Protein AF-0000000077862854 (afdb_homodimer)

InterPro domains:
  IPR009959 Polyketide cyclase SnoaL-like [PTHR38436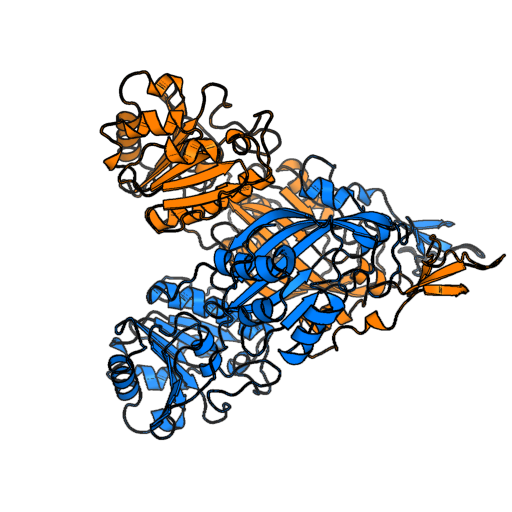] (28-407)
  IPR032710 NTF2-like domain superfamily [SSF54427] (213-354)
  IPR037401 SnoaL-like domain [PF12680] (234-332)

Structure (mmCIF, N/CA/C/O backbone):
data_AF-0000000077862854-model_v1
#
loop_
_entity.id
_entity.type
_entity.pdbx_description
1 polymer 'LEA domain protein'
#
loop_
_atom_site.group_PDB
_atom_site.id
_atom_site.type_symbol
_atom_site.label_atom_id
_atom_site.label_alt_id
_atom_site.label_comp_id
_atom_site.label_asym_id
_atom_site.label_entity_id
_atom_site.label_seq_id
_atom_site.pdbx_PDB_ins_code
_atom_site.Cartn_x
_atom_site.Cartn_y
_atom_site.Cartn_z
_atom_site.occupancy
_atom_site.B_iso_or_equiv
_atom_site.auth_seq_id
_atom_site.auth_comp_id
_atom_site.auth_asym_id
_atom_site.auth_atom_id
_atom_site.pdbx_PDB_model_num
ATOM 1 N N . MET A 1 1 ? -10.945 16.234 -31.156 1 22.33 1 MET A N 1
ATOM 2 C CA . MET A 1 1 ? -12.312 15.719 -31.094 1 22.33 1 MET A CA 1
ATOM 3 C C . MET A 1 1 ? -12.312 14.195 -31.062 1 22.33 1 MET A C 1
ATOM 5 O O . MET A 1 1 ? -12.328 13.547 -32.125 1 22.33 1 MET A O 1
ATOM 9 N N . GLY A 1 2 ? -11.344 13.531 -30.359 1 31.11 2 GLY A N 1
ATOM 10 C CA . GLY A 1 2 ? -11.102 12.102 -30.438 1 31.11 2 GLY A CA 1
ATOM 11 C C . GLY A 1 2 ? -12.367 11.273 -30.344 1 31.11 2 GLY A C 1
ATOM 12 O O . GLY A 1 2 ? -13.305 11.648 -29.641 1 31.11 2 GLY A O 1
ATOM 13 N N . SER A 1 3 ? -12.719 10.555 -31.359 1 35.09 3 SER A N 1
ATOM 14 C CA . SER A 1 3 ? -13.867 9.664 -31.438 1 35.09 3 SER A CA 1
ATOM 15 C C . SER A 1 3 ? -14.078 8.906 -30.141 1 35.09 3 SER A C 1
ATOM 17 O O . SER A 1 3 ? -13.164 8.234 -29.641 1 35.09 3 SER A O 1
ATOM 19 N N . THR A 1 4 ? -14.75 9.43 -29.109 1 42.97 4 THR A N 1
ATOM 20 C CA . THR A 1 4 ? -15.242 8.75 -27.906 1 42.97 4 THR A CA 1
ATOM 21 C C . THR A 1 4 ? -15.688 7.328 -28.25 1 42.97 4 THR A C 1
ATOM 23 O O . THR A 1 4 ? -16.766 7.129 -28.828 1 42.97 4 THR A O 1
ATOM 26 N N . THR A 1 5 ? -14.891 6.469 -28.797 1 48 5 THR A N 1
ATOM 27 C CA . THR A 1 5 ? -15.281 5.09 -29.062 1 48 5 THR A CA 1
ATOM 28 C C . THR A 1 5 ? -16.203 4.562 -27.969 1 48 5 THR A C 1
ATOM 30 O O . THR A 1 5 ? -15.883 4.684 -26.781 1 48 5 THR A O 1
ATOM 33 N N . ASP A 1 6 ? -17.484 4.359 -28.172 1 68.94 6 ASP A N 1
ATOM 34 C CA . ASP A 1 6 ? -18.609 3.871 -27.375 1 68.94 6 ASP A CA 1
ATOM 35 C C . ASP A 1 6 ? -18.234 2.594 -26.625 1 68.94 6 ASP A C 1
ATOM 37 O O . ASP A 1 6 ? -18.203 1.509 -27.203 1 68.94 6 ASP A O 1
ATOM 41 N N . ILE A 1 7 ? -17.391 2.625 -25.625 1 84 7 ILE A N 1
ATOM 42 C CA . ILE A 1 7 ? -17.094 1.472 -24.781 1 84 7 ILE A CA 1
ATOM 43 C C . ILE A 1 7 ? -18.391 0.885 -24.219 1 84 7 ILE A C 1
ATOM 45 O O . ILE A 1 7 ? -19.125 1.561 -23.5 1 84 7 ILE A O 1
ATOM 49 N N . PRO A 1 8 ? -18.688 -0.244 -24.656 1 89.5 8 PRO A N 1
ATOM 50 C CA . PRO A 1 8 ? -19.922 -0.84 -24.125 1 89.5 8 PRO A CA 1
ATOM 51 C C . PRO A 1 8 ? -19.875 -1.041 -22.609 1 89.5 8 PRO A C 1
ATOM 53 O O . PRO A 1 8 ? -18.828 -1.353 -22.047 1 89.5 8 PRO A O 1
ATOM 56 N N . LEU A 1 9 ? -21.062 -0.857 -22.031 1 89.62 9 LEU A N 1
ATOM 57 C CA . LEU A 1 9 ? -21.203 -1.103 -20.594 1 89.62 9 LEU A CA 1
ATOM 58 C C . LEU A 1 9 ? -21.312 -2.596 -20.312 1 89.62 9 LEU A C 1
ATOM 60 O O . LEU A 1 9 ? -22.047 -3.314 -20.984 1 89.62 9 LEU A O 1
ATOM 64 N N . GLN A 1 10 ? -20.547 -3.07 -19.375 1 84.56 10 GLN A N 1
ATOM 65 C CA . GLN A 1 10 ? -20.625 -4.469 -18.969 1 84.56 10 GLN A CA 1
ATOM 66 C C . GLN A 1 10 ? -21.5 -4.633 -17.734 1 84.56 10 GLN A C 1
ATOM 68 O O . GLN A 1 10 ? -21.25 -4.012 -16.703 1 84.56 10 GLN A O 1
ATOM 73 N N . PRO A 1 11 ? -22.516 -5.492 -17.859 1 86.94 11 PRO A N 1
ATOM 74 C CA . PRO A 1 11 ? -23.375 -5.688 -16.688 1 86.94 11 PRO A CA 1
ATOM 75 C C . PRO A 1 11 ? -22.656 -6.414 -15.547 1 86.94 11 PRO A C 1
ATOM 77 O O . PRO A 1 11 ? -21.734 -7.191 -15.789 1 86.94 11 PRO A O 1
ATOM 80 N N . LEU A 1 12 ? -23.156 -6.188 -14.312 1 89.88 12 LEU A N 1
ATOM 81 C CA . LEU A 1 12 ? -22.641 -6.906 -13.156 1 89.88 12 LEU A CA 1
ATOM 82 C C . LEU A 1 12 ? -23.203 -8.32 -13.102 1 89.88 12 LEU A C 1
ATOM 84 O O . LEU A 1 12 ? -24.375 -8.547 -13.414 1 89.88 12 LEU A O 1
ATOM 88 N N . PRO A 1 13 ? -22.328 -9.188 -12.672 1 89.38 13 PRO A N 1
ATOM 89 C CA . PRO A 1 13 ? -22.875 -10.523 -12.461 1 89.38 13 PRO A CA 1
ATOM 90 C C . PRO A 1 13 ? -23.906 -10.57 -11.344 1 89.38 13 PRO A C 1
ATOM 92 O O . PRO A 1 13 ? -23.766 -9.867 -10.336 1 89.38 13 PRO A O 1
ATOM 95 N N . VAL A 1 14 ? -24.891 -11.398 -11.523 1 90.19 14 VAL A N 1
ATOM 96 C CA . VAL A 1 14 ? -25.922 -11.609 -10.508 1 90.19 14 VAL A CA 1
ATOM 97 C C . VAL A 1 14 ? -25.625 -12.891 -9.734 1 90.19 14 VAL A C 1
ATOM 99 O O . VAL A 1 14 ? -25.562 -13.977 -10.32 1 90.19 14 VAL A O 1
ATOM 102 N N . PRO A 1 15 ? -25.453 -12.742 -8.445 1 94.31 15 PRO A N 1
ATOM 103 C CA . PRO A 1 15 ? -25.203 -13.945 -7.652 1 94.31 15 PRO A CA 1
ATOM 104 C C . PRO A 1 15 ? -26.359 -14.938 -7.695 1 94.31 15 PRO A C 1
ATOM 106 O O . PRO A 1 15 ? -27.516 -14.547 -7.559 1 94.31 15 PRO A O 1
ATOM 109 N N . ARG A 1 16 ? -26.016 -16.172 -7.949 1 94.69 16 ARG A N 1
ATOM 110 C CA . ARG A 1 16 ? -26.984 -17.281 -7.93 1 94.69 16 ARG A CA 1
ATOM 111 C C . ARG A 1 16 ? -26.375 -18.531 -7.309 1 94.69 16 ARG A C 1
ATOM 113 O O . ARG A 1 16 ? -25.156 -18.688 -7.297 1 94.69 16 ARG A O 1
ATOM 120 N N . THR A 1 17 ? -27.25 -19.312 -6.719 1 96.06 17 THR A N 1
ATOM 121 C CA . THR A 1 17 ? -26.797 -20.594 -6.172 1 96.06 17 THR A CA 1
ATOM 122 C C . THR A 1 17 ? -27.531 -21.75 -6.84 1 96.06 17 THR A C 1
ATOM 124 O O . THR A 1 17 ? -28.672 -21.609 -7.277 1 96.06 17 THR A O 1
ATOM 127 N N . GLU A 1 18 ? -26.812 -22.75 -7.004 1 96.62 18 GLU A N 1
ATOM 128 C CA . GLU A 1 18 ? -27.391 -24.031 -7.398 1 96.62 18 GLU A CA 1
ATOM 129 C C . GLU A 1 18 ? -27.281 -25.047 -6.27 1 96.62 18 GLU A C 1
ATOM 131 O O . GLU A 1 18 ? -26.188 -25.312 -5.758 1 96.62 18 GLU A O 1
ATOM 136 N N . THR A 1 19 ? -28.391 -25.547 -5.871 1 96.62 19 THR A N 1
ATOM 137 C CA . THR A 1 19 ? -28.391 -26.578 -4.836 1 96.62 19 THR A CA 1
ATOM 138 C C . THR A 1 19 ? -28 -27.938 -5.422 1 96.62 19 THR A C 1
ATOM 140 O O . THR A 1 19 ? -28.688 -28.453 -6.309 1 96.62 19 THR A O 1
ATOM 143 N N . LEU A 1 20 ? -26.969 -28.484 -4.914 1 95.94 20 LEU A N 1
ATOM 144 C CA . LEU A 1 20 ? -26.484 -29.781 -5.371 1 95.94 20 LEU A CA 1
ATOM 145 C C . LEU A 1 20 ? -27.062 -30.906 -4.512 1 95.94 20 LEU A C 1
ATOM 147 O O . LEU A 1 20 ? -27.344 -32 -5.016 1 95.94 20 LEU A O 1
ATOM 151 N N . ALA A 1 21 ? -27.156 -30.703 -3.23 1 95.06 21 ALA A N 1
ATOM 152 C CA . ALA A 1 21 ? -27.703 -31.547 -2.166 1 95.06 21 ALA A CA 1
ATOM 153 C C . ALA A 1 21 ? -28.016 -30.719 -0.919 1 95.06 21 ALA A C 1
ATOM 155 O O . ALA A 1 21 ? -27.688 -29.531 -0.858 1 95.06 21 ALA A O 1
ATOM 156 N N . PRO A 1 22 ? -28.812 -31.328 0.018 1 94.19 22 PRO A N 1
ATOM 157 C CA . PRO A 1 22 ? -29.016 -30.578 1.258 1 94.19 22 PRO A CA 1
ATOM 158 C C . PRO A 1 22 ? -27.719 -30.141 1.908 1 94.19 22 PRO A C 1
ATOM 160 O O . PRO A 1 22 ? -26.891 -30.984 2.27 1 94.19 22 PRO A O 1
ATOM 163 N N . GLY A 1 23 ? -27.531 -28.828 1.976 1 95.94 23 GLY A N 1
ATOM 164 C CA . GLY A 1 23 ? -26.344 -28.297 2.623 1 95.94 23 GLY A CA 1
ATOM 165 C C . GLY A 1 23 ? -25.172 -28.125 1.677 1 95.94 23 GLY A C 1
ATOM 166 O O . GLY A 1 23 ? -24.062 -27.781 2.104 1 95.94 23 GLY A O 1
ATOM 167 N N . LEU A 1 24 ? -25.375 -28.484 0.422 1 97.19 24 LEU A N 1
ATOM 168 C CA . LEU A 1 24 ? -24.359 -28.312 -0.606 1 97.19 24 LEU A CA 1
ATOM 169 C C . LEU A 1 24 ? -24.828 -27.375 -1.706 1 97.19 24 LEU A C 1
ATOM 171 O O . LEU A 1 24 ? -25.797 -27.672 -2.414 1 97.19 24 LEU A O 1
ATOM 175 N N . SER A 1 25 ? -24.172 -26.219 -1.828 1 97.88 25 SER A N 1
ATOM 176 C CA . SER A 1 25 ? -24.562 -25.219 -2.807 1 97.88 25 SER A CA 1
ATOM 177 C C . SER A 1 25 ? -23.391 -24.781 -3.672 1 97.88 25 SER A C 1
ATOM 179 O O . SER A 1 25 ? -22.266 -24.641 -3.174 1 97.88 25 SER A O 1
ATOM 181 N N . LEU A 1 26 ? -23.609 -24.672 -4.938 1 98.56 26 LEU A N 1
ATOM 182 C CA . LEU A 1 26 ? -22.609 -24.188 -5.891 1 98.56 26 LEU A CA 1
ATOM 183 C C . LEU A 1 26 ? -22.875 -22.734 -6.273 1 98.56 26 LEU A C 1
ATOM 185 O O . LEU A 1 26 ? -24.016 -22.359 -6.527 1 98.56 26 LEU A O 1
ATOM 189 N N . ILE A 1 27 ? -21.922 -21.891 -6.215 1 98.5 27 ILE A N 1
ATOM 190 C CA . ILE A 1 27 ? -21.953 -20.5 -6.656 1 98.5 27 ILE A CA 1
ATOM 191 C C . ILE A 1 27 ? -20.938 -20.297 -7.777 1 98.5 27 ILE A C 1
ATOM 193 O O . ILE A 1 27 ? -19.734 -20.516 -7.59 1 98.5 27 ILE A O 1
ATOM 197 N N . PRO A 1 28 ? -21.359 -19.891 -9.016 1 97.94 28 PRO A N 1
ATOM 198 C CA . PRO A 1 28 ? -20.422 -19.625 -10.094 1 97.94 28 PRO A CA 1
ATOM 199 C C . PRO A 1 28 ? -19.516 -18.422 -9.805 1 97.94 28 PRO A C 1
ATOM 201 O O . PRO A 1 28 ? -19.828 -17.609 -8.93 1 97.94 28 PRO A O 1
ATOM 204 N N . PRO A 1 29 ? -18.391 -18.344 -10.539 1 97.44 29 PRO A N 1
ATOM 205 C CA . PRO A 1 29 ? -17.547 -17.156 -10.383 1 97.44 29 PRO A CA 1
ATOM 206 C C . PRO A 1 29 ? -18.281 -15.859 -10.672 1 97.44 29 PRO A C 1
ATOM 208 O O . PRO A 1 29 ? -19.094 -15.797 -11.594 1 97.44 29 PRO A O 1
ATOM 211 N N . LEU A 1 30 ? -18.047 -14.859 -9.844 1 97 30 LEU A N 1
ATOM 212 C CA . LEU A 1 30 ? -18.656 -13.547 -9.984 1 97 30 LEU A CA 1
ATOM 213 C C . LEU A 1 30 ? -17.625 -12.508 -10.406 1 97 30 LEU A C 1
ATOM 215 O O . LEU A 1 30 ? -17.375 -11.547 -9.672 1 97 30 LEU A O 1
ATOM 219 N N . SER A 1 31 ? -17.016 -12.68 -11.555 1 95.62 31 SER A N 1
ATOM 220 C CA . SER A 1 31 ? -16.016 -11.805 -12.148 1 95.62 31 SER A CA 1
ATOM 221 C C . SER A 1 31 ? -16.297 -11.547 -13.625 1 95.62 31 SER A C 1
ATOM 223 O O . SER A 1 31 ? -17.156 -12.195 -14.211 1 95.62 31 SER A O 1
ATOM 225 N N . ARG A 1 32 ? -15.641 -10.578 -14.297 1 94.31 32 ARG A N 1
ATOM 226 C CA . ARG A 1 32 ? -15.727 -10.344 -15.734 1 94.31 32 ARG A CA 1
ATOM 227 C C . ARG A 1 32 ? -15.172 -11.523 -16.516 1 94.31 32 ARG A C 1
ATOM 229 O O . ARG A 1 32 ? -15.672 -11.859 -17.594 1 94.31 32 ARG A O 1
ATOM 236 N N . ARG A 1 33 ? -14.141 -12.164 -15.93 1 94.81 33 ARG A N 1
ATOM 237 C CA . ARG A 1 33 ? -13.555 -13.352 -16.562 1 94.81 33 ARG A CA 1
ATOM 238 C C . ARG A 1 33 ? -14.586 -14.461 -16.688 1 94.81 33 ARG A C 1
ATOM 240 O O . ARG A 1 33 ? -14.578 -15.203 -17.672 1 94.81 33 ARG A O 1
ATOM 247 N N . GLY A 1 34 ? -15.336 -14.742 -15.648 1 95.25 34 GLY A N 1
ATOM 248 C CA . GLY A 1 34 ? -16.469 -15.648 -15.711 1 95.25 34 GLY A CA 1
ATOM 249 C C . GLY A 1 34 ? -16.094 -17.094 -15.422 1 95.25 34 GLY A C 1
ATOM 250 O O . GLY A 1 34 ? -16.953 -17.969 -15.453 1 95.25 34 GLY A O 1
ATOM 251 N N . SER A 1 35 ? -14.859 -17.328 -15.18 1 97.69 35 SER A N 1
ATOM 252 C CA . SER A 1 35 ? -14.406 -18.672 -14.828 1 97.69 35 SER A CA 1
ATOM 253 C C . SER A 1 35 ? -13.289 -18.625 -13.797 1 97.69 35 SER A C 1
ATOM 255 O O . SER A 1 35 ? -12.664 -17.578 -13.594 1 97.69 35 SER A O 1
ATOM 257 N N . GLY A 1 36 ? -13.055 -19.703 -13.117 1 98.25 36 GLY A N 1
ATOM 258 C CA . GLY A 1 36 ? -11.984 -19.828 -12.148 1 98.25 36 GLY A CA 1
ATOM 259 C C . GLY A 1 36 ? -11.93 -21.188 -11.477 1 98.25 36 GLY A C 1
ATOM 260 O O . GLY A 1 36 ? -12.867 -21.984 -11.602 1 98.25 36 GLY A O 1
ATOM 261 N N . PRO A 1 37 ? -10.852 -21.5 -10.852 1 98.75 37 PRO A N 1
ATOM 262 C CA . PRO A 1 37 ? -10.688 -22.797 -10.195 1 98.75 37 PRO A CA 1
ATOM 263 C C . PRO A 1 37 ? -11.695 -23.031 -9.078 1 98.75 37 PRO A C 1
ATOM 265 O O . PRO A 1 37 ? -12.5 -22.156 -8.773 1 98.75 37 PRO A O 1
ATOM 268 N N . GLY A 1 38 ? -11.68 -24.25 -8.578 1 98.88 38 GLY A N 1
ATOM 269 C CA . GLY A 1 38 ? -12.641 -24.641 -7.559 1 98.88 38 GLY A CA 1
ATOM 270 C C . GLY A 1 38 ? -12.25 -24.188 -6.168 1 98.88 38 GLY A C 1
ATOM 271 O O . GLY A 1 38 ? -11.062 -24.188 -5.82 1 98.88 38 GLY A O 1
ATOM 272 N N . MET A 1 39 ? -13.211 -23.812 -5.348 1 98.94 39 MET A N 1
ATOM 273 C CA . MET A 1 39 ? -13.062 -23.5 -3.932 1 98.94 39 MET A CA 1
ATOM 274 C C . MET A 1 39 ? -14.18 -24.141 -3.109 1 98.94 39 MET A C 1
ATOM 276 O O . MET A 1 39 ? -15.359 -23.938 -3.4 1 98.94 39 MET A O 1
ATOM 280 N N . ILE A 1 40 ? -13.781 -24.906 -2.205 1 98.88 40 ILE A N 1
ATOM 281 C CA . ILE A 1 40 ? -14.75 -25.484 -1.282 1 98.88 40 ILE A CA 1
ATOM 282 C C . ILE A 1 40 ? -14.727 -24.734 0.043 1 98.88 40 ILE A C 1
ATOM 284 O O . ILE A 1 40 ? -13.656 -24.531 0.631 1 98.88 40 ILE A O 1
ATOM 288 N N . VAL A 1 41 ? -15.883 -24.312 0.485 1 98.81 41 VAL A N 1
ATOM 289 C CA . VAL A 1 41 ? -16.016 -23.547 1.72 1 98.81 41 VAL A CA 1
ATOM 290 C C . VAL A 1 41 ? -16.859 -24.328 2.723 1 98.81 41 VAL A C 1
ATOM 292 O O . VAL A 1 41 ? -18.016 -24.656 2.447 1 98.81 41 VAL A O 1
ATOM 295 N N . LEU A 1 42 ? -16.266 -24.641 3.857 1 98.75 42 LEU A N 1
ATOM 296 C CA . LEU A 1 42 ? -16.953 -25.344 4.93 1 98.75 42 LEU A CA 1
ATOM 297 C C . LEU A 1 42 ? -17.391 -24.375 6.023 1 98.75 42 LEU A C 1
ATOM 299 O O . LEU A 1 42 ? -16.562 -23.719 6.648 1 98.75 42 LEU A O 1
ATOM 303 N N . VAL A 1 43 ? -18.75 -24.359 6.289 1 98 43 VAL A N 1
ATOM 304 C CA . VAL A 1 43 ? -19.234 -23.375 7.25 1 98 43 VAL A CA 1
ATOM 305 C C . VAL A 1 43 ? -20.156 -24.062 8.266 1 98 43 VAL A C 1
ATOM 307 O O . VAL A 1 43 ? -20.812 -25.062 7.949 1 98 43 VAL A O 1
ATOM 310 N N . PRO A 1 44 ? -20.219 -23.484 9.508 1 96.44 44 PRO A N 1
ATOM 311 C CA . PRO A 1 44 ? -21.219 -23.969 10.469 1 96.44 44 PRO A CA 1
ATOM 312 C C . PRO A 1 44 ? -22.641 -23.797 9.977 1 96.44 44 PRO A C 1
ATOM 314 O O . PRO A 1 44 ? -22.922 -22.938 9.141 1 96.44 44 PRO A O 1
ATOM 317 N N . ASP A 1 45 ? -23.594 -24.562 10.539 1 95.5 45 ASP A N 1
ATOM 318 C CA . ASP A 1 45 ? -25 -24.531 10.117 1 95.5 45 ASP A CA 1
ATOM 319 C C . ASP A 1 45 ? -25.625 -23.172 10.414 1 95.5 45 ASP A C 1
ATOM 321 O O . ASP A 1 45 ? -26.562 -22.75 9.734 1 95.5 45 ASP A O 1
ATOM 325 N N . GLY A 1 46 ? -25.109 -22.422 11.352 1 91.94 46 GLY A N 1
ATOM 326 C CA . GLY A 1 46 ? -25.672 -21.141 11.719 1 91.94 46 GLY A CA 1
ATOM 327 C C . GLY A 1 46 ? -25.234 -20.016 10.797 1 91.94 46 GLY A C 1
ATOM 328 O O . GLY A 1 46 ? -25.75 -18.891 10.891 1 91.94 46 GLY A O 1
ATOM 329 N N . THR A 1 47 ? -24.391 -20.312 9.852 1 92.75 47 THR A N 1
ATOM 330 C CA . THR A 1 47 ? -23.922 -19.297 8.906 1 92.75 47 THR A CA 1
ATOM 331 C C . THR A 1 47 ? -25.031 -18.891 7.945 1 92.75 47 THR A C 1
ATOM 333 O O . THR A 1 47 ? -25.828 -19.734 7.52 1 92.75 47 THR A O 1
ATOM 336 N N . PRO A 1 48 ? -25.016 -17.625 7.531 1 90.62 48 PRO A N 1
ATOM 337 C CA . PRO A 1 48 ? -26.031 -17.172 6.59 1 90.62 48 PRO A CA 1
ATOM 338 C C . PRO A 1 48 ? -25.969 -17.906 5.25 1 90.62 48 PRO A C 1
ATOM 340 O O . PRO A 1 48 ? -24.984 -18.594 4.969 1 90.62 48 PRO A O 1
ATOM 343 N N . HIS A 1 49 ? -27.047 -17.641 4.516 1 90.75 49 HIS A N 1
ATOM 344 C CA . HIS A 1 49 ? -27.141 -18.219 3.186 1 90.75 49 HIS A CA 1
ATOM 345 C C . HIS A 1 49 ? -25.906 -17.891 2.354 1 90.75 49 HIS A C 1
ATOM 347 O O . HIS A 1 49 ? -25.328 -16.812 2.514 1 90.75 49 HIS A O 1
ATOM 353 N N . ALA A 1 50 ? -25.609 -18.688 1.35 1 92 50 ALA A N 1
ATOM 354 C CA . ALA A 1 50 ? -24.359 -18.641 0.604 1 92 50 ALA A CA 1
ATOM 355 C C . ALA A 1 50 ? -24.203 -17.328 -0.149 1 92 50 ALA A C 1
ATOM 357 O O . ALA A 1 50 ? -23.094 -16.875 -0.404 1 92 50 ALA A O 1
ATOM 358 N N . ILE A 1 51 ? -25.25 -16.672 -0.565 1 94.5 51 ILE A N 1
ATOM 359 C CA . ILE A 1 51 ? -25.141 -15.43 -1.327 1 94.5 51 ILE A CA 1
ATOM 360 C C . ILE A 1 51 ? -25.719 -14.273 -0.512 1 94.5 51 ILE A C 1
ATOM 362 O O . ILE A 1 51 ? -26.219 -13.297 -1.075 1 94.5 51 ILE A O 1
ATOM 366 N N . ASN A 1 52 ? -25.547 -14.281 0.692 1 93.5 52 ASN A N 1
ATOM 367 C CA . ASN A 1 52 ? -26 -13.242 1.604 1 93.5 52 ASN A CA 1
ATOM 368 C C . ASN A 1 52 ? -24.969 -12.133 1.747 1 93.5 52 ASN A C 1
ATOM 370 O O . ASN A 1 52 ? -23.766 -12.398 1.723 1 93.5 52 ASN A O 1
ATOM 374 N N . ILE A 1 53 ? -25.422 -10.922 1.835 1 93.31 53 ILE A N 1
ATOM 375 C CA . ILE A 1 53 ? -24.594 -9.766 2.182 1 93.31 53 ILE A CA 1
ATOM 376 C C . ILE A 1 53 ? -25.141 -9.102 3.445 1 93.31 53 ILE A C 1
ATOM 378 O O . ILE A 1 53 ? -26.312 -8.68 3.48 1 93.31 53 ILE A O 1
ATOM 382 N N . ASP A 1 54 ? -24.375 -9.078 4.477 1 91.38 54 ASP A N 1
ATOM 383 C CA . ASP A 1 54 ? -24.766 -8.453 5.738 1 91.38 54 ASP A CA 1
ATOM 384 C C . ASP A 1 54 ? -23.984 -7.16 5.977 1 91.38 54 ASP A C 1
ATOM 386 O O . ASP A 1 54 ? -22.766 -7.195 6.207 1 91.38 54 ASP A O 1
ATOM 390 N N . LYS A 1 55 ? -24.656 -5.953 5.984 1 89.88 55 LYS A N 1
ATOM 391 C CA . LYS A 1 55 ? -24.031 -4.648 6.203 1 89.88 55 LYS A CA 1
ATOM 392 C C . LYS A 1 55 ? -22.797 -4.469 5.312 1 89.88 55 LYS A C 1
ATOM 394 O O . LYS A 1 55 ? -21.75 -4.012 5.781 1 89.88 55 LYS A O 1
ATOM 399 N N . GLY A 1 56 ? -22.938 -4.961 4.137 1 90.38 56 GLY A N 1
ATOM 400 C CA . GLY A 1 56 ? -21.891 -4.785 3.141 1 90.38 56 GLY A CA 1
ATOM 401 C C . GLY A 1 56 ? -20.859 -5.898 3.148 1 90.38 56 GLY A C 1
ATOM 402 O O . GLY A 1 56 ? -19.969 -5.93 2.303 1 90.38 56 GLY A O 1
ATOM 403 N N . ALA A 1 57 ? -20.938 -6.82 4.094 1 92.25 57 ALA A N 1
ATOM 404 C CA . ALA A 1 57 ? -20.016 -7.953 4.148 1 92.25 57 ALA A CA 1
ATOM 405 C C . ALA A 1 57 ? -20.641 -9.195 3.525 1 92.25 57 ALA A C 1
ATOM 407 O O . ALA A 1 57 ? -21.688 -9.672 3.982 1 92.25 57 ALA A O 1
ATOM 408 N N . PRO A 1 58 ? -20.047 -9.711 2.518 1 95.75 58 PRO A N 1
ATOM 409 C CA . PRO A 1 58 ? -20.594 -10.914 1.895 1 95.75 58 PRO A CA 1
ATOM 410 C C . PRO A 1 58 ? -20.344 -12.172 2.721 1 95.75 58 PRO A C 1
ATOM 412 O O . PRO A 1 58 ? -19.375 -12.219 3.498 1 95.75 58 PRO A O 1
ATOM 415 N N . SER A 1 59 ? -21.234 -13.133 2.516 1 96.69 59 SER A N 1
ATOM 416 C CA . SER A 1 59 ? -20.984 -14.461 3.068 1 96.69 59 SER A CA 1
ATOM 417 C C . SER A 1 59 ? -19.688 -15.047 2.537 1 96.69 59 SER A C 1
ATOM 419 O O . SER A 1 59 ? -19.172 -14.609 1.499 1 96.69 59 SER A O 1
ATOM 421 N N . PRO A 1 60 ? -19.109 -16.047 3.281 1 97.31 60 PRO A N 1
ATOM 422 C CA . PRO A 1 60 ? -17.828 -16.609 2.854 1 97.31 60 PRO A CA 1
ATOM 423 C C . PRO A 1 60 ? -17.859 -17.109 1.412 1 97.31 60 PRO A C 1
ATOM 425 O O . PRO A 1 60 ? -16.969 -16.797 0.624 1 97.31 60 PRO A O 1
ATOM 428 N N . ALA A 1 61 ? -18.875 -17.828 1.021 1 98.12 61 ALA A N 1
ATOM 429 C CA . ALA A 1 61 ? -18.969 -18.391 -0.324 1 98.12 61 ALA A CA 1
ATOM 430 C C . ALA A 1 61 ? -19.062 -17.297 -1.375 1 98.12 61 ALA A C 1
ATOM 432 O O . ALA A 1 61 ? -18.422 -17.359 -2.422 1 98.12 61 ALA A O 1
ATOM 433 N N . LEU A 1 62 ? -19.906 -16.328 -1.093 1 97.62 62 LEU A N 1
ATOM 434 C CA . LEU A 1 62 ? -20.094 -15.219 -2.014 1 97.62 62 LEU A CA 1
ATOM 435 C C . LEU A 1 62 ? -18.797 -14.469 -2.23 1 97.62 62 LEU A C 1
ATOM 437 O O . LEU A 1 62 ? -18.469 -14.078 -3.355 1 97.62 62 LEU A O 1
ATOM 441 N N . LYS A 1 63 ? -18.062 -14.242 -1.198 1 97.56 63 LYS A N 1
ATOM 442 C CA . LYS A 1 63 ? -16.797 -13.516 -1.272 1 97.56 63 LYS A CA 1
ATOM 443 C C . LYS A 1 63 ? -15.789 -14.25 -2.164 1 97.56 63 LYS A C 1
ATOM 445 O O . LYS A 1 63 ? -15.086 -13.625 -2.959 1 97.56 63 LYS A O 1
ATOM 450 N N . TRP A 1 64 ? -15.703 -15.539 -2.016 1 98.56 64 TRP A N 1
ATOM 451 C CA . TRP A 1 64 ? -14.789 -16.328 -2.84 1 98.56 64 TRP A CA 1
ATOM 452 C C . TRP A 1 64 ? -15.25 -16.344 -4.293 1 98.56 64 TRP A C 1
ATOM 454 O O . TRP A 1 64 ? -14.43 -16.406 -5.211 1 98.56 64 TRP A O 1
ATOM 464 N N . ALA A 1 65 ? -16.562 -16.281 -4.523 1 98.5 65 ALA A N 1
ATOM 465 C CA . ALA A 1 65 ? -17.062 -16.172 -5.895 1 98.5 65 ALA A CA 1
ATOM 466 C C . ALA A 1 65 ? -16.641 -14.852 -6.535 1 98.5 65 ALA A C 1
ATOM 468 O O . ALA A 1 65 ? -16.297 -14.812 -7.719 1 98.5 65 ALA A O 1
ATOM 469 N N . GLU A 1 66 ? -16.672 -13.805 -5.738 1 97.56 66 GLU A N 1
ATOM 470 C CA . GLU A 1 66 ? -16.219 -12.508 -6.234 1 97.56 66 GLU A CA 1
ATOM 471 C C . GLU A 1 66 ? -14.734 -12.531 -6.582 1 97.56 66 GLU A C 1
ATOM 473 O O . GLU A 1 66 ? -14.281 -11.781 -7.449 1 97.56 66 GLU A O 1
ATOM 478 N N . GLU A 1 67 ? -14 -13.453 -5.914 1 98.38 67 GLU A N 1
ATOM 479 C CA . GLU A 1 67 ? -12.586 -13.648 -6.223 1 98.38 67 GLU A CA 1
ATOM 480 C C . GLU A 1 67 ? -12.406 -14.477 -7.492 1 98.38 67 GLU A C 1
ATOM 482 O O . GLU A 1 67 ? -11.281 -14.828 -7.859 1 98.38 67 GLU A O 1
ATOM 487 N N . SER A 1 68 ? -13.477 -14.844 -8.141 1 98.25 68 SER A N 1
ATOM 488 C CA . SER A 1 68 ? -13.531 -15.539 -9.43 1 98.25 68 SER A CA 1
ATOM 489 C C . SER A 1 68 ? -13.359 -17.047 -9.25 1 98.25 68 SER A C 1
ATOM 491 O O . SER A 1 68 ? -12.945 -17.734 -10.188 1 98.25 68 SER A O 1
ATOM 493 N N . TYR A 1 69 ? -13.625 -17.609 -8.102 1 98.75 69 TYR A N 1
ATOM 494 C CA . TYR A 1 69 ? -13.609 -19.047 -7.918 1 98.75 69 TYR A CA 1
ATOM 495 C C . TYR A 1 69 ? -14.984 -19.641 -8.195 1 98.75 69 TYR A C 1
ATOM 497 O O . TYR A 1 69 ? -16 -18.969 -8.055 1 98.75 69 TYR A O 1
ATOM 505 N N . THR A 1 70 ? -14.969 -20.828 -8.672 1 98.81 70 THR A N 1
ATOM 506 C CA . THR A 1 70 ? -16.172 -21.672 -8.617 1 98.81 70 THR A CA 1
ATOM 507 C C . THR A 1 70 ? -16.328 -22.281 -7.23 1 98.81 70 THR A C 1
ATOM 509 O O . THR A 1 70 ? -15.547 -23.156 -6.836 1 98.81 70 THR A O 1
ATOM 512 N N . VAL A 1 71 ? -17.422 -21.906 -6.523 1 98.88 71 VAL A N 1
ATOM 513 C CA . VAL A 1 71 ? -17.453 -22.172 -5.09 1 98.88 71 VAL A CA 1
ATOM 514 C C . VAL A 1 71 ? -18.516 -23.234 -4.785 1 98.88 71 VAL A C 1
ATOM 516 O O . VAL A 1 71 ? -19.609 -23.188 -5.328 1 98.88 71 VAL A O 1
ATOM 519 N N . ILE A 1 72 ? -18.156 -24.156 -3.994 1 98.81 72 ILE A N 1
ATOM 520 C CA . ILE A 1 72 ? -19.141 -25.031 -3.371 1 98.81 72 ILE A CA 1
ATOM 521 C C . ILE A 1 72 ? -19.109 -24.844 -1.856 1 98.81 72 ILE A C 1
ATOM 523 O O . ILE A 1 72 ? -18.078 -25.031 -1.218 1 98.81 72 ILE A O 1
ATOM 527 N N . GLU A 1 73 ? -20.188 -24.438 -1.325 1 98.75 73 GLU A N 1
ATOM 528 C CA . GLU A 1 73 ? -20.359 -24.344 0.122 1 98.75 73 GLU A CA 1
ATOM 529 C C . GLU A 1 73 ? -20.922 -25.641 0.691 1 98.75 73 GLU A C 1
ATOM 531 O O . GLU A 1 73 ? -21.891 -26.188 0.157 1 98.75 73 GLU A O 1
ATOM 536 N N . ILE A 1 74 ? -20.281 -26.141 1.7 1 98.62 74 ILE A N 1
ATOM 537 C CA . ILE A 1 74 ? -20.766 -27.312 2.422 1 98.62 74 ILE A CA 1
ATOM 538 C C . ILE A 1 74 ? -21.078 -26.938 3.867 1 98.62 74 ILE A C 1
ATOM 540 O O . ILE A 1 74 ? -20.203 -26.484 4.602 1 98.62 74 ILE A O 1
ATOM 544 N N . ARG A 1 75 ? -22.266 -27.188 4.293 1 97.81 75 ARG A N 1
ATOM 545 C CA . ARG A 1 75 ? -22.688 -26.938 5.668 1 97.81 75 ARG A CA 1
ATOM 546 C C . ARG A 1 75 ? -22.266 -28.078 6.59 1 97.81 75 ARG A C 1
ATOM 548 O O . ARG A 1 75 ? -22.156 -29.219 6.156 1 97.81 75 ARG A O 1
ATOM 555 N N . GLU A 1 76 ? -22.109 -27.703 7.84 1 97.31 76 GLU A N 1
ATOM 556 C CA . GLU A 1 76 ? -21.609 -28.641 8.844 1 97.31 76 GLU A CA 1
ATOM 557 C C . GLU A 1 76 ? -22.422 -29.922 8.867 1 97.31 76 GLU A C 1
ATOM 559 O O . GLU A 1 76 ? -21.859 -31.031 8.852 1 97.31 76 GLU A O 1
ATOM 564 N N . SER A 1 77 ? -23.703 -29.844 8.867 1 96.06 77 SER A N 1
ATOM 565 C CA . SER A 1 77 ? -24.578 -31 8.969 1 96.06 77 SER A CA 1
ATOM 566 C C . SER A 1 77 ? -24.438 -31.906 7.754 1 96.06 77 SER A C 1
ATOM 568 O O . SER A 1 77 ? -24.594 -33.125 7.855 1 96.06 77 SER A O 1
ATOM 570 N N . ALA A 1 78 ? -24.109 -31.328 6.598 1 96.38 78 ALA A N 1
ATOM 571 C CA . ALA A 1 78 ? -23.953 -32.125 5.375 1 96.38 78 ALA A CA 1
ATOM 572 C C . ALA A 1 78 ? -22.719 -33 5.453 1 96.38 78 ALA A C 1
ATOM 574 O O . ALA A 1 78 ? -22.672 -34.062 4.84 1 96.38 78 ALA A O 1
ATOM 575 N N . LEU A 1 79 ? -21.734 -32.625 6.23 1 95.31 79 LEU A N 1
ATOM 576 C CA . LEU A 1 79 ? -20.484 -33.375 6.344 1 95.31 79 LEU A CA 1
ATOM 577 C C . LEU A 1 79 ? -20.688 -34.656 7.125 1 95.31 79 LEU A C 1
ATOM 579 O O . LEU A 1 79 ? -19.828 -35.562 7.082 1 95.31 79 LEU A O 1
ATOM 583 N N . ASP A 1 80 ? -21.797 -34.688 7.824 1 91.94 80 ASP A N 1
ATOM 584 C CA . ASP A 1 80 ? -22.109 -35.875 8.609 1 91.94 80 ASP A CA 1
ATOM 585 C C . ASP A 1 80 ? -22.828 -36.938 7.758 1 91.94 80 ASP A C 1
ATOM 587 O O . ASP A 1 80 ? -22.984 -38.062 8.18 1 91.94 80 ASP A O 1
ATOM 591 N N . GLU A 1 81 ? -23.203 -36.531 6.625 1 90.88 81 GLU A N 1
ATOM 592 C CA . GLU A 1 81 ? -23.969 -37.406 5.742 1 90.88 81 GLU A CA 1
ATOM 593 C C . GLU A 1 81 ? -23.141 -37.844 4.539 1 90.88 81 GLU A C 1
ATOM 595 O O . GLU A 1 81 ? -23.094 -37.156 3.521 1 90.88 81 GLU A O 1
ATOM 600 N N . GLY A 1 82 ? -22.469 -39.031 4.609 1 89.69 82 GLY A N 1
ATOM 601 C CA . GLY A 1 82 ? -21.688 -39.531 3.482 1 89.69 82 GLY A CA 1
ATOM 602 C C . GLY A 1 82 ? -20.328 -38.844 3.377 1 89.69 82 GLY A C 1
ATOM 603 O O . GLY A 1 82 ? -19.594 -38.781 4.363 1 89.69 82 GLY A O 1
ATOM 604 N N . ASP A 1 83 ? -19.938 -38.594 2.09 1 95.06 83 ASP A N 1
ATOM 605 C CA . ASP A 1 83 ? -18.688 -37.906 1.808 1 95.06 83 ASP A CA 1
ATOM 606 C C . ASP A 1 83 ? -18.891 -36.719 0.862 1 95.06 83 ASP A C 1
ATOM 608 O O . ASP A 1 83 ? -18.547 -36.812 -0.317 1 95.06 83 ASP A O 1
ATOM 612 N N . PRO A 1 84 ? -19.453 -35.719 1.357 1 96.69 84 PRO A N 1
ATOM 613 C CA . PRO A 1 84 ? -19.812 -34.562 0.517 1 96.69 84 PRO A CA 1
ATOM 614 C C . PRO A 1 84 ? -18.609 -33.969 -0.202 1 96.69 84 PRO A C 1
ATOM 616 O O . PRO A 1 84 ? -18.766 -33.281 -1.217 1 96.69 84 PRO A O 1
ATOM 619 N N . LEU A 1 85 ? -17.406 -34.156 0.34 1 97.88 85 LEU A N 1
ATOM 620 C CA . LEU A 1 85 ? -16.219 -33.625 -0.322 1 97.88 85 LEU A CA 1
ATOM 621 C C . LEU A 1 85 ? -16 -34.312 -1.669 1 97.88 85 LEU A C 1
ATOM 623 O O . LEU A 1 85 ? -15.594 -33.656 -2.639 1 97.88 85 LEU A O 1
ATOM 627 N N . VAL A 1 86 ? -16.234 -35.625 -1.719 1 97.88 86 VAL A N 1
ATOM 628 C CA . VAL A 1 86 ? -16.141 -36.344 -2.975 1 97.88 86 VAL A CA 1
ATOM 629 C C . VAL A 1 86 ? -17.109 -35.781 -3.992 1 97.88 86 VAL A C 1
ATOM 631 O O . VAL A 1 86 ? -16.75 -35.5 -5.141 1 97.88 86 VAL A O 1
ATOM 634 N N . ARG A 1 87 ? -18.328 -35.594 -3.541 1 97.31 87 ARG A N 1
ATOM 635 C CA . ARG A 1 87 ? -19.359 -35.031 -4.418 1 97.31 87 ARG A CA 1
ATOM 636 C C . ARG A 1 87 ? -18.953 -33.625 -4.898 1 97.31 87 ARG A C 1
ATOM 638 O O . ARG A 1 87 ? -19.141 -33.312 -6.07 1 97.31 87 ARG A O 1
ATOM 645 N N . ALA A 1 88 ? -18.516 -32.844 -4.023 1 98.31 88 ALA A N 1
ATOM 646 C CA . ALA A 1 88 ? -18.094 -31.469 -4.363 1 98.31 88 ALA A CA 1
ATOM 647 C C . ALA A 1 88 ? -17.016 -31.484 -5.445 1 98.31 88 ALA A C 1
ATOM 649 O O . ALA A 1 88 ? -17.094 -30.75 -6.426 1 98.31 88 ALA A O 1
ATOM 650 N N . ILE A 1 89 ? -16 -32.312 -5.312 1 98.31 89 ILE A N 1
ATOM 651 C CA . ILE A 1 89 ? -14.891 -32.406 -6.254 1 98.31 89 ILE A CA 1
ATOM 652 C C . ILE A 1 89 ? -15.406 -32.875 -7.617 1 98.31 89 ILE A C 1
ATOM 654 O O . ILE A 1 89 ? -15 -32.344 -8.656 1 98.31 89 ILE A O 1
ATOM 658 N N . GLU A 1 90 ? -16.312 -33.812 -7.566 1 97.62 90 GLU A N 1
ATOM 659 C CA . GLU A 1 90 ? -16.906 -34.312 -8.805 1 97.62 90 GLU A CA 1
ATOM 660 C C . GLU A 1 90 ? -17.688 -33.188 -9.516 1 97.62 90 GLU A C 1
ATOM 662 O O . GLU A 1 90 ? -17.594 -33.062 -10.742 1 97.62 90 GLU A O 1
ATOM 667 N N . GLU A 1 91 ? -18.453 -32.5 -8.781 1 98.12 91 GLU A N 1
ATOM 668 C CA . GLU A 1 91 ? -19.25 -31.406 -9.359 1 98.12 91 GLU A CA 1
ATOM 669 C C . GLU A 1 91 ? -18.359 -30.312 -9.93 1 98.12 91 GLU A C 1
ATOM 671 O O . GLU A 1 91 ? -18.672 -29.75 -10.984 1 98.12 91 GLU A O 1
ATOM 676 N N . LEU A 1 92 ? -17.297 -29.969 -9.258 1 98.5 92 LEU A N 1
ATOM 677 C CA . LEU A 1 92 ? -16.359 -28.969 -9.75 1 98.5 92 LEU A CA 1
ATOM 678 C C . LEU A 1 92 ? -15.719 -29.438 -11.055 1 98.5 92 LEU A C 1
ATOM 680 O O . LEU A 1 92 ? -15.547 -28.641 -11.984 1 98.5 92 LEU A O 1
ATOM 684 N N . ARG A 1 93 ? -15.383 -30.688 -11.133 1 97.81 93 ARG A N 1
ATOM 685 C CA . ARG A 1 93 ? -14.758 -31.25 -12.32 1 97.81 93 ARG A CA 1
ATOM 686 C C . ARG A 1 93 ? -15.68 -31.156 -13.531 1 97.81 93 ARG A C 1
ATOM 688 O O . ARG A 1 93 ? -15.219 -30.969 -14.656 1 97.81 93 ARG A O 1
ATOM 695 N N . LYS A 1 94 ? -16.969 -31.219 -13.305 1 97.19 94 LYS A N 1
ATOM 696 C CA . LYS A 1 94 ? -17.953 -31.234 -14.375 1 97.19 94 LYS A CA 1
ATOM 697 C C . LYS A 1 94 ? -18.375 -29.812 -14.742 1 97.19 94 LYS A C 1
ATOM 699 O O . LYS A 1 94 ? -18.859 -29.578 -15.859 1 97.19 94 LYS A O 1
ATOM 704 N N . TYR A 1 95 ? -18.25 -28.953 -13.844 1 97.69 95 TYR A N 1
ATOM 705 C CA . TYR A 1 95 ? -18.781 -27.609 -14.031 1 97.69 95 TYR A CA 1
ATOM 706 C C . TYR A 1 95 ? -17.969 -26.844 -15.078 1 97.69 95 TYR A C 1
ATOM 708 O O . TYR A 1 95 ? -16.766 -26.672 -14.922 1 97.69 95 TYR A O 1
ATOM 716 N N . GLU A 1 96 ? -18.562 -26.312 -16.062 1 97.69 96 GLU A N 1
ATOM 717 C CA . GLU A 1 96 ? -17.938 -25.719 -17.234 1 97.69 96 GLU A CA 1
ATOM 718 C C . GLU A 1 96 ? -17.062 -24.531 -16.859 1 97.69 96 GLU A C 1
ATOM 720 O O . GLU A 1 96 ? -15.977 -24.344 -17.406 1 97.69 96 GLU A O 1
ATOM 725 N N . LYS A 1 97 ? -17.5 -23.75 -15.945 1 97.75 97 LYS A N 1
ATOM 726 C CA . LYS A 1 97 ? -16.812 -22.5 -15.609 1 97.75 97 LYS A CA 1
ATOM 727 C C . LYS A 1 97 ? -15.68 -22.75 -14.625 1 97.75 97 LYS A C 1
ATOM 729 O O . LYS A 1 97 ? -14.93 -21.828 -14.289 1 97.75 97 LYS A O 1
ATOM 734 N N . CYS A 1 98 ? -15.555 -23.938 -14.164 1 98.5 98 CYS A N 1
ATOM 735 C CA . CYS A 1 98 ? -14.453 -24.266 -13.273 1 98.5 98 CYS A CA 1
ATOM 736 C C . CYS A 1 98 ? -13.195 -24.625 -14.07 1 98.5 98 CYS A C 1
ATOM 738 O O . CYS A 1 98 ? -13.094 -25.703 -14.641 1 98.5 98 CYS A O 1
ATOM 740 N N . THR A 1 99 ? -12.305 -23.703 -14.188 1 97.62 99 THR A N 1
ATOM 741 C CA . THR A 1 99 ? -11.031 -23.875 -14.883 1 97.62 99 THR A CA 1
ATOM 742 C C . THR A 1 99 ? -9.914 -23.156 -14.141 1 97.62 99 THR A C 1
ATOM 744 O O . THR A 1 99 ? -10.055 -21.984 -13.773 1 97.62 99 THR A O 1
ATOM 747 N N . PRO A 1 100 ? -8.828 -23.875 -13.969 1 97 100 PRO A N 1
ATOM 748 C CA . PRO A 1 100 ? -8.555 -25.281 -14.281 1 97 100 PRO A CA 1
ATOM 749 C C . PRO A 1 100 ? -9.32 -26.25 -13.375 1 97 100 PRO A C 1
ATOM 751 O O . PRO A 1 100 ? -9.82 -25.844 -12.328 1 97 100 PRO A O 1
ATOM 754 N N . LYS A 1 101 ? -9.352 -27.484 -13.727 1 96.25 101 LYS A N 1
ATOM 755 C CA . LYS A 1 101 ? -10.148 -28.484 -13.023 1 96.25 101 LYS A CA 1
ATOM 756 C C . LYS A 1 101 ? -9.352 -29.125 -11.891 1 96.25 101 LYS A C 1
ATOM 758 O O . LYS A 1 101 ? -9.922 -29.672 -10.945 1 96.25 101 LYS A O 1
ATOM 763 N N . ASP A 1 102 ? -8.102 -29.016 -11.961 1 95.38 102 ASP A N 1
ATOM 764 C CA . ASP A 1 102 ? -7.273 -29.797 -11.062 1 95.38 102 ASP A CA 1
ATOM 765 C C . ASP A 1 102 ? -6.789 -28.969 -9.875 1 95.38 102 ASP A C 1
ATOM 767 O O . ASP A 1 102 ? -6.074 -29.469 -9.008 1 95.38 102 ASP A O 1
ATOM 771 N N . ALA A 1 103 ? -7.016 -27.75 -9.828 1 98.06 103 ALA A N 1
ATOM 772 C CA . ALA A 1 103 ? -6.695 -26.875 -8.695 1 98.06 103 ALA A CA 1
ATOM 773 C C . ALA A 1 103 ? -7.938 -26.594 -7.855 1 98.06 103 ALA A C 1
ATOM 775 O O . ALA A 1 103 ? -8.844 -25.875 -8.297 1 98.06 103 ALA A O 1
ATOM 776 N N . VAL A 1 104 ? -8.008 -27.125 -6.684 1 98.88 104 VAL A N 1
ATOM 777 C CA . VAL A 1 104 ? -9.148 -26.938 -5.801 1 98.88 104 VAL A CA 1
ATOM 778 C C . VAL A 1 104 ? -8.664 -26.5 -4.418 1 98.88 104 VAL A C 1
ATOM 780 O O . VAL A 1 104 ? -7.844 -27.172 -3.799 1 98.88 104 VAL A O 1
ATOM 783 N N . GLY A 1 105 ? -9.109 -25.344 -3.982 1 98.88 105 GLY A N 1
ATOM 784 C CA . GLY A 1 105 ? -8.844 -24.875 -2.631 1 98.88 105 GLY A CA 1
ATOM 785 C C . GLY A 1 105 ? -9.945 -25.25 -1.649 1 98.88 105 GLY A C 1
ATOM 786 O O . GLY A 1 105 ? -11.055 -25.594 -2.055 1 98.88 105 GLY A O 1
ATOM 787 N N . LEU A 1 106 ? -9.609 -25.188 -0.387 1 98.94 106 LEU A N 1
ATOM 788 C CA . LEU A 1 106 ? -10.586 -25.484 0.658 1 98.94 106 LEU A CA 1
ATOM 789 C C . LEU A 1 106 ? -10.398 -24.547 1.85 1 98.94 106 LEU A C 1
ATOM 791 O O . LEU A 1 106 ? -9.266 -24.312 2.291 1 98.94 106 LEU A O 1
ATOM 795 N N . VAL A 1 107 ? -11.469 -23.938 2.328 1 98.88 107 VAL A N 1
ATOM 796 C CA . VAL A 1 107 ? -11.445 -23.109 3.525 1 98.88 107 VAL A CA 1
ATOM 797 C C . VAL A 1 107 ? -12.406 -23.688 4.57 1 98.88 107 VAL A C 1
ATOM 799 O O . VAL A 1 107 ? -13.594 -23.859 4.305 1 98.88 107 VAL A O 1
ATOM 802 N N . ALA A 1 108 ? -11.883 -23.969 5.711 1 98.81 108 ALA A N 1
ATOM 803 C CA . ALA A 1 108 ? -12.688 -24.469 6.82 1 98.81 108 ALA A CA 1
ATOM 804 C C . ALA A 1 108 ? -12.781 -23.438 7.941 1 98.81 108 ALA A C 1
ATOM 806 O O . ALA A 1 108 ? -11.766 -23.047 8.523 1 98.81 108 ALA A O 1
ATOM 807 N N . TYR A 1 109 ? -14.016 -23.125 8.336 1 98.06 109 TYR A N 1
ATOM 808 C CA . TYR A 1 109 ? -14.203 -22.062 9.312 1 98.06 109 TYR A CA 1
ATOM 809 C C . TYR A 1 109 ? -14.273 -22.625 10.727 1 98.06 109 TYR A C 1
ATOM 811 O O . TYR A 1 109 ? -14.875 -22.016 11.609 1 98.06 109 TYR A O 1
ATOM 819 N N . SER A 1 110 ? -13.734 -23.797 10.992 1 96.31 110 SER A N 1
ATOM 820 C CA . SER A 1 110 ? -13.469 -24.375 12.305 1 96.31 110 SER A CA 1
ATOM 821 C C . SER A 1 110 ? -12.609 -25.625 12.203 1 96.31 110 SER A C 1
ATOM 823 O O . SER A 1 110 ? -12.617 -26.312 11.172 1 96.31 110 SER A O 1
ATOM 825 N N . PRO A 1 111 ? -11.906 -25.953 13.328 1 97.06 111 PRO A N 1
ATOM 826 C CA . PRO A 1 111 ? -11.117 -27.188 13.312 1 97.06 111 PRO A CA 1
ATOM 827 C C . PRO A 1 111 ? -11.984 -28.438 13.18 1 97.06 111 PRO A C 1
ATOM 829 O O . PRO A 1 111 ? -11.547 -29.438 12.586 1 97.06 111 PRO A O 1
ATOM 832 N N . LYS A 1 112 ? -13.125 -28.344 13.703 1 96.5 112 LYS A N 1
ATOM 833 C CA . LYS A 1 112 ? -14.062 -29.453 13.594 1 96.5 112 LYS A CA 1
ATOM 834 C C . LYS A 1 112 ? -14.43 -29.719 12.133 1 96.5 112 LYS A C 1
ATOM 836 O O . LYS A 1 112 ? -14.445 -30.875 11.688 1 96.5 112 LYS A O 1
ATOM 841 N N . LEU A 1 113 ? -14.727 -28.719 11.375 1 97.81 113 LEU A N 1
ATOM 842 C CA . LEU A 1 113 ? -15.055 -28.844 9.961 1 97.81 113 LEU A CA 1
ATOM 843 C C . LEU A 1 113 ? -13.867 -29.375 9.164 1 97.81 113 LEU A C 1
ATOM 845 O O . LEU A 1 113 ? -14.031 -30.234 8.289 1 97.81 113 LEU A O 1
ATOM 849 N N . TRP A 1 114 ? -12.711 -28.891 9.492 1 98.38 114 TRP A N 1
ATOM 850 C CA . TRP A 1 114 ? -11.492 -29.375 8.844 1 98.38 114 TRP A CA 1
ATOM 851 C C . TRP A 1 114 ? -11.289 -30.859 9.109 1 98.38 114 TRP A C 1
ATOM 853 O O . TRP A 1 114 ? -10.969 -31.625 8.195 1 98.38 114 TRP A O 1
ATOM 863 N N . ALA A 1 115 ? -11.508 -31.219 10.359 1 97.75 115 ALA A N 1
ATOM 864 C CA . ALA A 1 115 ? -11.32 -32.625 10.734 1 97.75 115 ALA A CA 1
ATOM 865 C C . ALA A 1 115 ? -12.25 -33.531 9.93 1 97.75 115 ALA A C 1
ATOM 867 O O . ALA A 1 115 ? -11.844 -34.594 9.5 1 97.75 115 ALA A O 1
ATOM 868 N N . LYS A 1 116 ? -13.43 -33.125 9.75 1 97.19 116 LYS A N 1
ATOM 869 C CA . LYS A 1 116 ? -14.391 -33.875 8.953 1 97.19 116 LYS A CA 1
ATOM 870 C C . LYS A 1 116 ? -13.938 -34 7.5 1 97.19 116 LYS A C 1
ATOM 872 O O . LYS A 1 116 ? -14.016 -35.062 6.898 1 97.19 116 LYS A O 1
ATOM 877 N N . ALA A 1 117 ? -13.492 -32.906 6.914 1 97.44 117 ALA A N 1
ATOM 878 C CA . ALA A 1 117 ? -13.016 -32.875 5.531 1 97.44 117 ALA A CA 1
ATOM 879 C C . ALA A 1 117 ? -11.766 -33.75 5.379 1 97.44 117 ALA A C 1
ATOM 881 O O . ALA A 1 117 ? -11.602 -34.438 4.383 1 97.44 117 ALA A O 1
ATOM 882 N N . ALA A 1 118 ? -10.867 -33.656 6.371 1 97.31 118 ALA A N 1
ATOM 883 C CA . ALA A 1 118 ? -9.586 -34.375 6.344 1 97.31 118 ALA A CA 1
ATOM 884 C C . ALA A 1 118 ? -9.797 -35.875 6.336 1 97.31 118 ALA A C 1
ATOM 886 O O . ALA A 1 118 ? -8.93 -36.625 5.871 1 97.31 118 ALA A O 1
ATOM 887 N N . SER A 1 119 ? -10.898 -36.281 6.801 1 95.88 119 SER A N 1
ATOM 888 C CA . SER A 1 119 ? -11.195 -37.719 6.875 1 95.88 119 SER A CA 1
ATOM 889 C C . SER A 1 119 ? -11.742 -38.25 5.551 1 95.88 119 SER A C 1
ATOM 891 O O . SER A 1 119 ? -11.891 -39.438 5.367 1 95.88 119 SER A O 1
ATOM 893 N N . SER A 1 120 ? -12.016 -37.375 4.652 1 97.19 120 SER A N 1
ATOM 894 C CA . SER A 1 120 ? -12.578 -37.75 3.359 1 97.19 120 SER A CA 1
ATOM 895 C C . SER A 1 120 ? -11.555 -38.469 2.498 1 97.19 120 SER A C 1
ATOM 897 O O . SER A 1 120 ? -10.359 -38.156 2.543 1 97.19 120 SER A O 1
ATOM 899 N N . LYS A 1 121 ? -12.031 -39.344 1.63 1 96 121 LYS A N 1
ATOM 900 C CA . LYS A 1 121 ? -11.172 -40.031 0.665 1 96 121 LYS A CA 1
ATOM 901 C C . LYS A 1 121 ? -10.695 -39.062 -0.414 1 96 121 LYS A C 1
ATOM 903 O O . LYS A 1 121 ? -9.734 -39.344 -1.135 1 96 121 LYS A O 1
ATOM 908 N N . ALA A 1 122 ? -11.328 -37.906 -0.533 1 96.88 122 ALA A N 1
ATOM 909 C CA . ALA A 1 122 ? -11.023 -36.938 -1.596 1 96.88 122 ALA A CA 1
ATOM 910 C C . ALA A 1 122 ? -10.047 -35.875 -1.109 1 96.88 122 ALA A C 1
ATOM 912 O O . ALA A 1 122 ? -9.664 -35 -1.868 1 96.88 122 ALA A O 1
ATOM 913 N N . ILE A 1 123 ? -9.57 -36 0.109 1 97.88 123 ILE A N 1
ATOM 914 C CA . ILE A 1 123 ? -8.773 -34.938 0.701 1 97.88 123 ILE A CA 1
ATOM 915 C C . ILE A 1 123 ? -7.488 -34.75 -0.107 1 97.88 123 ILE A C 1
ATOM 917 O O . ILE A 1 123 ? -6.988 -33.625 -0.226 1 97.88 123 ILE A O 1
ATOM 921 N N . GLY A 1 124 ? -6.98 -35.781 -0.731 1 97.38 124 GLY A N 1
ATOM 922 C CA . GLY A 1 124 ? -5.766 -35.75 -1.531 1 97.38 124 GLY A CA 1
ATOM 923 C C . GLY A 1 124 ? -5.922 -34.906 -2.793 1 97.38 124 GLY A C 1
ATOM 924 O O . GLY A 1 124 ? -4.93 -34.531 -3.426 1 97.38 124 GLY A O 1
ATOM 925 N N . GLN A 1 125 ? -7.141 -34.594 -3.158 1 97.94 125 GLN A N 1
ATOM 926 C CA . GLN A 1 125 ? -7.414 -33.812 -4.371 1 97.94 125 GLN A CA 1
ATOM 927 C C . GLN A 1 125 ? -7.473 -32.344 -4.074 1 97.94 125 GLN A C 1
ATOM 929 O O . GLN A 1 125 ? -7.602 -31.516 -4.988 1 97.94 125 GLN A O 1
ATOM 934 N N . ILE A 1 126 ? -7.398 -31.984 -2.822 1 98.69 126 ILE A N 1
ATOM 935 C CA . ILE A 1 126 ? -7.324 -30.578 -2.43 1 98.69 126 ILE A CA 1
ATOM 936 C C . ILE A 1 126 ? -5.902 -30.062 -2.615 1 98.69 126 ILE A C 1
ATOM 938 O O . ILE A 1 126 ? -4.945 -30.672 -2.127 1 98.69 126 ILE A O 1
ATOM 942 N N . THR A 1 127 ? -5.754 -28.969 -3.287 1 98.81 127 THR A N 1
ATOM 943 C CA . THR A 1 127 ? -4.449 -28.406 -3.627 1 98.81 127 THR A CA 1
ATOM 944 C C . THR A 1 127 ? -3.844 -27.672 -2.434 1 98.81 127 THR A C 1
ATOM 946 O O . THR A 1 127 ? -2.645 -27.781 -2.172 1 98.81 127 THR A O 1
ATOM 949 N N . ALA A 1 128 ? -4.598 -26.922 -1.73 1 98.81 128 ALA A N 1
ATOM 950 C CA . ALA A 1 128 ? -4.223 -26.156 -0.543 1 98.81 128 ALA A CA 1
ATOM 951 C C . ALA A 1 128 ? -5.449 -25.797 0.287 1 98.81 128 ALA A C 1
ATOM 953 O O . ALA A 1 128 ? -6.57 -25.766 -0.227 1 98.81 128 ALA A O 1
ATOM 954 N N . ALA A 1 129 ? -5.211 -25.5 1.569 1 98.88 129 ALA A N 1
ATOM 955 C CA . ALA A 1 129 ? -6.363 -25.281 2.439 1 98.88 129 ALA A CA 1
ATOM 956 C C . ALA A 1 129 ? -6.086 -24.156 3.439 1 98.88 129 ALA A C 1
ATOM 958 O O . ALA A 1 129 ? -4.945 -23.703 3.576 1 98.88 129 ALA A O 1
ATOM 959 N N . SER A 1 130 ? -7.133 -23.641 4.004 1 98.81 130 SER A N 1
ATOM 960 C CA . SER A 1 130 ? -7.129 -22.688 5.102 1 98.81 130 SER A CA 1
ATOM 961 C C . SER A 1 130 ? -8.039 -23.141 6.238 1 98.81 130 SER A C 1
ATOM 963 O O . SER A 1 130 ? -9.117 -23.688 5.996 1 98.81 130 SER A O 1
ATOM 965 N N . VAL A 1 131 ? -7.578 -22.922 7.445 1 98.75 131 VAL A N 1
ATOM 966 C CA . VAL A 1 131 ? -8.398 -23.281 8.602 1 98.75 131 VAL A CA 1
ATOM 967 C C . VAL A 1 131 ? -8.391 -22.141 9.609 1 98.75 131 VAL A C 1
ATOM 969 O O . VAL A 1 131 ? -7.344 -21.562 9.898 1 98.75 131 VAL A O 1
ATOM 972 N N . TYR A 1 132 ? -9.562 -21.75 10.07 1 98.56 132 TYR A N 1
ATOM 973 C CA . TYR A 1 132 ? -9.719 -20.812 11.172 1 98.56 132 TYR A CA 1
ATOM 974 C C . TYR A 1 132 ? -9.828 -21.547 12.508 1 98.56 132 TYR A C 1
ATOM 976 O O . TYR A 1 132 ? -10.609 -22.484 12.641 1 98.56 132 TYR A O 1
ATOM 984 N N . ALA A 1 133 ? -9.047 -21.156 13.461 1 98.12 133 ALA A N 1
ATOM 985 C CA . ALA A 1 133 ? -8.969 -21.828 14.758 1 98.12 133 ALA A CA 1
ATOM 986 C C . ALA A 1 133 ? -8.539 -20.859 15.852 1 98.12 133 ALA A C 1
ATOM 988 O O . ALA A 1 133 ? -8.617 -19.641 15.672 1 98.12 133 ALA A O 1
ATOM 989 N N . THR A 1 134 ? -8.391 -21.359 17.047 1 97.38 134 THR A N 1
ATOM 990 C CA . THR A 1 134 ? -7.777 -20.625 18.141 1 97.38 134 THR A CA 1
ATOM 991 C C . THR A 1 134 ? -6.371 -21.141 18.438 1 97.38 134 THR A C 1
ATOM 993 O O . THR A 1 134 ? -6.004 -22.234 17.984 1 97.38 134 THR A O 1
ATOM 996 N N . VAL A 1 135 ? -5.617 -20.344 19.078 1 96.25 135 VAL A N 1
ATOM 997 C CA . VAL A 1 135 ? -4.254 -20.719 19.438 1 96.25 135 VAL A CA 1
ATOM 998 C C . VAL A 1 135 ? -4.281 -22.016 20.25 1 96.25 135 VAL A C 1
ATOM 1000 O O . VAL A 1 135 ? -3.379 -22.844 20.156 1 96.25 135 VAL A O 1
ATOM 1003 N N . SER A 1 136 ? -5.277 -22.25 21.031 1 94.06 136 SER A N 1
ATOM 1004 C CA . SER A 1 136 ? -5.391 -23.422 21.875 1 94.06 136 SER A CA 1
ATOM 1005 C C . SER A 1 136 ? -5.684 -24.672 21.047 1 94.06 136 SER A C 1
ATOM 1007 O O . SER A 1 136 ? -5.531 -25.797 21.531 1 94.06 136 SER A O 1
ATOM 1009 N N . ASP A 1 137 ? -6.105 -24.469 19.812 1 93.56 137 ASP A N 1
ATOM 1010 C CA . ASP A 1 137 ? -6.496 -25.578 18.938 1 93.56 137 ASP A CA 1
ATOM 1011 C C . ASP A 1 137 ? -5.301 -26.094 18.141 1 93.56 137 ASP A C 1
ATOM 1013 O O . ASP A 1 137 ? -5.398 -27.109 17.453 1 93.56 137 ASP A O 1
ATOM 1017 N N . ILE A 1 138 ? -4.164 -25.516 18.172 1 93.19 138 ILE A N 1
ATOM 1018 C CA . ILE A 1 138 ? -3.061 -25.734 17.25 1 93.19 138 ILE A CA 1
ATOM 1019 C C . ILE A 1 138 ? -2.721 -27.234 17.203 1 93.19 138 ILE A C 1
ATOM 1021 O O . ILE A 1 138 ? -2.646 -27.828 16.125 1 93.19 138 ILE A O 1
ATOM 1025 N N . GLU A 1 139 ? -2.66 -27.844 18.359 1 91.44 139 GLU A N 1
ATOM 1026 C CA . GLU A 1 139 ? -2.207 -29.234 18.453 1 91.44 139 GLU A CA 1
ATOM 1027 C C . GLU A 1 139 ? -3.303 -30.203 18 1 91.44 139 GLU A C 1
ATOM 1029 O O . GLU A 1 139 ? -3.021 -31.344 17.672 1 91.44 139 GLU A O 1
ATOM 1034 N N . SER A 1 140 ? -4.512 -29.703 18 1 93.69 140 SER A N 1
ATOM 1035 C CA . SER A 1 140 ? -5.629 -30.594 17.703 1 93.69 140 SER A CA 1
ATOM 1036 C C . SER A 1 140 ? -6.035 -30.5 16.234 1 93.69 140 SER A C 1
ATOM 1038 O O . SER A 1 140 ? -6.891 -31.25 15.773 1 93.69 140 SER A O 1
ATOM 1040 N N . ILE A 1 141 ? -5.445 -29.578 15.5 1 95.81 141 ILE A N 1
ATOM 1041 C CA . ILE A 1 141 ? -5.75 -29.5 14.078 1 95.81 141 ILE A CA 1
ATOM 1042 C C . ILE A 1 141 ? -5.168 -30.703 13.352 1 95.81 141 ILE A C 1
ATOM 1044 O O . ILE A 1 141 ? -3.955 -30.938 13.383 1 95.81 141 ILE A O 1
ATOM 1048 N N . VAL A 1 142 ? -6.02 -31.422 12.656 1 95.69 142 VAL A N 1
ATOM 1049 C CA . VAL A 1 142 ? -5.633 -32.656 11.969 1 95.69 142 VAL A CA 1
ATOM 1050 C C . VAL A 1 142 ? -4.602 -32.344 10.891 1 95.69 142 VAL A C 1
ATOM 1052 O O . VAL A 1 142 ? -4.762 -31.375 10.125 1 95.69 142 VAL A O 1
ATOM 1055 N N . SER A 1 143 ? -3.49 -33.094 10.891 1 94.25 143 SER A N 1
ATOM 1056 C CA . SER A 1 143 ? -2.453 -32.938 9.875 1 94.25 143 SER A CA 1
ATOM 1057 C C . SER A 1 143 ? -2.758 -33.781 8.641 1 94.25 143 SER A C 1
ATOM 1059 O O . SER A 1 143 ? -3.213 -34.906 8.75 1 94.25 143 SER A O 1
ATOM 1061 N N . THR A 1 144 ? -2.652 -33.219 7.52 1 95.38 144 THR A N 1
ATOM 1062 C CA . THR A 1 144 ? -2.729 -33.875 6.223 1 95.38 144 THR A CA 1
ATOM 1063 C C . THR A 1 144 ? -1.547 -33.469 5.344 1 95.38 144 THR A C 1
ATOM 1065 O O . THR A 1 144 ? -0.644 -32.781 5.785 1 95.38 144 THR A O 1
ATOM 1068 N N . SER A 1 145 ? -1.459 -34.062 4.113 1 95.94 145 SER A N 1
ATOM 1069 C CA . SER A 1 145 ? -0.418 -33.719 3.158 1 95.94 145 SER A CA 1
ATOM 1070 C C . SER A 1 145 ? -0.749 -32.406 2.451 1 95.94 145 SER A C 1
ATOM 1072 O O . SER A 1 145 ? 0.081 -31.859 1.718 1 95.94 145 SER A O 1
ATOM 1074 N N . VAL A 1 146 ? -1.947 -31.875 2.639 1 98.19 146 VAL A N 1
ATOM 1075 C CA . VAL A 1 146 ? -2.402 -30.656 1.979 1 98.19 146 VAL A CA 1
ATOM 1076 C C . VAL A 1 146 ? -1.735 -29.438 2.621 1 98.19 146 VAL A C 1
ATOM 1078 O O . VAL A 1 146 ? -1.821 -29.25 3.836 1 98.19 146 VAL A O 1
ATOM 1081 N N . PRO A 1 147 ? -0.954 -28.609 1.827 1 98.56 147 PRO A N 1
ATOM 1082 C CA . PRO A 1 147 ? -0.481 -27.344 2.4 1 98.56 147 PRO A CA 1
ATOM 1083 C C . PRO A 1 147 ? -1.602 -26.531 3.047 1 98.56 147 PRO A C 1
ATOM 1085 O O . PRO A 1 147 ? -2.713 -26.469 2.514 1 98.56 147 PRO A O 1
ATOM 1088 N N . ILE A 1 148 ? -1.281 -25.922 4.199 1 98.5 148 ILE A N 1
ATOM 1089 C CA . ILE A 1 148 ? -2.381 -25.344 4.957 1 98.5 148 ILE A CA 1
ATOM 1090 C C . ILE A 1 148 ? -1.924 -24.031 5.59 1 98.5 148 ILE A C 1
ATOM 1092 O O . ILE A 1 148 ? -0.792 -23.922 6.062 1 98.5 148 ILE A O 1
ATOM 1096 N N . VAL A 1 149 ? -2.744 -22.984 5.492 1 98.44 149 VAL A N 1
ATOM 1097 C CA . VAL A 1 149 ? -2.574 -21.766 6.277 1 98.44 149 VAL A CA 1
ATOM 1098 C C . VAL A 1 149 ? -3.562 -21.766 7.441 1 98.44 149 VAL A C 1
ATOM 1100 O O . VAL A 1 149 ? -4.734 -22.109 7.27 1 98.44 149 VAL A O 1
ATOM 1103 N N . GLN A 1 150 ? -3.1 -21.438 8.633 1 98.31 150 GLN A N 1
ATOM 1104 C CA . GLN A 1 150 ? -3.918 -21.422 9.836 1 98.31 150 GLN A CA 1
ATOM 1105 C C . GLN A 1 150 ? -4.082 -20 10.375 1 98.31 150 GLN A C 1
ATOM 1107 O O . GLN A 1 150 ? -3.094 -19.281 10.586 1 98.31 150 GLN A O 1
ATOM 1112 N N . HIS A 1 151 ? -5.281 -19.609 10.5 1 98.44 151 HIS A N 1
ATOM 1113 C CA . HIS A 1 151 ? -5.633 -18.344 11.156 1 98.44 151 HIS A CA 1
ATOM 1114 C C . HIS A 1 151 ? -6.059 -18.578 12.602 1 98.44 151 HIS A C 1
ATOM 1116 O O . HIS A 1 151 ? -7.141 -19.109 12.859 1 98.44 151 HIS A O 1
ATOM 1122 N N . LEU A 1 152 ? -5.227 -18.078 13.523 1 98.06 152 LEU A N 1
ATOM 1123 C CA . LEU A 1 152 ? -5.367 -18.453 14.922 1 98.06 152 LEU A CA 1
ATOM 1124 C C . LEU A 1 152 ? -5.789 -17.266 15.773 1 98.06 152 LEU A C 1
ATOM 1126 O O . LEU A 1 152 ? -5.027 -16.312 15.922 1 98.06 152 LEU A O 1
ATOM 1130 N N . ALA A 1 153 ? -6.996 -17.328 16.312 1 97.94 153 ALA A N 1
ATOM 1131 C CA . ALA A 1 153 ? -7.422 -16.312 17.281 1 97.94 153 ALA A CA 1
ATOM 1132 C C . ALA A 1 153 ? -6.691 -16.469 18.609 1 97.94 153 ALA A C 1
ATOM 1134 O O . ALA A 1 153 ? -6.598 -17.578 19.141 1 97.94 153 ALA A O 1
ATOM 1135 N N . GLY A 1 154 ? -6.172 -15.344 19.078 1 96.44 154 GLY A N 1
ATOM 1136 C CA . GLY A 1 154 ? -5.508 -15.367 20.359 1 96.44 154 GLY A CA 1
ATOM 1137 C C . GLY A 1 154 ? -4.055 -14.953 20.297 1 96.44 154 GLY A C 1
ATOM 1138 O O . GLY A 1 154 ? -3.541 -14.633 19.219 1 96.44 154 GLY A O 1
ATOM 1139 N N . VAL A 1 155 ? -3.416 -14.93 21.391 1 93.38 155 VAL A N 1
ATOM 1140 C CA . VAL A 1 155 ? -2.023 -14.508 21.516 1 93.38 155 VAL A CA 1
ATOM 1141 C C . VAL A 1 155 ? -1.102 -15.625 21.047 1 93.38 155 VAL A C 1
ATOM 1143 O O . VAL A 1 155 ? -1.205 -16.766 21.5 1 93.38 155 VAL A O 1
ATOM 1146 N N . ALA A 1 156 ? -0.269 -15.203 20.094 1 88.75 156 ALA A N 1
ATOM 1147 C CA . ALA A 1 156 ? 0.626 -16.188 19.484 1 88.75 156 ALA A CA 1
ATOM 1148 C C . ALA A 1 156 ? 1.555 -16.797 20.531 1 88.75 156 ALA A C 1
ATOM 1150 O O . ALA A 1 156 ? 2.059 -16.109 21.422 1 88.75 156 ALA A O 1
ATOM 1151 N N . PRO A 1 157 ? 1.637 -18.062 20.391 1 82.62 157 PRO A N 1
ATOM 1152 C CA . PRO A 1 157 ? 2.779 -18.625 21.125 1 82.62 157 PRO A CA 1
ATOM 1153 C C . PRO A 1 157 ? 4.121 -18.125 20.578 1 82.62 157 PRO A C 1
ATOM 1155 O O . PRO A 1 157 ? 4.156 -17.375 19.594 1 82.62 157 PRO A O 1
ATOM 1158 N N . HIS A 1 158 ? 5.281 -18.375 21.188 1 73.62 158 HIS A N 1
ATOM 1159 C CA . HIS A 1 158 ? 6.578 -17.781 20.859 1 73.62 158 HIS A CA 1
ATOM 1160 C C . HIS A 1 158 ? 6.957 -18.047 19.406 1 73.62 158 HIS A C 1
ATOM 1162 O O . HIS A 1 158 ? 7.543 -17.188 18.75 1 73.62 158 HIS A O 1
ATOM 1168 N N . ARG A 1 159 ? 6.723 -19.234 18.828 1 82.31 159 ARG A N 1
ATOM 1169 C CA . ARG A 1 159 ? 7.203 -19.438 17.469 1 82.31 159 ARG A CA 1
ATOM 1170 C C . ARG A 1 159 ? 6.098 -20.016 16.578 1 82.31 159 ARG A C 1
ATOM 1172 O O . ARG A 1 159 ? 5.66 -21.141 16.766 1 82.31 159 ARG A O 1
ATOM 1179 N N . LEU A 1 160 ? 5.5 -19.109 15.641 1 92.06 160 LEU A N 1
ATOM 1180 C CA . LEU A 1 160 ? 4.555 -19.578 14.633 1 92.06 160 LEU A CA 1
ATOM 1181 C C . LEU A 1 160 ? 5.277 -20.016 13.367 1 92.06 160 LEU A C 1
ATOM 1183 O O . LEU A 1 160 ? 6.289 -19.422 12.984 1 92.06 160 LEU A O 1
ATOM 1187 N N . GLN A 1 161 ? 4.828 -21.062 12.742 1 92.69 161 GLN A N 1
ATOM 1188 C CA . GLN A 1 161 ? 5.457 -21.625 11.547 1 92.69 161 GLN A CA 1
ATOM 1189 C C . GLN A 1 161 ? 5.117 -20.797 10.312 1 92.69 161 GLN A C 1
ATOM 1191 O O . GLN A 1 161 ? 3.984 -20.344 10.156 1 92.69 161 GLN A O 1
ATOM 1196 N N . ARG A 1 162 ? 6.133 -20.625 9.414 1 93.31 162 ARG A N 1
ATOM 1197 C CA . ARG A 1 162 ? 5.969 -19.938 8.141 1 93.31 162 ARG A CA 1
ATOM 1198 C C . ARG A 1 162 ? 6.727 -20.656 7.031 1 93.31 162 ARG A C 1
ATOM 1200 O O . ARG A 1 162 ? 7.727 -20.141 6.523 1 93.31 162 ARG A O 1
ATOM 1207 N N . THR A 1 163 ? 6.238 -21.797 6.66 1 93.19 163 THR A N 1
ATOM 1208 C CA . THR A 1 163 ? 6.82 -22.578 5.57 1 93.19 163 THR A CA 1
ATOM 1209 C C . THR A 1 163 ? 5.855 -22.672 4.395 1 93.19 163 THR A C 1
ATOM 1211 O O . THR A 1 163 ? 4.723 -22.188 4.473 1 93.19 163 THR A O 1
ATOM 1214 N N . SER A 1 164 ? 6.309 -23.25 3.307 1 91.94 164 SER A N 1
ATOM 1215 C CA . SER A 1 164 ? 5.469 -23.406 2.125 1 91.94 164 SER A CA 1
ATOM 1216 C C . SER A 1 164 ? 4.297 -24.344 2.404 1 91.94 164 SER A C 1
ATOM 1218 O O . SER A 1 164 ? 3.24 -24.219 1.782 1 91.94 164 SER A O 1
ATOM 1220 N N . GLU A 1 165 ? 4.457 -25.266 3.361 1 95.94 165 GLU A N 1
ATOM 1221 C CA . GLU A 1 165 ? 3.445 -26.281 3.629 1 95.94 165 GLU A CA 1
ATOM 1222 C C . GLU A 1 165 ? 2.533 -25.859 4.777 1 95.94 165 GLU A C 1
ATOM 1224 O O . GLU A 1 165 ? 1.403 -26.344 4.887 1 95.94 165 GLU A O 1
ATOM 1229 N N . LEU A 1 166 ? 3.055 -25.062 5.633 1 96.44 166 LEU A N 1
ATOM 1230 C CA . LEU A 1 166 ? 2.293 -24.625 6.801 1 96.44 166 LEU A CA 1
ATOM 1231 C C . LEU A 1 166 ? 2.596 -23.172 7.137 1 96.44 166 LEU A C 1
ATOM 1233 O O . LEU A 1 166 ? 3.734 -22.828 7.461 1 96.44 166 LEU A O 1
ATOM 1237 N N . PHE A 1 167 ? 1.646 -22.406 7.043 1 97 167 PHE A N 1
ATOM 1238 C CA . PHE A 1 167 ? 1.761 -21 7.41 1 97 167 PHE A CA 1
ATOM 1239 C C . PHE A 1 167 ? 0.772 -20.641 8.516 1 97 167 PHE A C 1
ATOM 1241 O O . PHE A 1 167 ? -0.427 -20.891 8.383 1 97 167 PHE A O 1
ATOM 1248 N N . GLN A 1 168 ? 1.252 -20.031 9.609 1 97 168 GLN A N 1
ATOM 1249 C CA . GLN A 1 168 ? 0.402 -19.719 10.758 1 97 168 GLN A CA 1
ATOM 1250 C C . GLN A 1 168 ? 0.372 -18.203 11.016 1 97 168 GLN A C 1
ATOM 1252 O O . GLN A 1 168 ? 1.41 -17.547 10.984 1 97 168 GLN A O 1
ATOM 1257 N N . TYR A 1 169 ? -0.781 -17.688 11.18 1 96.44 169 TYR A N 1
ATOM 1258 C CA . TYR A 1 169 ? -0.996 -16.312 11.617 1 96.44 169 TYR A CA 1
ATOM 1259 C C . TYR A 1 169 ? -1.786 -16.266 12.922 1 96.44 169 TYR A C 1
ATOM 1261 O O . TYR A 1 169 ? -2.773 -16.984 13.078 1 96.44 169 TYR A O 1
ATOM 1269 N N . ALA A 1 170 ? -1.371 -15.43 13.781 1 96.31 170 ALA A N 1
ATOM 1270 C CA . ALA A 1 170 ? -2.125 -15.211 15.008 1 96.31 170 ALA A CA 1
ATOM 1271 C C . ALA A 1 170 ? -2.754 -13.82 15.031 1 96.31 170 ALA A C 1
ATOM 1273 O O . ALA A 1 170 ? -2.139 -12.852 14.594 1 96.31 170 ALA A O 1
ATOM 1274 N N . TYR A 1 171 ? -3.951 -13.742 15.523 1 96.44 171 TYR A N 1
ATOM 1275 C CA . TYR A 1 171 ? -4.703 -12.508 15.727 1 96.44 171 TYR A CA 1
ATOM 1276 C C . TYR A 1 171 ? -5.008 -12.297 17.203 1 96.44 171 TYR A C 1
ATOM 1278 O O . TYR A 1 171 ? -6.043 -12.75 17.703 1 96.44 171 TYR A O 1
ATOM 1286 N N . GLU A 1 172 ? -4.25 -11.547 17.828 1 93.69 172 GLU A N 1
ATOM 1287 C CA . GLU A 1 172 ? -4.172 -11.5 19.281 1 93.69 172 GLU A CA 1
ATOM 1288 C C . GLU A 1 172 ? -5.438 -10.898 19.891 1 93.69 172 GLU A C 1
ATOM 1290 O O . GLU A 1 172 ? -5.84 -11.266 21 1 93.69 172 GLU A O 1
ATOM 1295 N N . ASP A 1 173 ? -6.098 -10.039 19.234 1 93.19 173 ASP A N 1
ATOM 1296 C CA . ASP A 1 173 ? -7.246 -9.336 19.797 1 93.19 173 ASP A CA 1
ATOM 1297 C C . ASP A 1 173 ? -8.539 -10.125 19.562 1 93.19 173 ASP A C 1
ATOM 1299 O O . ASP A 1 173 ? -9.602 -9.727 20.047 1 93.19 173 ASP A O 1
ATOM 1303 N N . MET A 1 174 ? -8.43 -11.195 18.844 1 96.75 174 MET A N 1
ATOM 1304 C CA . MET A 1 174 ? -9.609 -12.016 18.562 1 96.75 174 MET A CA 1
ATOM 1305 C C . MET A 1 174 ? -9.742 -13.141 19.594 1 96.75 174 MET A C 1
ATOM 1307 O O . MET A 1 174 ? -8.742 -13.75 19.969 1 96.75 174 MET A O 1
ATOM 1311 N N . LYS A 1 175 ? -10.961 -13.453 20.016 1 95.12 175 LYS A N 1
ATOM 1312 C CA . LYS A 1 175 ? -11.211 -14.469 21.047 1 95.12 175 LYS A CA 1
ATOM 1313 C C . LYS A 1 175 ? -11.586 -15.805 20.406 1 95.12 175 LYS A C 1
ATOM 1315 O O . LYS A 1 175 ? -11.328 -16.859 20.984 1 95.12 175 LYS A O 1
ATOM 1320 N N . THR A 1 176 ? -12.211 -15.672 19.312 1 95.06 176 THR A N 1
ATOM 1321 C CA . THR A 1 176 ? -12.664 -16.891 18.641 1 95.06 176 THR A CA 1
ATOM 1322 C C . THR A 1 176 ? -12.359 -16.828 17.141 1 95.06 176 THR A C 1
ATOM 1324 O O . THR A 1 176 ? -12.078 -15.758 16.594 1 95.06 176 THR A O 1
ATOM 1327 N N . ALA A 1 177 ? -12.422 -18 16.578 1 91.94 177 ALA A N 1
ATOM 1328 C CA . ALA A 1 177 ? -12.211 -18.094 15.133 1 91.94 177 ALA A CA 1
ATOM 1329 C C . ALA A 1 177 ? -13.414 -17.562 14.367 1 91.94 177 ALA A C 1
ATOM 1331 O O . ALA A 1 177 ? -13.344 -17.359 13.148 1 91.94 177 ALA A O 1
ATOM 1332 N N . ASN A 1 178 ? -14.492 -17.219 15.016 1 95.88 178 ASN A N 1
ATOM 1333 C CA . ASN A 1 178 ? -15.719 -16.75 14.383 1 95.88 178 ASN A CA 1
ATOM 1334 C C . ASN A 1 178 ? -15.602 -15.297 13.938 1 95.88 178 ASN A C 1
ATOM 1336 O O . ASN A 1 178 ? -16.531 -14.75 13.336 1 95.88 178 ASN A O 1
ATOM 1340 N N . PHE A 1 179 ? -14.391 -14.695 14.148 1 96.88 179 PHE A N 1
ATOM 1341 C CA . PHE A 1 179 ? -14.188 -13.305 13.742 1 96.88 179 PHE A CA 1
ATOM 1342 C C . PHE A 1 179 ? -14.32 -13.156 12.234 1 96.88 179 PHE A C 1
ATOM 1344 O O . PHE A 1 179 ? -14.492 -12.047 11.727 1 96.88 179 PHE A O 1
ATOM 1351 N N . ALA A 1 180 ? -14.305 -14.289 11.445 1 96.94 180 ALA A N 1
ATOM 1352 C CA . ALA A 1 180 ? -14.25 -14.234 9.992 1 96.94 180 ALA A CA 1
ATOM 1353 C C . ALA A 1 180 ? -15.609 -14.578 9.383 1 96.94 180 ALA A C 1
ATOM 1355 O O . ALA A 1 180 ? -15.742 -14.672 8.164 1 96.94 180 ALA A O 1
ATOM 1356 N N . ILE A 1 181 ? -16.656 -14.781 10.164 1 96.5 181 ILE A N 1
ATOM 1357 C CA . ILE A 1 181 ? -17.969 -15.164 9.672 1 96.5 181 ILE A CA 1
ATOM 1358 C C . ILE A 1 181 ? -18.953 -14 9.844 1 96.5 181 ILE A C 1
ATOM 1360 O O . ILE A 1 181 ? -19.391 -13.711 10.961 1 96.5 181 ILE A O 1
ATOM 1364 N N . PRO A 1 182 ? -19.344 -13.391 8.742 1 93.75 182 PRO A N 1
ATOM 1365 C CA . PRO A 1 182 ? -20.312 -12.297 8.859 1 93.75 182 PRO A CA 1
ATOM 1366 C C . PRO A 1 182 ? -21.562 -12.703 9.617 1 93.75 182 PRO A C 1
ATOM 1368 O O . PRO A 1 182 ? -21.984 -13.859 9.547 1 93.75 182 PRO A O 1
ATOM 1371 N N . LYS A 1 183 ? -22.203 -11.727 10.367 1 92.06 183 LYS A N 1
ATOM 1372 C CA . LYS A 1 183 ? -23.422 -11.852 11.172 1 92.06 183 LYS A CA 1
ATOM 1373 C C . LYS A 1 183 ? -23.125 -12.531 12.5 1 92.06 183 LYS A C 1
ATOM 1375 O O . LYS A 1 183 ? -23.938 -12.469 13.43 1 92.06 183 LYS A O 1
ATOM 1380 N N . SER A 1 184 ? -21.969 -13.305 12.555 1 93.06 184 SER A N 1
ATOM 1381 C CA . SER A 1 184 ? -21.562 -13.773 13.875 1 93.06 184 SER A CA 1
ATOM 1382 C C . SER A 1 184 ? -21.406 -12.617 14.852 1 93.06 184 SER A C 1
ATOM 1384 O O . SER A 1 184 ? -21.031 -11.508 14.469 1 93.06 184 SER A O 1
ATOM 1386 N N . THR A 1 185 ? -21.688 -12.867 16.125 1 92.88 185 THR A N 1
ATOM 1387 C CA . THR A 1 185 ? -21.578 -11.844 17.156 1 92.88 185 THR A CA 1
ATOM 1388 C C . THR A 1 185 ? -20.125 -11.414 17.312 1 92.88 185 THR A C 1
ATOM 1390 O O . THR A 1 185 ? -19.844 -10.32 17.828 1 92.88 185 THR A O 1
ATOM 1393 N N . GLU A 1 186 ? -19.25 -12.211 16.844 1 94.19 186 GLU A N 1
ATOM 1394 C CA . GLU A 1 186 ? -17.828 -11.945 17.031 1 94.19 186 GLU A CA 1
ATOM 1395 C C . GLU A 1 186 ? -17.188 -11.461 15.727 1 94.19 186 GLU A C 1
ATOM 1397 O O . GLU A 1 186 ? -15.961 -11.297 15.648 1 94.19 186 GLU A O 1
ATOM 1402 N N . PHE A 1 187 ? -18 -11.25 14.75 1 94.94 187 PHE A N 1
ATOM 1403 C CA . PHE A 1 187 ? -17.469 -10.82 13.461 1 94.94 187 PHE A CA 1
ATOM 1404 C C . PHE A 1 187 ? -16.672 -9.531 13.609 1 94.94 187 PHE A C 1
ATOM 1406 O O . PHE A 1 187 ? -17.141 -8.57 14.234 1 94.94 187 PHE A O 1
ATOM 1413 N N . HIS A 1 188 ? -15.438 -9.516 13.109 1 95 188 HIS A N 1
ATOM 1414 C CA . HIS A 1 188 ? -14.57 -8.344 13.086 1 95 188 HIS A CA 1
ATOM 1415 C C . HIS A 1 188 ? -14.078 -8.047 11.672 1 95 188 HIS A C 1
ATOM 1417 O O . HIS A 1 188 ? -13.133 -8.672 11.195 1 95 188 HIS A O 1
ATOM 1423 N N . TYR A 1 189 ? -14.578 -7.035 11.086 1 93.25 189 TYR A N 1
ATOM 1424 C CA . TYR A 1 189 ? -14.461 -6.766 9.656 1 93.25 189 TYR A CA 1
ATOM 1425 C C . TYR A 1 189 ? -13 -6.629 9.242 1 93.25 189 TYR A C 1
ATOM 1427 O O . TYR A 1 189 ? -12.547 -7.281 8.305 1 93.25 189 TYR A O 1
ATOM 1435 N N . ALA A 1 190 ? -12.258 -5.824 9.922 1 93.88 190 ALA A N 1
ATOM 1436 C CA . ALA A 1 190 ? -10.875 -5.547 9.539 1 93.88 190 ALA A CA 1
ATOM 1437 C C . ALA A 1 190 ? -10.023 -6.809 9.617 1 93.88 190 ALA A C 1
ATOM 1439 O O . ALA A 1 190 ? -9.242 -7.09 8.703 1 93.88 190 ALA A O 1
ATOM 1440 N N . THR A 1 191 ? -10.172 -7.582 10.688 1 96.44 191 THR A N 1
ATOM 1441 C CA . THR A 1 191 ? -9.375 -8.789 10.852 1 96.44 191 THR A CA 1
ATOM 1442 C C . THR A 1 191 ? -9.773 -9.844 9.82 1 96.44 191 THR A C 1
ATOM 1444 O O . THR A 1 191 ? -8.922 -10.57 9.312 1 96.44 191 THR A O 1
ATOM 1447 N N . GLU A 1 192 ? -11.086 -9.93 9.609 1 97 192 GLU A N 1
ATOM 1448 C CA . GLU A 1 192 ? -11.539 -10.805 8.539 1 97 192 GLU A CA 1
ATOM 1449 C C . GLU A 1 192 ? -10.891 -10.43 7.207 1 97 192 GLU A C 1
ATOM 1451 O O . GLU A 1 192 ? -10.422 -11.305 6.477 1 97 192 GLU A O 1
ATOM 1456 N N . ALA A 1 193 ? -10.828 -9.172 6.891 1 96.5 193 ALA A N 1
ATOM 1457 C CA . ALA A 1 193 ? -10.234 -8.695 5.641 1 96.5 193 ALA A CA 1
ATOM 1458 C C . ALA A 1 193 ? -8.75 -9.047 5.566 1 96.5 193 ALA A C 1
ATOM 1460 O O . ALA A 1 193 ? -8.266 -9.492 4.527 1 96.5 193 ALA A O 1
ATOM 1461 N N . VAL A 1 194 ? -8.047 -8.852 6.613 1 97.38 194 VAL A N 1
ATOM 1462 C CA . VAL A 1 194 ? -6.633 -9.195 6.676 1 97.38 194 VAL A CA 1
ATOM 1463 C C . VAL A 1 194 ? -6.449 -10.695 6.445 1 97.38 194 VAL A C 1
ATOM 1465 O O . VAL A 1 194 ? -5.598 -11.109 5.656 1 97.38 194 VAL A O 1
ATOM 1468 N N . SER A 1 195 ? -7.211 -11.484 7.164 1 98.31 195 SER A N 1
ATOM 1469 C CA . SER A 1 195 ? -7.09 -12.93 7.031 1 98.31 195 SER A CA 1
ATOM 1470 C C . SER A 1 195 ? -7.438 -13.391 5.617 1 98.31 195 SER A C 1
ATOM 1472 O O . SER A 1 195 ? -6.852 -14.344 5.109 1 98.31 195 SER A O 1
ATOM 1474 N N . HIS A 1 196 ? -8.43 -12.734 5.004 1 98.44 196 HIS A N 1
ATOM 1475 C CA . HIS A 1 196 ? -8.805 -13.07 3.631 1 98.44 196 HIS A CA 1
ATOM 1476 C C . HIS A 1 196 ? -7.656 -12.789 2.666 1 98.44 196 HIS A C 1
ATOM 1478 O O . HIS A 1 196 ? -7.363 -13.609 1.792 1 98.44 196 HIS A O 1
ATOM 1484 N N . THR A 1 197 ? -7.02 -11.656 2.812 1 98.5 197 THR A N 1
ATOM 1485 C CA . THR A 1 197 ? -5.855 -11.312 2 1 98.5 197 THR A CA 1
ATOM 1486 C C . THR A 1 197 ? -4.762 -12.367 2.164 1 98.5 197 THR A C 1
ATOM 1488 O O . THR A 1 197 ? -4.137 -12.773 1.184 1 98.5 197 THR A O 1
ATOM 1491 N N . ARG A 1 198 ? -4.547 -12.812 3.354 1 98.25 198 ARG A N 1
ATOM 1492 C CA . ARG A 1 198 ? -3.551 -13.836 3.65 1 98.25 198 ARG A CA 1
ATOM 1493 C C . ARG A 1 198 ? -3.947 -15.18 3.043 1 98.25 198 ARG A C 1
ATOM 1495 O O . ARG A 1 198 ? -3.092 -15.922 2.553 1 98.25 198 ARG A O 1
ATOM 1502 N N . ASN A 1 199 ? -5.242 -15.508 3.076 1 98.75 199 ASN A N 1
ATOM 1503 C CA . ASN A 1 199 ? -5.746 -16.672 2.363 1 98.75 199 ASN A CA 1
ATOM 1504 C C . ASN A 1 199 ? -5.402 -16.625 0.878 1 98.75 199 ASN A C 1
ATOM 1506 O O . ASN A 1 199 ? -4.879 -17.594 0.321 1 98.75 199 ASN A O 1
ATOM 1510 N N . LEU A 1 200 ? -5.738 -15.484 0.276 1 98.75 200 LEU A N 1
ATOM 1511 C CA . LEU A 1 200 ? -5.473 -15.328 -1.15 1 98.75 200 LEU A CA 1
ATOM 1512 C C . LEU A 1 200 ? -3.992 -15.531 -1.454 1 98.75 200 LEU A C 1
ATOM 1514 O O . LEU A 1 200 ? -3.643 -16.219 -2.418 1 98.75 200 LEU A O 1
ATOM 1518 N N . THR A 1 201 ? -3.129 -14.938 -0.647 1 97.88 201 THR A N 1
ATOM 1519 C CA . THR A 1 201 ? -1.688 -15.031 -0.838 1 97.88 201 THR A CA 1
ATOM 1520 C C . THR A 1 201 ? -1.239 -16.5 -0.814 1 97.88 201 THR A C 1
ATOM 1522 O O . THR A 1 201 ? -0.514 -16.938 -1.704 1 97.88 201 THR A O 1
ATOM 1525 N N . PHE A 1 202 ? -1.696 -17.266 0.14 1 98.12 202 PHE A N 1
ATOM 1526 C CA . PHE A 1 202 ? -1.268 -18.656 0.326 1 98.12 202 PHE A CA 1
ATOM 1527 C C . PHE A 1 202 ? -1.888 -19.562 -0.73 1 98.12 202 PHE A C 1
ATOM 1529 O O . PHE A 1 202 ? -1.186 -20.328 -1.378 1 98.12 202 PHE A O 1
ATOM 1536 N N . LEU A 1 203 ? -3.186 -19.453 -0.926 1 98.75 203 LEU A N 1
ATOM 1537 C CA . LEU A 1 203 ? -3.91 -20.375 -1.802 1 98.75 203 LEU A CA 1
ATOM 1538 C C . LEU A 1 203 ? -3.551 -20.125 -3.264 1 98.75 203 LEU A C 1
ATOM 1540 O O . LEU A 1 203 ? -3.355 -21.062 -4.027 1 98.75 203 LEU A O 1
ATOM 1544 N N . LYS A 1 204 ? -3.482 -18.891 -3.703 1 98.12 204 LYS A N 1
ATOM 1545 C CA . LYS A 1 204 ? -3.139 -18.609 -5.094 1 98.12 204 LYS A CA 1
ATOM 1546 C C . LYS A 1 204 ? -1.737 -19.109 -5.426 1 98.12 204 LYS A C 1
ATOM 1548 O O . LYS A 1 204 ? -1.48 -19.547 -6.551 1 98.12 204 LYS A O 1
ATOM 1553 N N . LYS A 1 205 ? -0.851 -18.984 -4.445 1 96.38 205 LYS A N 1
ATOM 1554 C CA . LYS A 1 205 ? 0.5 -19.484 -4.664 1 96.38 205 LYS A CA 1
ATOM 1555 C C . LYS A 1 205 ? 0.481 -20.969 -5.004 1 96.38 205 LYS A C 1
ATOM 1557 O O . LYS A 1 205 ? 1.164 -21.422 -5.93 1 96.38 205 LYS A O 1
ATOM 1562 N N . HIS A 1 206 ? -0.28 -21.781 -4.309 1 97.94 206 HIS A N 1
ATOM 1563 C CA . HIS A 1 206 ? -0.328 -23.234 -4.488 1 97.94 206 HIS A CA 1
ATOM 1564 C C . HIS A 1 206 ? -1.188 -23.609 -5.688 1 97.94 206 HIS A C 1
ATOM 1566 O O . HIS A 1 206 ? -0.873 -24.562 -6.406 1 97.94 206 HIS A O 1
ATOM 1572 N N . MET A 1 207 ? -2.248 -22.859 -5.871 1 98.25 207 MET A N 1
ATOM 1573 C CA . MET A 1 207 ? -3.225 -23.188 -6.906 1 98.25 207 MET A CA 1
ATOM 1574 C C . MET A 1 207 ? -2.852 -22.547 -8.234 1 98.25 207 MET A C 1
ATOM 1576 O O . MET A 1 207 ? -3.438 -22.875 -9.273 1 98.25 207 MET A O 1
ATOM 1580 N N . ASP A 1 208 ? -1.951 -21.625 -8.156 1 96.25 208 ASP A N 1
ATOM 1581 C CA . ASP A 1 208 ? -1.471 -20.859 -9.305 1 96.25 208 ASP A CA 1
ATOM 1582 C C . ASP A 1 208 ? -2.564 -19.938 -9.859 1 96.25 208 ASP A C 1
ATOM 1584 O O . ASP A 1 208 ? -2.85 -19.953 -11.055 1 96.25 208 ASP A O 1
ATOM 1588 N N . GLY A 1 209 ? -3.232 -19.188 -8.883 1 95.88 209 GLY A N 1
ATOM 1589 C CA . GLY A 1 209 ? -4.191 -18.172 -9.289 1 95.88 209 GLY A CA 1
ATOM 1590 C C . GLY A 1 209 ? -5.551 -18.344 -8.633 1 95.88 209 GLY A C 1
ATOM 1591 O O . GLY A 1 209 ? -5.664 -19 -7.594 1 95.88 209 GLY A O 1
ATOM 1592 N N . PRO A 1 210 ? -6.617 -17.719 -9.195 1 97.62 210 PRO A N 1
ATOM 1593 C CA . PRO A 1 210 ? -6.535 -16.828 -10.359 1 97.62 210 PRO A CA 1
ATOM 1594 C C . PRO A 1 210 ? -5.809 -15.523 -10.055 1 97.62 210 PRO A C 1
ATOM 1596 O O . PRO A 1 210 ? -5.969 -14.969 -8.969 1 97.62 210 PRO A O 1
ATOM 1599 N N . TYR A 1 211 ? -4.988 -15.086 -10.969 1 96.44 211 TYR A N 1
ATOM 1600 C CA . TYR A 1 211 ? -4.312 -13.797 -10.891 1 96.44 211 TYR A CA 1
ATOM 1601 C C . TYR A 1 211 ? -4.906 -12.812 -11.891 1 96.44 211 TYR A C 1
ATOM 1603 O O . TYR A 1 211 ? -5.324 -13.203 -12.984 1 96.44 211 TYR A O 1
ATOM 1611 N N . PHE A 1 212 ? -4.973 -11.539 -11.547 1 96.81 212 PHE A N 1
ATOM 1612 C CA . PHE A 1 212 ? -5.449 -10.453 -12.398 1 96.81 212 PHE A CA 1
ATOM 1613 C C . PHE A 1 212 ? -4.441 -9.312 -12.438 1 96.81 212 PHE A C 1
ATOM 1615 O O . PHE A 1 212 ? -3.623 -9.164 -11.523 1 96.81 212 PHE A O 1
ATOM 1622 N N . ASP A 1 213 ? -4.43 -8.57 -13.547 1 95.62 213 ASP A N 1
ATOM 1623 C CA . ASP A 1 213 ? -3.623 -7.359 -13.648 1 95.62 213 ASP A CA 1
ATOM 1624 C C . ASP A 1 213 ? -4.273 -6.203 -12.891 1 95.62 213 ASP A C 1
ATOM 1626 O O . ASP A 1 213 ? -4.957 -5.371 -13.484 1 95.62 213 ASP A O 1
ATOM 1630 N N . LEU A 1 214 ? -3.992 -6.164 -11.602 1 97.81 214 LEU A N 1
ATOM 1631 C CA . LEU A 1 214 ? -4.66 -5.207 -10.727 1 97.81 214 LEU A CA 1
ATOM 1632 C C . LEU A 1 214 ? -4.332 -3.775 -11.133 1 97.81 214 LEU A C 1
ATOM 1634 O O . LEU A 1 214 ? -5.168 -2.879 -10.992 1 97.81 214 LEU A O 1
ATOM 1638 N N . GLU A 1 215 ? -3.123 -3.537 -11.586 1 96.06 215 GLU A N 1
ATOM 1639 C CA . GLU A 1 215 ? -2.768 -2.207 -12.07 1 96.06 215 GLU A CA 1
ATOM 1640 C C . GLU A 1 215 ? -3.658 -1.785 -13.234 1 96.06 215 GLU A C 1
ATOM 1642 O O . GLU A 1 215 ? -4.133 -0.648 -13.281 1 96.06 215 GLU A O 1
ATOM 1647 N N . ALA A 1 216 ? -3.848 -2.678 -14.18 1 94.56 216 ALA A N 1
ATOM 1648 C CA . ALA A 1 216 ? -4.703 -2.385 -15.328 1 94.56 216 ALA A CA 1
ATOM 1649 C C . ALA A 1 216 ? -6.141 -2.117 -14.883 1 94.56 216 ALA A C 1
ATOM 1651 O O . ALA A 1 216 ? -6.812 -1.249 -15.445 1 94.56 216 ALA A O 1
ATOM 1652 N N . ILE A 1 217 ? -6.605 -2.883 -13.914 1 96.94 217 ILE A N 1
ATOM 1653 C CA . ILE A 1 217 ? -7.953 -2.719 -13.383 1 96.94 217 ILE A CA 1
ATOM 1654 C C . ILE A 1 217 ? -8.102 -1.332 -12.766 1 96.94 217 ILE A C 1
ATOM 1656 O O . ILE A 1 217 ? -9.078 -0.63 -13.023 1 96.94 217 ILE A O 1
ATOM 1660 N N . TRP A 1 218 ? -7.18 -0.918 -12 1 97.88 218 TRP A N 1
ATOM 1661 C CA . TRP A 1 218 ? -7.18 0.397 -11.375 1 97.88 218 TRP A CA 1
ATOM 1662 C C . TRP A 1 218 ? -7.098 1.503 -12.422 1 97.88 218 TRP A C 1
ATOM 1664 O O . TRP A 1 218 ? -7.809 2.506 -12.328 1 97.88 218 TRP A O 1
ATOM 1674 N N . ASP A 1 219 ? -6.223 1.339 -13.414 1 94 219 ASP A N 1
ATOM 1675 C CA . ASP A 1 219 ? -6.098 2.307 -14.5 1 94 219 ASP A CA 1
ATOM 1676 C C . ASP A 1 219 ? -7.422 2.482 -15.242 1 94 219 ASP A C 1
ATOM 1678 O O . ASP A 1 219 ? -7.801 3.602 -15.594 1 94 219 ASP A O 1
ATOM 1682 N N . GLU A 1 220 ? -8.07 1.383 -15.5 1 95.31 220 GLU A N 1
ATOM 1683 C CA . GLU A 1 220 ? -9.375 1.438 -16.156 1 95.31 220 GLU A CA 1
ATOM 1684 C C . GLU A 1 220 ? -10.375 2.244 -15.328 1 95.31 220 GLU A C 1
ATOM 1686 O O . GLU A 1 220 ? -11.078 3.107 -15.867 1 95.31 220 GLU A O 1
ATOM 1691 N N . HIS A 1 221 ? -10.445 1.918 -14.07 1 97.69 221 HIS A N 1
ATOM 1692 C CA . HIS A 1 221 ? -11.359 2.613 -13.172 1 97.69 221 HIS A CA 1
ATOM 1693 C C . HIS A 1 221 ? -11.102 4.117 -13.18 1 97.69 221 HIS A C 1
ATOM 1695 O O . HIS A 1 221 ? -12.031 4.91 -13.344 1 97.69 221 HIS A O 1
ATOM 1701 N N . THR A 1 222 ? -9.883 4.551 -13.023 1 96.44 222 THR A N 1
ATOM 1702 C CA . THR A 1 222 ? -9.539 5.965 -12.945 1 96.44 222 THR A CA 1
ATOM 1703 C C . THR A 1 222 ? -9.742 6.652 -14.289 1 96.44 222 THR A C 1
ATOM 1705 O O . THR A 1 222 ? -10.078 7.836 -14.344 1 96.44 222 THR A O 1
ATOM 1708 N N . TYR A 1 223 ? -9.484 5.867 -15.414 1 94.25 223 TYR A N 1
ATOM 1709 C CA . TYR A 1 223 ? -9.781 6.406 -16.734 1 94.25 223 TYR A CA 1
ATOM 1710 C C . TYR A 1 223 ? -11.234 6.859 -16.828 1 94.25 223 TYR A C 1
ATOM 1712 O O . TYR A 1 223 ? -11.516 7.961 -17.297 1 94.25 223 TYR A O 1
ATOM 1720 N N . PHE A 1 224 ? -12.164 6.078 -16.328 1 96.19 224 PHE A N 1
ATOM 1721 C CA . PHE A 1 224 ? -13.586 6.398 -16.406 1 96.19 224 PHE A CA 1
ATOM 1722 C C . PHE A 1 224 ? -13.945 7.527 -15.445 1 96.19 224 PHE A C 1
ATOM 1724 O O . PHE A 1 224 ? -14.852 8.32 -15.719 1 96.19 224 PHE A O 1
ATOM 1731 N N . GLU A 1 225 ? -13.211 7.652 -14.344 1 95.5 225 GLU A N 1
ATOM 1732 C CA . GLU A 1 225 ? -13.469 8.703 -13.359 1 95.5 225 GLU A CA 1
ATOM 1733 C C . GLU A 1 225 ? -12.992 10.062 -13.859 1 95.5 225 GLU A C 1
ATOM 1735 O O . GLU A 1 225 ? -13.664 11.078 -13.656 1 95.5 225 GLU A O 1
ATOM 1740 N N . PHE A 1 226 ? -11.828 10.117 -14.5 1 92.88 226 PHE A N 1
ATOM 1741 C CA . PHE A 1 226 ? -11.148 11.391 -14.656 1 92.88 226 PHE A CA 1
ATOM 1742 C C . PHE A 1 226 ? -11.039 11.773 -16.125 1 92.88 226 PHE A C 1
ATOM 1744 O O . PHE A 1 226 ? -10.984 12.953 -16.469 1 92.88 226 PHE A O 1
ATOM 1751 N N . ASP A 1 227 ? -10.93 10.789 -17.031 1 91.44 227 ASP A N 1
ATOM 1752 C CA . ASP A 1 227 ? -10.719 11.07 -18.438 1 91.44 227 ASP A CA 1
ATOM 1753 C C . ASP A 1 227 ? -12.023 10.961 -19.219 1 91.44 227 ASP A C 1
ATOM 1755 O O . ASP A 1 227 ? -12.469 11.93 -19.844 1 91.44 227 ASP A O 1
ATOM 1759 N N . ASN A 1 228 ? -12.617 9.828 -19.156 1 92.75 228 ASN A N 1
ATOM 1760 C CA . ASN A 1 228 ? -13.875 9.586 -19.859 1 92.75 228 ASN A CA 1
ATOM 1761 C C . ASN A 1 228 ? -15.055 10.227 -19.125 1 92.75 228 ASN A C 1
ATOM 1763 O O . ASN A 1 228 ? -16.031 10.641 -19.766 1 92.75 228 ASN A O 1
ATOM 1767 N N . ARG A 1 229 ? -14.961 10.25 -17.859 1 94.25 229 ARG A N 1
ATOM 1768 C CA . ARG A 1 229 ? -15.922 10.875 -16.953 1 94.25 229 ARG A CA 1
ATOM 1769 C C . ARG A 1 229 ? -17.312 10.266 -17.141 1 94.25 229 ARG A C 1
ATOM 1771 O O . ARG A 1 229 ? -18.266 10.977 -17.438 1 94.25 229 ARG A O 1
ATOM 1778 N N . SER A 1 230 ? -17.422 9.047 -16.797 1 96.75 230 SER A N 1
ATOM 1779 C CA . SER A 1 230 ? -18.672 8.305 -16.875 1 96.75 230 SER A CA 1
ATOM 1780 C C . SER A 1 230 ? -18.969 7.574 -15.57 1 96.75 230 SER A C 1
ATOM 1782 O O . SER A 1 230 ? -18.234 6.664 -15.18 1 96.75 230 SER A O 1
ATOM 1784 N N . VAL A 1 231 ? -20.094 7.977 -14.977 1 97.75 231 VAL A N 1
ATOM 1785 C CA . VAL A 1 231 ? -20.5 7.352 -13.719 1 97.75 231 VAL A CA 1
ATOM 1786 C C . VAL A 1 231 ? -20.828 5.879 -13.961 1 97.75 231 VAL A C 1
ATOM 1788 O O . VAL A 1 231 ? -20.375 5.012 -13.211 1 97.75 231 VAL A O 1
ATOM 1791 N N . GLU A 1 232 ? -21.562 5.613 -15.016 1 96.81 232 GLU A N 1
ATOM 1792 C CA . GLU A 1 232 ? -22.031 4.254 -15.305 1 96.81 232 GLU A CA 1
ATOM 1793 C C . GLU A 1 232 ? -20.844 3.324 -15.578 1 96.81 232 GLU A C 1
ATOM 1795 O O . GLU A 1 232 ? -20.812 2.201 -15.07 1 96.81 232 GLU A O 1
ATOM 1800 N N . HIS A 1 233 ? -19.906 3.77 -16.391 1 97.25 233 HIS A N 1
ATOM 1801 C CA . HIS A 1 233 ? -18.734 2.945 -16.672 1 97.25 233 HIS A CA 1
ATOM 1802 C C . HIS A 1 233 ? -17.875 2.771 -15.43 1 97.25 233 HIS A C 1
ATOM 1804 O O . HIS A 1 233 ? -17.328 1.688 -15.188 1 97.25 233 HIS A O 1
ATOM 1810 N N . THR A 1 234 ? -17.703 3.844 -14.609 1 97.69 234 THR A N 1
ATOM 1811 C CA . THR A 1 234 ? -16.953 3.736 -13.359 1 97.69 234 THR A CA 1
ATOM 1812 C C . THR A 1 234 ? -17.562 2.658 -12.469 1 97.69 234 THR A C 1
ATOM 1814 O O . THR A 1 234 ? -16.859 1.76 -12 1 97.69 234 THR A O 1
ATOM 1817 N N . MET A 1 235 ? -18.875 2.697 -12.305 1 97.25 235 MET A N 1
ATOM 1818 C CA . MET A 1 235 ? -19.562 1.755 -11.422 1 97.25 235 MET A CA 1
ATOM 1819 C C . MET A 1 235 ? -19.469 0.335 -11.977 1 97.25 235 MET A C 1
ATOM 1821 O O . MET A 1 235 ? -19.438 -0.63 -11.211 1 97.25 235 MET A O 1
ATOM 1825 N N . SER A 1 236 ? -19.391 0.218 -13.273 1 96.31 236 SER A N 1
ATOM 1826 C CA . SER A 1 236 ? -19.328 -1.1 -13.898 1 96.31 236 SER A CA 1
ATOM 1827 C C . SER A 1 236 ? -18 -1.788 -13.609 1 96.31 236 SER A C 1
ATOM 1829 O O . SER A 1 236 ? -17.859 -2.998 -13.805 1 96.31 236 SER A O 1
ATOM 1831 N N . THR A 1 237 ? -16.969 -1.046 -13.203 1 97.25 237 THR A N 1
ATOM 1832 C CA . THR A 1 237 ? -15.672 -1.629 -12.867 1 97.25 237 THR A CA 1
ATOM 1833 C C . THR A 1 237 ? -15.656 -2.115 -11.414 1 97.25 237 THR A C 1
ATOM 1835 O O . THR A 1 237 ? -14.641 -2.609 -10.938 1 97.25 237 THR A O 1
ATOM 1838 N N . MET A 1 238 ? -16.797 -1.979 -10.695 1 97.19 238 MET A N 1
ATOM 1839 C CA . MET A 1 238 ? -16.812 -2.25 -9.258 1 97.19 238 MET A CA 1
ATOM 1840 C C . MET A 1 238 ? -17.719 -3.434 -8.938 1 97.19 238 MET A C 1
ATOM 1842 O O . MET A 1 238 ? -18.516 -3.859 -9.781 1 97.19 238 MET A O 1
ATOM 1846 N N . VAL A 1 239 ? -17.562 -4.031 -7.715 1 95.88 239 VAL A N 1
ATOM 1847 C CA . VAL A 1 239 ? -18.375 -5.141 -7.25 1 95.88 239 VAL A CA 1
ATOM 1848 C C . VAL A 1 239 ? -19.797 -4.645 -6.957 1 95.88 239 VAL A C 1
ATOM 1850 O O . VAL A 1 239 ? -20.094 -3.459 -7.133 1 95.88 239 VAL A O 1
ATOM 1853 N N . GLN A 1 240 ? -20.609 -5.516 -6.527 1 90.81 240 GLN A N 1
ATOM 1854 C CA . GLN A 1 240 ? -22.016 -5.219 -6.332 1 90.81 240 GLN A CA 1
ATOM 1855 C C . GLN A 1 240 ? -22.219 -4.199 -5.215 1 90.81 240 GLN A C 1
ATOM 1857 O O . GLN A 1 240 ? -23.016 -3.262 -5.359 1 90.81 240 GLN A O 1
ATOM 1862 N N . GLU A 1 241 ? -21.516 -4.387 -4.102 1 93.94 241 GLU A N 1
ATOM 1863 C CA . GLU A 1 241 ? -21.641 -3.48 -2.965 1 93.94 241 GLU A CA 1
ATOM 1864 C C . GLU A 1 241 ? -20.297 -2.824 -2.641 1 93.94 241 GLU A C 1
ATOM 1866 O O . GLU A 1 241 ? -19.703 -3.109 -1.604 1 93.94 241 GLU A O 1
ATOM 1871 N N . PRO A 1 242 ? -19.891 -1.897 -3.482 1 97 242 PRO A N 1
ATOM 1872 C CA . PRO A 1 242 ? -18.609 -1.215 -3.258 1 97 242 PRO A CA 1
ATOM 1873 C C . PRO A 1 242 ? -18.734 -0.061 -2.264 1 97 242 PRO A C 1
ATOM 1875 O O . PRO A 1 242 ? -19.828 0.294 -1.851 1 97 242 PRO A O 1
ATOM 1878 N N . TYR A 1 243 ? -17.594 0.502 -1.843 1 97.56 243 TYR A N 1
ATOM 1879 C CA . TYR A 1 243 ? -17.656 1.742 -1.077 1 97.56 243 TYR A CA 1
ATOM 1880 C C . TYR A 1 243 ? -16.375 2.537 -1.228 1 97.56 243 TYR A C 1
ATOM 1882 O O . TYR A 1 243 ? -15.336 1.987 -1.609 1 97.56 243 TYR A O 1
ATOM 1890 N N . VAL A 1 244 ? -16.469 3.758 -1.074 1 98.44 244 VAL A N 1
ATOM 1891 C CA . VAL A 1 244 ? -15.359 4.703 -1.075 1 98.44 244 VAL A CA 1
ATOM 1892 C C . VAL A 1 244 ? -15.398 5.551 0.192 1 98.44 244 VAL A C 1
ATOM 1894 O O . VAL A 1 244 ? -16.469 5.98 0.624 1 98.44 244 VAL A O 1
ATOM 1897 N N . ASN A 1 245 ? -14.32 5.684 0.815 1 98.44 245 ASN A N 1
ATOM 1898 C CA . ASN A 1 245 ? -14.18 6.527 1.995 1 98.44 245 ASN A CA 1
ATOM 1899 C C . ASN A 1 245 ? -12.992 7.484 1.855 1 98.44 245 ASN A C 1
ATOM 1901 O O . ASN A 1 245 ? -11.844 7.051 1.811 1 98.44 245 ASN A O 1
ATOM 1905 N N . HIS A 1 246 ? -13.281 8.742 1.651 1 98.56 246 HIS A N 1
ATOM 1906 C CA . HIS A 1 246 ? -12.266 9.773 1.842 1 98.56 246 HIS A CA 1
ATOM 1907 C C . HIS A 1 246 ? -12.023 10.047 3.322 1 98.56 246 HIS A C 1
ATOM 1909 O O . HIS A 1 246 ? -12.773 10.805 3.949 1 98.56 246 HIS A O 1
ATOM 1915 N N . ILE A 1 247 ? -11 9.578 3.846 1 98.25 247 ILE A N 1
ATOM 1916 C CA . ILE A 1 247 ? -10.828 9.312 5.27 1 98.25 247 ILE A CA 1
ATOM 1917 C C . ILE A 1 247 ? -10.914 10.617 6.055 1 98.25 247 ILE A C 1
ATOM 1919 O O . ILE A 1 247 ? -11.664 10.711 7.031 1 98.25 247 ILE A O 1
ATOM 1923 N N . PRO A 1 248 ? -10.25 11.742 5.594 1 98.06 248 PRO A N 1
ATOM 1924 C CA . PRO A 1 248 ? -10.234 12.938 6.438 1 98.06 248 PRO A CA 1
ATOM 1925 C C . PRO A 1 248 ? -11.594 13.633 6.508 1 98.06 248 PRO A C 1
ATOM 1927 O O . PRO A 1 248 ? -11.906 14.289 7.504 1 98.06 248 PRO A O 1
ATOM 1930 N N . THR A 1 249 ? -12.422 13.438 5.41 1 98 249 THR A N 1
ATOM 1931 C CA . THR A 1 249 ? -13.68 14.18 5.344 1 98 249 THR A CA 1
ATOM 1932 C C . THR A 1 249 ? -14.875 13.234 5.453 1 98 249 THR A C 1
ATOM 1934 O O . THR A 1 249 ? -16.016 13.68 5.551 1 98 249 THR A O 1
ATOM 1937 N N . ILE A 1 250 ? -14.641 11.953 5.387 1 97.88 250 ILE A N 1
ATOM 1938 C CA . ILE A 1 250 ? -15.648 10.906 5.406 1 97.88 250 ILE A CA 1
ATOM 1939 C C . ILE A 1 250 ? -16.656 11.125 4.277 1 97.88 250 ILE A C 1
ATOM 1941 O O . ILE A 1 250 ? -17.859 10.961 4.469 1 97.88 250 ILE A O 1
ATOM 1945 N N . THR A 1 251 ? -16.172 11.68 3.189 1 98.19 251 THR A N 1
ATOM 1946 C CA . THR A 1 251 ? -17.016 11.758 1.994 1 98.19 251 THR A CA 1
ATOM 1947 C C . THR A 1 251 ? -16.891 10.477 1.171 1 98.19 251 THR A C 1
ATOM 1949 O O . THR A 1 251 ? -15.945 9.703 1.343 1 98.19 251 THR A O 1
ATOM 1952 N N . GLY A 1 252 ? -17.859 10.164 0.369 1 98.12 252 GLY A N 1
ATOM 1953 C CA . GLY A 1 252 ? -17.922 8.961 -0.444 1 98.12 252 GLY A CA 1
ATOM 1954 C C . GLY A 1 252 ? -19.297 8.336 -0.469 1 98.12 252 GLY A C 1
ATOM 1955 O O . GLY A 1 252 ? -20.297 9.023 -0.675 1 98.12 252 GLY A O 1
ATOM 1956 N N . GLY A 1 253 ? -19.297 7.039 -0.285 1 97.88 253 GLY A N 1
ATOM 1957 C CA . GLY A 1 253 ? -20.531 6.281 -0.286 1 97.88 253 GLY A CA 1
ATOM 1958 C C . GLY A 1 253 ? -20.344 4.816 0.054 1 97.88 253 GLY A C 1
ATOM 1959 O O . GLY A 1 253 ? -19.328 4.215 -0.323 1 97.88 253 GLY A O 1
ATOM 1960 N N . ILE A 1 254 ? -21.328 4.27 0.789 1 96.88 254 ILE A N 1
ATOM 1961 C CA . ILE A 1 254 ? -21.359 2.852 1.121 1 96.88 254 ILE A CA 1
ATOM 1962 C C . ILE A 1 254 ? -22.516 2.174 0.38 1 96.88 254 ILE A C 1
ATOM 1964 O O . ILE A 1 254 ? -23.688 2.541 0.559 1 96.88 254 ILE A O 1
ATOM 1968 N N . GLY A 1 255 ? -22.125 1.179 -0.405 1 96.25 255 GLY A N 1
ATOM 1969 C CA . GLY A 1 255 ? -23.125 0.522 -1.244 1 96.25 255 GLY A CA 1
ATOM 1970 C C . GLY A 1 255 ? -23.281 1.174 -2.605 1 96.25 255 GLY A C 1
ATOM 1971 O O . GLY A 1 255 ? -22.922 2.342 -2.783 1 96.25 255 GLY A O 1
ATOM 1972 N N . ARG A 1 256 ? -23.812 0.458 -3.523 1 95.19 256 ARG A N 1
ATOM 1973 C CA . ARG A 1 256 ? -23.859 0.862 -4.926 1 95.19 256 ARG A CA 1
ATOM 1974 C C . ARG A 1 256 ? -24.656 2.143 -5.105 1 95.19 256 ARG A C 1
ATOM 1976 O O . ARG A 1 256 ? -24.219 3.07 -5.785 1 95.19 256 ARG A O 1
ATOM 1983 N N . ASP A 1 257 ? -25.828 2.23 -4.5 1 96.94 257 ASP A N 1
ATOM 1984 C CA . ASP A 1 257 ? -26.703 3.385 -4.707 1 96.94 257 ASP A CA 1
ATOM 1985 C C . ASP A 1 257 ? -26.062 4.664 -4.18 1 96.94 257 ASP A C 1
ATOM 1987 O O . ASP A 1 257 ? -25.969 5.66 -4.898 1 96.94 257 ASP A O 1
ATOM 1991 N N . ARG A 1 258 ? -25.594 4.633 -2.971 1 97.75 258 ARG A N 1
ATOM 1992 C CA . ARG A 1 258 ? -25.016 5.816 -2.34 1 97.75 258 ARG A CA 1
ATOM 1993 C C . ARG A 1 258 ? -23.719 6.223 -3.027 1 97.75 258 ARG A C 1
ATOM 1995 O O . ARG A 1 258 ? -23.422 7.414 -3.162 1 97.75 258 ARG A O 1
ATOM 2002 N N . LEU A 1 259 ? -22.953 5.234 -3.438 1 98.25 259 LEU A N 1
ATOM 2003 C CA . LEU A 1 259 ? -21.703 5.551 -4.121 1 98.25 259 LEU A CA 1
ATOM 2004 C C . LEU A 1 259 ? -21.969 6.125 -5.508 1 98.25 259 LEU A C 1
ATOM 2006 O O . LEU A 1 259 ? -21.281 7.051 -5.945 1 98.25 259 LEU A O 1
ATOM 2010 N N . THR A 1 260 ? -22.969 5.594 -6.195 1 98.31 260 THR A N 1
ATOM 2011 C CA . THR A 1 260 ? -23.359 6.156 -7.484 1 98.31 260 THR A CA 1
ATOM 2012 C C . THR A 1 260 ? -23.766 7.621 -7.332 1 98.31 260 THR A C 1
ATOM 2014 O O . THR A 1 260 ? -23.375 8.469 -8.133 1 98.31 260 THR A O 1
ATOM 2017 N N . ASP A 1 261 ? -24.547 7.879 -6.34 1 98.38 261 ASP A N 1
ATOM 2018 C CA . ASP A 1 261 ? -24.984 9.242 -6.066 1 98.38 261 ASP A CA 1
ATOM 2019 C C . ASP A 1 261 ? -23.797 10.156 -5.793 1 98.38 261 ASP A C 1
ATOM 2021 O O . ASP A 1 261 ? -23.734 11.273 -6.32 1 98.38 261 ASP A O 1
ATOM 2025 N N . PHE A 1 262 ? -22.906 9.719 -5.047 1 98.5 262 PHE A N 1
ATOM 2026 C CA . PHE A 1 262 ? -21.719 10.5 -4.734 1 98.5 262 PHE A CA 1
ATOM 2027 C C . PHE A 1 262 ? -20.922 10.797 -5.996 1 98.5 262 PHE A C 1
ATOM 2029 O O . PHE A 1 262 ? -20.547 11.938 -6.246 1 98.5 262 PHE A O 1
ATOM 2036 N N . TYR A 1 263 ? -20.562 9.711 -6.781 1 98.38 263 TYR A N 1
ATOM 2037 C CA . TYR A 1 263 ? -19.797 9.875 -8.008 1 98.38 263 TYR A CA 1
ATOM 2038 C C . TYR A 1 263 ? -20.484 10.836 -8.969 1 98.38 263 TYR A C 1
ATOM 2040 O O . TYR A 1 263 ? -19.828 11.641 -9.625 1 98.38 263 TYR A O 1
ATOM 2048 N N . ARG A 1 264 ? -21.797 10.75 -9.039 1 98.25 264 ARG A N 1
ATOM 2049 C CA . ARG A 1 264 ? -22.594 11.523 -10 1 98.25 264 ARG A CA 1
ATOM 2050 C C . ARG A 1 264 ? -22.641 13 -9.602 1 98.25 264 ARG A C 1
ATOM 2052 O O . ARG A 1 264 ? -22.5 13.883 -10.453 1 98.25 264 ARG A O 1
ATOM 2059 N N . HIS A 1 265 ? -22.734 13.266 -8.336 1 97.44 265 HIS A N 1
ATOM 2060 C CA . HIS A 1 265 ? -23.125 14.617 -7.957 1 97.44 265 HIS A CA 1
ATOM 2061 C C . HIS A 1 265 ? -21.984 15.32 -7.215 1 97.44 265 HIS A C 1
ATOM 2063 O O . HIS A 1 265 ? -22.016 16.547 -7.051 1 97.44 265 HIS A O 1
ATOM 2069 N N . HIS A 1 266 ? -20.938 14.562 -6.855 1 97.31 266 HIS A N 1
ATOM 2070 C CA . HIS A 1 266 ? -20 15.195 -5.93 1 97.31 266 HIS A CA 1
ATOM 2071 C C . HIS A 1 266 ? -18.562 14.883 -6.309 1 97.31 266 HIS A C 1
ATOM 2073 O O . HIS A 1 266 ? -17.625 15.383 -5.668 1 97.31 266 HIS A O 1
ATOM 2079 N N . PHE A 1 267 ? -18.344 14.133 -7.375 1 97.5 267 PHE A N 1
ATOM 2080 C CA . PHE A 1 267 ? -16.953 13.766 -7.59 1 97.5 267 PHE A CA 1
ATOM 2081 C C . PHE A 1 267 ? -16.594 13.836 -9.07 1 97.5 267 PHE A C 1
ATOM 2083 O O . PHE A 1 267 ? -15.82 14.695 -9.484 1 97.5 267 PHE A O 1
ATOM 2090 N N . ILE A 1 268 ? -17.156 13.039 -9.969 1 97 268 ILE A N 1
ATOM 2091 C CA . ILE A 1 268 ? -16.672 12.812 -11.328 1 97 268 ILE A CA 1
ATOM 2092 C C . ILE A 1 268 ? -16.734 14.117 -12.117 1 97 268 ILE A C 1
ATOM 2094 O O . ILE A 1 268 ? -15.812 14.422 -12.891 1 97 268 ILE A O 1
ATOM 2098 N N . PHE A 1 269 ? -17.703 14.93 -11.898 1 95.69 269 PHE A N 1
ATOM 2099 C CA . PHE A 1 269 ? -17.875 16.141 -12.695 1 95.69 269 PHE A CA 1
ATOM 2100 C C . PHE A 1 269 ? -17.469 17.375 -11.891 1 95.69 269 PHE A C 1
ATOM 2102 O O . PHE A 1 269 ? -17.625 18.5 -12.352 1 95.69 269 PHE A O 1
ATOM 2109 N N . ASN A 1 270 ? -16.984 17.188 -10.656 1 93.81 270 ASN A N 1
ATOM 2110 C CA . ASN A 1 270 ? -16.734 18.281 -9.734 1 93.81 270 ASN A CA 1
ATOM 2111 C C . ASN A 1 270 ? -15.242 18.422 -9.43 1 93.81 270 ASN A C 1
ATOM 2113 O O . ASN A 1 270 ? -14.859 18.938 -8.375 1 93.81 270 ASN A O 1
ATOM 2117 N N . ASN A 1 271 ? -14.398 17.969 -10.266 1 93.38 271 ASN A N 1
ATOM 2118 C CA . ASN A 1 271 ? -12.961 18.172 -10.117 1 93.38 271 ASN A CA 1
ATOM 2119 C C . ASN A 1 271 ? -12.453 19.281 -11.039 1 93.38 271 ASN A C 1
ATOM 2121 O O . ASN A 1 271 ? -12.875 19.375 -12.195 1 93.38 271 ASN A O 1
ATOM 2125 N N . PRO A 1 272 ? -11.547 20.156 -10.461 1 95.94 272 PRO A N 1
ATOM 2126 C CA . PRO A 1 272 ? -11.008 21.234 -11.297 1 95.94 272 PRO A CA 1
ATOM 2127 C C . PRO A 1 272 ? -10.352 20.719 -12.57 1 95.94 272 PRO A C 1
ATOM 2129 O O . PRO A 1 272 ? -9.758 19.641 -12.578 1 95.94 272 PRO A O 1
ATOM 2132 N N . LYS A 1 273 ? -10.32 21.484 -13.656 1 94.19 273 LYS A N 1
ATOM 2133 C CA . LYS A 1 273 ? -9.844 21.094 -14.977 1 94.19 273 LYS A CA 1
ATOM 2134 C C . LYS A 1 273 ? -8.328 20.891 -14.977 1 94.19 273 LYS A C 1
ATOM 2136 O O . LYS A 1 273 ? -7.797 20.094 -15.75 1 94.19 273 LYS A O 1
ATOM 2141 N N . ASP A 1 274 ? -7.656 21.609 -14.125 1 96.25 274 ASP A N 1
ATOM 2142 C CA . ASP A 1 274 ? -6.199 21.547 -14.133 1 96.25 274 ASP A CA 1
ATOM 2143 C C . ASP A 1 274 ? -5.684 20.484 -13.164 1 96.25 274 ASP A C 1
ATOM 2145 O O . ASP A 1 274 ? -4.504 20.484 -12.805 1 96.25 274 ASP A O 1
ATOM 2149 N N . THR A 1 275 ? -6.609 19.641 -12.695 1 96.06 275 THR A N 1
ATOM 2150 C CA . THR A 1 275 ? -6.207 18.594 -11.773 1 96.06 275 THR A CA 1
ATOM 2151 C C . THR A 1 275 ? -5.137 17.703 -12.391 1 96.06 275 THR A C 1
ATOM 2153 O O . THR A 1 275 ? -5.27 17.266 -13.539 1 96.06 275 THR A O 1
ATOM 2156 N N . LYS A 1 276 ? -4.062 17.484 -11.648 1 94.56 276 LYS A N 1
ATOM 2157 C CA . LYS A 1 276 ? -2.971 16.594 -12.062 1 94.56 276 LYS A CA 1
ATOM 2158 C C . LYS A 1 276 ? -2.553 15.672 -10.922 1 94.56 276 LYS A C 1
ATOM 2160 O O . LYS A 1 276 ? -2.611 16.062 -9.75 1 94.56 276 LYS A O 1
ATOM 2165 N N . MET A 1 277 ? -2.191 14.508 -11.328 1 94.31 277 MET A N 1
ATOM 2166 C CA . MET A 1 277 ? -1.69 13.523 -10.367 1 94.31 277 MET A CA 1
ATOM 2167 C C . MET A 1 277 ? -0.254 13.133 -10.695 1 94.31 277 MET A C 1
ATOM 2169 O O . MET A 1 277 ? 0.068 12.844 -11.852 1 94.31 277 MET A O 1
ATOM 2173 N N . GLU A 1 278 ? 0.597 13.203 -9.734 1 94.75 278 GLU A N 1
ATOM 2174 C CA . GLU A 1 278 ? 1.984 12.758 -9.828 1 94.75 278 GLU A CA 1
ATOM 2175 C C . GLU A 1 278 ? 2.227 11.516 -8.969 1 94.75 278 GLU A C 1
ATOM 2177 O O . GLU A 1 278 ? 2.229 11.602 -7.742 1 94.75 278 GLU A O 1
ATOM 2182 N N . LEU A 1 279 ? 2.436 10.383 -9.641 1 96.88 279 LEU A N 1
ATOM 2183 C CA . LEU A 1 279 ? 2.639 9.133 -8.922 1 96.88 279 LEU A CA 1
ATOM 2184 C C . LEU A 1 279 ? 3.992 9.117 -8.227 1 96.88 279 LEU A C 1
ATOM 2186 O O . LEU A 1 279 ? 5.016 9.438 -8.836 1 96.88 279 LEU A O 1
ATOM 2190 N N . ILE A 1 280 ? 4.039 8.781 -6.953 1 97.12 280 ILE A N 1
ATOM 2191 C CA . ILE A 1 280 ? 5.254 8.695 -6.156 1 97.12 280 ILE A CA 1
ATOM 2192 C C . ILE A 1 280 ? 5.656 7.23 -5.988 1 97.12 280 ILE A C 1
ATOM 2194 O O . ILE A 1 280 ? 6.832 6.883 -6.117 1 97.12 280 ILE A O 1
ATOM 2198 N N . SER A 1 281 ? 4.746 6.414 -5.676 1 97.62 281 SER A N 1
ATOM 2199 C CA . SER A 1 281 ? 4.953 4.973 -5.637 1 97.62 281 SER A CA 1
ATOM 2200 C C . SER A 1 281 ? 3.641 4.219 -5.832 1 97.62 281 SER A C 1
ATOM 2202 O O . SER A 1 281 ? 2.564 4.754 -5.551 1 97.62 281 SER A O 1
ATOM 2204 N N . ARG A 1 282 ? 3.732 3.041 -6.367 1 98.19 282 ARG A N 1
ATOM 2205 C CA . ARG A 1 282 ? 2.613 2.113 -6.488 1 98.19 282 ARG A CA 1
ATOM 2206 C C . ARG A 1 282 ? 2.996 0.725 -5.984 1 98.19 282 ARG A C 1
ATOM 2208 O O . ARG A 1 282 ? 4.012 0.165 -6.402 1 98.19 282 ARG A O 1
ATOM 2215 N N . THR A 1 283 ? 2.223 0.219 -5.07 1 98.69 283 THR A N 1
ATOM 2216 C CA . THR A 1 283 ? 2.338 -1.146 -4.57 1 98.69 283 THR A CA 1
ATOM 2217 C C . THR A 1 283 ? 1.19 -2.01 -5.082 1 98.69 283 THR A C 1
ATOM 2219 O O . THR A 1 283 ? 0.02 -1.663 -4.914 1 98.69 283 THR A O 1
ATOM 2222 N N . VAL A 1 284 ? 1.518 -3.016 -5.758 1 98.44 284 VAL A N 1
ATOM 2223 C CA . VAL A 1 284 ? 0.518 -3.986 -6.195 1 98.44 284 VAL A CA 1
ATOM 2224 C C . VAL A 1 284 ? 0.629 -5.254 -5.352 1 98.44 284 VAL A C 1
ATOM 2226 O O . VAL A 1 284 ? 1.66 -5.93 -5.367 1 98.44 284 VAL A O 1
ATOM 2229 N N . GLY A 1 285 ? -0.389 -5.504 -4.527 1 98.19 285 GLY A N 1
ATOM 2230 C CA . GLY A 1 285 ? -0.463 -6.715 -3.727 1 98.19 285 GLY A CA 1
ATOM 2231 C C . GLY A 1 285 ? -1.307 -7.805 -4.363 1 98.19 285 GLY A C 1
ATOM 2232 O O . GLY A 1 285 ? -1.48 -7.824 -5.586 1 98.19 285 GLY A O 1
ATOM 2233 N N . ILE A 1 286 ? -1.719 -8.766 -3.527 1 98.19 286 ILE A N 1
ATOM 2234 C CA . ILE A 1 286 ? -2.463 -9.922 -4.016 1 98.19 286 ILE A CA 1
ATOM 2235 C C . ILE A 1 286 ? -3.891 -9.5 -4.363 1 98.19 286 ILE A C 1
ATOM 2237 O O . ILE A 1 286 ? -4.52 -10.094 -5.25 1 98.19 286 ILE A O 1
ATOM 2241 N N . ASP A 1 287 ? -4.402 -8.414 -3.641 1 98.62 287 ASP A N 1
ATOM 2242 C CA . ASP A 1 287 ? -5.777 -7.992 -3.879 1 98.62 287 ASP A CA 1
ATOM 2243 C C . ASP A 1 287 ? -5.93 -6.484 -3.703 1 98.62 287 ASP A C 1
ATOM 2245 O O . ASP A 1 287 ? -7.035 -5.988 -3.467 1 98.62 287 ASP A O 1
ATOM 2249 N N . ARG A 1 288 ? -4.836 -5.777 -3.734 1 98.62 288 ARG A N 1
ATOM 2250 C CA . ARG A 1 288 ? -4.879 -4.336 -3.533 1 98.62 288 ARG A CA 1
ATOM 2251 C C . ARG A 1 288 ? -3.85 -3.629 -4.41 1 98.62 288 ARG A C 1
ATOM 2253 O O . ARG A 1 288 ? -2.793 -4.188 -4.707 1 98.62 288 ARG A O 1
ATOM 2260 N N . VAL A 1 289 ? -4.156 -2.455 -4.816 1 98.62 289 VAL A N 1
ATOM 2261 C CA . VAL A 1 289 ? -3.219 -1.471 -5.344 1 98.62 289 VAL A CA 1
ATOM 2262 C C . VAL A 1 289 ? -3.148 -0.268 -4.406 1 98.62 289 VAL A C 1
ATOM 2264 O O . VAL A 1 289 ? -4.18 0.248 -3.969 1 98.62 289 VAL A O 1
ATOM 2267 N N . VAL A 1 290 ? -1.979 0.142 -4.055 1 98.81 290 VAL A N 1
ATOM 2268 C CA . VAL A 1 290 ? -1.796 1.315 -3.207 1 98.81 290 VAL A CA 1
ATOM 2269 C C . VAL A 1 290 ? -0.937 2.35 -3.934 1 98.81 290 VAL A C 1
ATOM 2271 O O . VAL A 1 290 ? 0.199 2.061 -4.32 1 98.81 290 VAL A O 1
ATOM 2274 N N . ASP A 1 291 ? -1.477 3.5 -4.113 1 98.56 291 ASP A N 1
ATOM 2275 C CA . ASP A 1 291 ? -0.755 4.613 -4.723 1 98.56 291 ASP A CA 1
ATOM 2276 C C . ASP A 1 291 ? -0.38 5.66 -3.676 1 98.56 291 ASP A C 1
ATOM 2278 O O . ASP A 1 291 ? -1.215 6.059 -2.859 1 98.56 291 ASP A O 1
ATOM 2282 N N . GLU A 1 292 ? 0.863 6.066 -3.645 1 98.38 292 GLU A N 1
ATOM 2283 C CA . GLU A 1 292 ? 1.254 7.391 -3.168 1 98.38 292 GLU A CA 1
ATOM 2284 C C . GLU A 1 292 ? 1.364 8.383 -4.32 1 98.38 292 GLU A C 1
ATOM 2286 O O . GLU A 1 292 ? 2.008 8.094 -5.332 1 98.38 292 GLU A O 1
ATOM 2291 N N . PHE A 1 293 ? 0.739 9.477 -4.164 1 97.88 293 PHE A N 1
ATOM 2292 C CA . PHE A 1 293 ? 0.789 10.438 -5.262 1 97.88 293 PHE A CA 1
ATOM 2293 C C . PHE A 1 293 ? 0.567 11.852 -4.75 1 97.88 293 PHE A C 1
ATOM 2295 O O . PHE A 1 293 ? 0.15 12.055 -3.607 1 97.88 293 PHE A O 1
ATOM 2302 N N . ILE A 1 294 ? 0.947 12.797 -5.539 1 97.56 294 ILE A N 1
ATOM 2303 C CA . ILE A 1 294 ? 0.679 14.211 -5.289 1 97.56 294 ILE A CA 1
ATOM 2304 C C . ILE A 1 294 ? -0.419 14.703 -6.23 1 97.56 294 ILE A C 1
ATOM 2306 O O . ILE A 1 294 ? -0.323 14.531 -7.449 1 97.56 294 ILE A O 1
ATOM 2310 N N . MET A 1 295 ? -1.46 15.18 -5.664 1 97.5 295 MET A N 1
ATOM 2311 C CA . MET A 1 295 ? -2.531 15.797 -6.445 1 97.5 295 MET A CA 1
ATOM 2312 C C . MET A 1 295 ? -2.41 17.312 -6.434 1 97.5 295 MET A C 1
ATOM 2314 O O . MET A 1 295 ? -2.191 17.922 -5.383 1 97.5 295 MET A O 1
ATOM 2318 N N . THR A 1 296 ? -2.49 17.922 -7.602 1 97.44 296 THR A N 1
ATOM 2319 C CA . THR A 1 296 ? -2.418 19.375 -7.75 1 97.44 296 THR A CA 1
ATOM 2320 C C . THR A 1 296 ? -3.652 19.906 -8.477 1 97.44 296 THR A C 1
ATOM 2322 O O . THR A 1 296 ? -4.133 19.297 -9.43 1 97.44 296 THR A O 1
ATOM 2325 N N . PHE A 1 297 ? -4.188 20.922 -7.973 1 98 297 PHE A N 1
ATOM 2326 C CA . PHE A 1 297 ? -5.277 21.609 -8.664 1 98 297 PHE A CA 1
ATOM 2327 C C . PHE A 1 297 ? -5.449 23.031 -8.133 1 98 297 PHE A C 1
ATOM 2329 O O . PHE A 1 297 ? -4.914 23.375 -7.078 1 98 297 PHE A O 1
ATOM 2336 N N . THR A 1 298 ? -6.043 23.828 -8.906 1 98.5 298 THR A N 1
ATOM 2337 C CA . THR A 1 298 ? -6.492 25.156 -8.453 1 98.5 298 THR A CA 1
ATOM 2338 C C . THR A 1 298 ? -7.914 25.078 -7.91 1 98.5 298 THR A C 1
ATOM 2340 O O . THR A 1 298 ? -8.812 24.547 -8.57 1 98.5 298 THR A O 1
ATOM 2343 N N . HIS A 1 299 ? -8.156 25.641 -6.711 1 98 299 HIS A N 1
ATOM 2344 C CA . HIS A 1 299 ? -9.477 25.641 -6.098 1 98 299 HIS A CA 1
ATOM 2345 C C . HIS A 1 299 ? -10.367 26.703 -6.715 1 98 299 HIS A C 1
ATOM 2347 O O . HIS A 1 299 ? -10.742 27.672 -6.047 1 98 299 HIS A O 1
ATOM 2353 N N . ASP A 1 300 ? -10.828 26.469 -7.922 1 96.62 300 ASP A N 1
ATOM 2354 C CA . ASP A 1 300 ? -11.625 27.438 -8.656 1 96.62 300 ASP A CA 1
ATOM 2355 C C . ASP A 1 300 ? -13.07 26.969 -8.797 1 96.62 300 ASP A C 1
ATOM 2357 O O . ASP A 1 300 ? -13.859 27.578 -9.523 1 96.62 300 ASP A O 1
ATOM 2361 N N . SER A 1 301 ? -13.359 25.922 -8.172 1 95.19 301 SER A N 1
ATOM 2362 C CA . SER A 1 301 ? -14.703 25.359 -8.031 1 95.19 301 SER A CA 1
ATOM 2363 C C . SER A 1 301 ? -14.867 24.641 -6.699 1 95.19 301 SER A C 1
ATOM 2365 O O . SER A 1 301 ? -13.891 24.453 -5.969 1 95.19 301 SER A O 1
ATOM 2367 N N . GLU A 1 302 ? -16.109 24.328 -6.371 1 94.69 302 GLU A N 1
ATOM 2368 C CA . GLU A 1 302 ? -16.312 23.484 -5.191 1 94.69 302 GLU A CA 1
ATOM 2369 C C . GLU A 1 302 ? -15.805 22.078 -5.43 1 94.69 302 GLU A C 1
ATOM 2371 O O . GLU A 1 302 ? -16.078 21.469 -6.473 1 94.69 302 GLU A O 1
ATOM 2376 N N . VAL A 1 303 ? -15.016 21.578 -4.566 1 97.31 303 VAL A N 1
ATOM 2377 C CA . VAL A 1 303 ? -14.461 20.234 -4.617 1 97.31 303 VAL A CA 1
ATOM 2378 C C . VAL A 1 303 ? -14.914 19.438 -3.395 1 97.31 303 VAL A C 1
ATOM 2380 O O . VAL A 1 303 ? -14.18 19.328 -2.414 1 97.31 303 VAL A O 1
ATOM 2383 N N . ASP A 1 304 ? -15.938 18.734 -3.465 1 97.19 304 ASP A N 1
ATOM 2384 C CA . ASP A 1 304 ? -16.719 18.234 -2.342 1 97.19 304 ASP A CA 1
ATOM 2385 C C . ASP A 1 304 ? -15.953 17.172 -1.562 1 97.19 304 ASP A C 1
ATOM 2387 O O . ASP A 1 304 ? -16.109 17.047 -0.344 1 97.19 304 ASP A O 1
ATOM 2391 N N . TRP A 1 305 ? -15.164 16.438 -2.219 1 97.62 305 TRP A N 1
ATOM 2392 C CA . TRP A 1 305 ? -14.547 15.297 -1.546 1 97.62 305 TRP A CA 1
ATOM 2393 C C . TRP A 1 305 ? -13.453 15.758 -0.588 1 97.62 305 TRP A C 1
ATOM 2395 O O . TRP A 1 305 ? -13.195 15.109 0.429 1 97.62 305 TRP A O 1
ATOM 2405 N N . ILE A 1 306 ? -12.828 16.922 -0.852 1 98.12 306 ILE A N 1
ATOM 2406 C CA . ILE A 1 306 ? -11.695 17.375 -0.047 1 98.12 306 ILE A CA 1
ATOM 2407 C C . ILE A 1 306 ? -12.062 18.641 0.706 1 98.12 306 ILE A C 1
ATOM 2409 O O . ILE A 1 306 ? -11.602 18.875 1.828 1 98.12 306 ILE A O 1
ATOM 2413 N N . LEU A 1 307 ? -12.875 19.484 0.116 1 97.69 307 LEU A N 1
ATOM 2414 C CA . LEU A 1 307 ? -13.32 20.75 0.676 1 97.69 307 LEU A CA 1
ATOM 2415 C C . LEU A 1 307 ? -14.836 20.906 0.558 1 97.69 307 LEU A C 1
ATOM 2417 O O . LEU A 1 307 ? -15.32 21.797 -0.128 1 97.69 307 LEU A O 1
ATOM 2421 N N . PRO A 1 308 ? -15.5 20.031 1.323 1 97.19 308 PRO A N 1
ATOM 2422 C CA . PRO A 1 308 ? -16.953 20.062 1.201 1 97.19 308 PRO A CA 1
ATOM 2423 C C . PRO A 1 308 ? -17.562 21.422 1.58 1 97.19 308 PRO A C 1
ATOM 2425 O O . PRO A 1 308 ? -17.391 21.875 2.717 1 97.19 308 PRO A O 1
ATOM 2428 N N . LYS A 1 309 ? -18.203 22.062 0.587 1 94.88 309 LYS A N 1
ATOM 2429 C CA . LYS A 1 309 ? -19 23.281 0.735 1 94.88 309 LYS A CA 1
ATOM 2430 C C . LYS A 1 309 ? -18.109 24.484 1.037 1 94.88 309 LYS A C 1
ATOM 2432 O O . LYS A 1 309 ? -18.562 25.484 1.591 1 94.88 309 LYS A O 1
ATOM 2437 N N . VAL A 1 310 ? -16.906 24.391 0.771 1 96.44 310 VAL A N 1
ATOM 2438 C CA . VAL A 1 310 ? -16.016 25.562 0.802 1 96.44 310 VAL A CA 1
ATOM 2439 C C . VAL A 1 310 ? -16.031 26.25 -0.561 1 96.44 310 VAL A C 1
ATOM 2441 O O . VAL A 1 310 ? -15.719 25.625 -1.579 1 96.44 310 VAL A O 1
ATOM 2444 N N . PRO A 1 311 ? -16.391 27.5 -0.559 1 95.81 311 PRO A N 1
ATOM 2445 C CA . PRO A 1 311 ? -16.375 28.219 -1.838 1 95.81 311 PRO A CA 1
ATOM 2446 C C . PRO A 1 311 ? -14.984 28.312 -2.455 1 95.81 311 PRO A C 1
ATOM 2448 O O . PRO A 1 311 ? -13.984 28.234 -1.737 1 95.81 311 PRO A O 1
ATOM 2451 N N . PRO A 1 312 ? -14.945 28.422 -3.814 1 95.69 312 PRO A N 1
ATOM 2452 C CA . PRO A 1 312 ? -13.648 28.547 -4.48 1 95.69 312 PRO A CA 1
ATOM 2453 C C . PRO A 1 312 ? -12.789 29.672 -3.896 1 95.69 312 PRO A C 1
ATOM 2455 O O . PRO A 1 312 ? -13.289 30.766 -3.641 1 95.69 312 PRO A O 1
ATOM 2458 N N . THR A 1 313 ? -11.586 29.406 -3.664 1 96.25 313 THR A N 1
ATOM 2459 C CA . THR A 1 313 ? -10.648 30.359 -3.082 1 96.25 313 THR A CA 1
ATOM 2460 C C . THR A 1 313 ? -9.68 30.875 -4.137 1 96.25 313 THR A C 1
ATOM 2462 O O . THR A 1 313 ? -8.992 31.875 -3.92 1 96.25 313 THR A O 1
ATOM 2465 N N . GLY A 1 314 ? -9.539 30.125 -5.242 1 96.5 314 GLY A N 1
ATOM 2466 C CA . GLY A 1 314 ? -8.586 30.469 -6.285 1 96.5 314 GLY A CA 1
ATOM 2467 C C . GLY A 1 314 ? -7.172 30.031 -5.977 1 96.5 314 GLY A C 1
ATOM 2468 O O . GLY A 1 314 ? -6.273 30.172 -6.809 1 96.5 314 GLY A O 1
ATOM 2469 N N . ARG A 1 315 ? -6.914 29.438 -4.871 1 97.5 315 ARG A N 1
ATOM 2470 C CA . ARG A 1 315 ? -5.574 29.031 -4.461 1 97.5 315 ARG A CA 1
ATOM 2471 C C . ARG A 1 315 ? -5.156 27.734 -5.164 1 97.5 315 ARG A C 1
ATOM 2473 O O . ARG A 1 315 ? -5.973 26.828 -5.352 1 97.5 315 ARG A O 1
ATOM 2480 N N . LYS A 1 316 ? -3.881 27.656 -5.547 1 98 316 LYS A N 1
ATOM 2481 C CA . LYS A 1 316 ? -3.305 26.406 -6.035 1 98 316 LYS A CA 1
ATOM 2482 C C . LYS A 1 316 ? -2.939 25.484 -4.879 1 98 316 LYS A C 1
ATOM 2484 O O . LYS A 1 316 ? -2.318 25.906 -3.904 1 98 316 LYS A O 1
ATOM 2489 N N . LEU A 1 317 ? -3.373 24.266 -4.973 1 98.12 317 LEU A N 1
ATOM 2490 C CA . LEU A 1 317 ? -3.121 23.281 -3.928 1 98.12 317 LEU A CA 1
ATOM 2491 C C . LEU A 1 317 ? -2.262 22.141 -4.457 1 98.12 317 LEU A C 1
ATOM 2493 O O . LEU A 1 317 ? -2.416 21.719 -5.609 1 98.12 317 LEU A O 1
ATOM 2497 N N . GLU A 1 318 ? -1.337 21.688 -3.695 1 98.25 318 GLU A N 1
ATOM 2498 C CA . GLU A 1 318 ? -0.571 20.453 -3.863 1 98.25 318 GLU A CA 1
ATOM 2499 C C . GLU A 1 318 ? -0.608 19.609 -2.596 1 98.25 318 GLU A C 1
ATOM 2501 O O . GLU A 1 318 ? -0.209 20.062 -1.522 1 98.25 318 GLU A O 1
ATOM 2506 N N . ILE A 1 319 ? -1.092 18.406 -2.719 1 98.06 319 ILE A N 1
ATOM 2507 C CA . ILE A 1 319 ? -1.382 17.609 -1.531 1 98.06 319 ILE A CA 1
ATOM 2508 C C . ILE A 1 319 ? -0.88 16.172 -1.73 1 98.06 319 ILE A C 1
ATOM 2510 O O . ILE A 1 319 ? -1.222 15.523 -2.721 1 98.06 319 ILE A O 1
ATOM 2514 N N . PRO A 1 320 ? -0.005 15.664 -0.811 1 98 320 PRO A N 1
ATOM 2515 C CA . PRO A 1 320 ? 0.28 14.227 -0.838 1 98 320 PRO A CA 1
ATOM 2516 C C . PRO A 1 320 ? -0.929 13.383 -0.45 1 98 320 PRO A C 1
ATOM 2518 O O . PRO A 1 320 ? -1.606 13.68 0.537 1 98 320 PRO A O 1
ATOM 2521 N N . LEU A 1 321 ? -1.216 12.383 -1.249 1 98.44 321 LEU A N 1
ATOM 2522 C CA . LEU A 1 321 ? -2.326 11.477 -0.978 1 98.44 321 LEU A CA 1
ATOM 2523 C C . LEU A 1 321 ? -1.863 10.023 -1.019 1 98.44 321 LEU A C 1
ATOM 2525 O O . LEU A 1 321 ? -0.818 9.719 -1.597 1 98.44 321 LEU A O 1
ATOM 2529 N N . THR A 1 322 ? -2.568 9.18 -0.327 1 98.69 322 THR A N 1
ATOM 2530 C CA . THR A 1 322 ? -2.473 7.73 -0.452 1 98.69 322 THR A CA 1
ATOM 2531 C C . THR A 1 322 ? -3.832 7.125 -0.795 1 98.69 322 THR A C 1
ATOM 2533 O O . THR A 1 322 ? -4.84 7.461 -0.17 1 98.69 322 THR A O 1
ATOM 2536 N N . ALA A 1 323 ? -3.873 6.32 -1.791 1 98.75 323 ALA A N 1
ATOM 2537 C CA . ALA A 1 323 ? -5.066 5.562 -2.15 1 98.75 323 ALA A CA 1
ATOM 2538 C C . ALA A 1 323 ? -4.848 4.066 -1.946 1 98.75 323 ALA A C 1
ATOM 2540 O O . ALA A 1 323 ? -3.947 3.477 -2.547 1 98.75 323 ALA A O 1
ATOM 2541 N N . VAL A 1 324 ? -5.582 3.467 -1.051 1 98.81 324 VAL A N 1
ATOM 2542 C CA . VAL A 1 324 ? -5.625 2.018 -0.882 1 98.81 324 VAL A CA 1
ATOM 2543 C C . VAL A 1 324 ? -6.863 1.454 -1.578 1 98.81 324 VAL A C 1
ATOM 2545 O O . VAL A 1 324 ? -7.992 1.669 -1.126 1 98.81 324 VAL A O 1
ATOM 2548 N N . VAL A 1 325 ? -6.652 0.719 -2.627 1 98.81 325 VAL A N 1
ATOM 2549 C CA . VAL A 1 325 ? -7.719 0.234 -3.494 1 98.81 325 VAL A CA 1
ATOM 2550 C C . VAL A 1 325 ? -7.805 -1.288 -3.408 1 98.81 325 VAL A C 1
ATOM 2552 O O . VAL A 1 325 ? -6.883 -1.993 -3.82 1 98.81 325 VAL A O 1
ATOM 2555 N N . ASN A 1 326 ? -8.844 -1.735 -2.854 1 98.75 326 ASN A N 1
ATOM 2556 C CA . ASN A 1 326 ? -9.062 -3.172 -2.721 1 98.75 326 ASN A CA 1
ATOM 2557 C C . ASN A 1 326 ? -9.859 -3.73 -3.896 1 98.75 326 ASN A C 1
ATOM 2559 O O . ASN A 1 326 ? -10.828 -3.115 -4.34 1 98.75 326 ASN A O 1
ATOM 2563 N N . VAL A 1 327 ? -9.406 -4.844 -4.441 1 98.62 327 VAL A N 1
ATOM 2564 C CA . VAL A 1 327 ? -10.031 -5.5 -5.582 1 98.62 327 VAL A CA 1
ATOM 2565 C C . VAL A 1 327 ? -10.484 -6.906 -5.184 1 98.62 327 VAL A C 1
ATOM 2567 O O . VAL A 1 327 ? -9.766 -7.621 -4.484 1 98.62 327 VAL A O 1
ATOM 2570 N N . ARG A 1 328 ? -11.648 -7.32 -5.516 1 97.94 328 ARG A N 1
ATOM 2571 C CA . ARG A 1 328 ? -12.133 -8.695 -5.441 1 97.94 328 ARG A CA 1
ATOM 2572 C C . ARG A 1 328 ? -12.188 -9.336 -6.824 1 97.94 328 ARG A C 1
ATOM 2574 O O . ARG A 1 328 ? -13.078 -9.023 -7.621 1 97.94 328 ARG A O 1
ATOM 2581 N N . GLY A 1 329 ? -11.258 -10.266 -7.023 1 97.38 329 GLY A N 1
ATOM 2582 C CA . GLY A 1 329 ? -11.133 -10.75 -8.383 1 97.38 329 GLY A CA 1
ATOM 2583 C C . GLY A 1 329 ? -10.68 -9.688 -9.359 1 97.38 329 GLY A C 1
ATOM 2584 O O . GLY A 1 329 ? -9.578 -9.148 -9.242 1 97.38 329 GLY A O 1
ATOM 2585 N N . ASP A 1 330 ? -11.531 -9.344 -10.289 1 97.5 330 ASP A N 1
ATOM 2586 C CA . ASP A 1 330 ? -11.164 -8.344 -11.289 1 97.5 330 ASP A CA 1
ATOM 2587 C C . ASP A 1 330 ? -12.117 -7.152 -11.242 1 97.5 330 ASP A C 1
ATOM 2589 O O . ASP A 1 330 ? -12.359 -6.508 -12.266 1 97.5 330 ASP A O 1
ATOM 2593 N N . ARG A 1 331 ? -12.672 -6.836 -10 1 97.44 331 ARG A N 1
ATOM 2594 C CA . ARG A 1 331 ? -13.523 -5.672 -9.766 1 97.44 331 ARG A CA 1
ATOM 2595 C C . ARG A 1 331 ? -13.109 -4.938 -8.5 1 97.44 331 ARG A C 1
ATOM 2597 O O . ARG A 1 331 ? -12.719 -5.562 -7.512 1 97.44 331 ARG A O 1
ATOM 2604 N N . LEU A 1 332 ? -13.32 -3.631 -8.539 1 98.06 332 LEU A N 1
ATOM 2605 C CA . LEU A 1 332 ? -12.953 -2.816 -7.383 1 98.06 332 LEU A CA 1
ATOM 2606 C C . LEU A 1 332 ? -13.984 -2.961 -6.27 1 98.06 332 LEU A C 1
ATOM 2608 O O . LEU A 1 332 ? -15.195 -2.885 -6.523 1 98.06 332 LEU A O 1
ATOM 2612 N N . TYR A 1 333 ? -13.523 -3.248 -5.039 1 97.81 333 TYR A N 1
ATOM 2613 C CA . TYR A 1 333 ? -14.43 -3.34 -3.896 1 97.81 333 TYR A CA 1
ATOM 2614 C C . TYR A 1 333 ? -14.461 -2.027 -3.123 1 97.81 333 TYR A C 1
ATOM 2616 O O . TYR A 1 333 ? -15.531 -1.435 -2.941 1 97.81 333 TYR A O 1
ATOM 2624 N N . HIS A 1 334 ? -13.211 -1.531 -2.727 1 97.69 334 HIS A N 1
ATOM 2625 C CA . HIS A 1 334 ? -13.312 -0.267 -2.008 1 97.69 334 HIS A CA 1
ATOM 2626 C C . HIS A 1 334 ? -12.062 0.579 -2.205 1 97.69 334 HIS A C 1
ATOM 2628 O O . HIS A 1 334 ? -11.039 0.081 -2.688 1 97.69 334 HIS A O 1
ATOM 2634 N N . GLU A 1 335 ? -12.188 1.843 -1.875 1 98.5 335 GLU A N 1
ATOM 2635 C CA . GLU A 1 335 ? -11.102 2.818 -1.837 1 98.5 335 GLU A CA 1
ATOM 2636 C C . GLU A 1 335 ? -11.039 3.52 -0.483 1 98.5 335 GLU A C 1
ATOM 2638 O O . GLU A 1 335 ? -12.055 4.004 0.022 1 98.5 335 GLU A O 1
ATOM 2643 N N . HIS A 1 336 ? -9.93 3.492 0.133 1 98.62 336 HIS A N 1
ATOM 2644 C CA . HIS A 1 336 ? -9.547 4.422 1.189 1 98.62 336 HIS A CA 1
ATOM 2645 C C . HIS A 1 336 ? -8.578 5.48 0.672 1 98.62 336 HIS A C 1
ATOM 2647 O O . HIS A 1 336 ? -7.469 5.156 0.25 1 98.62 336 HIS A O 1
ATOM 2653 N N . ILE A 1 337 ? -9.016 6.68 0.665 1 98.69 337 ILE A N 1
ATOM 2654 C CA . ILE A 1 337 ? -8.156 7.777 0.229 1 98.69 337 ILE A CA 1
ATOM 2655 C C . ILE A 1 337 ? -7.816 8.672 1.42 1 98.69 337 ILE A C 1
ATOM 2657 O O . ILE A 1 337 ? -8.711 9.156 2.119 1 98.69 337 ILE A O 1
ATOM 2661 N N . SER A 1 338 ? -6.547 8.859 1.631 1 98.56 338 SER A N 1
ATOM 2662 C CA . SER A 1 338 ? -6.094 9.602 2.801 1 98.56 338 SER A CA 1
ATOM 2663 C C . SER A 1 338 ? -5.184 10.758 2.402 1 98.56 338 SER A C 1
ATOM 2665 O O . SER A 1 338 ? -4.457 10.672 1.41 1 98.56 338 SER A O 1
ATOM 2667 N N . TRP A 1 339 ? -5.281 11.797 3.141 1 98.38 339 TRP A N 1
ATOM 2668 C CA . TRP A 1 339 ? -4.359 12.922 3.068 1 98.38 339 TRP A CA 1
ATOM 2669 C C . TRP A 1 339 ? -4.32 13.68 4.391 1 98.38 339 TRP A C 1
ATOM 2671 O O . TRP A 1 339 ? -5.02 13.32 5.34 1 98.38 339 TRP A O 1
ATOM 2681 N N . ASP A 1 340 ? -3.412 14.617 4.512 1 98.25 340 ASP A N 1
ATOM 2682 C CA . ASP A 1 340 ? -3.326 15.508 5.664 1 98.25 340 ASP A CA 1
ATOM 2683 C C . ASP A 1 340 ? -4.148 16.781 5.441 1 98.25 340 ASP A C 1
ATOM 2685 O O . ASP A 1 340 ? -3.713 17.688 4.742 1 98.25 340 ASP A O 1
ATOM 2689 N N . GLN A 1 341 ? -5.277 16.828 6.105 1 98.31 341 GLN A N 1
ATOM 2690 C CA . GLN A 1 341 ? -6.18 17.969 5.93 1 98.31 341 GLN A CA 1
ATOM 2691 C C . GLN A 1 341 ? -5.551 19.25 6.457 1 98.31 341 GLN A C 1
ATOM 2693 O O . GLN A 1 341 ? -5.895 20.344 6.004 1 98.31 341 GLN A O 1
ATOM 2698 N N . ALA A 1 342 ? -4.625 19.156 7.445 1 98.06 342 ALA A N 1
ATOM 2699 C CA . ALA A 1 342 ? -3.924 20.344 7.922 1 98.06 342 ALA A CA 1
ATOM 2700 C C . ALA A 1 342 ? -3.107 20.984 6.805 1 98.06 342 ALA A C 1
ATOM 2702 O O . ALA A 1 342 ? -3.053 22.219 6.691 1 98.06 342 ALA A O 1
ATOM 2703 N N . THR A 1 343 ? -2.451 20.188 5.984 1 97.81 343 THR A N 1
ATOM 2704 C CA . THR A 1 343 ? -1.697 20.688 4.84 1 97.81 343 THR A CA 1
ATOM 2705 C C . THR A 1 343 ? -2.6 21.484 3.9 1 97.81 343 THR A C 1
ATOM 2707 O O . THR A 1 343 ? -2.215 22.547 3.414 1 97.81 343 THR A O 1
ATOM 2710 N N . VAL A 1 344 ? -3.82 21.016 3.672 1 98.31 344 VAL A N 1
ATOM 2711 C CA . VAL A 1 344 ? -4.793 21.688 2.816 1 98.31 344 VAL A CA 1
ATOM 2712 C C . VAL A 1 344 ? -5.172 23.031 3.424 1 98.31 344 VAL A C 1
ATOM 2714 O O . VAL A 1 344 ? -5.148 24.062 2.74 1 98.31 344 VAL A O 1
ATOM 2717 N N . LEU A 1 345 ? -5.48 23.031 4.719 1 97.75 345 LEU A N 1
ATOM 2718 C CA . LEU A 1 345 ? -5.926 24.234 5.414 1 97.75 345 LEU A CA 1
ATOM 2719 C C . LEU A 1 345 ? -4.828 25.297 5.418 1 97.75 345 LEU A C 1
ATOM 2721 O O . LEU A 1 345 ? -5.109 26.484 5.27 1 97.75 345 LEU A O 1
ATOM 2725 N N . VAL A 1 346 ? -3.588 24.875 5.566 1 97.69 346 VAL A N 1
ATOM 2726 C CA . VAL A 1 346 ? -2.463 25.797 5.547 1 97.69 346 VAL A CA 1
ATOM 2727 C C . VAL A 1 346 ? -2.342 26.438 4.164 1 97.69 346 VAL A C 1
ATOM 2729 O O . VAL A 1 346 ? -2.18 27.656 4.043 1 97.69 346 VAL A O 1
ATOM 2732 N N . GLN A 1 347 ? -2.416 25.641 3.152 1 97.69 347 GLN A N 1
ATOM 2733 C CA . GLN A 1 347 ? -2.248 26.125 1.788 1 97.69 347 GLN A CA 1
ATOM 2734 C C . GLN A 1 347 ? -3.375 27.078 1.402 1 97.69 347 GLN A C 1
ATOM 2736 O O . GLN A 1 347 ? -3.18 27.984 0.586 1 97.69 347 GLN A O 1
ATOM 2741 N N . LEU A 1 348 ? -4.559 26.938 2.031 1 97.56 348 LEU A N 1
ATOM 2742 C CA . LEU A 1 348 ? -5.703 27.797 1.771 1 97.56 348 LEU A CA 1
ATOM 2743 C C . LEU A 1 348 ? -5.613 29.078 2.588 1 97.56 348 LEU A C 1
ATOM 2745 O O . LEU A 1 348 ? -6.375 30.031 2.359 1 97.56 348 LEU A O 1
ATOM 2749 N N . GLY A 1 349 ? -4.715 29.078 3.561 1 96.5 349 GLY A N 1
ATOM 2750 C CA . GLY A 1 349 ? -4.582 30.219 4.438 1 96.5 349 GLY A CA 1
ATOM 2751 C C . GLY A 1 349 ? -5.602 30.234 5.562 1 96.5 349 GLY A C 1
ATOM 2752 O O . GLY A 1 349 ? -5.859 31.281 6.16 1 96.5 349 GLY A O 1
ATOM 2753 N N . PHE A 1 350 ? -6.297 29.109 5.82 1 97 350 PHE A N 1
ATOM 2754 C CA . PHE A 1 350 ? -7.297 29.016 6.879 1 97 350 PHE A CA 1
ATOM 2755 C C . PHE A 1 350 ? -6.633 28.812 8.234 1 97 350 PHE A C 1
ATOM 2757 O O . PHE A 1 350 ? -7.062 29.375 9.234 1 97 350 PHE A O 1
ATOM 2764 N N . LEU A 1 351 ? -5.598 27.953 8.297 1 96.94 351 LEU A N 1
ATOM 2765 C CA . LEU A 1 351 ? -4.969 27.516 9.547 1 96.94 351 LEU A CA 1
ATOM 2766 C C . LEU A 1 351 ? -3.826 28.453 9.93 1 96.94 351 LEU A C 1
ATOM 2768 O O . LEU A 1 351 ? -2.82 28.531 9.227 1 96.94 351 LEU A O 1
ATOM 2772 N N . PRO A 1 352 ? -3.934 29.141 11.039 1 94.75 352 PRO A N 1
ATOM 2773 C CA . PRO A 1 352 ? -2.844 30.031 11.461 1 94.75 352 PRO A CA 1
ATOM 2774 C C . PRO A 1 352 ? -1.608 29.266 11.93 1 94.75 352 PRO A C 1
ATOM 2776 O O . PRO A 1 352 ? -1.682 28.062 12.172 1 94.75 352 PRO A O 1
ATOM 2779 N N . GLU A 1 353 ? -0.525 29.969 12.023 1 94.94 353 GLU A N 1
ATOM 2780 C CA . GLU A 1 353 ? 0.749 29.375 12.43 1 94.94 353 GLU A CA 1
ATOM 2781 C C . GLU A 1 353 ? 0.695 28.891 13.875 1 94.94 353 GLU A C 1
ATOM 2783 O O . GLU A 1 353 ? 1.372 27.922 14.234 1 94.94 353 GLU A O 1
ATOM 2788 N N . TYR A 1 354 ? -0.06 29.609 14.703 1 95.81 354 TYR A N 1
ATOM 2789 C CA . TYR A 1 354 ? -0.239 29.266 16.109 1 95.81 354 TYR A CA 1
ATOM 2790 C C . TYR A 1 354 ? -1.713 29.062 16.438 1 95.81 354 TYR A C 1
ATOM 2792 O O . TYR A 1 354 ? -2.58 29.75 15.891 1 95.81 354 TYR A O 1
ATOM 2800 N N . LEU A 1 355 ? -1.973 28.172 17.312 1 95.56 355 LEU A N 1
ATOM 2801 C CA . LEU A 1 355 ? -3.311 27.938 17.844 1 95.56 355 LEU A CA 1
ATOM 2802 C C . LEU A 1 355 ? -3.311 28 19.359 1 95.56 355 LEU A C 1
ATOM 2804 O O . LEU A 1 355 ? -2.266 27.828 20 1 95.56 355 LEU A O 1
ATOM 2808 N N . PRO A 1 356 ? -4.473 28.281 19.891 1 94.12 356 PRO A N 1
ATOM 2809 C CA . PRO A 1 356 ? -4.547 28.281 21.359 1 94.12 356 PRO A CA 1
ATOM 2810 C C . PRO A 1 356 ? -4.145 26.953 21.969 1 94.12 356 PRO A C 1
ATOM 2812 O O . PRO A 1 356 ? -4.48 25.891 21.438 1 94.12 356 PRO A O 1
ATOM 2815 N N . TYR A 1 357 ? -3.41 27 23 1 95.62 357 TYR A N 1
ATOM 2816 C CA . TYR A 1 357 ? -3.047 25.859 23.844 1 95.62 357 TYR A CA 1
ATOM 2817 C C . TYR A 1 357 ? -3.785 25.906 25.172 1 95.62 357 TYR A C 1
ATOM 2819 O O . TYR A 1 357 ? -3.377 26.625 26.094 1 95.62 357 TYR A O 1
ATOM 2827 N N . PRO A 1 358 ? -4.801 25.094 25.312 1 94.06 358 PRO A N 1
ATOM 2828 C CA . PRO A 1 358 ? -5.73 25.297 26.422 1 94.06 358 PRO A CA 1
ATOM 2829 C C . PRO A 1 358 ? -5.344 24.5 27.672 1 94.06 358 PRO A C 1
ATOM 2831 O O . PRO A 1 358 ? -6.172 24.297 28.562 1 94.06 358 PRO A O 1
ATOM 2834 N N . TYR A 1 359 ? -4.137 24.047 27.781 1 95.44 359 TYR A N 1
ATOM 2835 C CA . TYR A 1 359 ? -3.717 23.203 28.891 1 95.44 359 TYR A CA 1
ATOM 2836 C C . TYR A 1 359 ? -2.652 23.906 29.734 1 95.44 359 TYR A C 1
ATOM 2838 O O . TYR A 1 359 ? -1.962 24.797 29.25 1 95.44 359 TYR A O 1
ATOM 2846 N N . PRO A 1 360 ? -2.551 23.5 31.031 1 94.75 360 PRO A N 1
ATOM 2847 C CA . PRO A 1 360 ? -1.388 23.969 31.797 1 94.75 360 PRO A CA 1
ATOM 2848 C C . PRO A 1 360 ? -0.072 23.406 31.25 1 94.75 360 PRO A C 1
ATOM 2850 O O . PRO A 1 360 ? -0.047 22.312 30.672 1 94.75 360 PRO A O 1
ATOM 2853 N N . LEU A 1 361 ? 0.929 24.188 31.453 1 94.38 361 LEU A N 1
ATOM 2854 C CA . LEU A 1 361 ? 2.254 23.672 31.125 1 94.38 361 LEU A CA 1
ATOM 2855 C C . LEU A 1 361 ? 2.66 22.562 32.094 1 94.38 361 LEU A C 1
ATOM 2857 O O . LEU A 1 361 ? 2.039 22.406 33.156 1 94.38 361 LEU A O 1
ATOM 2861 N N . PRO A 1 362 ? 3.678 21.75 31.734 1 91.38 362 PRO A N 1
ATOM 2862 C CA . PRO A 1 362 ? 4.062 20.625 32.562 1 91.38 362 PRO A CA 1
ATOM 2863 C C . PRO A 1 362 ? 4.422 21.047 34 1 91.38 362 PRO A C 1
ATOM 2865 O O . PRO A 1 362 ? 4.246 20.281 34.938 1 91.38 362 PRO A O 1
ATOM 2868 N N . ASP A 1 363 ? 4.867 22.266 34.188 1 93 363 ASP A N 1
ATOM 2869 C CA . ASP A 1 363 ? 5.25 22.766 35.5 1 93 363 ASP A CA 1
ATOM 2870 C C . ASP A 1 363 ? 4.051 23.359 36.25 1 93 363 ASP A C 1
ATOM 2872 O O . ASP A 1 363 ? 4.203 23.953 37.312 1 93 363 ASP A O 1
ATOM 2876 N N . GLY A 1 364 ? 2.936 23.312 35.656 1 92.88 364 GLY A N 1
ATOM 2877 C CA . GLY A 1 364 ? 1.706 23.75 36.281 1 92.88 364 GLY A CA 1
ATOM 2878 C C . GLY A 1 364 ? 1.335 25.188 35.906 1 92.88 364 GLY A C 1
ATOM 2879 O O . GLY A 1 364 ? 0.252 25.656 36.281 1 92.88 364 GLY A O 1
ATOM 2880 N N . ARG A 1 365 ? 2.115 25.875 35.188 1 93.25 365 ARG A N 1
ATOM 2881 C CA . ARG A 1 365 ? 1.892 27.281 34.844 1 93.25 365 ARG A CA 1
ATOM 2882 C C . ARG A 1 365 ? 0.675 27.438 33.938 1 93.25 365 ARG A C 1
ATOM 2884 O O . ARG A 1 365 ? 0.455 26.625 33.062 1 93.25 365 ARG A O 1
ATOM 2891 N N . THR A 1 366 ? -0.127 28.344 34.219 1 94.88 366 THR A N 1
ATOM 2892 C CA . THR A 1 366 ? -1.234 28.812 33.406 1 94.88 366 THR A CA 1
ATOM 2893 C C . THR A 1 366 ? -0.968 30.234 32.875 1 94.88 366 THR A C 1
ATOM 2895 O O . THR A 1 366 ? -0.079 30.922 33.406 1 94.88 366 THR A O 1
ATOM 2898 N N . PRO A 1 367 ? -1.67 30.594 31.938 1 95.19 367 PRO A N 1
ATOM 2899 C CA . PRO A 1 367 ? -1.402 31.922 31.406 1 95.19 367 PRO A CA 1
ATOM 2900 C C . PRO A 1 367 ? -1.651 33.031 32.406 1 95.19 367 PRO A C 1
ATOM 2902 O O . PRO A 1 367 ? -2.543 32.906 33.25 1 95.19 367 PRO A O 1
ATOM 2905 N N . ALA A 1 368 ? -0.905 34.125 32.312 1 95.62 368 ALA A N 1
ATOM 2906 C CA . ALA A 1 368 ? -1.144 35.312 33.094 1 95.62 368 ALA A CA 1
ATOM 2907 C C . ALA A 1 368 ? -2.504 35.938 32.781 1 95.62 368 ALA A C 1
ATOM 2909 O O . ALA A 1 368 ? -3.096 35.625 31.734 1 95.62 368 ALA A O 1
ATOM 2910 N N . PRO A 1 369 ? -3.041 36.719 33.75 1 94.81 369 PRO A N 1
ATOM 2911 C CA . PRO A 1 369 ? -4.328 37.344 33.469 1 94.81 369 PRO A CA 1
ATOM 2912 C C . PRO A 1 369 ? -4.324 38.156 32.156 1 94.81 369 PRO A C 1
ATOM 2914 O O . PRO A 1 369 ? -3.426 38.969 31.938 1 94.81 369 PRO A O 1
ATOM 2917 N N . GLY A 1 370 ? -5.254 37.844 31.312 1 94.62 370 GLY A N 1
ATOM 2918 C CA . GLY A 1 370 ? -5.379 38.562 30.047 1 94.62 370 GLY A CA 1
ATOM 2919 C C . GLY A 1 370 ? -4.523 37.969 28.953 1 94.62 370 GLY A C 1
ATOM 2920 O O . GLY A 1 370 ? -4.562 38.438 27.812 1 94.62 370 GLY A O 1
ATOM 2921 N N . LYS A 1 371 ? -3.781 36.969 29.297 1 96.5 371 LYS A N 1
ATOM 2922 C CA . LYS A 1 371 ? -2.908 36.312 28.312 1 96.5 371 LYS A CA 1
ATOM 2923 C C . LYS A 1 371 ? -3.398 34.906 27.984 1 96.5 371 LYS A C 1
ATOM 2925 O O . LYS A 1 371 ? -4.387 34.438 28.562 1 96.5 371 LYS A O 1
ATOM 2930 N N . ARG A 1 372 ? -2.799 34.312 26.984 1 95.81 372 ARG A N 1
ATOM 2931 C CA . ARG A 1 372 ? -3.096 32.906 26.625 1 95.81 372 ARG A CA 1
ATOM 2932 C C . ARG A 1 372 ? -1.846 32.188 26.125 1 95.81 372 ARG A C 1
ATOM 2934 O O . ARG A 1 372 ? -0.893 32.844 25.672 1 95.81 372 ARG A O 1
ATOM 2941 N N . PHE A 1 373 ? -1.876 30.906 26.281 1 96.62 373 PHE A N 1
ATOM 2942 C CA . PHE A 1 373 ? -0.855 30.078 25.656 1 96.62 373 PHE A CA 1
ATOM 2943 C C . PHE A 1 373 ? -1.239 29.734 24.219 1 96.62 373 PHE A C 1
ATOM 2945 O O . PHE A 1 373 ? -2.41 29.484 23.922 1 96.62 373 PHE A O 1
ATOM 2952 N N . GLU A 1 374 ? -0.267 29.859 23.375 1 96.81 374 GLU A N 1
ATOM 2953 C CA . GLU A 1 374 ? -0.414 29.391 22 1 96.81 374 GLU A CA 1
ATOM 2954 C C . GLU A 1 374 ? 0.681 28.391 21.641 1 96.81 374 GLU A C 1
ATOM 2956 O O . GLU A 1 374 ? 1.769 28.406 22.219 1 96.81 374 GLU A O 1
ATOM 2961 N N . VAL A 1 375 ? 0.359 27.516 20.828 1 96.12 375 VAL A N 1
ATOM 2962 C CA . VAL A 1 375 ? 1.303 26.484 20.406 1 96.12 375 VAL A CA 1
ATOM 2963 C C . VAL A 1 375 ? 1.532 26.562 18.906 1 96.12 375 VAL A C 1
ATOM 2965 O O . VAL A 1 375 ? 0.6 26.844 18.141 1 96.12 375 VAL A O 1
ATOM 2968 N N . LEU A 1 376 ? 2.789 26.422 18.5 1 96.5 376 LEU A N 1
ATOM 2969 C CA . LEU A 1 376 ? 3.078 26.297 17.078 1 96.5 376 LEU A CA 1
ATOM 2970 C C . LEU A 1 376 ? 2.383 25.062 16.484 1 96.5 376 LEU A C 1
ATOM 2972 O O . LEU A 1 376 ? 2.557 23.953 16.969 1 96.5 376 LEU A O 1
ATOM 2976 N N . VAL A 1 377 ? 1.55 25.328 15.484 1 95.5 377 VAL A N 1
ATOM 2977 C CA . VAL A 1 377 ? 0.822 24.219 14.867 1 95.5 377 VAL A CA 1
ATOM 2978 C C . VAL A 1 377 ? 1.804 23.266 14.188 1 95.5 377 VAL A C 1
ATOM 2980 O O . VAL A 1 377 ? 2.648 23.703 13.398 1 95.5 377 VAL A O 1
ATOM 2983 N N . PRO A 1 3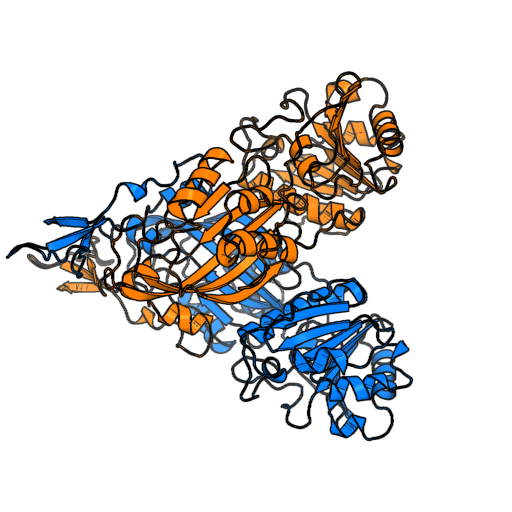78 ? 1.806 21.953 14.5 1 95.88 378 PRO A N 1
ATOM 2984 C CA . PRO A 1 378 ? 2.758 21 13.938 1 95.88 378 PRO A CA 1
ATOM 2985 C C . PRO A 1 378 ? 2.402 20.578 12.516 1 95.88 378 PRO A C 1
ATOM 2987 O O . PRO A 1 378 ? 2.109 19.406 12.266 1 95.88 378 PRO A O 1
ATOM 2990 N N . THR A 1 379 ? 2.459 21.406 11.609 1 95 379 THR A N 1
ATOM 2991 C CA . THR A 1 379 ? 2.258 21.156 10.188 1 95 379 THR A CA 1
ATOM 2992 C C . THR A 1 379 ? 3.166 22.062 9.352 1 95 379 THR A C 1
ATOM 2994 O O . THR A 1 379 ? 3.652 23.094 9.836 1 95 379 THR A O 1
ATOM 2997 N N . VAL A 1 380 ? 3.447 21.656 8.102 1 93.75 380 VAL A N 1
ATOM 2998 C CA . VAL A 1 380 ? 4.441 22.406 7.34 1 93.75 380 VAL A CA 1
ATOM 2999 C C . VAL A 1 380 ? 3.893 22.734 5.953 1 93.75 380 VAL A C 1
ATOM 3001 O O . VAL A 1 380 ? 4.621 23.219 5.09 1 93.75 380 VAL A O 1
ATOM 3004 N N . GLY A 1 381 ? 2.639 22.453 5.668 1 93.81 381 GLY A N 1
ATOM 3005 C CA . GLY A 1 381 ? 1.989 22.844 4.426 1 93.81 381 GLY A CA 1
ATOM 3006 C C . GLY A 1 381 ? 2.648 22.234 3.199 1 93.81 381 GLY A C 1
ATOM 3007 O O . GLY A 1 381 ? 2.84 21.031 3.121 1 93.81 381 GLY A O 1
ATOM 3008 N N . VAL A 1 382 ? 3.139 23.094 2.268 1 94.06 382 VAL A N 1
ATOM 3009 C CA . VAL A 1 382 ? 3.602 22.688 0.946 1 94.06 382 VAL A CA 1
ATOM 3010 C C . VAL A 1 382 ? 4.922 21.938 1.071 1 94.06 382 VAL A C 1
ATOM 3012 O O . VAL A 1 382 ? 5.273 21.141 0.201 1 94.06 382 VAL A O 1
ATOM 3015 N N . ASP A 1 383 ? 5.617 22.109 2.15 1 95.69 383 ASP A N 1
ATOM 3016 C CA . ASP A 1 383 ? 6.895 21.422 2.33 1 95.69 383 ASP A CA 1
ATOM 3017 C C . ASP A 1 383 ? 6.707 19.922 2.398 1 95.69 383 ASP A C 1
ATOM 3019 O O . ASP A 1 383 ? 7.617 19.156 2.066 1 95.69 383 ASP A O 1
ATOM 3023 N N . THR A 1 384 ? 5.508 19.438 2.879 1 96.44 384 THR A N 1
ATOM 3024 C CA . THR A 1 384 ? 5.223 18.016 2.865 1 96.44 384 THR A CA 1
ATOM 3025 C C . THR A 1 384 ? 5.281 17.453 1.443 1 96.44 384 THR A C 1
ATOM 3027 O O . THR A 1 384 ? 5.758 16.344 1.225 1 96.44 384 THR A O 1
ATOM 3030 N N . VAL A 1 385 ? 4.844 18.219 0.472 1 96.31 385 VAL A N 1
ATOM 3031 C CA . VAL A 1 385 ? 4.789 17.844 -0.937 1 96.31 385 VAL A CA 1
ATOM 3032 C C . VAL A 1 385 ? 6.199 17.844 -1.526 1 96.31 385 VAL A C 1
ATOM 3034 O O . VAL A 1 385 ? 6.59 16.891 -2.205 1 96.31 385 VAL A O 1
ATOM 3037 N N . ASN A 1 386 ? 6.887 18.922 -1.223 1 95.38 386 ASN A N 1
ATOM 3038 C CA . ASN A 1 386 ? 8.25 19.031 -1.728 1 95.38 386 ASN A CA 1
ATOM 3039 C C . ASN A 1 386 ? 9.117 17.875 -1.257 1 95.38 386 ASN A C 1
ATOM 3041 O O . ASN A 1 386 ? 9.836 17.266 -2.053 1 95.38 386 ASN A O 1
ATOM 3045 N N . LYS A 1 387 ? 8.984 17.578 -0.003 1 95.88 387 LYS A N 1
ATOM 3046 C CA . LYS A 1 387 ? 9.781 16.484 0.551 1 95.88 387 LYS A CA 1
ATOM 3047 C C . LYS A 1 387 ? 9.375 15.148 -0.054 1 95.88 387 LYS A C 1
ATOM 3049 O O . LYS A 1 387 ? 10.219 14.281 -0.285 1 95.88 387 LYS A O 1
ATOM 3054 N N . MET A 1 388 ? 8.117 14.93 -0.255 1 94.69 388 MET A N 1
ATOM 3055 C CA . MET A 1 388 ? 7.637 13.695 -0.869 1 94.69 388 MET A CA 1
ATOM 3056 C C . MET A 1 388 ? 8.18 13.539 -2.285 1 94.69 388 MET A C 1
ATOM 3058 O O . MET A 1 388 ? 8.539 12.438 -2.701 1 94.69 388 MET A O 1
ATOM 3062 N N . ARG A 1 389 ? 8.258 14.672 -3.012 1 91.75 389 ARG A N 1
ATOM 3063 C CA . ARG A 1 389 ? 8.773 14.672 -4.379 1 91.75 389 ARG A CA 1
ATOM 3064 C C . ARG A 1 389 ? 10.273 14.375 -4.398 1 91.75 389 ARG A C 1
ATOM 3066 O O . ARG A 1 389 ? 10.75 13.609 -5.242 1 91.75 389 ARG A O 1
ATOM 3073 N N . ASP A 1 390 ? 10.906 15.039 -3.512 1 91.25 390 ASP A N 1
ATOM 3074 C CA . ASP A 1 390 ? 12.352 14.914 -3.342 1 91.25 390 ASP A CA 1
ATOM 3075 C C . ASP A 1 390 ? 12.734 14.969 -1.865 1 91.25 390 ASP A C 1
ATOM 3077 O O . ASP A 1 390 ? 12.711 16.031 -1.248 1 91.25 390 ASP A O 1
ATOM 3081 N N . LYS A 1 391 ? 13.164 13.828 -1.369 1 92.81 391 LYS A N 1
ATOM 3082 C CA . LYS A 1 391 ? 13.422 13.695 0.061 1 92.81 391 LYS A CA 1
ATOM 3083 C C . LYS A 1 391 ? 14.469 14.711 0.52 1 92.81 391 LYS A C 1
ATOM 3085 O O . LYS A 1 391 ? 14.539 15.047 1.703 1 92.81 391 LYS A O 1
ATOM 3090 N N . ASN A 1 392 ? 15.289 15.242 -0.399 1 93.06 392 ASN A N 1
ATOM 3091 C CA . ASN A 1 392 ? 16.375 16.141 -0.033 1 93.06 392 ASN A CA 1
ATOM 3092 C C . ASN A 1 392 ? 15.977 17.609 -0.178 1 93.06 392 ASN A C 1
ATOM 3094 O O . ASN A 1 392 ? 16.766 18.5 0.129 1 93.06 392 ASN A O 1
ATOM 3098 N N . SER A 1 393 ? 14.758 17.875 -0.594 1 93.5 393 SER A N 1
ATOM 3099 C CA . SER A 1 393 ? 14.336 19.234 -0.917 1 93.5 393 SER A CA 1
ATOM 3100 C C . SER A 1 393 ? 14.156 20.078 0.345 1 93.5 393 SER A C 1
ATOM 3102 O O . SER A 1 393 ? 14.281 21.297 0.305 1 93.5 393 SER A O 1
ATOM 3104 N N . VAL A 1 394 ? 13.758 19.438 1.458 1 95.25 394 VAL A N 1
ATOM 3105 C CA . VAL A 1 394 ? 13.523 20.109 2.732 1 95.25 394 VAL A CA 1
ATOM 3106 C C . VAL A 1 394 ? 14.172 19.312 3.861 1 95.25 394 VAL A C 1
ATOM 3108 O O . VAL A 1 394 ? 14.109 18.094 3.881 1 95.25 394 VAL A O 1
ATOM 3111 N N . PRO A 1 395 ? 14.844 20.031 4.738 1 95.44 395 PRO A N 1
ATOM 3112 C CA . PRO A 1 395 ? 15.43 19.312 5.867 1 95.44 395 PRO A CA 1
ATOM 3113 C C . PRO A 1 395 ? 14.367 18.703 6.789 1 95.44 395 PRO A C 1
ATOM 3115 O O . PRO A 1 395 ? 13.289 19.281 6.953 1 95.44 395 PRO A O 1
ATOM 3118 N N . SER A 1 396 ? 14.68 17.578 7.406 1 97.19 396 SER A N 1
ATOM 3119 C CA . SER A 1 396 ? 13.812 16.953 8.398 1 97.19 396 SER A CA 1
ATOM 3120 C C . SER A 1 396 ? 13.914 17.656 9.742 1 97.19 396 SER A C 1
ATOM 3122 O O . SER A 1 396 ? 14.922 18.297 10.039 1 97.19 396 SER A O 1
ATOM 3124 N N . ASN A 1 397 ? 12.812 17.594 10.555 1 97.69 397 ASN A N 1
ATOM 3125 C CA . ASN A 1 397 ? 12.812 17.859 11.992 1 97.69 397 ASN A CA 1
ATOM 3126 C C . ASN A 1 397 ? 12.867 19.359 12.289 1 97.69 397 ASN A C 1
ATOM 3128 O O . ASN A 1 397 ? 13.32 19.766 13.359 1 97.69 397 ASN A O 1
ATOM 3132 N N . GLN A 1 398 ? 12.445 20.172 11.367 1 95.56 398 GLN A N 1
ATOM 3133 C CA . GLN A 1 398 ? 12.453 21.609 11.578 1 95.56 398 GLN A CA 1
ATOM 3134 C C . GLN A 1 398 ? 11.453 22.016 12.656 1 95.56 398 GLN A C 1
ATOM 3136 O O . GLN A 1 398 ? 11.641 23.016 13.344 1 95.56 398 GLN A O 1
ATOM 3141 N N . LEU A 1 399 ? 10.445 21.25 12.906 1 95.38 399 LEU A N 1
ATOM 3142 C CA . LEU A 1 399 ? 9.391 21.562 13.867 1 95.38 399 LEU A CA 1
ATOM 3143 C C . LEU A 1 399 ? 9.875 21.328 15.297 1 95.38 399 LEU A C 1
ATOM 3145 O O . LEU A 1 399 ? 9.188 21.688 16.25 1 95.38 399 LEU A O 1
ATOM 3149 N N . PHE A 1 400 ? 11.055 20.781 15.5 1 94.69 400 PHE A N 1
ATOM 3150 C CA . PHE A 1 400 ? 11.609 20.562 16.828 1 94.69 400 PHE A CA 1
ATOM 3151 C C . PHE A 1 400 ? 11.984 21.891 17.484 1 94.69 400 PHE A C 1
ATOM 3153 O O . PHE A 1 400 ? 12.211 21.953 18.688 1 94.69 400 PHE A O 1
ATOM 3160 N N . GLU A 1 401 ? 11.969 22.938 16.75 1 88.69 401 GLU A N 1
ATOM 3161 C CA . GLU A 1 401 ? 12.266 24.266 17.281 1 88.69 401 GLU A CA 1
ATOM 3162 C C . GLU A 1 401 ? 10.992 24.953 17.766 1 88.69 401 GLU A C 1
ATOM 3164 O O . GLU A 1 401 ? 11.047 26.078 18.281 1 88.69 401 GLU A O 1
ATOM 3169 N N . GLY A 1 402 ? 9.922 24.328 17.75 1 86 402 GLY A N 1
ATOM 3170 C CA . GLY A 1 402 ? 8.664 24.938 18.141 1 86 402 GLY A CA 1
ATOM 3171 C C . GLY A 1 402 ? 8.398 24.859 19.641 1 86 402 GLY A C 1
ATOM 3172 O O . GLY A 1 402 ? 9.336 24.812 20.438 1 86 402 GLY A O 1
ATOM 3173 N N . GLY A 1 403 ? 7.129 25.047 19.984 1 89.62 403 GLY A N 1
ATOM 3174 C CA . GLY A 1 403 ? 6.738 25 21.391 1 89.62 403 GLY A CA 1
ATOM 3175 C C . GLY A 1 403 ? 5.602 25.953 21.719 1 89.62 403 GLY A C 1
ATOM 3176 O O . GLY A 1 403 ? 4.855 26.375 20.828 1 89.62 403 GLY A O 1
ATOM 3177 N N . VAL A 1 404 ? 5.473 26.109 23.016 1 95.12 404 VAL A N 1
ATOM 3178 C CA . VAL A 1 404 ? 4.383 26.938 23.531 1 95.12 404 VAL A CA 1
ATOM 3179 C C . VAL A 1 404 ? 4.906 28.344 23.844 1 95.12 404 VAL A C 1
ATOM 3181 O O . VAL A 1 404 ? 6.016 28.484 24.359 1 95.12 404 VAL A O 1
ATOM 3184 N N . ARG A 1 405 ? 4.145 29.328 23.453 1 95.94 405 ARG A N 1
ATOM 3185 C CA . ARG A 1 405 ? 4.441 30.703 23.828 1 95.94 405 ARG A CA 1
ATOM 3186 C C . ARG A 1 405 ? 3.258 31.344 24.547 1 95.94 405 ARG A C 1
ATOM 3188 O O . ARG A 1 405 ? 2.137 30.828 24.484 1 95.94 405 ARG A O 1
ATOM 3195 N N . GLU A 1 406 ? 3.582 32.375 25.297 1 96.06 406 GLU A N 1
ATOM 3196 C CA . GLU A 1 406 ? 2.553 33.156 25.969 1 96.06 406 GLU A CA 1
ATOM 3197 C C . GLU A 1 406 ? 2.35 34.5 25.266 1 96.06 406 GLU A C 1
ATOM 3199 O O . GLU A 1 406 ? 3.318 35.188 24.969 1 96.06 406 GLU A O 1
ATOM 3204 N N . VAL A 1 407 ? 1.075 34.844 25.078 1 96.25 407 VAL A N 1
ATOM 3205 C CA . VAL A 1 407 ? 0.797 36.062 24.344 1 96.25 407 VAL A CA 1
ATOM 3206 C C . VAL A 1 407 ? -0.362 36.812 25 1 96.25 407 VAL A C 1
ATOM 3208 O O . VAL A 1 407 ? -1.225 36.188 25.625 1 96.25 407 VAL A O 1
ATOM 3211 N N . MET B 1 1 ? 9.438 -11.5 33.344 1 22.55 1 MET B N 1
ATOM 3212 C CA . MET B 1 1 ? 10.82 -11.062 33.188 1 22.55 1 MET B CA 1
ATOM 3213 C C . MET B 1 1 ? 11.5 -11.797 32.031 1 22.55 1 MET B C 1
ATOM 3215 O O . MET B 1 1 ? 12.062 -12.883 32.219 1 22.55 1 MET B O 1
ATOM 3219 N N . GLY B 1 2 ? 10.82 -12.023 30.906 1 31.08 2 GLY B N 1
ATOM 3220 C CA . GLY B 1 2 ? 11.258 -12.906 29.844 1 31.08 2 GLY B CA 1
ATOM 3221 C C . GLY B 1 2 ? 12.703 -12.695 29.438 1 31.08 2 GLY B C 1
ATOM 3222 O O . GLY B 1 2 ? 13.219 -11.578 29.5 1 31.08 2 GLY B O 1
ATOM 3223 N N . SER B 1 3 ? 13.5 -13.672 29.594 1 35.38 3 SER B N 1
ATOM 3224 C CA . SER B 1 3 ? 14.914 -13.672 29.25 1 35.38 3 SER B CA 1
ATOM 3225 C C . SER B 1 3 ? 15.172 -12.938 27.938 1 35.38 3 SER B C 1
ATOM 3227 O O . SER B 1 3 ? 14.555 -13.258 26.922 1 35.38 3 SER B O 1
ATOM 3229 N N . THR B 1 4 ? 15.32 -11.617 27.875 1 43.19 4 THR B N 1
ATOM 3230 C CA . THR B 1 4 ? 15.828 -10.836 26.75 1 43.19 4 THR B CA 1
ATOM 3231 C C . THR B 1 4 ? 16.875 -11.617 25.984 1 43.19 4 THR B C 1
ATOM 3233 O O . THR B 1 4 ? 18.016 -11.742 26.422 1 43.19 4 THR B O 1
ATOM 3236 N N . THR B 1 5 ? 16.641 -12.789 25.516 1 48.72 5 THR B N 1
ATOM 3237 C CA . THR B 1 5 ? 17.625 -13.523 24.719 1 48.72 5 THR B CA 1
ATOM 3238 C C . THR B 1 5 ? 18.422 -12.57 23.844 1 48.72 5 THR B C 1
ATOM 3240 O O . THR B 1 5 ? 17.844 -11.727 23.141 1 48.72 5 THR B O 1
ATOM 3243 N N . ASP B 1 6 ? 19.688 -12.305 24.078 1 69 6 ASP B N 1
ATOM 3244 C CA . ASP B 1 6 ? 20.703 -11.477 23.438 1 69 6 ASP B CA 1
ATOM 3245 C C . ASP B 1 6 ? 20.719 -11.688 21.922 1 69 6 ASP B C 1
ATOM 3247 O O . ASP B 1 6 ? 21.25 -12.688 21.438 1 69 6 ASP B O 1
ATOM 3251 N N . ILE B 1 7 ? 19.75 -11.242 21.188 1 84.12 7 ILE B N 1
ATOM 3252 C CA . ILE B 1 7 ? 19.766 -11.305 19.734 1 84.12 7 ILE B CA 1
ATOM 3253 C C . ILE B 1 7 ? 21.047 -10.648 19.203 1 84.12 7 ILE B C 1
ATOM 3255 O O . ILE B 1 7 ? 21.281 -9.453 19.422 1 84.12 7 ILE B O 1
ATOM 3259 N N . PRO B 1 8 ? 21.859 -11.406 18.656 1 89.75 8 PRO B N 1
ATOM 3260 C CA . PRO B 1 8 ? 23.078 -10.812 18.141 1 89.75 8 PRO B CA 1
ATOM 3261 C C . PRO B 1 8 ? 22.828 -9.773 17.047 1 89.75 8 PRO B C 1
ATOM 3263 O O . PRO B 1 8 ? 21.891 -9.93 16.25 1 89.75 8 PRO B O 1
ATOM 3266 N N . LEU B 1 9 ? 23.672 -8.75 17.062 1 89.81 9 LEU B N 1
ATOM 3267 C CA . LEU B 1 9 ? 23.609 -7.723 16.031 1 89.81 9 LEU B CA 1
ATOM 3268 C C . LEU B 1 9 ? 24.234 -8.219 14.727 1 89.81 9 LEU B C 1
ATOM 3270 O O . LEU B 1 9 ? 25.312 -8.805 14.734 1 89.81 9 LEU B O 1
ATOM 3274 N N . GLN B 1 10 ? 23.562 -8.047 13.648 1 84.81 10 GLN B N 1
ATOM 3275 C CA . GLN B 1 10 ? 24.094 -8.414 12.336 1 84.81 10 GLN B CA 1
ATOM 3276 C C . GLN B 1 10 ? 24.703 -7.207 11.633 1 84.81 10 GLN B C 1
ATOM 3278 O O . GLN B 1 10 ? 24.016 -6.199 11.422 1 84.81 10 GLN B O 1
ATOM 3283 N N . PRO B 1 11 ? 25.969 -7.336 11.25 1 87.25 11 PRO B N 1
ATOM 3284 C CA . PRO B 1 11 ? 26.578 -6.195 10.562 1 87.25 11 PRO B CA 1
ATOM 3285 C C . PRO B 1 11 ? 26 -5.977 9.164 1 87.25 11 PRO B C 1
ATOM 3287 O O . PRO B 1 11 ? 25.516 -6.926 8.531 1 87.25 11 PRO B O 1
ATOM 3290 N N . LEU B 1 12 ? 26.125 -4.723 8.688 1 90.12 12 LEU B N 1
ATOM 3291 C CA . LEU B 1 12 ? 25.719 -4.406 7.32 1 90.12 12 LEU B CA 1
ATOM 3292 C C . LEU B 1 12 ? 26.781 -4.863 6.324 1 90.12 12 LEU B C 1
ATOM 3294 O O . LEU B 1 12 ? 27.984 -4.766 6.594 1 90.12 12 LEU B O 1
ATOM 3298 N N . PRO B 1 13 ? 26.266 -5.312 5.215 1 89.5 13 PRO B N 1
ATOM 3299 C CA . PRO B 1 13 ? 27.25 -5.613 4.172 1 89.5 13 PRO B CA 1
ATOM 3300 C C . PRO B 1 13 ? 27.969 -4.367 3.664 1 89.5 13 PRO B C 1
ATOM 3302 O O . PRO B 1 13 ? 27.359 -3.299 3.559 1 89.5 13 PRO B O 1
ATOM 3305 N N . VAL B 1 14 ? 29.219 -4.531 3.342 1 90.5 14 VAL B N 1
ATOM 3306 C CA . VAL B 1 14 ? 30.016 -3.451 2.77 1 90.5 14 VAL B CA 1
ATOM 3307 C C . VAL B 1 14 ? 30.109 -3.625 1.256 1 90.5 14 VAL B C 1
ATOM 3309 O O . VAL B 1 14 ? 30.594 -4.648 0.771 1 90.5 14 VAL B O 1
ATOM 3312 N N . PRO B 1 15 ? 29.625 -2.627 0.541 1 94.44 15 PRO B N 1
ATOM 3313 C CA . PRO B 1 15 ? 29.719 -2.736 -0.917 1 94.44 15 PRO B CA 1
ATOM 3314 C C . PRO B 1 15 ? 31.156 -2.807 -1.417 1 94.44 15 PRO B C 1
ATOM 3316 O O . PRO B 1 15 ? 32 -2.033 -0.968 1 94.44 15 PRO B O 1
ATOM 3319 N N . ARG B 1 16 ? 31.406 -3.76 -2.283 1 94.88 16 ARG B N 1
ATOM 3320 C CA . ARG B 1 16 ? 32.719 -3.914 -2.936 1 94.88 16 ARG B CA 1
ATOM 3321 C C . ARG B 1 16 ? 32.531 -4.324 -4.395 1 94.88 16 ARG B C 1
ATOM 3323 O O . ARG B 1 16 ? 31.5 -4.887 -4.773 1 94.88 16 ARG B O 1
ATOM 3330 N N . THR B 1 17 ? 33.5 -3.92 -5.18 1 96.19 17 THR B N 1
ATOM 3331 C CA . THR B 1 17 ? 33.5 -4.336 -6.578 1 96.19 17 THR B CA 1
ATOM 3332 C C . THR B 1 17 ? 34.75 -5.152 -6.902 1 96.19 17 THR B C 1
ATOM 3334 O O . THR B 1 17 ? 35.812 -4.957 -6.289 1 96.19 17 THR B O 1
ATOM 3337 N N . GLU B 1 18 ? 34.562 -6.059 -7.707 1 96.62 18 GLU B N 1
ATOM 3338 C CA . GLU B 1 18 ? 35.656 -6.789 -8.328 1 96.62 18 GLU B CA 1
ATOM 3339 C C . GLU B 1 18 ? 35.75 -6.484 -9.82 1 96.62 18 GLU B C 1
ATOM 3341 O O . GLU B 1 18 ? 34.781 -6.66 -10.562 1 96.62 18 GLU B O 1
ATOM 3346 N N . THR B 1 19 ? 36.875 -5.992 -10.219 1 96.62 19 THR B N 1
ATOM 3347 C CA . THR B 1 19 ? 37.062 -5.719 -11.641 1 96.62 19 THR B CA 1
ATOM 3348 C C . THR B 1 19 ? 37.375 -7.008 -12.398 1 96.62 19 THR B C 1
ATOM 3350 O O . THR B 1 19 ? 38.375 -7.672 -12.109 1 96.62 19 THR B O 1
ATOM 3353 N N . LEU B 1 20 ? 36.562 -7.305 -13.344 1 96 20 LEU B N 1
ATOM 3354 C CA . LEU B 1 20 ? 36.75 -8.508 -14.148 1 96 20 LEU B CA 1
ATOM 3355 C C . LEU B 1 20 ? 37.531 -8.188 -15.422 1 96 20 LEU B C 1
ATOM 3357 O O . LEU B 1 20 ? 38.312 -9.016 -15.891 1 96 20 LEU B O 1
ATOM 3361 N N . ALA B 1 21 ? 37.281 -7.055 -16.031 1 95 21 ALA B N 1
ATOM 3362 C CA . ALA B 1 21 ? 37.875 -6.453 -17.219 1 95 21 ALA B CA 1
ATOM 3363 C C . ALA B 1 21 ? 37.562 -4.957 -17.281 1 95 21 ALA B C 1
ATOM 3365 O O . ALA B 1 21 ? 36.812 -4.438 -16.484 1 95 21 ALA B O 1
ATOM 3366 N N . PRO B 1 22 ? 38.344 -4.227 -18.156 1 94.19 22 PRO B N 1
ATOM 3367 C CA . PRO B 1 22 ? 37.969 -2.816 -18.297 1 94.19 22 PRO B CA 1
ATOM 3368 C C . PRO B 1 22 ? 36.5 -2.623 -18.625 1 94.19 22 PRO B C 1
ATOM 3370 O O . PRO B 1 22 ? 36.031 -3.105 -19.656 1 94.19 22 PRO B O 1
ATOM 3373 N N . GLY B 1 23 ? 35.781 -1.985 -17.703 1 95.94 23 GLY B N 1
ATOM 3374 C CA . GLY B 1 23 ? 34.375 -1.693 -17.922 1 95.94 23 GLY B CA 1
ATOM 3375 C C . GLY B 1 23 ? 33.469 -2.805 -17.469 1 95.94 23 GLY B C 1
ATOM 3376 O O . GLY B 1 23 ? 32.25 -2.75 -17.688 1 95.94 23 GLY B O 1
ATOM 3377 N N . LEU B 1 24 ? 34.031 -3.854 -16.906 1 97.19 24 LEU B N 1
ATOM 3378 C CA . LEU B 1 24 ? 33.281 -4.969 -16.359 1 97.19 24 LEU B CA 1
ATOM 3379 C C . LEU B 1 24 ? 33.562 -5.141 -14.867 1 97.19 24 LEU B C 1
ATOM 3381 O O . LEU B 1 24 ? 34.688 -5.445 -14.469 1 97.19 24 LEU B O 1
ATOM 3385 N N . SER B 1 25 ? 32.531 -4.914 -14.062 1 97.88 25 SER B N 1
ATOM 3386 C CA . SER B 1 25 ? 32.688 -4.992 -12.609 1 97.88 25 SER B CA 1
ATOM 3387 C C . SER B 1 25 ? 31.625 -5.906 -11.992 1 97.88 25 SER B C 1
ATOM 3389 O O . SER B 1 25 ? 30.469 -5.902 -12.414 1 97.88 25 SER B O 1
ATOM 3391 N N . LEU B 1 26 ? 32.031 -6.727 -11.078 1 98.56 26 LEU B N 1
ATOM 3392 C CA . LEU B 1 26 ? 31.141 -7.617 -10.336 1 98.56 26 LEU B CA 1
ATOM 3393 C C . LEU B 1 26 ? 30.875 -7.074 -8.938 1 98.56 26 LEU B C 1
ATOM 3395 O O . LEU B 1 26 ? 31.797 -6.617 -8.258 1 98.56 26 LEU B O 1
ATOM 3399 N N . ILE B 1 27 ? 29.672 -6.98 -8.523 1 98.5 27 ILE B N 1
ATOM 3400 C CA . ILE B 1 27 ? 29.234 -6.609 -7.188 1 98.5 27 ILE B CA 1
ATOM 3401 C C . ILE B 1 27 ? 28.469 -7.77 -6.551 1 98.5 27 ILE B C 1
ATOM 3403 O O . ILE B 1 27 ? 27.453 -8.219 -7.082 1 98.5 27 ILE B O 1
ATOM 3407 N N . PRO B 1 28 ? 28.953 -8.344 -5.398 1 98 28 PRO B N 1
ATOM 3408 C CA . PRO B 1 28 ? 28.203 -9.406 -4.719 1 98 28 PRO B CA 1
ATOM 3409 C C . PRO B 1 28 ? 26.875 -8.93 -4.164 1 98 28 PRO B C 1
ATOM 3411 O O . PRO B 1 28 ? 26.656 -7.727 -4.016 1 98 28 PRO B O 1
ATOM 3414 N N . PRO B 1 29 ? 25.969 -9.906 -3.883 1 97.5 29 PRO B N 1
ATOM 3415 C CA . PRO B 1 29 ? 24.703 -9.531 -3.248 1 97.5 29 PRO B CA 1
ATOM 3416 C C . PRO B 1 29 ? 24.906 -8.789 -1.926 1 97.5 29 PRO B C 1
ATOM 3418 O O . PRO B 1 29 ? 25.797 -9.141 -1.146 1 97.5 29 PRO B O 1
ATOM 3421 N N . LEU B 1 30 ? 24.141 -7.75 -1.724 1 97 30 LEU B N 1
ATOM 3422 C CA . LEU B 1 30 ? 24.188 -6.949 -0.506 1 97 30 LEU B CA 1
ATOM 3423 C C . LEU B 1 30 ? 22.938 -7.156 0.333 1 97 30 LEU B C 1
ATOM 3425 O O . LEU B 1 30 ? 22.188 -6.211 0.576 1 97 30 LEU B O 1
ATOM 3429 N N . SER B 1 31 ? 22.672 -8.367 0.782 1 95.62 31 SER B N 1
ATOM 3430 C CA . SER B 1 31 ? 21.547 -8.781 1.608 1 95.62 31 SER B CA 1
ATOM 3431 C C . SER B 1 31 ? 22 -9.664 2.768 1 95.62 31 SER B C 1
ATOM 3433 O O . SER B 1 31 ? 23.156 -10.094 2.811 1 95.62 31 SER B O 1
ATOM 3435 N N . ARG B 1 32 ? 21.172 -9.953 3.766 1 94.19 32 ARG B N 1
ATOM 3436 C CA . ARG B 1 32 ? 21.453 -10.891 4.848 1 94.19 32 ARG B CA 1
ATOM 3437 C C . ARG B 1 32 ? 21.594 -12.312 4.316 1 94.19 32 ARG B C 1
ATOM 3439 O O . ARG B 1 32 ? 22.391 -13.094 4.828 1 94.19 32 ARG B O 1
ATOM 3446 N N . ARG B 1 33 ? 20.797 -12.602 3.281 1 94.81 33 ARG B N 1
ATOM 3447 C CA . ARG B 1 33 ? 20.875 -13.906 2.645 1 94.81 33 ARG B CA 1
ATOM 3448 C C . ARG B 1 33 ? 22.266 -14.156 2.088 1 94.81 33 ARG B C 1
ATOM 3450 O O . ARG B 1 33 ? 22.766 -15.289 2.127 1 94.81 33 ARG B O 1
ATOM 3457 N N . GLY B 1 34 ? 22.844 -13.203 1.369 1 95.25 34 GLY B N 1
ATOM 3458 C CA . GLY B 1 34 ? 24.234 -13.242 0.942 1 95.25 34 GLY B CA 1
ATOM 3459 C C . GLY B 1 34 ? 24.422 -13.906 -0.408 1 95.25 34 GLY B C 1
ATOM 3460 O O . GLY B 1 34 ? 25.547 -14.023 -0.894 1 95.25 34 GLY B O 1
ATOM 3461 N N . SER B 1 35 ? 23.359 -14.344 -0.996 1 97.75 35 SER B N 1
ATOM 3462 C CA . SER B 1 35 ? 23.422 -14.938 -2.324 1 97.75 35 SER B CA 1
ATOM 3463 C C . SER B 1 35 ? 22.188 -14.586 -3.15 1 97.75 35 SER B C 1
ATOM 3465 O O . SER B 1 35 ? 21.172 -14.164 -2.602 1 97.75 35 SER B O 1
ATOM 3467 N N . GLY B 1 36 ? 22.281 -14.688 -4.438 1 98.31 36 GLY B N 1
ATOM 3468 C CA . GLY B 1 36 ? 21.172 -14.445 -5.344 1 98.31 36 GLY B CA 1
ATOM 3469 C C . GLY B 1 36 ? 21.547 -14.641 -6.801 1 98.31 36 GLY B C 1
ATOM 3470 O O . GLY B 1 36 ? 22.719 -14.75 -7.145 1 98.31 36 GLY B O 1
ATOM 3471 N N . PRO B 1 37 ? 20.578 -14.766 -7.641 1 98.75 37 PRO B N 1
ATOM 3472 C CA . PRO B 1 37 ? 20.828 -14.984 -9.07 1 98.75 37 PRO B CA 1
ATOM 3473 C C . PRO B 1 37 ? 21.578 -13.836 -9.727 1 98.75 37 PRO B C 1
ATOM 3475 O O . PRO B 1 37 ? 21.875 -12.836 -9.078 1 98.75 37 PRO B O 1
ATOM 3478 N N . GLY B 1 38 ? 21.953 -14.078 -10.969 1 98.88 38 GLY B N 1
ATOM 3479 C CA . GLY B 1 38 ? 22.766 -13.102 -11.695 1 98.88 38 GLY B CA 1
ATOM 3480 C C . GLY B 1 38 ? 21.938 -11.969 -12.273 1 98.88 38 GLY B C 1
ATOM 3481 O O . GLY B 1 38 ? 20.812 -12.18 -12.727 1 98.88 38 GLY B O 1
ATOM 3482 N N . MET B 1 39 ? 22.484 -10.766 -12.297 1 98.94 39 MET B N 1
ATOM 3483 C CA . MET B 1 39 ? 21.938 -9.586 -12.953 1 98.94 39 MET B CA 1
ATOM 3484 C C . MET B 1 39 ? 23.016 -8.836 -13.719 1 98.94 39 MET B C 1
ATOM 3486 O O . MET B 1 39 ? 24.047 -8.477 -13.148 1 98.94 39 MET B O 1
ATOM 3490 N N . ILE B 1 40 ? 22.797 -8.695 -14.938 1 98.88 40 ILE B N 1
ATOM 3491 C CA . ILE B 1 40 ? 23.703 -7.895 -15.758 1 98.88 40 ILE B CA 1
ATOM 3492 C C . ILE B 1 40 ? 23.109 -6.512 -15.992 1 98.88 40 ILE B C 1
ATOM 3494 O O . ILE B 1 40 ? 21.953 -6.391 -16.422 1 98.88 40 ILE B O 1
ATOM 3498 N N . VAL B 1 41 ? 23.875 -5.5 -15.711 1 98.88 41 VAL B N 1
ATOM 3499 C CA . VAL B 1 41 ? 23.438 -4.113 -15.852 1 98.88 41 VAL B CA 1
ATOM 3500 C C . VAL B 1 41 ? 24.312 -3.402 -16.891 1 98.88 41 VAL B C 1
ATOM 3502 O O . VAL B 1 41 ? 25.531 -3.314 -16.734 1 98.88 41 VAL B O 1
ATOM 3505 N N . LEU B 1 42 ? 23.672 -2.934 -17.938 1 98.75 42 LEU B N 1
ATOM 3506 C CA . LEU B 1 42 ? 24.359 -2.191 -19 1 98.75 42 LEU B CA 1
ATOM 3507 C C . LEU B 1 42 ? 24.141 -0.69 -18.828 1 98.75 42 LEU B C 1
ATOM 3509 O O . LEU B 1 42 ? 23 -0.217 -18.891 1 98.75 42 LEU B O 1
ATOM 3513 N N . VAL B 1 43 ? 25.297 0.063 -18.703 1 98.06 43 VAL B N 1
ATOM 3514 C CA . VAL B 1 43 ? 25.141 1.49 -18.453 1 98.06 43 VAL B CA 1
ATOM 3515 C C . VAL B 1 43 ? 26.031 2.287 -19.406 1 98.06 43 VAL B C 1
ATOM 3517 O O . VAL B 1 43 ? 27.078 1.805 -19.844 1 98.06 43 VAL B O 1
ATOM 3520 N N . PRO B 1 44 ? 25.594 3.553 -19.719 1 96.38 44 PRO B N 1
ATOM 3521 C CA . PRO B 1 44 ? 26.484 4.438 -20.469 1 96.38 44 PRO B CA 1
ATOM 3522 C C . PRO B 1 44 ? 27.797 4.719 -19.75 1 96.38 44 PRO B C 1
ATOM 3524 O O . PRO B 1 44 ? 27.859 4.633 -18.531 1 96.38 44 PRO B O 1
ATOM 3527 N N . ASP B 1 45 ? 28.844 5.141 -20.484 1 95.5 45 ASP B N 1
ATOM 3528 C CA . ASP B 1 45 ? 30.156 5.402 -19.922 1 95.5 45 ASP B CA 1
ATOM 3529 C C . ASP B 1 45 ? 30.109 6.57 -18.938 1 95.5 45 ASP B C 1
ATOM 3531 O O . ASP B 1 45 ? 30.938 6.645 -18.016 1 95.5 45 ASP B O 1
ATOM 3535 N N . GLY B 1 46 ? 29.172 7.453 -19.047 1 92 46 GLY B N 1
ATOM 3536 C CA . GLY B 1 46 ? 29.078 8.609 -18.172 1 92 46 GLY B CA 1
ATOM 3537 C C . GLY B 1 46 ? 28.438 8.305 -16.844 1 92 46 GLY B C 1
ATOM 3538 O O . GLY B 1 46 ? 28.422 9.141 -15.93 1 92 46 GLY B O 1
ATOM 3539 N N . THR B 1 47 ? 27.969 7.086 -16.656 1 92.69 47 THR B N 1
ATOM 3540 C CA . THR B 1 47 ? 27.344 6.676 -15.398 1 92.69 47 THR B CA 1
ATOM 3541 C C . THR B 1 47 ? 28.375 6.59 -14.273 1 92.69 47 THR B C 1
ATOM 3543 O O . THR B 1 47 ? 29.516 6.156 -14.5 1 92.69 47 THR B O 1
ATOM 3546 N N . PRO B 1 48 ? 27.953 6.918 -13.055 1 90.5 48 PRO B N 1
ATOM 3547 C CA . PRO B 1 48 ? 28.891 6.836 -11.93 1 90.5 48 PRO B CA 1
ATOM 3548 C C . PRO B 1 48 ? 29.391 5.414 -11.68 1 90.5 48 PRO B C 1
ATOM 3550 O O . PRO B 1 48 ? 28.844 4.457 -12.234 1 90.5 48 PRO B O 1
ATOM 3553 N N . HIS B 1 49 ? 30.391 5.418 -10.797 1 90.31 49 HIS B N 1
ATOM 3554 C CA . HIS B 1 49 ? 30.969 4.133 -10.422 1 90.31 49 HIS B CA 1
ATOM 3555 C C . HIS B 1 49 ? 29.891 3.182 -9.891 1 90.31 49 HIS B C 1
ATOM 3557 O O . HIS B 1 49 ? 28.906 3.619 -9.289 1 90.31 49 HIS B O 1
ATOM 3563 N N . ALA B 1 50 ? 30.156 1.886 -9.953 1 91.5 50 ALA B N 1
ATOM 3564 C CA . ALA B 1 50 ? 29.156 0.837 -9.719 1 91.5 50 ALA B CA 1
ATOM 3565 C C . ALA B 1 50 ? 28.656 0.871 -8.281 1 91.5 50 ALA B C 1
ATOM 3567 O O . ALA B 1 50 ? 27.516 0.461 -8.008 1 91.5 50 ALA B O 1
ATOM 3568 N N . ILE B 1 51 ? 29.391 1.315 -7.312 1 94.5 51 ILE B N 1
ATOM 3569 C CA . ILE B 1 51 ? 28.953 1.312 -5.922 1 94.5 51 ILE B CA 1
ATOM 3570 C C . ILE B 1 51 ? 28.828 2.748 -5.418 1 94.5 51 ILE B C 1
ATOM 3572 O O . ILE B 1 51 ? 28.953 3.006 -4.219 1 94.5 51 ILE B O 1
ATOM 3576 N N . ASN B 1 52 ? 28.484 3.6 -6.23 1 93.44 52 ASN B N 1
ATOM 3577 C CA . ASN B 1 52 ? 28.297 5.004 -5.898 1 93.44 52 ASN B CA 1
ATOM 3578 C C . ASN B 1 52 ? 26.891 5.254 -5.344 1 93.44 52 ASN B C 1
ATOM 3580 O O . ASN B 1 52 ? 25.922 4.621 -5.773 1 93.44 52 ASN B O 1
ATOM 3584 N N . ILE B 1 53 ? 26.781 6.113 -4.379 1 93.31 53 ILE B N 1
ATOM 3585 C CA . ILE B 1 53 ? 25.516 6.633 -3.871 1 93.31 53 ILE B CA 1
ATOM 3586 C C . ILE B 1 53 ? 25.484 8.148 -4.031 1 93.31 53 ILE B C 1
ATOM 3588 O O . ILE B 1 53 ? 26.359 8.859 -3.502 1 93.31 53 ILE B O 1
ATOM 3592 N N . ASP B 1 54 ? 24.578 8.641 -4.789 1 91.38 54 ASP B N 1
ATOM 3593 C CA . ASP B 1 54 ? 24.406 10.078 -5.008 1 91.38 54 ASP B CA 1
ATOM 3594 C C . ASP B 1 54 ? 23.156 10.602 -4.32 1 91.38 54 ASP B C 1
ATOM 3596 O O . ASP B 1 54 ? 22.031 10.273 -4.73 1 91.38 54 ASP B O 1
ATOM 3600 N N . LYS B 1 55 ? 23.266 11.492 -3.277 1 89.88 55 LYS B N 1
ATOM 3601 C CA . LYS B 1 55 ? 22.156 12.07 -2.535 1 89.88 55 LYS B CA 1
ATOM 3602 C C . LYS B 1 55 ? 21.172 10.992 -2.096 1 89.88 55 LYS B C 1
ATOM 3604 O O . LYS B 1 55 ? 19.953 11.164 -2.238 1 89.88 55 LYS B O 1
ATOM 3609 N N . GLY B 1 56 ? 21.734 9.891 -1.723 1 90.31 56 GLY B N 1
ATOM 3610 C CA . GLY B 1 56 ? 20.922 8.797 -1.186 1 90.31 56 GLY B CA 1
ATOM 3611 C C . GLY B 1 56 ? 20.453 7.828 -2.248 1 90.31 56 GLY B C 1
ATOM 3612 O O . GLY B 1 56 ? 19.844 6.805 -1.933 1 90.31 56 GLY B O 1
ATOM 3613 N N . ALA B 1 57 ? 20.672 8.117 -3.52 1 92.19 57 ALA B N 1
ATOM 3614 C CA . ALA B 1 57 ? 20.297 7.219 -4.602 1 92.19 57 ALA B CA 1
ATOM 3615 C C . ALA B 1 57 ? 21.469 6.359 -5.051 1 92.19 57 ALA B C 1
ATOM 3617 O O . ALA B 1 57 ? 22.5 6.887 -5.492 1 92.19 57 ALA B O 1
ATOM 3618 N N . PRO B 1 58 ? 21.359 5.102 -4.945 1 95.69 58 PRO B N 1
ATOM 3619 C CA . PRO B 1 58 ? 22.453 4.23 -5.383 1 95.69 58 PRO B CA 1
ATOM 3620 C C . PRO B 1 58 ? 22.547 4.121 -6.902 1 95.69 58 PRO B C 1
ATOM 3622 O O . PRO B 1 58 ? 21.547 4.309 -7.605 1 95.69 58 PRO B O 1
ATOM 3625 N N . SER B 1 59 ? 23.781 3.846 -7.332 1 96.69 59 SER B N 1
ATOM 3626 C CA . SER B 1 59 ? 23.969 3.498 -8.734 1 96.69 59 SER B CA 1
ATOM 3627 C C . SER B 1 59 ? 23.141 2.275 -9.117 1 96.69 59 SER B C 1
ATOM 3629 O O . SER B 1 59 ? 22.719 1.503 -8.25 1 96.69 59 SER B O 1
ATOM 3631 N N . PRO B 1 60 ? 22.875 2.102 -10.445 1 97.25 60 PRO B N 1
ATOM 3632 C CA . PRO B 1 60 ? 22.047 0.972 -10.883 1 97.25 60 PRO B CA 1
ATOM 3633 C C . PRO B 1 60 ? 22.562 -0.371 -10.375 1 97.25 60 PRO B C 1
ATOM 3635 O O . PRO B 1 60 ? 21.797 -1.173 -9.836 1 97.25 60 PRO B O 1
ATOM 3638 N N . ALA B 1 61 ? 23.844 -0.617 -10.477 1 98.12 61 ALA B N 1
ATOM 3639 C CA . ALA B 1 61 ? 24.422 -1.894 -10.062 1 98.12 61 ALA B CA 1
ATOM 3640 C C . ALA B 1 61 ? 24.297 -2.096 -8.555 1 98.12 61 ALA B C 1
ATOM 3642 O O . ALA B 1 61 ? 23.953 -3.189 -8.094 1 98.12 61 ALA B O 1
ATOM 3643 N N . LEU B 1 62 ? 24.609 -1.062 -7.824 1 97.62 62 LEU B N 1
ATOM 3644 C CA . LEU B 1 62 ? 24.531 -1.125 -6.371 1 97.62 62 LEU B CA 1
ATOM 3645 C C . LEU B 1 62 ? 23.094 -1.438 -5.93 1 97.62 62 LEU B C 1
ATOM 3647 O O . LEU B 1 62 ? 22.891 -2.225 -5 1 97.62 62 LEU B O 1
ATOM 3651 N N . LYS B 1 63 ? 22.141 -0.826 -6.539 1 97.62 63 LYS B N 1
ATOM 3652 C CA . LYS B 1 63 ? 20.734 -1.024 -6.195 1 97.62 63 LYS B CA 1
ATOM 3653 C C . LYS B 1 63 ? 20.312 -2.477 -6.41 1 97.62 63 LYS B C 1
ATOM 3655 O O . LYS B 1 63 ? 19.594 -3.049 -5.586 1 97.62 63 LYS B O 1
ATOM 3660 N N . TRP B 1 64 ? 20.719 -3.059 -7.512 1 98.56 64 TRP B N 1
ATOM 3661 C CA . TRP B 1 64 ? 20.375 -4.449 -7.789 1 98.56 64 TRP B CA 1
ATOM 3662 C C . TRP B 1 64 ? 21.094 -5.387 -6.824 1 98.56 64 TRP B C 1
ATOM 3664 O O . TRP B 1 64 ? 20.578 -6.449 -6.473 1 98.56 64 TRP B O 1
ATOM 3674 N N . ALA B 1 65 ? 22.297 -4.992 -6.359 1 98.5 65 ALA B N 1
ATOM 3675 C CA . ALA B 1 65 ? 22.969 -5.789 -5.348 1 98.5 65 ALA B CA 1
ATOM 3676 C C . ALA B 1 65 ? 22.203 -5.777 -4.027 1 98.5 65 ALA B C 1
ATOM 3678 O O . ALA B 1 65 ? 22.125 -6.797 -3.34 1 98.5 65 ALA B O 1
ATOM 3679 N N . GLU B 1 66 ? 21.656 -4.629 -3.705 1 97.56 66 GLU B N 1
ATOM 3680 C CA . GLU B 1 66 ? 20.844 -4.531 -2.5 1 97.56 66 GLU B CA 1
ATOM 3681 C C . GLU B 1 66 ? 19.594 -5.402 -2.607 1 97.56 66 GLU B C 1
ATOM 3683 O O . GLU B 1 66 ? 19.062 -5.867 -1.594 1 97.56 66 GLU B O 1
ATOM 3688 N N . GLU B 1 67 ? 19.156 -5.656 -3.865 1 98.38 67 GLU B N 1
ATOM 3689 C CA . GLU B 1 67 ? 18.031 -6.559 -4.113 1 98.38 67 GLU B CA 1
ATOM 3690 C C . GLU B 1 67 ? 18.469 -8.016 -4.008 1 98.38 67 GLU B C 1
ATOM 3692 O O . GLU B 1 67 ? 17.672 -8.922 -4.277 1 98.38 67 GLU B O 1
ATOM 3697 N N . SER B 1 68 ? 19.703 -8.273 -3.686 1 98.19 68 SER B N 1
ATOM 3698 C CA . SER B 1 68 ? 20.281 -9.586 -3.418 1 98.19 68 SER B CA 1
ATOM 3699 C C . SER B 1 68 ? 20.703 -10.281 -4.711 1 98.19 68 SER B C 1
ATOM 3701 O O . SER B 1 68 ? 20.797 -11.508 -4.754 1 98.19 68 SER B O 1
ATOM 3703 N N . TYR B 1 69 ? 20.922 -9.578 -5.777 1 98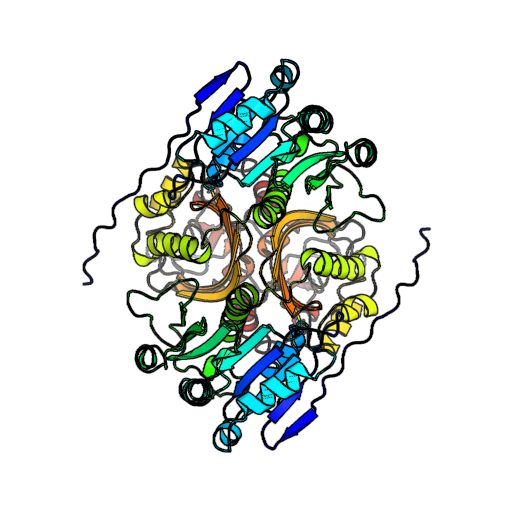.75 69 TYR B N 1
ATOM 3704 C CA . TYR B 1 69 ? 21.453 -10.18 -6.996 1 98.75 69 TYR B CA 1
ATOM 3705 C C . TYR B 1 69 ? 22.969 -10.141 -7.008 1 98.75 69 TYR B C 1
ATOM 3707 O O . TYR B 1 69 ? 23.578 -9.273 -6.375 1 98.75 69 TYR B O 1
ATOM 3715 N N . THR B 1 70 ? 23.531 -11.094 -7.629 1 98.81 70 THR B N 1
ATOM 3716 C CA . THR B 1 70 ? 24.922 -11 -8.055 1 98.81 70 THR B CA 1
ATOM 3717 C C . THR B 1 70 ? 25.031 -10.188 -9.344 1 98.81 70 THR B C 1
ATOM 3719 O O . THR B 1 70 ? 24.609 -10.641 -10.406 1 98.81 70 THR B O 1
ATOM 3722 N N . VAL B 1 71 ? 25.719 -9.016 -9.266 1 98.88 71 VAL B N 1
ATOM 3723 C CA . VAL B 1 71 ? 25.562 -8.047 -10.344 1 98.88 71 VAL B CA 1
ATOM 3724 C C . VAL B 1 71 ? 26.875 -7.926 -11.125 1 98.88 71 VAL B C 1
ATOM 3726 O O . VAL B 1 71 ? 27.953 -7.879 -10.531 1 98.88 71 VAL B O 1
ATOM 3729 N N . ILE B 1 72 ? 26.766 -7.926 -12.383 1 98.81 72 ILE B N 1
ATOM 3730 C CA . ILE B 1 72 ? 27.875 -7.5 -13.234 1 98.81 72 ILE B CA 1
ATOM 3731 C C . ILE B 1 72 ? 27.469 -6.254 -14.023 1 98.81 72 ILE B C 1
ATOM 3733 O O . ILE B 1 72 ? 26.484 -6.277 -14.773 1 98.81 72 ILE B O 1
ATOM 3737 N N . GLU B 1 73 ? 28.156 -5.215 -13.812 1 98.75 73 GLU B N 1
ATOM 3738 C CA . GLU B 1 73 ? 27.969 -3.996 -14.602 1 98.75 73 GLU B CA 1
ATOM 3739 C C . GLU B 1 73 ? 28.875 -3.986 -15.82 1 98.75 73 GLU B C 1
ATOM 3741 O O . GLU B 1 73 ? 30.078 -4.281 -15.719 1 98.75 73 GLU B O 1
ATOM 3746 N N . ILE B 1 74 ? 28.297 -3.732 -16.953 1 98.62 74 ILE B N 1
ATOM 3747 C CA . ILE B 1 74 ? 29.047 -3.582 -18.188 1 98.62 74 ILE B CA 1
ATOM 3748 C C . ILE B 1 74 ? 28.891 -2.16 -18.719 1 98.62 74 ILE B C 1
ATOM 3750 O O . ILE B 1 74 ? 27.766 -1.718 -19 1 98.62 74 ILE B O 1
ATOM 3754 N N . ARG B 1 75 ? 29.969 -1.487 -18.938 1 97.81 75 ARG B N 1
ATOM 3755 C CA . ARG B 1 75 ? 29.953 -0.141 -19.5 1 97.81 75 ARG B CA 1
ATOM 3756 C C . ARG B 1 75 ? 29.844 -0.184 -21.031 1 97.81 75 ARG B C 1
ATOM 3758 O O . ARG B 1 75 ? 30.297 -1.142 -21.656 1 97.81 75 ARG B O 1
ATOM 3765 N N . GLU B 1 76 ? 29.312 0.901 -21.547 1 97.31 76 GLU B N 1
ATOM 3766 C CA . GLU B 1 76 ? 29.016 0.988 -22.969 1 97.31 76 GLU B CA 1
ATOM 3767 C C . GLU B 1 76 ? 30.266 0.684 -23.812 1 97.31 76 GLU B C 1
ATOM 3769 O O . GLU B 1 76 ? 30.203 -0.11 -24.75 1 97.31 76 GLU B O 1
ATOM 3774 N N . SER B 1 77 ? 31.359 1.241 -23.484 1 96.12 77 SER B N 1
ATOM 3775 C CA . SER B 1 77 ? 32.594 1.085 -24.266 1 96.12 77 SER B CA 1
ATOM 3776 C C . SER B 1 77 ? 33.094 -0.358 -24.234 1 96.12 77 SER B C 1
ATOM 3778 O O . SER B 1 77 ? 33.688 -0.833 -25.188 1 96.12 77 SER B O 1
ATOM 3780 N N . ALA B 1 78 ? 32.812 -1.079 -23.141 1 96.38 78 ALA B N 1
ATOM 3781 C CA . ALA B 1 78 ? 33.219 -2.473 -23.031 1 96.38 78 ALA B CA 1
ATOM 3782 C C . ALA B 1 78 ? 32.469 -3.359 -24 1 96.38 78 ALA B C 1
ATOM 3784 O O . ALA B 1 78 ? 32.969 -4.387 -24.453 1 96.38 78 ALA B O 1
ATOM 3785 N N . LEU B 1 79 ? 31.266 -2.979 -24.391 1 95.44 79 LEU B N 1
ATOM 3786 C CA . LEU B 1 79 ? 30.422 -3.768 -25.281 1 95.44 79 LEU B CA 1
ATOM 3787 C C . LEU B 1 79 ? 30.953 -3.742 -26.703 1 95.44 79 LEU B C 1
ATOM 3789 O O . LEU B 1 79 ? 30.547 -4.566 -27.531 1 95.44 79 LEU B O 1
ATOM 3793 N N . ASP B 1 80 ? 31.828 -2.768 -26.938 1 92.12 80 ASP B N 1
ATOM 3794 C CA . ASP B 1 80 ? 32.406 -2.654 -28.266 1 92.12 80 ASP B CA 1
ATOM 3795 C C . ASP B 1 80 ? 33.656 -3.537 -28.391 1 92.12 80 ASP B C 1
ATOM 3797 O O . ASP B 1 80 ? 34.156 -3.73 -29.5 1 92.12 80 ASP B O 1
ATOM 3801 N N . GLU B 1 81 ? 34.062 -4.051 -27.312 1 90.94 81 GLU B N 1
ATOM 3802 C CA . GLU B 1 81 ? 35.281 -4.859 -27.281 1 90.94 81 GLU B CA 1
ATOM 3803 C C . GLU B 1 81 ? 34.938 -6.332 -27.047 1 90.94 81 GLU B C 1
ATOM 3805 O O . GLU B 1 81 ? 34.844 -6.773 -25.906 1 90.94 81 GLU B O 1
ATOM 3810 N N . GLY B 1 82 ? 34.812 -7.164 -28.156 1 89.62 82 GLY B N 1
ATOM 3811 C CA . GLY B 1 82 ? 34.562 -8.578 -27.984 1 89.62 82 GLY B CA 1
ATOM 3812 C C . GLY B 1 82 ? 33.094 -8.875 -27.688 1 89.62 82 GLY B C 1
ATOM 3813 O O . GLY B 1 82 ? 32.188 -8.375 -28.391 1 89.62 82 GLY B O 1
ATOM 3814 N N . ASP B 1 83 ? 32.906 -9.883 -26.781 1 95 83 ASP B N 1
ATOM 3815 C CA . ASP B 1 83 ? 31.562 -10.258 -26.328 1 95 83 ASP B CA 1
ATOM 3816 C C . ASP B 1 83 ? 31.469 -10.297 -24.812 1 95 83 ASP B C 1
ATOM 3818 O O . ASP B 1 83 ? 31.422 -11.375 -24.203 1 95 83 ASP B O 1
ATOM 3822 N N . PRO B 1 84 ? 31.453 -9.164 -24.219 1 96.69 84 PRO B N 1
ATOM 3823 C CA . PRO B 1 84 ? 31.484 -9.086 -22.75 1 96.69 84 PRO B CA 1
ATOM 3824 C C . PRO B 1 84 ? 30.312 -9.812 -22.109 1 96.69 84 PRO B C 1
ATOM 3826 O O . PRO B 1 84 ? 30.391 -10.188 -20.922 1 96.69 84 PRO B O 1
ATOM 3829 N N . LEU B 1 85 ? 29.219 -9.977 -22.812 1 97.88 85 LEU B N 1
ATOM 3830 C CA . LEU B 1 85 ? 28.078 -10.703 -22.266 1 97.88 85 LEU B CA 1
ATOM 3831 C C . LEU B 1 85 ? 28.438 -12.156 -22 1 97.88 85 LEU B C 1
ATOM 3833 O O . LEU B 1 85 ? 28 -12.734 -21 1 97.88 85 LEU B O 1
ATOM 3837 N N . VAL B 1 86 ? 29.172 -12.766 -22.922 1 97.88 86 VAL B N 1
ATOM 3838 C CA . VAL B 1 86 ? 29.641 -14.133 -22.734 1 97.88 86 VAL B CA 1
ATOM 3839 C C . VAL B 1 86 ? 30.484 -14.227 -21.469 1 97.88 86 VAL B C 1
ATOM 3841 O O . VAL B 1 86 ? 30.281 -15.117 -20.641 1 97.88 86 VAL B O 1
ATOM 3844 N N . ARG B 1 87 ? 31.406 -13.289 -21.344 1 97.38 87 ARG B N 1
ATOM 3845 C CA . ARG B 1 87 ? 32.281 -13.266 -20.172 1 97.38 87 ARG B CA 1
ATOM 3846 C C . ARG B 1 87 ? 31.453 -13.086 -18.891 1 97.38 87 ARG B C 1
ATOM 3848 O O . ARG B 1 87 ? 31.719 -13.742 -17.891 1 97.38 87 ARG B O 1
ATOM 3855 N N . ALA B 1 88 ? 30.562 -12.203 -18.906 1 98.31 88 ALA B N 1
ATOM 3856 C CA . ALA B 1 88 ? 29.719 -11.945 -17.75 1 98.31 88 ALA B CA 1
ATOM 3857 C C . ALA B 1 88 ? 28.984 -13.211 -17.312 1 98.31 88 ALA B C 1
ATOM 3859 O O . ALA B 1 88 ? 28.953 -13.547 -16.125 1 98.31 88 ALA B O 1
ATOM 3860 N N . ILE B 1 89 ? 28.375 -13.93 -18.234 1 98.31 89 ILE B N 1
ATOM 3861 C CA . ILE B 1 89 ? 27.609 -15.133 -17.953 1 98.31 89 ILE B CA 1
ATOM 3862 C C . ILE B 1 89 ? 28.531 -16.203 -17.375 1 98.31 89 ILE B C 1
ATOM 3864 O O . ILE B 1 89 ? 28.172 -16.891 -16.422 1 98.31 89 ILE B O 1
ATOM 3868 N N . GLU B 1 90 ? 29.703 -16.281 -17.938 1 97.69 90 GLU B N 1
ATOM 3869 C CA . GLU B 1 90 ? 30.688 -17.234 -17.438 1 97.69 90 GLU B CA 1
ATOM 3870 C C . GLU B 1 90 ? 31.094 -16.922 -16 1 97.69 90 GLU B C 1
ATOM 3872 O O . GLU B 1 90 ? 31.188 -17.812 -15.156 1 97.69 90 GLU B O 1
ATOM 3877 N N . GLU B 1 91 ? 31.344 -15.688 -15.742 1 98.12 91 GLU B N 1
ATOM 3878 C CA . GLU B 1 91 ? 31.734 -15.258 -14.398 1 98.12 91 GLU B CA 1
ATOM 3879 C C . GLU B 1 91 ? 30.625 -15.5 -13.391 1 98.12 91 GLU B C 1
ATOM 3881 O O . GLU B 1 91 ? 30.875 -15.891 -12.258 1 98.12 91 GLU B O 1
ATOM 3886 N N . LEU B 1 92 ? 29.391 -15.234 -13.773 1 98.56 92 LEU B N 1
ATOM 3887 C CA . LEU B 1 92 ? 28.25 -15.492 -12.898 1 98.56 92 LEU B CA 1
ATOM 3888 C C . LEU B 1 92 ? 28.125 -16.984 -12.586 1 98.56 92 LEU B C 1
ATOM 3890 O O . LEU B 1 92 ? 27.844 -17.359 -11.445 1 98.56 92 LEU B O 1
ATOM 3894 N N . ARG B 1 93 ? 28.359 -17.812 -13.562 1 97.88 93 ARG B N 1
ATOM 3895 C CA . ARG B 1 93 ? 28.266 -19.25 -13.398 1 97.88 93 ARG B CA 1
ATOM 3896 C C . ARG B 1 93 ? 29.297 -19.75 -12.391 1 97.88 93 ARG B C 1
ATOM 3898 O O . ARG B 1 93 ? 29.031 -20.703 -11.648 1 97.88 93 ARG B O 1
ATOM 3905 N N . LYS B 1 94 ? 30.422 -19.094 -12.312 1 97.19 94 LYS B N 1
ATOM 3906 C CA . LYS B 1 94 ? 31.516 -19.531 -11.461 1 97.19 94 LYS B CA 1
ATOM 3907 C C . LYS B 1 94 ? 31.406 -18.922 -10.062 1 97.19 94 LYS B C 1
ATOM 3909 O O . LYS B 1 94 ? 31.969 -19.453 -9.102 1 97.19 94 LYS B O 1
ATOM 3914 N N . TYR B 1 95 ? 30.766 -17.859 -9.992 1 97.75 95 TYR B N 1
ATOM 3915 C CA . TYR B 1 95 ? 30.75 -17.109 -8.75 1 97.75 95 TYR B CA 1
ATOM 3916 C C . TYR B 1 95 ? 29.938 -17.844 -7.684 1 97.75 95 TYR B C 1
ATOM 3918 O O . TYR B 1 95 ? 28.75 -18.109 -7.883 1 97.75 95 TYR B O 1
ATOM 3926 N N . GLU B 1 96 ? 30.453 -18.078 -6.547 1 97.75 96 GLU B N 1
ATOM 3927 C CA . GLU B 1 96 ? 29.891 -18.922 -5.504 1 97.75 96 GLU B CA 1
ATOM 3928 C C . GLU B 1 96 ? 28.562 -18.375 -5 1 97.75 96 GLU B C 1
ATOM 3930 O O . GLU B 1 96 ? 27.625 -19.141 -4.75 1 97.75 96 GLU B O 1
ATOM 3935 N N . LYS B 1 97 ? 28.453 -17.109 -4.867 1 97.81 97 LYS B N 1
ATOM 3936 C CA . LYS B 1 97 ? 27.266 -16.5 -4.262 1 97.81 97 LYS B CA 1
ATOM 3937 C C . LYS B 1 97 ? 26.156 -16.328 -5.285 1 97.81 97 LYS B C 1
ATOM 3939 O O . LYS B 1 97 ? 25.047 -15.906 -4.941 1 97.81 97 LYS B O 1
ATOM 3944 N N . CYS B 1 98 ? 26.422 -16.641 -6.516 1 98.56 98 CYS B N 1
ATOM 3945 C CA . CYS B 1 98 ? 25.375 -16.562 -7.539 1 98.56 98 CYS B CA 1
ATOM 3946 C C . CYS B 1 98 ? 24.562 -17.859 -7.57 1 98.56 98 CYS B C 1
ATOM 3948 O O . CYS B 1 98 ? 25.031 -18.875 -8.062 1 98.56 98 CYS B O 1
ATOM 3950 N N . THR B 1 99 ? 23.438 -17.844 -6.977 1 97.69 99 THR B N 1
ATOM 3951 C CA . THR B 1 99 ? 22.516 -18.969 -6.945 1 97.69 99 THR B CA 1
ATOM 3952 C C . THR B 1 99 ? 21.062 -18.484 -7.078 1 97.69 99 THR B C 1
ATOM 3954 O O . THR B 1 99 ? 20.656 -17.547 -6.387 1 97.69 99 THR B O 1
ATOM 3957 N N . PRO B 1 100 ? 20.344 -19.156 -7.945 1 97.06 100 PRO B N 1
ATOM 3958 C CA . PRO B 1 100 ? 20.734 -20.219 -8.883 1 97.06 100 PRO B CA 1
ATOM 3959 C C . PRO B 1 100 ? 21.609 -19.719 -10.023 1 97.06 100 PRO B C 1
ATOM 3961 O O . PRO B 1 100 ? 21.672 -18.5 -10.258 1 97.06 100 PRO B O 1
ATOM 3964 N N . LYS B 1 101 ? 22.203 -20.578 -10.758 1 96.31 101 LYS B N 1
ATOM 3965 C CA . LYS B 1 101 ? 23.172 -20.234 -11.789 1 9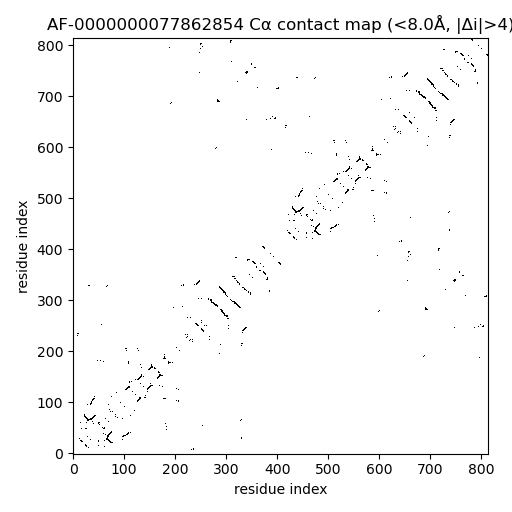6.31 101 LYS B CA 1
ATOM 3966 C C . LYS B 1 101 ? 22.484 -20.016 -13.133 1 96.31 101 LYS B C 1
ATOM 3968 O O . LYS B 1 101 ? 23.031 -19.344 -14.008 1 96.31 101 LYS B O 1
ATOM 3973 N N . ASP B 1 102 ? 21.359 -20.5 -13.25 1 95.5 102 ASP B N 1
ATOM 3974 C CA . ASP B 1 102 ? 20.75 -20.562 -14.578 1 95.5 102 ASP B CA 1
ATOM 3975 C C . ASP B 1 102 ? 19.734 -19.422 -14.758 1 95.5 102 ASP B C 1
ATOM 3977 O O . ASP B 1 102 ? 19.125 -19.297 -15.82 1 95.5 102 ASP B O 1
ATOM 3981 N N . ALA B 1 103 ? 19.422 -18.672 -13.812 1 98.12 103 ALA B N 1
ATOM 3982 C CA . ALA B 1 103 ? 18.562 -17.5 -13.906 1 98.12 103 ALA B CA 1
ATOM 3983 C C . ALA B 1 103 ? 19.375 -16.219 -13.953 1 98.12 103 ALA B C 1
ATOM 3985 O O . ALA B 1 103 ? 20 -15.836 -12.953 1 98.12 103 ALA B O 1
ATOM 3986 N N . VAL B 1 104 ? 19.422 -15.555 -15.07 1 98.88 104 VAL B N 1
ATOM 3987 C CA . VAL B 1 104 ? 20.188 -14.328 -15.227 1 98.88 104 VAL B CA 1
ATOM 3988 C C . VAL B 1 104 ? 19.297 -13.242 -15.836 1 98.88 104 VAL B C 1
ATOM 3990 O O . VAL B 1 104 ? 18.703 -13.445 -16.906 1 98.88 104 VAL B O 1
ATOM 3993 N N . GLY B 1 105 ? 19.156 -12.141 -15.133 1 98.88 105 GLY B N 1
ATOM 3994 C CA . GLY B 1 105 ? 18.453 -10.977 -15.664 1 98.88 105 GLY B CA 1
ATOM 3995 C C . GLY B 1 105 ? 19.375 -9.977 -16.312 1 98.88 105 GLY B C 1
ATOM 3996 O O . GLY B 1 105 ? 20.594 -10.016 -16.109 1 98.88 105 GLY B O 1
ATOM 3997 N N . LEU B 1 106 ? 18.812 -9.125 -17.125 1 98.94 106 LEU B N 1
ATOM 3998 C CA . LEU B 1 106 ? 19.594 -8.078 -17.781 1 98.94 106 LEU B CA 1
ATOM 3999 C C . LEU B 1 106 ? 18.812 -6.773 -17.844 1 98.94 106 LEU B C 1
ATOM 4001 O O . LEU B 1 106 ? 17.625 -6.773 -18.172 1 98.94 106 LEU B O 1
ATOM 4005 N N . VAL B 1 107 ? 19.422 -5.672 -17.453 1 98.88 107 VAL B N 1
ATOM 4006 C CA . VAL B 1 107 ? 18.828 -4.344 -17.547 1 98.88 107 VAL B CA 1
ATOM 4007 C C . VAL B 1 107 ? 19.703 -3.453 -18.438 1 98.88 107 VAL B C 1
ATOM 4009 O O . VAL B 1 107 ? 20.891 -3.264 -18.156 1 98.88 107 VAL B O 1
ATOM 4012 N N . ALA B 1 108 ? 19.109 -2.939 -19.453 1 98.81 108 ALA B N 1
ATOM 4013 C CA . ALA B 1 108 ? 19.797 -2.023 -20.359 1 98.81 108 ALA B CA 1
ATOM 4014 C C . ALA B 1 108 ? 19.234 -0.609 -20.25 1 98.81 108 ALA B C 1
ATOM 4016 O O . ALA B 1 108 ? 18.062 -0.377 -20.516 1 98.81 108 ALA B O 1
ATOM 4017 N N . TYR B 1 109 ? 20.141 0.347 -19.984 1 98.06 109 TYR B N 1
ATOM 4018 C CA . TYR B 1 109 ? 19.688 1.706 -19.734 1 98.06 109 TYR B CA 1
ATOM 4019 C C . TYR B 1 109 ? 19.688 2.531 -21.016 1 98.06 109 TYR B C 1
ATOM 4021 O O . TYR B 1 109 ? 19.797 3.758 -20.969 1 98.06 109 TYR B O 1
ATOM 4029 N N . SER B 1 110 ? 19.609 1.921 -22.203 1 96.31 110 SER B N 1
ATOM 4030 C CA . SER B 1 110 ? 19.344 2.529 -23.5 1 96.31 110 SER B CA 1
ATOM 4031 C C . SER B 1 110 ? 19.094 1.468 -24.562 1 96.31 110 SER B C 1
ATOM 4033 O O . SER B 1 110 ? 19.578 0.34 -24.453 1 96.31 11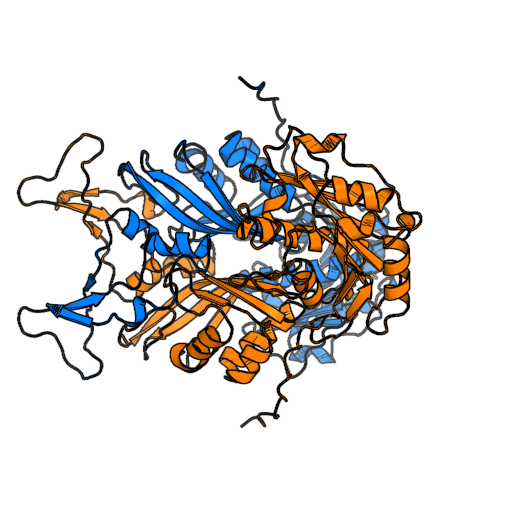0 SER B O 1
ATOM 4035 N N . PRO B 1 111 ? 18.359 1.876 -25.641 1 97.06 111 PRO B N 1
ATOM 4036 C CA . PRO B 1 111 ? 18.156 0.923 -26.734 1 97.06 111 PRO B CA 1
ATOM 4037 C C . PRO B 1 111 ? 19.453 0.53 -27.438 1 97.06 111 PRO B C 1
ATOM 4039 O O . PRO B 1 111 ? 19.578 -0.597 -27.922 1 97.06 111 PRO B O 1
ATOM 4042 N N . LYS B 1 112 ? 20.344 1.443 -27.438 1 96.44 112 LYS B N 1
ATOM 4043 C CA . LYS B 1 112 ? 21.641 1.166 -28.031 1 96.44 112 LYS B CA 1
ATOM 4044 C C . LYS B 1 112 ? 22.375 0.068 -27.266 1 96.44 112 LYS B C 1
ATOM 4046 O O . LYS B 1 112 ? 22.938 -0.848 -27.875 1 96.44 112 LYS B O 1
ATOM 4051 N N . LEU B 1 113 ? 22.391 0.115 -25.984 1 97.81 113 LEU B N 1
ATOM 4052 C CA . LEU B 1 113 ? 23.016 -0.896 -25.141 1 97.81 113 LEU B CA 1
ATOM 4053 C C . LEU B 1 113 ? 22.328 -2.246 -25.297 1 97.81 113 LEU B C 1
ATOM 4055 O O . LEU B 1 113 ? 22.984 -3.281 -25.391 1 97.81 113 LEU B O 1
ATOM 4059 N N . TRP B 1 114 ? 21.031 -2.213 -25.359 1 98.38 114 TRP B N 1
ATOM 4060 C CA . TRP B 1 114 ? 20.281 -3.439 -25.578 1 98.38 114 TRP B CA 1
ATOM 4061 C C . TRP B 1 114 ? 20.625 -4.074 -26.922 1 98.38 114 TRP B C 1
ATOM 4063 O O . TRP B 1 114 ? 20.844 -5.285 -27 1 98.38 114 TRP B O 1
ATOM 4073 N N . ALA B 1 115 ? 20.719 -3.217 -27.922 1 97.75 115 ALA B N 1
ATOM 4074 C CA . ALA B 1 115 ? 21.031 -3.715 -29.25 1 97.75 115 ALA B CA 1
ATOM 4075 C C . ALA B 1 115 ? 22.391 -4.414 -29.266 1 97.75 115 ALA B C 1
ATOM 4077 O O . ALA B 1 115 ? 22.547 -5.453 -29.906 1 97.75 115 ALA B O 1
ATOM 4078 N N . LYS B 1 116 ? 23.328 -3.871 -28.609 1 97.19 116 LYS B N 1
ATOM 4079 C CA . LYS B 1 116 ? 24.656 -4.477 -28.5 1 97.19 116 LYS B CA 1
ATOM 4080 C C . LYS B 1 116 ? 24.594 -5.82 -27.781 1 97.19 116 LYS B C 1
ATOM 4082 O O . LYS B 1 116 ? 25.203 -6.789 -28.219 1 97.19 116 LYS B O 1
ATOM 4087 N N . ALA B 1 117 ? 23.859 -5.895 -26.688 1 97.44 117 ALA B N 1
ATOM 4088 C CA . ALA B 1 117 ? 23.719 -7.137 -25.938 1 97.44 117 ALA B CA 1
ATOM 4089 C C . ALA B 1 117 ? 22.969 -8.188 -26.75 1 97.44 117 ALA B C 1
ATOM 4091 O O . ALA B 1 117 ? 23.328 -9.375 -26.703 1 97.44 117 ALA B O 1
ATOM 4092 N N . ALA B 1 118 ? 21.938 -7.754 -27.484 1 97.31 118 ALA B N 1
ATOM 4093 C CA . ALA B 1 118 ? 21.078 -8.648 -28.266 1 97.31 118 ALA B CA 1
ATOM 4094 C C . ALA B 1 118 ? 21.875 -9.336 -29.359 1 97.31 118 ALA B C 1
ATOM 4096 O O . ALA B 1 118 ? 21.5 -10.422 -29.828 1 97.31 118 ALA B O 1
ATOM 4097 N N . SER B 1 119 ? 22.922 -8.742 -29.75 1 95.81 119 SER B N 1
ATOM 4098 C CA . SER B 1 119 ? 23.75 -9.289 -30.812 1 95.81 119 SER B CA 1
ATOM 4099 C C . SER B 1 119 ? 24.719 -10.344 -30.297 1 95.81 119 SER B C 1
ATOM 4101 O O . SER B 1 119 ? 25.375 -11.039 -31.078 1 95.81 119 SER B O 1
ATOM 4103 N N . SER B 1 120 ? 24.797 -10.492 -29.031 1 97.25 120 SER B N 1
ATOM 4104 C CA . SER B 1 120 ? 25.719 -11.445 -28.406 1 97.25 120 SER B CA 1
ATOM 4105 C C . SER B 1 120 ? 25.266 -12.883 -28.641 1 97.25 120 SER B C 1
ATOM 4107 O O . SER B 1 120 ? 24.062 -13.164 -28.672 1 97.25 120 SER B O 1
ATOM 4109 N N . LYS B 1 121 ? 26.219 -13.797 -28.688 1 96 121 LYS B N 1
ATOM 4110 C CA . LYS B 1 121 ? 25.906 -15.219 -28.781 1 96 121 LYS B CA 1
ATOM 4111 C C . LYS B 1 121 ? 25.312 -15.742 -27.484 1 96 121 LYS B C 1
ATOM 4113 O O . LYS B 1 121 ? 24.734 -16.828 -27.453 1 96 121 LYS B O 1
ATOM 4118 N N . ALA B 1 122 ? 25.453 -14.984 -26.391 1 96.88 122 ALA B N 1
ATOM 4119 C CA . ALA B 1 122 ? 25.016 -15.438 -25.078 1 96.88 122 ALA B CA 1
ATOM 4120 C C . ALA B 1 122 ? 23.625 -14.914 -24.766 1 96.88 122 ALA B C 1
ATOM 4122 O O . ALA B 1 122 ? 23.078 -15.188 -23.688 1 96.88 122 ALA B O 1
ATOM 4123 N N . ILE B 1 123 ? 22.984 -14.234 -25.688 1 97.88 123 ILE B N 1
ATOM 4124 C CA . ILE B 1 123 ? 21.719 -13.562 -25.391 1 97.88 123 ILE B CA 1
ATOM 4125 C C . ILE B 1 123 ? 20.672 -14.594 -25.016 1 97.88 123 ILE B C 1
ATOM 4127 O O . ILE B 1 123 ? 19.797 -14.32 -24.188 1 97.88 123 ILE B O 1
ATOM 4131 N N . GLY B 1 124 ? 20.766 -15.82 -25.547 1 97.31 124 GLY B N 1
ATOM 4132 C CA . GLY B 1 124 ? 19.812 -16.891 -25.25 1 97.31 124 GLY B CA 1
ATOM 4133 C C . GLY B 1 124 ? 19.875 -17.375 -23.812 1 97.31 124 GLY B C 1
ATOM 4134 O O . GLY B 1 124 ? 18.969 -18.062 -23.344 1 97.31 124 GLY B O 1
ATOM 4135 N N . GLN B 1 125 ? 20.922 -17 -23.094 1 97.94 125 GLN B N 1
ATOM 4136 C CA . GLN B 1 125 ? 21.109 -17.422 -21.719 1 97.94 125 GLN B CA 1
ATOM 4137 C C . GLN B 1 125 ? 20.5 -16.422 -20.75 1 97.94 125 GLN B C 1
ATOM 4139 O O . GLN B 1 125 ? 20.484 -16.656 -19.531 1 97.94 125 GLN B O 1
ATOM 4144 N N . ILE B 1 126 ? 20.047 -15.32 -21.266 1 98.69 126 ILE B N 1
ATOM 4145 C CA . ILE B 1 126 ? 19.328 -14.344 -20.438 1 98.69 126 ILE B CA 1
ATOM 4146 C C . ILE B 1 126 ? 17.891 -14.797 -20.219 1 98.69 126 ILE B C 1
ATOM 4148 O O . ILE B 1 126 ? 17.188 -15.109 -21.188 1 98.69 126 ILE B O 1
ATOM 4152 N N . THR B 1 127 ? 17.469 -14.805 -19 1 98.81 127 THR B N 1
ATOM 4153 C CA . THR B 1 127 ? 16.141 -15.312 -18.641 1 98.81 127 THR B CA 1
ATOM 4154 C C . THR B 1 127 ? 15.07 -14.266 -18.938 1 98.81 127 THR B C 1
ATOM 4156 O O . THR B 1 127 ? 13.984 -14.602 -19.422 1 98.81 127 THR B O 1
ATOM 4159 N N . ALA B 1 128 ? 15.289 -13.039 -18.625 1 98.81 128 ALA B N 1
ATOM 4160 C CA . ALA B 1 128 ? 14.406 -11.898 -18.844 1 98.81 128 ALA B CA 1
ATOM 4161 C C . ALA B 1 128 ? 15.188 -10.586 -18.828 1 98.81 128 ALA B C 1
ATOM 4163 O O . ALA B 1 128 ? 16.281 -10.523 -18.266 1 98.81 128 ALA B O 1
ATOM 4164 N N . ALA B 1 129 ? 14.602 -9.555 -19.438 1 98.88 129 ALA B N 1
ATOM 4165 C CA . ALA B 1 129 ? 15.367 -8.312 -19.578 1 98.88 129 ALA B CA 1
ATOM 4166 C C . ALA B 1 129 ? 14.469 -7.098 -19.391 1 98.88 129 ALA B C 1
ATOM 4168 O O . ALA B 1 129 ? 13.242 -7.223 -19.359 1 98.88 129 ALA B O 1
ATOM 4169 N N . SER B 1 130 ? 15.078 -5.992 -19.125 1 98.81 130 SER B N 1
ATOM 4170 C CA . SER B 1 130 ? 14.469 -4.668 -19.062 1 98.81 130 SER B CA 1
ATOM 4171 C C . SER B 1 130 ? 15.234 -3.668 -19.922 1 98.81 130 SER B C 1
ATOM 4173 O O . SER B 1 130 ? 16.469 -3.699 -19.969 1 98.81 130 SER B O 1
ATOM 4175 N N . VAL B 1 131 ? 14.492 -2.814 -20.594 1 98.75 131 VAL B N 1
ATOM 4176 C CA . VAL B 1 131 ? 15.133 -1.789 -21.406 1 98.75 131 VAL B CA 1
ATOM 4177 C C . VAL B 1 131 ? 14.469 -0.438 -21.156 1 98.75 131 VAL B C 1
ATOM 4179 O O . VAL B 1 131 ? 13.242 -0.345 -21.094 1 98.75 131 VAL B O 1
ATOM 4182 N N . TYR B 1 132 ? 15.266 0.577 -20.906 1 98.56 132 TYR B N 1
ATOM 4183 C CA . TYR B 1 132 ? 14.797 1.957 -20.828 1 98.56 132 TYR B CA 1
ATOM 4184 C C . TYR B 1 132 ? 14.922 2.65 -22.172 1 98.56 132 TYR B C 1
ATOM 4186 O O . TYR B 1 132 ? 15.969 2.58 -22.828 1 98.56 132 TYR B O 1
ATOM 4194 N N . ALA B 1 133 ? 13.867 3.25 -22.641 1 98.12 133 ALA B N 1
ATOM 4195 C CA . ALA B 1 133 ? 13.797 3.867 -23.953 1 98.12 133 ALA B CA 1
ATOM 4196 C C . ALA B 1 133 ? 12.805 5.023 -23.969 1 98.12 133 ALA B C 1
ATOM 4198 O O . ALA B 1 133 ? 12.414 5.531 -22.922 1 98.12 133 ALA B O 1
ATOM 4199 N N . THR B 1 134 ? 12.641 5.625 -25.125 1 97.44 134 THR B N 1
ATOM 4200 C CA . THR B 1 134 ? 11.57 6.59 -25.344 1 97.44 134 THR B CA 1
ATOM 4201 C C . THR B 1 134 ? 10.469 5.984 -26.203 1 97.44 134 THR B C 1
ATOM 4203 O O . THR B 1 134 ? 10.672 4.945 -26.844 1 97.44 134 THR B O 1
ATOM 4206 N N . VAL B 1 135 ? 9.336 6.582 -26.156 1 96.25 135 VAL B N 1
ATOM 4207 C CA . VAL B 1 135 ? 8.203 6.109 -26.938 1 96.25 135 VAL B CA 1
ATOM 4208 C C . VAL B 1 135 ? 8.578 6.102 -28.422 1 96.25 135 VAL B C 1
ATOM 4210 O O . VAL B 1 135 ? 8.125 5.234 -29.172 1 96.25 135 VAL B O 1
ATOM 4213 N N . SER B 1 136 ? 9.406 6.965 -28.859 1 94.12 136 SER B N 1
ATOM 4214 C CA . SER B 1 136 ? 9.812 7.059 -30.266 1 94.12 136 SER B CA 1
ATOM 4215 C C . SER B 1 136 ? 10.742 5.918 -30.656 1 94.12 136 SER B C 1
ATOM 4217 O O . SER B 1 136 ? 10.961 5.656 -31.828 1 94.12 136 SER B O 1
ATOM 4219 N N . ASP B 1 137 ? 11.289 5.242 -29.656 1 93.5 137 ASP B N 1
ATOM 4220 C CA . ASP B 1 137 ? 12.25 4.176 -29.875 1 93.5 137 ASP B CA 1
ATOM 4221 C C . ASP B 1 137 ? 11.555 2.826 -30.031 1 93.5 137 ASP B C 1
ATOM 4223 O O . ASP B 1 137 ? 12.188 1.824 -30.359 1 93.5 137 ASP B O 1
ATOM 4227 N N . ILE B 1 138 ? 10.289 2.689 -29.844 1 93.25 138 ILE B N 1
ATOM 4228 C CA . ILE B 1 138 ? 9.578 1.424 -29.672 1 93.25 138 ILE B CA 1
ATOM 4229 C C . ILE B 1 138 ? 9.883 0.505 -30.859 1 93.25 138 ILE B C 1
ATOM 4231 O O . ILE B 1 138 ? 10.273 -0.651 -30.672 1 93.25 138 ILE B O 1
ATOM 4235 N N . GLU B 1 139 ? 9.844 1.058 -32.031 1 91.44 139 GLU B N 1
ATOM 4236 C CA . GLU B 1 139 ? 9.984 0.239 -33.25 1 91.44 139 GLU B CA 1
ATOM 4237 C C . GLU B 1 139 ? 11.438 -0.149 -33.5 1 91.44 139 GLU B C 1
ATOM 4239 O O . GLU B 1 139 ? 11.719 -1.102 -34.219 1 91.44 139 GLU B O 1
ATOM 4244 N N . SER B 1 140 ? 12.32 0.578 -32.844 1 93.69 140 SER B N 1
ATOM 4245 C CA . SER B 1 140 ? 13.734 0.351 -33.125 1 93.69 140 SER B CA 1
ATOM 4246 C C . SER B 1 140 ? 14.359 -0.562 -32.062 1 93.69 140 SER B C 1
ATOM 4248 O O . SER B 1 140 ? 15.523 -0.953 -32.188 1 93.69 140 SER B O 1
ATOM 4250 N N . ILE B 1 141 ? 13.594 -0.896 -31.062 1 95.88 141 ILE B N 1
ATOM 4251 C CA . ILE B 1 141 ? 14.117 -1.816 -30.047 1 95.88 141 ILE B CA 1
ATOM 4252 C C . ILE B 1 141 ? 14.234 -3.219 -30.656 1 95.88 141 ILE B C 1
ATOM 4254 O O . ILE B 1 141 ? 13.234 -3.795 -31.094 1 95.88 141 ILE B O 1
ATOM 4258 N N . VAL B 1 142 ? 15.43 -3.764 -30.594 1 95.69 142 VAL B N 1
ATOM 4259 C CA . VAL B 1 142 ? 15.711 -5.062 -31.203 1 95.69 142 VAL B CA 1
ATOM 4260 C C . VAL B 1 142 ? 14.883 -6.145 -30.5 1 95.69 142 VAL B C 1
ATOM 4262 O O . VAL B 1 142 ? 14.805 -6.18 -29.281 1 95.69 142 VAL B O 1
ATOM 4265 N N . SER B 1 143 ? 14.195 -6.984 -31.312 1 94.25 143 SER B N 1
ATOM 4266 C CA . SER B 1 143 ? 13.414 -8.094 -30.781 1 94.25 143 SER B CA 1
ATOM 4267 C C . SER B 1 143 ? 14.273 -9.344 -30.594 1 94.25 143 SER B C 1
ATOM 4269 O O . SER B 1 143 ? 15.109 -9.648 -31.453 1 94.25 143 SER B O 1
ATOM 4271 N N . THR B 1 144 ? 14.18 -9.938 -29.484 1 95.38 144 THR B N 1
ATOM 4272 C CA . THR B 1 144 ? 14.781 -11.234 -29.188 1 95.38 144 THR B CA 1
ATOM 4273 C C . THR B 1 144 ? 13.75 -12.188 -28.594 1 95.38 144 THR B C 1
ATOM 4275 O O . THR B 1 144 ? 12.562 -11.844 -28.5 1 95.38 144 THR B O 1
ATOM 4278 N N . SER B 1 145 ? 14.164 -13.461 -28.328 1 96 145 SER B N 1
ATOM 4279 C CA . SER B 1 145 ? 13.281 -14.422 -27.672 1 96 145 SER B CA 1
ATOM 4280 C C . SER B 1 145 ? 13.195 -14.172 -26.172 1 96 145 SER B C 1
ATOM 4282 O O . SER B 1 145 ? 12.391 -14.789 -25.484 1 96 145 SER B O 1
ATOM 4284 N N . VAL B 1 146 ? 14.016 -13.273 -25.641 1 98.19 146 VAL B N 1
ATOM 4285 C CA . VAL B 1 146 ? 14.07 -12.977 -24.203 1 98.19 146 VAL B CA 1
ATOM 4286 C C . VAL B 1 146 ? 12.852 -12.148 -23.797 1 98.19 146 VAL B C 1
ATOM 4288 O O . VAL B 1 146 ? 12.602 -11.086 -24.375 1 98.19 146 VAL B O 1
ATOM 4291 N N . PRO B 1 147 ? 11.984 -12.648 -22.844 1 98.62 147 PRO B N 1
ATOM 4292 C CA . PRO B 1 147 ? 10.945 -11.758 -22.328 1 98.62 147 PRO B CA 1
ATOM 4293 C C . PRO B 1 147 ? 11.484 -10.406 -21.875 1 98.62 147 PRO B C 1
ATOM 4295 O O . PRO B 1 147 ? 12.562 -10.344 -21.281 1 98.62 147 PRO B O 1
ATOM 4298 N N . ILE B 1 148 ? 10.719 -9.344 -22.172 1 98.5 148 ILE B N 1
ATOM 4299 C CA . ILE B 1 148 ? 11.312 -8.023 -21.969 1 98.5 148 ILE B CA 1
ATOM 4300 C C . ILE B 1 148 ? 10.25 -7.059 -21.438 1 98.5 148 ILE B C 1
ATOM 4302 O O . ILE B 1 148 ? 9.102 -7.094 -21.891 1 98.5 148 ILE B O 1
ATOM 4306 N N . VAL B 1 149 ? 10.594 -6.281 -20.422 1 98.5 149 VAL B N 1
ATOM 4307 C CA . VAL B 1 149 ? 9.797 -5.133 -20 1 98.5 149 VAL B CA 1
ATOM 4308 C C . VAL B 1 149 ? 10.438 -3.844 -20.516 1 98.5 149 VAL B C 1
ATOM 4310 O O . VAL B 1 149 ? 11.656 -3.68 -20.438 1 98.5 149 VAL B O 1
ATOM 4313 N N . GLN B 1 150 ? 9.648 -2.953 -21.094 1 98.31 150 GLN B N 1
ATOM 4314 C CA . GLN B 1 150 ? 10.125 -1.693 -21.656 1 98.31 150 GLN B CA 1
ATOM 4315 C C . GLN B 1 150 ? 9.594 -0.502 -20.859 1 98.31 150 GLN B C 1
ATOM 4317 O O . GLN B 1 150 ? 8.383 -0.376 -20.656 1 98.31 150 GLN B O 1
ATOM 4322 N N . HIS B 1 151 ? 10.484 0.28 -20.391 1 98.44 151 HIS B N 1
ATOM 4323 C CA . HIS B 1 151 ? 10.164 1.555 -19.766 1 98.44 151 HIS B CA 1
ATOM 4324 C C . HIS B 1 151 ? 10.344 2.713 -20.734 1 98.44 151 HIS B C 1
ATOM 4326 O O . HIS B 1 151 ? 11.469 3.076 -21.078 1 98.44 151 HIS B O 1
ATOM 4332 N N . LEU B 1 152 ? 9.211 3.33 -21.094 1 98.12 152 LEU B N 1
ATOM 4333 C CA . LEU B 1 152 ? 9.211 4.266 -22.219 1 98.12 152 LEU B CA 1
ATOM 4334 C C . LEU B 1 152 ? 8.93 5.688 -21.734 1 98.12 152 LEU B C 1
ATOM 4336 O O . LEU B 1 152 ? 7.836 5.98 -21.25 1 98.12 152 LEU B O 1
ATOM 4340 N N . ALA B 1 153 ? 9.922 6.555 -21.859 1 98 153 ALA B N 1
ATOM 4341 C CA . ALA B 1 153 ? 9.695 7.973 -21.594 1 98 153 ALA B CA 1
ATOM 4342 C C . ALA B 1 153 ? 8.836 8.617 -22.672 1 98 153 ALA B C 1
ATOM 4344 O O . ALA B 1 153 ? 9.094 8.43 -23.875 1 98 153 ALA B O 1
ATOM 4345 N N . GLY B 1 154 ? 7.824 9.328 -22.219 1 96.5 154 GLY B N 1
ATOM 4346 C CA . GLY B 1 154 ? 6.98 10.039 -23.172 1 96.5 154 GLY B CA 1
ATOM 4347 C C . GLY B 1 154 ? 5.523 9.617 -23.109 1 96.5 154 GLY B C 1
ATOM 4348 O O . GLY B 1 154 ? 5.156 8.75 -22.297 1 96.5 154 GLY B O 1
ATOM 4349 N N . VAL B 1 155 ? 4.727 10.203 -23.891 1 93.44 155 VAL B N 1
ATOM 4350 C CA . VAL B 1 155 ? 3.289 9.953 -23.938 1 93.44 155 VAL B CA 1
ATOM 4351 C C . VAL B 1 155 ? 3.012 8.656 -24.688 1 93.44 155 VAL B C 1
ATOM 4353 O O . VAL B 1 155 ? 3.471 8.477 -25.812 1 93.44 155 VAL B O 1
ATOM 4356 N N . ALA B 1 156 ? 2.295 7.816 -23.953 1 88.88 156 ALA B N 1
ATOM 4357 C CA . ALA B 1 156 ? 2.012 6.496 -24.5 1 88.88 156 ALA B CA 1
ATOM 4358 C C . ALA B 1 156 ? 1.222 6.609 -25.812 1 88.88 156 ALA B C 1
ATOM 4360 O O . ALA B 1 156 ? 0.313 7.434 -25.922 1 88.88 156 ALA B O 1
ATOM 4361 N N . PRO B 1 157 ? 1.687 5.828 -26.703 1 83 157 PRO B N 1
ATOM 4362 C CA . PRO B 1 157 ? 0.737 5.648 -27.797 1 83 157 PRO B CA 1
ATOM 4363 C C . PRO B 1 157 ? -0.553 4.961 -27.359 1 83 157 PRO B C 1
ATOM 4365 O O . PRO B 1 157 ? -0.707 4.621 -26.188 1 83 157 PRO B O 1
ATOM 4368 N N . HIS B 1 158 ? -1.622 4.805 -28.172 1 74 158 HIS B N 1
ATOM 4369 C CA . HIS B 1 158 ? -2.951 4.344 -27.781 1 74 158 HIS B CA 1
ATOM 4370 C C . HIS B 1 158 ? -2.889 2.961 -27.141 1 74 158 HIS B C 1
ATOM 4372 O O . HIS B 1 158 ? -3.609 2.688 -26.188 1 74 158 HIS B O 1
ATOM 4378 N N . ARG B 1 159 ? -2.125 2.002 -27.672 1 82.5 159 ARG B N 1
ATOM 4379 C CA . ARG B 1 159 ? -2.189 0.67 -27.094 1 82.5 159 ARG B CA 1
ATOM 4380 C C . ARG B 1 159 ? -0.795 0.152 -26.75 1 82.5 159 ARG B C 1
ATOM 4382 O O . ARG B 1 159 ? 0.006 -0.118 -27.641 1 82.5 159 ARG B O 1
ATOM 4389 N N . LEU B 1 160 ? -0.389 0.128 -25.359 1 92.31 160 LEU B N 1
ATOM 4390 C CA . LEU B 1 160 ? 0.846 -0.5 -24.906 1 92.31 160 LEU B CA 1
ATOM 4391 C C . LEU B 1 160 ? 0.628 -1.981 -24.609 1 92.31 160 LEU B C 1
ATOM 4393 O O . LEU B 1 160 ? -0.445 -2.377 -24.156 1 92.31 160 LEU B O 1
ATOM 4397 N N . GLN B 1 161 ? 1.574 -2.807 -24.938 1 92.81 161 GLN B N 1
ATOM 4398 C CA . GLN B 1 161 ? 1.474 -4.254 -24.766 1 92.81 161 GLN B CA 1
ATOM 4399 C C . GLN B 1 161 ? 1.708 -4.652 -23.312 1 92.81 161 GLN B C 1
ATOM 4401 O O . GLN B 1 161 ? 2.572 -4.09 -22.641 1 92.81 161 GLN B O 1
ATOM 4406 N N . ARG B 1 162 ? 0.908 -5.648 -22.828 1 93.44 162 ARG B N 1
ATOM 4407 C CA . ARG B 1 162 ? 1.045 -6.215 -21.5 1 93.44 162 ARG B CA 1
ATOM 4408 C C . ARG B 1 162 ? 0.875 -7.73 -21.531 1 93.44 162 ARG B C 1
ATOM 4410 O O . ARG B 1 162 ? -0.137 -8.258 -21.047 1 93.44 162 ARG B O 1
ATOM 4417 N N . THR B 1 163 ? 1.857 -8.398 -22.047 1 93.38 163 THR B N 1
ATOM 4418 C CA . THR B 1 163 ? 1.867 -9.859 -22.094 1 93.38 163 THR B CA 1
ATOM 4419 C C . THR B 1 163 ? 3.002 -10.414 -21.25 1 93.38 163 THR B C 1
ATOM 4421 O O . THR B 1 163 ? 3.787 -9.664 -20.672 1 93.38 163 THR B O 1
ATOM 4424 N N . SER B 1 164 ? 3.051 -11.727 -21.125 1 91.94 164 SER B N 1
ATOM 4425 C CA . SER B 1 164 ? 4.105 -12.375 -20.359 1 91.94 164 SER B CA 1
ATOM 4426 C C . SER B 1 164 ? 5.473 -12.164 -21 1 91.94 164 SER B C 1
ATOM 4428 O O . SER B 1 164 ? 6.492 -12.156 -20.312 1 91.94 164 SER B O 1
ATOM 4430 N N . GLU B 1 165 ? 5.516 -11.953 -22.328 1 95.88 165 GLU B N 1
ATOM 4431 C CA . GLU B 1 165 ? 6.773 -11.859 -23.062 1 95.88 165 GLU B CA 1
ATOM 4432 C C . GLU B 1 165 ? 7.188 -10.406 -23.25 1 95.88 165 GLU B C 1
ATOM 4434 O O . GLU B 1 165 ? 8.367 -10.109 -23.453 1 95.88 165 GLU B O 1
ATOM 4439 N N . LEU B 1 166 ? 6.215 -9.547 -23.266 1 96.56 166 LEU B N 1
ATOM 4440 C CA . LEU B 1 166 ? 6.484 -8.133 -23.5 1 96.56 166 LEU B CA 1
ATOM 4441 C C . LEU B 1 166 ? 5.562 -7.262 -22.641 1 96.56 166 LEU B C 1
ATOM 4443 O O . LEU B 1 166 ? 4.34 -7.309 -22.797 1 96.56 166 LEU B O 1
ATOM 4447 N N . PHE B 1 167 ? 6.129 -6.566 -21.812 1 97.06 167 PHE B N 1
ATOM 4448 C CA . PHE B 1 167 ? 5.391 -5.617 -21 1 97.06 167 PHE B CA 1
ATOM 4449 C C . PHE B 1 167 ? 5.906 -4.199 -21.203 1 97.06 167 PHE B C 1
ATOM 4451 O O . PHE B 1 167 ? 7.105 -3.943 -21.078 1 97.06 167 PHE B O 1
ATOM 4458 N N . GLN B 1 168 ? 5 -3.242 -21.5 1 97.06 168 GLN B N 1
ATOM 4459 C CA . GLN B 1 168 ? 5.398 -1.869 -21.797 1 97.06 168 GLN B CA 1
ATOM 4460 C C . GLN B 1 168 ? 4.77 -0.894 -20.812 1 97.06 168 GLN B C 1
ATOM 4462 O O . GLN B 1 168 ? 3.584 -1.004 -20.484 1 97.06 168 GLN B O 1
ATOM 4467 N N . TYR B 1 169 ? 5.562 -0.042 -20.266 1 96.5 169 TYR B N 1
ATOM 4468 C CA . TYR B 1 169 ? 5.117 1.075 -19.438 1 96.5 169 TYR B CA 1
ATOM 4469 C C . TYR B 1 169 ? 5.539 2.406 -20.047 1 96.5 169 TYR B C 1
ATOM 4471 O O . TYR B 1 169 ? 6.676 2.555 -20.516 1 96.5 169 TYR B O 1
ATOM 4479 N N . ALA B 1 170 ? 4.652 3.322 -20.016 1 96.38 170 ALA B N 1
ATOM 4480 C CA . ALA B 1 170 ? 4.988 4.672 -20.453 1 96.38 170 ALA B CA 1
ATOM 4481 C C . ALA B 1 170 ? 4.984 5.648 -19.281 1 96.38 170 ALA B C 1
ATOM 4483 O O . ALA B 1 170 ? 4.133 5.555 -18.391 1 96.38 170 ALA B O 1
ATOM 4484 N N . TYR B 1 171 ? 5.93 6.543 -19.266 1 96.44 171 TYR B N 1
ATOM 4485 C CA . TYR B 1 171 ? 6.062 7.625 -18.297 1 96.44 171 TYR B CA 1
ATOM 4486 C C . TYR B 1 171 ? 5.945 8.984 -18.984 1 96.44 171 TYR B C 1
ATOM 4488 O O . TYR B 1 171 ? 6.949 9.555 -19.422 1 96.44 171 TYR B O 1
ATOM 4496 N N . GLU B 1 172 ? 4.844 9.531 -18.953 1 93.69 172 GLU B N 1
ATOM 4497 C CA . GLU B 1 172 ? 4.457 10.633 -19.828 1 93.69 172 GLU B CA 1
ATOM 4498 C C . GLU B 1 172 ? 5.223 11.906 -19.469 1 93.69 172 GLU B C 1
ATOM 4500 O O . GLU B 1 172 ? 5.5 12.734 -20.344 1 93.69 172 GLU B O 1
ATOM 4505 N N . ASP B 1 173 ? 5.602 12.102 -18.281 1 93.12 173 ASP B N 1
ATOM 4506 C CA . ASP B 1 173 ? 6.234 13.344 -17.859 1 93.12 173 ASP B CA 1
ATOM 4507 C C . ASP B 1 173 ? 7.746 13.289 -18.047 1 93.12 173 ASP B C 1
ATOM 4509 O O . ASP B 1 173 ? 8.445 14.281 -17.828 1 93.12 173 ASP B O 1
ATOM 4513 N N . MET B 1 174 ? 8.234 12.148 -18.453 1 96.81 174 MET B N 1
ATOM 4514 C CA . MET B 1 174 ? 9.672 12.008 -18.656 1 96.81 174 MET B CA 1
ATOM 4515 C C . MET B 1 174 ? 10.031 12.273 -20.125 1 96.81 174 MET B C 1
ATOM 4517 O O . MET B 1 174 ? 9.312 11.859 -21.031 1 96.81 174 MET B O 1
ATOM 4521 N N . LYS B 1 175 ? 11.172 12.938 -20.359 1 95.25 175 LYS B N 1
ATOM 4522 C CA . LYS B 1 175 ? 11.594 13.305 -21.719 1 95.25 175 LYS B CA 1
ATOM 4523 C C . LYS B 1 175 ? 12.602 12.297 -22.266 1 95.25 175 LYS B C 1
ATOM 4525 O O . LYS B 1 175 ? 12.688 12.102 -23.484 1 95.25 175 LYS B O 1
ATOM 4530 N N . THR B 1 176 ? 13.32 11.766 -21.359 1 95.12 176 THR B N 1
ATOM 4531 C CA . THR B 1 176 ? 14.359 10.828 -21.781 1 95.12 176 THR B CA 1
ATOM 4532 C C . THR B 1 176 ? 14.359 9.594 -20.891 1 95.12 176 THR B C 1
ATOM 4534 O O . THR B 1 176 ? 13.789 9.602 -19.797 1 95.12 176 THR B O 1
ATOM 4537 N N . ALA B 1 177 ? 15 8.586 -21.438 1 91.88 177 ALA B N 1
ATOM 4538 C CA . ALA B 1 177 ? 15.141 7.348 -20.672 1 91.88 177 ALA B CA 1
ATOM 4539 C C . ALA B 1 177 ? 16.156 7.508 -19.547 1 91.88 177 ALA B C 1
ATOM 4541 O O . ALA B 1 177 ? 16.266 6.648 -18.672 1 91.88 177 ALA B O 1
ATOM 4542 N N . ASN B 1 178 ? 16.844 8.617 -19.469 1 95.81 178 ASN B N 1
ATOM 4543 C CA . ASN B 1 178 ? 17.891 8.852 -18.469 1 95.81 178 ASN B CA 1
ATOM 4544 C C . ASN B 1 178 ? 17.297 9.203 -17.109 1 95.81 178 ASN B C 1
ATOM 4546 O O . ASN B 1 178 ? 18.016 9.391 -16.141 1 95.81 178 ASN B O 1
ATOM 4550 N N . PHE B 1 179 ? 15.93 9.18 -17.031 1 96.88 179 PHE B N 1
ATOM 4551 C CA . PHE B 1 179 ? 15.273 9.5 -15.766 1 96.88 179 PHE B CA 1
ATOM 4552 C C . PHE B 1 179 ? 15.633 8.477 -14.695 1 96.88 179 PHE B C 1
ATOM 4554 O O . PHE B 1 179 ? 15.453 8.727 -13.5 1 96.88 179 PHE B O 1
ATOM 4561 N N . ALA B 1 180 ? 16.219 7.301 -15.07 1 97 180 ALA B N 1
ATOM 4562 C CA . ALA B 1 180 ? 16.453 6.195 -14.148 1 97 180 ALA B CA 1
ATOM 4563 C C . ALA B 1 180 ? 17.922 6.102 -13.758 1 97 180 ALA B C 1
ATOM 4565 O O . ALA B 1 180 ? 18.328 5.188 -13.039 1 97 180 ALA B O 1
ATOM 4566 N N . ILE B 1 181 ? 18.797 7.012 -14.195 1 96.5 181 ILE B N 1
ATOM 4567 C CA . ILE B 1 181 ? 20.219 6.969 -13.906 1 96.5 181 ILE B CA 1
ATOM 4568 C C . ILE B 1 181 ? 20.578 8.086 -12.93 1 96.5 181 ILE B C 1
ATOM 4570 O O . ILE B 1 181 ? 20.625 9.258 -13.305 1 96.5 181 ILE B O 1
ATOM 4574 N N . PRO B 1 182 ? 20.906 7.707 -11.711 1 93.75 182 PRO B N 1
ATOM 4575 C CA . PRO B 1 182 ? 21.312 8.734 -10.75 1 93.75 182 PRO B CA 1
ATOM 4576 C C . PRO B 1 182 ? 22.453 9.617 -11.273 1 93.75 182 PRO B C 1
ATOM 4578 O O . PRO B 1 182 ? 23.312 9.148 -12.023 1 93.75 182 PRO B O 1
ATOM 4581 N N . LYS B 1 183 ? 22.484 10.953 -10.836 1 92 183 LYS B N 1
ATOM 4582 C CA . LYS B 1 183 ? 23.453 11.984 -11.18 1 92 183 LYS B CA 1
ATOM 4583 C C . LYS B 1 183 ? 23.188 12.547 -12.57 1 92 183 LYS B C 1
ATOM 4585 O O . LYS B 1 183 ? 23.688 13.609 -12.93 1 92 183 LYS B O 1
ATOM 4590 N N . SER B 1 184 ? 22.453 11.719 -13.438 1 92.81 184 SER B N 1
ATOM 4591 C CA . SER B 1 184 ? 22.016 12.328 -14.695 1 92.81 184 SER B CA 1
ATOM 4592 C C . SER B 1 184 ? 21.219 13.602 -14.445 1 92.81 184 SER B C 1
ATOM 4594 O O . SER B 1 184 ? 20.5 13.711 -13.438 1 92.81 184 SER B O 1
ATOM 4596 N N . THR B 1 185 ? 21.312 14.562 -15.336 1 92.88 185 THR B N 1
ATOM 4597 C CA . THR B 1 185 ? 20.594 15.82 -15.219 1 92.88 185 THR B CA 1
ATOM 4598 C C . THR B 1 185 ? 19.078 15.578 -15.289 1 92.88 185 THR B C 1
ATOM 4600 O O . THR B 1 185 ? 18.297 16.406 -14.828 1 92.88 185 THR B O 1
ATOM 4603 N N . GLU B 1 186 ? 18.734 14.461 -15.797 1 94.19 186 GLU B N 1
ATOM 4604 C CA . GLU B 1 186 ? 17.312 14.156 -16 1 94.19 186 GLU B CA 1
ATOM 4605 C C . GLU B 1 186 ? 16.812 13.156 -14.961 1 94.19 186 GLU B C 1
ATOM 4607 O O . GLU B 1 186 ? 15.672 12.695 -15.039 1 94.19 186 GLU B O 1
ATOM 4612 N N . PHE B 1 187 ? 17.656 12.852 -14.031 1 94.94 187 PHE B N 1
ATOM 4613 C CA . PHE B 1 187 ? 17.266 11.875 -13.023 1 94.94 187 PHE B CA 1
ATOM 4614 C C . PHE B 1 187 ? 16.016 12.312 -12.289 1 94.94 187 PHE B C 1
ATOM 4616 O O . PHE B 1 187 ? 15.906 13.461 -11.859 1 94.94 187 PHE B O 1
ATOM 4623 N N . HIS B 1 188 ? 14.992 11.438 -12.234 1 95 188 HIS B N 1
ATOM 4624 C CA . HIS B 1 188 ? 13.758 11.664 -11.5 1 95 188 HIS B CA 1
ATOM 4625 C C . HIS B 1 188 ? 13.492 10.539 -10.508 1 95 188 HIS B C 1
ATOM 4627 O O . HIS B 1 188 ? 12.992 9.477 -10.883 1 95 188 HIS B O 1
ATOM 4633 N N . TYR B 1 189 ? 13.641 10.805 -9.266 1 93.12 189 TYR B N 1
ATOM 4634 C CA . TYR B 1 189 ? 13.719 9.805 -8.203 1 93.12 189 TYR B CA 1
ATOM 4635 C C . TYR B 1 189 ? 12.445 8.969 -8.148 1 93.12 189 TYR B C 1
ATOM 4637 O O . TYR B 1 189 ? 12.492 7.738 -8.164 1 93.12 189 TYR B O 1
ATOM 4645 N N . ALA B 1 190 ? 11.32 9.602 -8.102 1 93.81 190 ALA B N 1
ATOM 4646 C CA . ALA B 1 190 ? 10.055 8.891 -7.938 1 93.81 190 ALA B CA 1
ATOM 4647 C C . ALA B 1 190 ? 9.781 7.969 -9.117 1 93.81 190 ALA B C 1
ATOM 4649 O O . ALA B 1 190 ? 9.383 6.816 -8.938 1 93.81 190 ALA B O 1
ATOM 4650 N N . THR B 1 191 ? 10.008 8.461 -10.336 1 96.44 191 THR B N 1
ATOM 4651 C CA . THR B 1 191 ? 9.75 7.656 -11.531 1 96.44 191 THR B CA 1
ATOM 4652 C C . THR B 1 191 ? 10.734 6.492 -11.609 1 96.44 191 THR B C 1
ATOM 4654 O O . THR B 1 191 ? 10.367 5.391 -12.031 1 96.44 191 THR B O 1
ATOM 4657 N N . GLU B 1 192 ? 11.984 6.82 -11.281 1 97 192 GLU B N 1
ATOM 4658 C CA . GLU B 1 192 ? 12.961 5.738 -11.195 1 97 192 GLU B CA 1
ATOM 4659 C C . GLU B 1 192 ? 12.5 4.648 -10.234 1 97 192 GLU B C 1
ATOM 4661 O O . GLU B 1 192 ? 12.578 3.461 -10.555 1 97 192 GLU B O 1
ATOM 4666 N N . ALA B 1 193 ? 12 5.012 -9.094 1 96.5 193 ALA B N 1
ATOM 4667 C CA . ALA B 1 193 ? 11.539 4.059 -8.086 1 96.5 193 ALA B CA 1
ATOM 4668 C C . ALA B 1 193 ? 10.367 3.234 -8.609 1 96.5 193 ALA B C 1
ATOM 4670 O O . ALA B 1 193 ? 10.32 2.018 -8.414 1 96.5 193 ALA B O 1
ATOM 4671 N N . VAL B 1 194 ? 9.438 3.854 -9.25 1 97.38 194 VAL B N 1
ATOM 4672 C CA . VAL B 1 194 ? 8.297 3.16 -9.836 1 97.38 194 VAL B CA 1
ATOM 4673 C C . VAL B 1 194 ? 8.781 2.154 -10.875 1 97.38 194 VAL B C 1
ATOM 4675 O O . VAL B 1 194 ? 8.344 1 -10.883 1 97.38 194 VAL B O 1
ATOM 4678 N N . SER B 1 195 ? 9.641 2.604 -11.766 1 98.31 195 SER B N 1
ATOM 4679 C CA . SER B 1 195 ? 10.141 1.722 -12.812 1 98.31 195 SER B CA 1
ATOM 4680 C C . SER B 1 195 ? 10.922 0.55 -12.227 1 98.31 195 SER B C 1
ATOM 4682 O O . SER B 1 195 ? 10.883 -0.559 -12.758 1 98.31 195 SER B O 1
ATOM 4684 N N . HIS B 1 196 ? 11.672 0.806 -11.148 1 98.44 196 HIS B N 1
ATOM 4685 C CA . HIS B 1 196 ? 12.414 -0.26 -10.484 1 98.44 196 HIS B CA 1
ATOM 4686 C C . HIS B 1 196 ? 11.477 -1.315 -9.914 1 98.44 196 HIS B C 1
ATOM 4688 O O . HIS B 1 196 ? 11.719 -2.516 -10.062 1 98.44 196 HIS B O 1
ATOM 4694 N N . THR B 1 197 ? 10.422 -0.883 -9.266 1 98.5 197 THR B N 1
ATOM 4695 C CA . THR B 1 197 ? 9.406 -1.8 -8.75 1 98.5 197 THR B CA 1
ATOM 4696 C C . THR B 1 197 ? 8.82 -2.646 -9.875 1 98.5 197 THR B C 1
ATOM 4698 O O . THR B 1 197 ? 8.625 -3.852 -9.711 1 98.5 197 THR B O 1
ATOM 4701 N N . ARG B 1 198 ? 8.555 -2.045 -10.984 1 98.25 198 ARG B N 1
ATOM 4702 C CA . ARG B 1 198 ? 8.016 -2.738 -12.148 1 98.25 198 ARG B CA 1
ATOM 4703 C C . ARG B 1 198 ? 9.031 -3.723 -12.719 1 98.25 198 ARG B C 1
ATOM 4705 O O . ARG B 1 198 ? 8.664 -4.816 -13.156 1 98.25 198 ARG B O 1
ATOM 4712 N N . ASN B 1 199 ? 10.328 -3.34 -12.734 1 98.75 199 ASN B N 1
ATOM 4713 C CA . ASN B 1 199 ? 11.391 -4.273 -13.086 1 98.75 199 ASN B CA 1
ATOM 4714 C C . ASN B 1 199 ? 11.359 -5.52 -12.203 1 98.75 199 ASN B C 1
ATOM 4716 O O . ASN B 1 199 ? 11.391 -6.645 -12.703 1 98.75 199 ASN B O 1
ATOM 4720 N N . LEU B 1 200 ? 11.328 -5.273 -10.898 1 98.75 200 LEU B N 1
ATOM 4721 C CA . LEU B 1 200 ? 11.312 -6.387 -9.953 1 98.75 200 LEU B CA 1
ATOM 4722 C C . LEU B 1 200 ? 10.141 -7.32 -10.227 1 98.75 200 LEU B C 1
ATOM 4724 O O . LEU B 1 200 ? 10.297 -8.539 -10.227 1 98.75 200 LEU B O 1
ATOM 4728 N N . THR B 1 201 ? 8.961 -6.742 -10.438 1 97.94 201 THR B N 1
ATOM 4729 C CA . THR B 1 201 ? 7.754 -7.52 -10.688 1 97.94 201 THR B CA 1
ATOM 4730 C C . THR B 1 201 ? 7.93 -8.422 -11.906 1 97.94 201 THR B C 1
ATOM 4732 O O . THR B 1 201 ? 7.641 -9.617 -11.844 1 97.94 201 THR B O 1
ATOM 4735 N N . PHE B 1 202 ? 8.445 -7.898 -12.992 1 98.12 202 PHE B N 1
ATOM 4736 C CA . PHE B 1 202 ? 8.578 -8.625 -14.242 1 98.12 202 PHE B CA 1
ATOM 4737 C C . PHE B 1 202 ? 9.711 -9.648 -14.164 1 98.12 202 PHE B C 1
ATOM 4739 O O . PHE B 1 202 ? 9.531 -10.812 -14.508 1 98.12 202 PHE B O 1
ATOM 4746 N N . LEU B 1 203 ? 10.875 -9.219 -13.711 1 98.75 203 LEU B N 1
ATOM 4747 C CA . LEU B 1 203 ? 12.07 -10.062 -13.727 1 98.75 203 LEU B CA 1
ATOM 4748 C C . LEU B 1 203 ? 11.945 -11.195 -12.719 1 98.75 203 LEU B C 1
ATOM 4750 O O . LEU B 1 203 ? 12.305 -12.336 -13.008 1 98.75 203 LEU B O 1
ATOM 4754 N N . LYS B 1 204 ? 11.469 -10.938 -11.516 1 98.12 204 LYS B N 1
ATOM 4755 C CA . LYS B 1 204 ? 11.336 -11.992 -10.523 1 98.12 204 LYS B CA 1
ATOM 4756 C C . LYS B 1 204 ? 10.359 -13.062 -10.992 1 98.12 204 LYS B C 1
ATOM 4758 O O . LYS B 1 204 ? 10.531 -14.25 -10.688 1 98.12 204 LYS B O 1
ATOM 4763 N N . LYS B 1 205 ? 9.312 -12.617 -11.672 1 96.38 205 LYS B N 1
ATOM 4764 C CA . LYS B 1 205 ? 8.352 -13.586 -12.195 1 96.38 205 LYS B CA 1
ATOM 4765 C C . LYS B 1 205 ? 9.039 -14.586 -13.117 1 96.38 205 LYS B C 1
ATOM 4767 O O . LYS B 1 205 ? 8.797 -15.789 -13.031 1 96.38 205 LYS B O 1
ATOM 4772 N N . HIS B 1 206 ? 9.898 -14.156 -14.016 1 97.94 206 HIS B N 1
ATOM 4773 C CA . HIS B 1 206 ? 10.562 -15.008 -15 1 97.94 206 HIS B CA 1
ATOM 4774 C C . HIS B 1 206 ? 11.727 -15.766 -14.375 1 97.94 206 HIS B C 1
ATOM 4776 O O . HIS B 1 206 ? 11.977 -16.922 -14.719 1 97.94 206 HIS B O 1
ATOM 4782 N N . MET B 1 207 ? 12.414 -15.094 -13.469 1 98.25 207 MET B N 1
ATOM 4783 C CA . MET B 1 207 ? 13.625 -15.656 -12.891 1 98.25 207 MET B CA 1
ATOM 4784 C C . MET B 1 207 ? 13.305 -16.5 -11.664 1 98.25 207 MET B C 1
ATOM 4786 O O . MET B 1 207 ? 14.172 -17.219 -11.156 1 98.25 207 MET B O 1
ATOM 4790 N N . ASP B 1 208 ? 12.109 -16.328 -11.18 1 96.25 208 ASP B N 1
ATOM 4791 C CA . ASP B 1 208 ? 11.609 -17.016 -9.992 1 96.25 208 ASP B CA 1
ATOM 4792 C C . ASP B 1 208 ? 12.328 -16.531 -8.734 1 96.25 208 ASP B C 1
ATOM 4794 O O . ASP B 1 208 ? 12.828 -17.344 -7.957 1 96.25 208 ASP B O 1
ATOM 4798 N N . GLY B 1 209 ? 12.445 -15.141 -8.625 1 95.94 209 GLY B N 1
ATOM 4799 C CA . GLY B 1 209 ? 12.977 -14.555 -7.402 1 95.94 209 GLY B CA 1
ATOM 4800 C C . GLY B 1 209 ? 14.117 -13.594 -7.656 1 95.94 209 GLY B C 1
ATOM 4801 O O . GLY B 1 209 ? 14.273 -13.078 -8.766 1 95.94 209 GLY B O 1
ATOM 4802 N N . PRO B 1 210 ? 14.938 -13.266 -6.609 1 97.62 210 PRO B N 1
ATOM 4803 C CA . PRO B 1 210 ? 14.742 -13.75 -5.238 1 97.62 210 PRO B CA 1
ATOM 4804 C C . PRO B 1 210 ? 13.508 -13.148 -4.57 1 97.62 210 PRO B C 1
ATOM 4806 O O . PRO B 1 210 ? 13.203 -11.969 -4.781 1 97.62 210 PRO B O 1
ATOM 4809 N N . TYR B 1 211 ? 12.789 -13.953 -3.85 1 96.44 211 TYR B N 1
ATOM 4810 C CA . TYR B 1 211 ? 11.648 -13.516 -3.047 1 96.44 211 TYR B CA 1
ATOM 4811 C C . TYR B 1 211 ? 11.984 -13.547 -1.561 1 96.44 211 TYR B C 1
ATOM 4813 O O . TYR B 1 211 ? 12.734 -14.414 -1.105 1 96.44 211 TYR B O 1
ATOM 4821 N N . PHE B 1 212 ? 11.469 -12.617 -0.787 1 96.75 212 PHE B N 1
ATOM 4822 C CA . PHE B 1 212 ? 11.633 -12.516 0.659 1 96.75 212 PHE B CA 1
ATOM 4823 C C . PHE B 1 212 ? 10.281 -12.375 1.348 1 96.75 212 PHE B C 1
ATOM 4825 O O . PHE B 1 212 ? 9.305 -11.938 0.731 1 96.75 212 PHE B O 1
ATOM 4832 N N . ASP B 1 213 ? 10.203 -12.852 2.594 1 95.5 213 ASP B N 1
ATOM 4833 C CA . ASP B 1 213 ? 9.016 -12.641 3.418 1 95.5 213 ASP B CA 1
ATOM 4834 C C . ASP B 1 213 ? 8.977 -11.219 3.969 1 95.5 213 ASP B C 1
ATOM 4836 O O . ASP B 1 213 ? 9.383 -10.977 5.109 1 95.5 213 ASP B O 1
ATOM 4840 N N . LEU B 1 214 ? 8.453 -10.32 3.152 1 97.75 214 LEU B N 1
ATOM 4841 C CA . LEU B 1 214 ? 8.492 -8.898 3.482 1 97.75 214 LEU B CA 1
ATOM 4842 C C . LEU B 1 214 ? 7.707 -8.617 4.758 1 97.75 214 LEU B C 1
ATOM 4844 O O . LEU B 1 214 ? 8.062 -7.723 5.527 1 97.75 214 LEU B O 1
ATOM 4848 N N . GLU B 1 215 ? 6.617 -9.336 4.977 1 96 215 GLU B N 1
ATOM 4849 C CA . GLU B 1 215 ? 5.863 -9.172 6.215 1 96 215 GLU B CA 1
ATOM 4850 C C . GLU B 1 215 ? 6.727 -9.492 7.43 1 96 215 GLU B C 1
ATOM 4852 O O . GLU B 1 215 ? 6.703 -8.758 8.422 1 96 215 GLU B O 1
ATOM 4857 N N . ALA B 1 216 ? 7.445 -10.586 7.367 1 94.31 216 ALA B N 1
ATOM 4858 C CA . ALA B 1 216 ? 8.328 -10.969 8.469 1 94.31 216 ALA B CA 1
ATOM 4859 C C . ALA B 1 216 ? 9.414 -9.922 8.695 1 94.31 216 ALA B C 1
ATOM 4861 O O . ALA B 1 216 ? 9.773 -9.633 9.836 1 94.31 216 ALA B O 1
ATOM 4862 N N . ILE B 1 217 ? 9.938 -9.375 7.605 1 96.81 217 ILE B N 1
ATOM 4863 C CA . ILE B 1 217 ? 10.969 -8.352 7.684 1 96.81 217 ILE B CA 1
ATOM 4864 C C . ILE B 1 217 ? 10.414 -7.113 8.391 1 96.81 217 ILE B C 1
ATOM 4866 O O . ILE B 1 217 ? 11.062 -6.562 9.289 1 96.81 217 ILE B O 1
ATOM 4870 N N . TRP B 1 218 ? 9.273 -6.699 8.055 1 97.81 218 TRP B N 1
ATOM 4871 C CA . TRP B 1 218 ? 8.617 -5.555 8.68 1 97.81 218 TRP B CA 1
ATOM 4872 C C . TRP B 1 218 ? 8.312 -5.828 10.148 1 97.81 218 TRP B C 1
ATOM 4874 O O . TRP B 1 218 ? 8.531 -4.969 11.008 1 97.81 218 TRP B O 1
ATOM 4884 N N . ASP B 1 219 ? 7.797 -7.016 10.453 1 93.81 219 ASP B N 1
ATOM 4885 C CA . ASP B 1 219 ? 7.512 -7.406 11.828 1 93.81 219 ASP B CA 1
ATOM 4886 C C . ASP B 1 219 ? 8.773 -7.352 12.688 1 93.81 219 ASP B C 1
ATOM 4888 O O . ASP B 1 219 ? 8.734 -6.906 13.836 1 93.81 219 ASP B O 1
ATOM 4892 N N . GLU B 1 220 ? 9.852 -7.844 12.133 1 95.19 220 GLU B N 1
ATOM 4893 C CA . GLU B 1 220 ? 11.125 -7.797 12.844 1 95.19 220 GLU B CA 1
ATOM 4894 C C . GLU B 1 220 ? 11.523 -6.363 13.164 1 95.19 220 GLU B C 1
ATOM 4896 O O . GLU B 1 220 ? 11.914 -6.055 14.289 1 95.19 220 GLU B O 1
ATOM 4901 N N . HIS B 1 221 ? 11.461 -5.539 12.156 1 97.62 221 HIS B N 1
ATOM 4902 C CA . HIS B 1 221 ? 11.82 -4.137 12.32 1 97.62 221 HIS B CA 1
ATOM 4903 C C . HIS B 1 221 ? 10.992 -3.484 13.422 1 97.62 221 HIS B C 1
ATOM 4905 O O . HIS B 1 221 ? 11.539 -2.842 14.32 1 97.62 221 HIS B O 1
ATOM 4911 N N . THR B 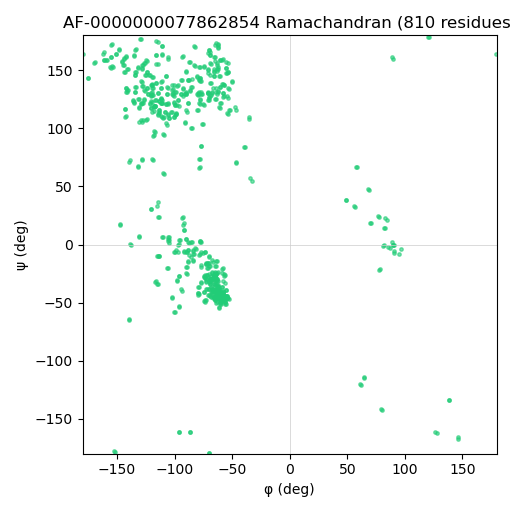1 222 ? 9.695 -3.631 13.414 1 96.38 222 THR B N 1
ATOM 4912 C CA . THR B 1 222 ? 8.805 -2.992 14.375 1 96.38 222 THR B CA 1
ATOM 4913 C C . THR B 1 222 ? 8.992 -3.592 15.766 1 96.38 222 THR B C 1
ATOM 4915 O O . THR B 1 222 ? 8.82 -2.898 16.766 1 96.38 222 THR B O 1
ATOM 4918 N N . TYR B 1 223 ? 9.297 -4.945 15.797 1 94.12 223 TYR B N 1
ATOM 4919 C CA . TYR B 1 223 ? 9.617 -5.562 17.078 1 94.12 223 TYR B CA 1
ATOM 4920 C C . TYR B 1 223 ? 10.75 -4.82 17.781 1 94.12 223 TYR B C 1
ATOM 4922 O O . TYR B 1 223 ? 10.664 -4.516 18.969 1 94.12 223 TYR B O 1
ATOM 4930 N N . PHE B 1 224 ? 11.805 -4.453 17.062 1 96.12 224 PHE B N 1
ATOM 4931 C CA . PHE B 1 224 ? 12.961 -3.783 17.641 1 96.12 224 PHE B CA 1
ATOM 4932 C C . PHE B 1 224 ? 12.625 -2.338 18 1 96.12 224 PHE B C 1
ATOM 4934 O O . PHE B 1 224 ? 13.18 -1.781 18.938 1 96.12 224 PHE B O 1
ATOM 4941 N N . GLU B 1 225 ? 11.695 -1.726 17.266 1 95.44 225 GLU B N 1
ATOM 4942 C CA . GLU B 1 225 ? 11.305 -0.341 17.516 1 95.44 225 GLU B CA 1
ATOM 4943 C C . GLU B 1 225 ? 10.438 -0.225 18.766 1 95.44 225 GLU B C 1
ATOM 4945 O O . GLU B 1 225 ? 10.594 0.717 19.547 1 95.44 225 GLU B O 1
ATOM 4950 N N . PHE B 1 226 ? 9.516 -1.16 18.969 1 92.75 226 PHE B N 1
ATOM 4951 C CA . PHE B 1 226 ? 8.43 -0.907 19.891 1 92.75 226 PHE B CA 1
ATOM 4952 C C . PHE B 1 226 ? 8.477 -1.884 21.062 1 92.75 226 PHE B C 1
ATOM 4954 O O . PHE B 1 226 ? 8.031 -1.565 22.172 1 92.75 226 PHE B O 1
ATOM 4961 N N . ASP B 1 227 ? 8.938 -3.107 20.844 1 91.44 227 ASP B N 1
ATOM 4962 C CA . ASP B 1 227 ? 8.922 -4.129 21.875 1 91.44 227 ASP B CA 1
ATOM 4963 C C . ASP B 1 227 ? 10.297 -4.262 22.531 1 91.44 227 ASP B C 1
ATOM 4965 O O . ASP B 1 227 ? 10.43 -4.066 23.75 1 91.44 227 ASP B O 1
ATOM 4969 N N . ASN B 1 228 ? 11.266 -4.543 21.75 1 92.69 228 ASN B N 1
ATOM 4970 C CA . ASN B 1 228 ? 12.633 -4.699 22.25 1 92.69 228 ASN B CA 1
ATOM 4971 C C . ASN B 1 228 ? 13.281 -3.348 22.531 1 92.69 228 ASN B C 1
ATOM 4973 O O . ASN B 1 228 ? 14.109 -3.23 23.438 1 92.69 228 ASN B O 1
ATOM 4977 N N . ARG B 1 229 ? 12.93 -2.393 21.781 1 94.19 229 ARG B N 1
ATOM 4978 C CA . ARG B 1 229 ? 13.359 -1.003 21.891 1 94.19 229 ARG B CA 1
ATOM 4979 C C . ARG B 1 229 ? 14.883 -0.893 21.812 1 94.19 229 ARG B C 1
ATOM 4981 O O . ARG B 1 229 ? 15.516 -0.38 22.734 1 94.19 229 ARG B O 1
ATOM 4988 N N . SER B 1 230 ? 15.391 -1.207 20.688 1 96.75 230 SER B N 1
ATOM 4989 C CA . SER B 1 230 ? 16.828 -1.151 20.422 1 96.75 230 SER B CA 1
ATOM 4990 C C . SER B 1 230 ? 17.125 -0.402 19.125 1 96.75 230 SER B C 1
ATOM 4992 O O . SER B 1 230 ? 16.734 -0.849 18.047 1 96.75 230 SER B O 1
ATOM 4994 N N . VAL B 1 231 ? 17.844 0.702 19.297 1 97.69 231 VAL B N 1
ATOM 4995 C CA . VAL B 1 231 ? 18.203 1.512 18.141 1 97.69 231 VAL B CA 1
ATOM 4996 C C . VAL B 1 231 ? 19.141 0.716 17.234 1 97.69 231 VAL B C 1
ATOM 4998 O O . VAL B 1 231 ? 18.922 0.661 16.016 1 97.69 231 VAL B O 1
ATOM 5001 N N . GLU B 1 232 ? 20.125 0.071 17.828 1 96.81 232 GLU B N 1
ATOM 5002 C CA . GLU B 1 232 ? 21.141 -0.649 17.062 1 96.81 232 GLU B CA 1
ATOM 5003 C C . GLU B 1 232 ? 20.516 -1.801 16.281 1 96.81 232 GLU B C 1
ATOM 5005 O O . GLU B 1 232 ? 20.828 -1.998 15.102 1 96.81 232 GLU B O 1
ATOM 5010 N N . HIS B 1 233 ? 19.656 -2.57 16.906 1 97.25 233 HIS B N 1
ATOM 5011 C CA . HIS B 1 233 ? 19 -3.674 16.219 1 97.25 233 HIS B CA 1
ATOM 5012 C C . HIS B 1 233 ? 18.047 -3.16 15.148 1 97.25 233 HIS B C 1
ATOM 5014 O O . HIS B 1 233 ? 17.938 -3.738 14.062 1 97.25 233 HIS B O 1
ATOM 5020 N N . THR B 1 234 ? 17.281 -2.068 15.43 1 97.69 234 THR B N 1
ATOM 5021 C CA . THR B 1 234 ? 16.406 -1.463 14.438 1 97.69 234 THR B CA 1
ATOM 5022 C C . THR B 1 234 ? 17.203 -1.078 13.188 1 97.69 234 THR B C 1
ATOM 5024 O O . THR B 1 234 ? 16.844 -1.463 12.07 1 97.69 234 THR B O 1
ATOM 5027 N N . MET B 1 235 ? 18.328 -0.408 13.398 1 97.25 235 MET B N 1
ATOM 5028 C CA . MET B 1 235 ? 19.141 0.065 12.273 1 97.25 235 MET B CA 1
ATOM 5029 C C . MET B 1 235 ? 19.75 -1.106 11.508 1 97.25 235 MET B C 1
ATOM 5031 O O . MET B 1 235 ? 19.953 -1.022 10.297 1 97.25 235 MET B O 1
ATOM 5035 N N . SER B 1 236 ? 19.984 -2.201 12.195 1 96.25 236 SER B N 1
ATOM 5036 C CA . SER B 1 236 ? 20.578 -3.367 11.562 1 96.25 236 SER B CA 1
ATOM 5037 C C . SER B 1 236 ? 19.609 -4.027 10.586 1 96.25 236 SER B C 1
ATOM 5039 O O . SER B 1 236 ? 20.031 -4.836 9.75 1 96.25 236 SER B O 1
ATOM 5041 N N . THR B 1 237 ? 18.312 -3.748 10.68 1 97.25 237 THR B N 1
ATOM 5042 C CA . THR B 1 237 ? 17.328 -4.309 9.766 1 97.25 237 THR B CA 1
ATOM 5043 C C . THR B 1 237 ? 17.203 -3.457 8.508 1 97.25 237 THR B C 1
ATOM 5045 O O . THR B 1 237 ? 16.391 -3.746 7.629 1 97.25 237 THR B O 1
ATOM 5048 N N . MET B 1 238 ? 18.031 -2.381 8.406 1 97.19 238 MET B N 1
ATOM 5049 C CA . MET B 1 238 ? 17.859 -1.417 7.324 1 97.19 238 MET B CA 1
ATOM 5050 C C . MET B 1 238 ? 19.062 -1.404 6.406 1 97.19 238 MET B C 1
ATOM 5052 O O . MET B 1 238 ? 20.125 -1.943 6.754 1 97.19 238 MET B O 1
ATOM 5056 N N . VAL B 1 239 ? 18.922 -0.84 5.172 1 95.81 239 VAL B N 1
ATOM 5057 C CA . VAL B 1 239 ? 20 -0.71 4.203 1 95.81 239 VAL B CA 1
ATOM 5058 C C . VAL B 1 239 ? 21 0.329 4.695 1 95.81 239 VAL B C 1
ATOM 5060 O O . VAL B 1 239 ? 20.828 0.914 5.766 1 95.81 239 VAL B O 1
ATOM 5063 N N . GLN B 1 240 ? 21.984 0.55 3.928 1 90.62 240 GLN B N 1
ATOM 5064 C CA . GLN B 1 240 ? 23.094 1.419 4.32 1 90.62 240 GLN B CA 1
ATOM 5065 C C . GLN B 1 240 ? 22.625 2.867 4.457 1 90.62 240 GLN B C 1
ATOM 5067 O O . GLN B 1 240 ? 22.984 3.551 5.418 1 90.62 240 GLN B O 1
ATOM 5072 N N . GLU B 1 241 ? 21.859 3.33 3.484 1 93.69 241 GLU B N 1
ATOM 5073 C CA . GLU B 1 241 ? 21.359 4.703 3.502 1 93.69 241 GLU B CA 1
ATOM 5074 C C . GLU B 1 241 ? 19.844 4.746 3.539 1 93.69 241 GLU B C 1
ATOM 5076 O O . GLU B 1 241 ? 19.203 5.148 2.564 1 93.69 241 GLU B O 1
ATOM 5081 N N . PRO B 1 242 ? 19.281 4.406 4.68 1 96.94 242 PRO B N 1
ATOM 5082 C CA . PRO B 1 242 ? 17.812 4.414 4.809 1 96.94 242 PRO B CA 1
ATOM 5083 C C . PRO B 1 242 ? 17.25 5.801 5.102 1 96.94 242 PRO B C 1
ATOM 5085 O O . PRO B 1 242 ? 18.016 6.742 5.344 1 96.94 242 PRO B O 1
ATOM 5088 N N . TYR B 1 243 ? 15.953 5.961 5.035 1 97.44 243 TYR B N 1
ATOM 5089 C CA . TYR B 1 243 ? 15.352 7.195 5.523 1 97.44 243 TYR B CA 1
ATOM 5090 C C . TYR B 1 243 ? 13.906 6.969 5.961 1 97.44 243 TYR B C 1
ATOM 5092 O O . TYR B 1 243 ? 13.281 5.988 5.559 1 97.44 243 TYR B O 1
ATOM 5100 N N . VAL B 1 244 ? 13.484 7.738 6.824 1 98.44 244 VAL B N 1
ATOM 5101 C CA . VAL B 1 244 ? 12.109 7.773 7.316 1 98.44 244 VAL B CA 1
ATOM 5102 C C . VAL B 1 244 ? 11.547 9.188 7.191 1 98.44 244 VAL B C 1
ATOM 5104 O O . VAL B 1 244 ? 12.25 10.164 7.473 1 98.44 244 VAL B O 1
ATOM 5107 N N . ASN B 1 245 ? 10.414 9.305 6.676 1 98.38 245 ASN B N 1
ATOM 5108 C CA . ASN B 1 245 ? 9.703 10.57 6.566 1 98.38 245 ASN B CA 1
ATOM 5109 C C . ASN B 1 245 ? 8.297 10.477 7.145 1 98.38 245 ASN B C 1
ATOM 5111 O O . ASN B 1 245 ? 7.449 9.758 6.609 1 98.38 245 ASN B O 1
ATOM 5115 N N . HIS B 1 246 ? 8.086 11.07 8.289 1 98.56 246 HIS B N 1
ATOM 5116 C CA . HIS B 1 246 ? 6.727 11.328 8.758 1 98.56 246 HIS B CA 1
ATOM 5117 C C . HIS B 1 246 ? 6.105 12.508 8.008 1 98.56 246 HIS B C 1
ATOM 5119 O O . HIS B 1 246 ? 6.344 13.664 8.352 1 98.56 246 HIS B O 1
ATOM 5125 N N . ILE B 1 247 ? 5.266 12.25 7.113 1 98.25 247 ILE B N 1
ATOM 5126 C CA . ILE B 1 247 ? 4.922 13.125 6.004 1 98.25 247 ILE B CA 1
ATOM 5127 C C . ILE B 1 247 ? 4.32 14.422 6.535 1 98.25 247 ILE B C 1
ATOM 5129 O O . ILE B 1 247 ? 4.75 15.516 6.16 1 98.25 247 ILE B O 1
ATOM 5133 N N . PRO B 1 248 ? 3.371 14.375 7.543 1 98.06 248 PRO B N 1
ATOM 5134 C CA . PRO B 1 248 ? 2.705 15.617 7.938 1 98.06 248 PRO B CA 1
ATOM 5135 C C . PRO B 1 248 ? 3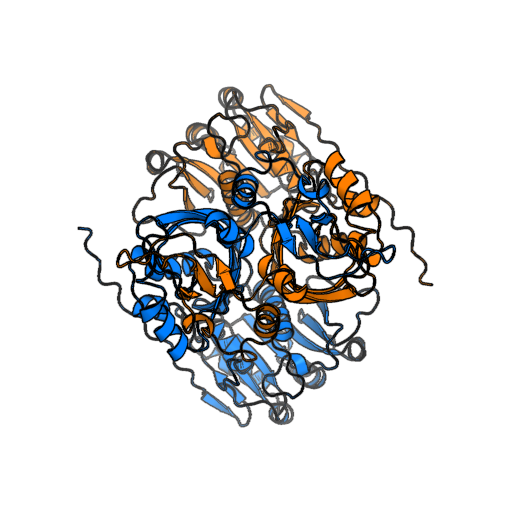.629 16.562 8.703 1 98.06 248 PRO B C 1
ATOM 5137 O O . PRO B 1 248 ? 3.439 17.781 8.656 1 98.06 248 PRO B O 1
ATOM 5140 N N . THR B 1 249 ? 4.664 15.969 9.391 1 98 249 THR B N 1
ATOM 5141 C CA . THR B 1 249 ? 5.504 16.797 10.25 1 98 249 THR B CA 1
ATOM 5142 C C . THR B 1 249 ? 6.926 16.875 9.711 1 98 249 THR B C 1
ATOM 5144 O O . THR B 1 249 ? 7.754 17.625 10.227 1 98 249 THR B O 1
ATOM 5147 N N . ILE B 1 250 ? 7.246 16.078 8.719 1 97.88 250 ILE B N 1
ATOM 5148 C CA . ILE B 1 250 ? 8.57 15.969 8.109 1 97.88 250 ILE B CA 1
ATOM 5149 C C . ILE B 1 250 ? 9.602 15.633 9.188 1 97.88 250 ILE B C 1
ATOM 5151 O O . ILE B 1 250 ? 10.703 16.188 9.195 1 97.88 250 ILE B O 1
ATOM 5155 N N . THR B 1 251 ? 9.18 14.883 10.156 1 98.19 251 THR B N 1
ATOM 5156 C CA . THR B 1 251 ? 10.133 14.336 11.125 1 98.19 251 THR B CA 1
ATOM 5157 C C . THR B 1 251 ? 10.703 13.016 10.633 1 98.19 251 THR B C 1
ATOM 5159 O O . THR B 1 251 ? 10.133 12.375 9.75 1 98.19 251 THR B O 1
ATOM 5162 N N . GLY B 1 252 ? 11.844 12.625 11.094 1 98.12 252 GLY B N 1
ATOM 5163 C CA . GLY B 1 252 ? 12.547 11.422 10.695 1 98.12 252 GLY B CA 1
ATOM 5164 C C . GLY B 1 252 ? 14.039 11.641 10.516 1 98.12 252 GLY B C 1
ATOM 5165 O O . GLY B 1 252 ? 14.695 12.234 11.375 1 98.12 252 GLY B O 1
ATOM 5166 N N . GLY B 1 253 ? 14.523 11.125 9.422 1 97.81 253 GLY B N 1
ATOM 5167 C CA . GLY B 1 253 ? 15.938 11.234 9.094 1 97.81 253 GLY B CA 1
ATOM 5168 C C . GLY B 1 253 ? 16.281 10.68 7.73 1 97.81 253 GLY B C 1
ATOM 5169 O O . GLY B 1 253 ? 15.703 9.68 7.297 1 97.81 253 GLY B O 1
ATOM 5170 N N . ILE B 1 254 ? 17.234 11.367 7.062 1 96.88 254 ILE B N 1
ATOM 5171 C CA . ILE B 1 254 ? 17.766 10.914 5.785 1 96.88 254 ILE B CA 1
ATOM 5172 C C . ILE B 1 254 ? 19.219 10.469 5.961 1 96.88 254 ILE B C 1
ATOM 5174 O O . ILE B 1 254 ? 20.078 11.25 6.375 1 96.88 254 ILE B O 1
ATOM 5178 N N . GLY B 1 255 ? 19.422 9.219 5.602 1 96.19 255 GLY B N 1
ATOM 5179 C CA . GLY B 1 255 ? 20.734 8.641 5.812 1 96.19 255 GLY B CA 1
ATOM 5180 C C . GLY B 1 255 ? 20.891 7.992 7.176 1 96.19 255 GLY B C 1
ATOM 5181 O O . GLY B 1 255 ? 20.156 8.312 8.109 1 96.19 255 GLY B O 1
ATOM 5182 N N . ARG B 1 256 ? 21.859 7.141 7.309 1 95.06 256 ARG B N 1
ATOM 5183 C CA . ARG B 1 256 ? 22 6.285 8.484 1 95.06 256 ARG B CA 1
ATOM 5184 C C . ARG B 1 256 ? 22.25 7.117 9.734 1 95.06 256 ARG B C 1
ATOM 5186 O O . ARG B 1 256 ? 21.625 6.891 10.773 1 95.06 256 ARG B O 1
ATOM 5193 N N . ASP B 1 257 ? 23.156 8.094 9.672 1 96.88 257 ASP B N 1
ATOM 5194 C CA . ASP B 1 257 ? 23.5 8.867 10.859 1 96.88 257 ASP B CA 1
ATOM 5195 C C . ASP B 1 257 ? 22.312 9.656 11.383 1 96.88 257 ASP B C 1
ATOM 5197 O O . ASP B 1 257 ? 21.969 9.578 12.57 1 96.88 257 ASP B O 1
ATOM 5201 N N . ARG B 1 258 ? 21.656 10.375 10.516 1 97.69 258 ARG B N 1
ATOM 5202 C CA . ARG B 1 258 ? 20.547 11.227 10.922 1 97.69 258 ARG B CA 1
ATOM 5203 C C . ARG B 1 258 ? 19.359 10.383 11.383 1 97.69 258 ARG B C 1
ATOM 5205 O O . ARG B 1 258 ? 18.656 10.766 12.32 1 97.69 258 ARG B O 1
ATOM 5212 N N . LEU B 1 259 ? 19.156 9.273 10.719 1 98.19 259 LEU B N 1
ATOM 5213 C CA . LEU B 1 259 ? 18.047 8.414 11.125 1 98.19 259 LEU B CA 1
ATOM 5214 C C . LEU B 1 259 ? 18.328 7.746 12.469 1 98.19 259 LEU B C 1
ATOM 5216 O O . LEU B 1 259 ? 17.438 7.602 13.297 1 98.19 259 LEU B O 1
ATOM 5220 N N . THR B 1 260 ? 19.578 7.348 12.688 1 98.25 260 THR B N 1
ATOM 5221 C CA . THR B 1 260 ? 19.969 6.805 13.984 1 98.25 260 THR B CA 1
ATOM 5222 C C . THR B 1 260 ? 19.719 7.824 15.094 1 98.25 260 THR B C 1
ATOM 5224 O O . THR B 1 260 ? 19.188 7.48 16.156 1 98.25 260 THR B O 1
ATOM 5227 N N . ASP B 1 261 ? 20.125 9.023 14.844 1 98.38 261 ASP B N 1
ATOM 5228 C CA . ASP B 1 261 ? 19.906 10.102 15.805 1 98.38 261 ASP B CA 1
ATOM 5229 C C . ASP B 1 261 ? 18.422 10.297 16.094 1 98.38 261 ASP B C 1
ATOM 5231 O O . ASP B 1 261 ? 18.031 10.438 17.266 1 98.38 261 ASP B O 1
ATOM 5235 N N . PHE B 1 262 ? 17.656 10.297 15.125 1 98.5 262 PHE B N 1
ATOM 5236 C CA . PHE B 1 262 ? 16.203 10.453 15.289 1 98.5 262 PHE B CA 1
ATOM 5237 C C . PHE B 1 262 ? 15.633 9.32 16.125 1 98.5 262 PHE B C 1
ATOM 5239 O O . PHE B 1 262 ? 14.891 9.555 17.078 1 98.5 262 PHE B O 1
ATOM 5246 N N . TYR B 1 263 ? 15.906 8.023 15.695 1 98.38 263 TYR B N 1
ATOM 5247 C CA . TYR B 1 263 ? 15.398 6.863 16.406 1 98.38 263 TYR B CA 1
ATOM 5248 C C . TYR B 1 263 ? 15.82 6.895 17.875 1 98.38 263 TYR B C 1
ATOM 5250 O O . TYR B 1 263 ? 15.047 6.539 18.766 1 98.38 263 TYR B O 1
ATOM 5258 N N . ARG B 1 264 ? 17.062 7.32 18.125 1 98.25 264 ARG B N 1
ATOM 5259 C CA . ARG B 1 264 ? 17.641 7.289 19.469 1 98.25 264 ARG B CA 1
ATOM 5260 C C . ARG B 1 264 ? 17.016 8.352 20.359 1 98.25 264 ARG B C 1
ATOM 5262 O O . ARG B 1 264 ? 16.719 8.094 21.531 1 98.25 264 ARG B O 1
ATOM 5269 N N . HIS B 1 265 ? 16.75 9.5 19.812 1 97.44 265 HIS B N 1
ATOM 5270 C CA . HIS B 1 265 ? 16.469 10.633 20.688 1 97.44 265 HIS B CA 1
ATOM 5271 C C . HIS B 1 265 ? 15.031 11.102 20.531 1 97.44 265 HIS B C 1
ATOM 5273 O O . HIS B 1 265 ? 14.531 11.859 21.375 1 97.44 265 HIS B O 1
ATOM 5279 N N . HIS B 1 266 ? 14.32 10.578 19.516 1 97.31 266 HIS B N 1
ATOM 5280 C CA . HIS B 1 266 ? 13.047 11.227 19.234 1 97.31 266 HIS B CA 1
ATOM 5281 C C . HIS B 1 266 ? 11.953 10.211 18.953 1 97.31 266 HIS B C 1
ATOM 5283 O O . HIS B 1 266 ? 10.797 10.57 18.75 1 97.31 266 HIS B O 1
ATOM 5289 N N . PHE B 1 267 ? 12.281 8.922 18.984 1 97.44 267 PHE B N 1
ATOM 5290 C CA . PHE B 1 267 ? 11.227 8.016 18.547 1 97.44 267 PHE B CA 1
ATOM 5291 C C . PHE B 1 267 ? 11.18 6.781 19.438 1 97.44 267 PHE B C 1
ATOM 5293 O O . PHE B 1 267 ? 10.219 6.594 20.188 1 97.44 267 PHE B O 1
ATOM 5300 N N . ILE B 1 268 ? 12.172 5.914 19.484 1 97 268 ILE B N 1
ATOM 5301 C CA . ILE B 1 268 ? 12.109 4.57 20.047 1 97 268 ILE B CA 1
ATOM 5302 C C . ILE B 1 268 ? 11.789 4.648 21.547 1 97 268 ILE B C 1
ATOM 5304 O O . ILE B 1 268 ? 11 3.854 22.062 1 97 268 ILE B O 1
ATOM 5308 N N . PHE B 1 269 ? 12.297 5.605 22.234 1 95.62 269 PHE B N 1
ATOM 5309 C CA . PHE B 1 269 ? 12.125 5.684 23.672 1 95.62 269 PHE B CA 1
ATOM 5310 C C . PHE B 1 269 ? 11.102 6.754 24.047 1 95.62 269 PHE B C 1
ATOM 5312 O O . PHE B 1 269 ? 10.883 7.035 25.219 1 95.62 269 PHE B O 1
ATOM 5319 N N . ASN B 1 270 ? 10.516 7.41 23.047 1 93.81 270 ASN B N 1
ATOM 5320 C CA . ASN B 1 270 ? 9.648 8.562 23.266 1 93.81 270 ASN B CA 1
ATOM 5321 C C . ASN B 1 270 ? 8.203 8.266 22.875 1 93.81 270 ASN B C 1
ATOM 5323 O O . ASN B 1 270 ? 7.438 9.18 22.562 1 93.81 270 ASN B O 1
ATOM 5327 N N . ASN B 1 271 ? 7.805 7.059 22.859 1 93.31 271 ASN B N 1
ATOM 5328 C CA . ASN B 1 271 ? 6.41 6.695 22.641 1 93.31 271 ASN B CA 1
ATOM 5329 C C . ASN B 1 271 ? 5.699 6.355 23.938 1 93.31 271 ASN B C 1
ATOM 5331 O O . ASN B 1 271 ? 6.266 5.688 24.812 1 93.31 271 ASN B O 1
ATOM 5335 N N . PRO B 1 272 ? 4.426 6.883 24.062 1 95.94 272 PRO B N 1
ATOM 5336 C CA . PRO B 1 272 ? 3.682 6.582 25.297 1 95.94 272 PRO B CA 1
ATOM 5337 C C . PRO B 1 272 ? 3.561 5.082 25.547 1 95.94 272 PRO B C 1
ATOM 5339 O O . PRO B 1 272 ? 3.459 4.293 24.609 1 95.94 272 PRO B O 1
ATOM 5342 N N . LYS B 1 273 ? 3.445 4.625 26.812 1 94.06 273 LYS B N 1
ATOM 5343 C CA . LYS B 1 273 ? 3.447 3.223 27.219 1 94.06 273 LYS B CA 1
ATOM 5344 C C . LYS B 1 273 ? 2.17 2.52 26.766 1 94.06 273 LYS B C 1
ATOM 5346 O O . LYS B 1 273 ? 2.176 1.312 26.516 1 94.06 273 LYS B O 1
ATOM 5351 N N . ASP B 1 274 ? 1.121 3.264 26.656 1 96.31 274 ASP B N 1
ATOM 5352 C CA . ASP B 1 274 ? -0.158 2.645 26.312 1 96.31 274 ASP B CA 1
ATOM 5353 C C . ASP B 1 274 ? -0.39 2.641 24.812 1 96.31 274 ASP B C 1
ATOM 5355 O O . ASP B 1 274 ? -1.516 2.436 24.344 1 96.31 274 ASP B O 1
ATOM 5359 N N . THR B 1 275 ? 0.665 2.943 24.062 1 96 275 THR B N 1
ATOM 5360 C CA . THR B 1 275 ? 0.536 2.957 22.609 1 96 275 THR B CA 1
ATOM 5361 C C . THR B 1 275 ? 0.057 1.601 22.094 1 96 275 THR B C 1
ATOM 5363 O O . THR B 1 275 ? 0.58 0.56 22.5 1 96 275 THR B O 1
ATOM 5366 N N . LYS B 1 276 ? -0.958 1.621 21.25 1 94.56 276 LYS B N 1
ATOM 5367 C CA . LYS B 1 276 ? -1.502 0.427 20.609 1 94.56 276 LYS B CA 1
ATOM 5368 C C . LYS B 1 276 ? -1.739 0.663 19.125 1 94.56 276 LYS B C 1
ATOM 5370 O O . LYS B 1 276 ? -2.074 1.775 18.719 1 94.56 276 LYS B O 1
ATOM 5375 N N . MET B 1 277 ? -1.533 -0.381 18.422 1 94.31 277 MET B N 1
ATOM 5376 C CA . MET B 1 277 ? -1.782 -0.349 16.984 1 94.31 277 MET B CA 1
ATOM 5377 C C . MET B 1 277 ? -2.842 -1.373 16.578 1 94.31 277 MET B C 1
ATOM 5379 O O . MET B 1 277 ? -2.785 -2.525 17.016 1 94.31 277 MET B O 1
ATOM 5383 N N . GLU B 1 278 ? -3.812 -0.952 15.867 1 94.69 278 GLU B N 1
ATOM 5384 C CA . GLU B 1 278 ? -4.852 -1.806 15.297 1 94.69 278 GLU B CA 1
ATOM 5385 C C . GLU B 1 278 ? -4.746 -1.872 13.781 1 94.69 278 GLU B C 1
ATOM 5387 O O . GLU B 1 278 ? -5.023 -0.89 13.086 1 94.69 278 GLU B O 1
ATOM 5392 N N . LEU B 1 279 ? -4.352 -3.041 13.281 1 96.88 279 LEU B N 1
ATOM 5393 C CA . LEU B 1 279 ? -4.172 -3.205 11.844 1 96.88 279 LEU B CA 1
ATOM 5394 C C . LEU B 1 279 ? -5.52 -3.215 11.133 1 96.88 279 LEU B C 1
ATOM 5396 O O . LEU B 1 279 ? -6.438 -3.934 11.531 1 96.88 279 LEU B O 1
ATOM 5400 N N . ILE B 1 280 ? -5.676 -2.426 10.086 1 97.19 280 ILE B N 1
ATOM 5401 C CA . ILE B 1 280 ? -6.887 -2.346 9.273 1 97.19 280 ILE B CA 1
ATOM 5402 C C . ILE B 1 280 ? -6.691 -3.119 7.977 1 97.19 280 ILE B C 1
ATOM 5404 O O . ILE B 1 280 ? -7.578 -3.859 7.547 1 97.19 280 ILE B O 1
ATOM 5408 N N . SER B 1 281 ? -5.613 -2.953 7.348 1 97.69 281 SER B N 1
ATOM 5409 C CA . SER B 1 281 ? -5.227 -3.736 6.176 1 97.69 281 SER B CA 1
ATOM 5410 C C . SER B 1 281 ? -3.715 -3.742 5.992 1 97.69 281 SER B C 1
ATOM 5412 O O . SER B 1 281 ? -3.025 -2.824 6.438 1 97.69 281 SER B O 1
ATOM 5414 N N . ARG B 1 282 ? -3.229 -4.77 5.398 1 98.19 282 ARG B N 1
ATOM 5415 C CA . ARG B 1 282 ? -1.831 -4.891 4.996 1 98.19 282 ARG B CA 1
ATOM 5416 C C . ARG B 1 282 ? -1.717 -5.359 3.549 1 98.19 282 ARG B C 1
ATOM 5418 O O . ARG B 1 282 ? -2.322 -6.363 3.168 1 98.19 282 ARG B O 1
ATOM 5425 N N . THR B 1 283 ? -1.011 -4.621 2.758 1 98.69 283 THR B N 1
ATOM 5426 C CA . THR B 1 283 ? -0.668 -4.973 1.384 1 98.69 283 THR B CA 1
ATOM 5427 C C . THR B 1 283 ? 0.808 -5.34 1.271 1 98.69 283 THR B C 1
ATOM 5429 O O . THR B 1 283 ? 1.679 -4.566 1.676 1 98.69 283 THR B O 1
ATOM 5432 N N . VAL B 1 284 ? 1.061 -6.484 0.854 1 98.44 284 VAL B N 1
ATOM 5433 C CA . VAL B 1 284 ? 2.432 -6.906 0.588 1 98.44 284 VAL B CA 1
ATOM 5434 C C . VAL B 1 284 ? 2.674 -6.949 -0.919 1 98.44 284 VAL B C 1
ATOM 5436 O O . VAL B 1 284 ? 2.029 -7.719 -1.637 1 98.44 284 VAL B O 1
ATOM 5439 N N . GLY B 1 285 ? 3.52 -6.039 -1.416 1 98.19 285 GLY B N 1
ATOM 5440 C CA . GLY B 1 285 ? 3.914 -6.012 -2.816 1 98.19 285 GLY B CA 1
ATOM 5441 C C . GLY B 1 285 ? 5.23 -6.715 -3.078 1 98.19 285 GLY B C 1
ATOM 5442 O O . GLY B 1 285 ? 5.641 -7.59 -2.311 1 98.19 285 GLY B O 1
ATOM 5443 N N . ILE B 1 286 ? 5.828 -6.395 -4.238 1 98.19 286 ILE B N 1
ATOM 5444 C CA . ILE B 1 286 ? 7.055 -7.055 -4.664 1 98.19 286 ILE B CA 1
ATOM 5445 C C . ILE B 1 286 ? 8.234 -6.535 -3.842 1 98.19 286 ILE B C 1
ATOM 5447 O O . ILE B 1 286 ? 9.211 -7.258 -3.619 1 98.19 286 ILE B O 1
ATOM 5451 N N . ASP B 1 287 ? 8.102 -5.223 -3.35 1 98.62 287 ASP B N 1
ATOM 5452 C CA . ASP B 1 287 ? 9.211 -4.637 -2.604 1 98.62 287 ASP B CA 1
ATOM 5453 C C . ASP B 1 287 ? 8.703 -3.682 -1.525 1 98.62 287 ASP B C 1
ATOM 5455 O O . ASP B 1 287 ? 9.445 -2.811 -1.062 1 98.62 287 ASP B O 1
ATOM 5459 N N . ARG B 1 288 ? 7.449 -3.781 -1.196 1 98.62 288 ARG B N 1
ATOM 5460 C CA . ARG B 1 288 ? 6.863 -2.883 -0.205 1 98.62 288 ARG B CA 1
ATOM 5461 C C . ARG B 1 288 ? 5.844 -3.611 0.661 1 98.62 288 ARG B C 1
ATOM 5463 O O . ARG B 1 288 ? 5.184 -4.547 0.199 1 98.62 288 ARG B O 1
ATOM 5470 N N . VAL B 1 289 ? 5.727 -3.209 1.865 1 98.62 289 VAL B N 1
ATOM 5471 C CA . VAL B 1 289 ? 4.605 -3.488 2.752 1 98.62 289 VAL B CA 1
ATOM 5472 C C . VAL B 1 289 ? 3.869 -2.191 3.08 1 98.62 289 VAL B C 1
ATOM 5474 O O . VAL B 1 289 ? 4.496 -1.183 3.416 1 98.62 289 VAL B O 1
ATOM 5477 N N . VAL B 1 290 ? 2.586 -2.188 2.939 1 98.81 290 VAL B N 1
ATOM 5478 C CA . VAL B 1 290 ? 1.78 -1.02 3.279 1 98.81 290 VAL B CA 1
ATOM 5479 C C . VAL B 1 290 ? 0.747 -1.394 4.34 1 98.81 290 VAL B C 1
ATOM 5481 O O . VAL B 1 290 ? -0.07 -2.293 4.129 1 98.81 290 VAL B O 1
ATOM 5484 N N . ASP B 1 291 ? 0.801 -0.727 5.434 1 98.56 291 ASP B N 1
ATOM 5485 C CA . ASP B 1 291 ? -0.167 -0.915 6.512 1 98.56 291 ASP B CA 1
ATOM 5486 C C . ASP B 1 291 ? -1.131 0.266 6.594 1 98.56 291 ASP B C 1
ATOM 5488 O O . ASP B 1 291 ? -0.708 1.424 6.566 1 98.56 291 ASP B O 1
ATOM 5492 N N . GLU B 1 292 ? -2.412 -0.006 6.629 1 98.38 292 GLU B N 1
ATOM 5493 C CA . GLU B 1 292 ? -3.387 0.871 7.27 1 98.38 292 GLU B CA 1
ATOM 5494 C C . GLU B 1 292 ? -3.648 0.445 8.711 1 98.38 292 GLU B C 1
ATOM 5496 O O . GLU B 1 292 ? -3.898 -0.731 8.984 1 98.38 292 GLU B O 1
ATOM 5501 N N . PHE B 1 293 ? -3.568 1.372 9.578 1 97.88 293 PHE B N 1
ATOM 5502 C CA . PHE B 1 293 ? -3.775 0.997 10.969 1 97.88 293 PHE B CA 1
ATOM 5503 C C . PHE B 1 293 ? -4.246 2.193 11.789 1 97.88 293 PHE B C 1
ATOM 5505 O O . PHE B 1 293 ? -4.18 3.334 11.328 1 97.88 293 PHE B O 1
ATOM 5512 N N . ILE B 1 294 ? -4.805 1.919 12.914 1 97.56 294 ILE B N 1
ATOM 5513 C CA . ILE B 1 294 ? -5.18 2.932 13.898 1 97.56 294 ILE B CA 1
ATOM 5514 C C . ILE B 1 294 ? -4.203 2.9 15.07 1 97.56 294 ILE B C 1
ATOM 5516 O O . ILE B 1 294 ? -3.973 1.846 15.664 1 97.56 294 ILE B O 1
ATOM 5520 N N . MET B 1 295 ? -3.586 3.992 15.305 1 97.5 295 MET B N 1
ATOM 5521 C CA . MET B 1 295 ? -2.715 4.137 16.469 1 97.5 295 MET B CA 1
ATOM 5522 C C . MET B 1 295 ? -3.434 4.867 17.594 1 97.5 295 MET B C 1
ATOM 5524 O O . MET B 1 295 ? -4.082 5.891 17.375 1 97.5 295 MET B O 1
ATOM 5528 N N . THR B 1 296 ? -3.365 4.316 18.797 1 97.5 296 THR B N 1
ATOM 5529 C CA . THR B 1 296 ? -3.979 4.906 19.969 1 97.5 296 THR B CA 1
ATOM 5530 C C . THR B 1 296 ? -2.941 5.117 21.078 1 97.5 296 THR B C 1
ATOM 5532 O O . THR B 1 296 ? -2.072 4.27 21.281 1 97.5 296 THR B O 1
ATOM 5535 N N . PHE B 1 297 ? -2.971 6.23 21.656 1 98 297 PHE B N 1
ATOM 5536 C CA . PHE B 1 297 ? -2.129 6.484 22.812 1 98 297 PHE B CA 1
ATOM 5537 C C . PHE B 1 297 ? -2.65 7.672 23.609 1 98 297 PHE B C 1
ATOM 5539 O O . PHE B 1 297 ? -3.48 8.438 23.125 1 98 297 PHE B O 1
ATOM 5546 N N . THR B 1 298 ? -2.277 7.742 24.812 1 98.5 298 THR B N 1
ATOM 5547 C CA . THR B 1 298 ? -2.492 8.93 25.641 1 98.5 298 THR B CA 1
ATOM 5548 C C . THR B 1 298 ? -1.304 9.883 25.531 1 98.5 298 THR B C 1
ATOM 5550 O O . THR B 1 298 ? -0.155 9.469 25.703 1 98.5 298 THR B O 1
ATOM 5553 N N . HIS B 1 299 ? -1.552 11.172 25.281 1 98 299 HIS B N 1
ATOM 5554 C CA . HIS B 1 299 ? -0.495 12.164 25.172 1 98 299 HIS B CA 1
ATOM 5555 C C . HIS B 1 299 ? 0.002 12.594 26.547 1 98 299 HIS B C 1
ATOM 5557 O O . HIS B 1 299 ? -0.181 13.75 26.938 1 98 299 HIS B O 1
ATOM 5563 N N . ASP B 1 300 ? 0.736 11.742 27.188 1 96.56 300 ASP B N 1
ATOM 5564 C CA . ASP B 1 300 ? 1.212 11.992 28.547 1 96.56 300 ASP B CA 1
ATOM 5565 C C . ASP B 1 300 ? 2.721 12.227 28.562 1 96.56 300 ASP B C 1
ATOM 5567 O O . ASP B 1 300 ? 3.332 12.289 29.625 1 96.56 300 ASP B O 1
ATOM 5571 N N . SER B 1 301 ? 3.275 12.297 27.453 1 95.12 301 SER B N 1
ATOM 5572 C CA . SER B 1 301 ? 4.668 12.648 27.203 1 95.12 301 SER B CA 1
ATOM 5573 C C . SER B 1 301 ? 4.832 13.375 25.875 1 95.12 301 SER B C 1
ATOM 5575 O O . SER B 1 301 ? 3.891 13.445 25.078 1 95.12 301 SER B O 1
ATOM 5577 N N . GLU B 1 302 ? 6.004 13.953 25.672 1 94.75 302 GLU B N 1
ATOM 5578 C CA . GLU B 1 302 ? 6.281 14.516 24.359 1 94.75 302 GLU B CA 1
ATOM 5579 C C . GLU B 1 302 ? 6.445 13.414 23.312 1 94.75 302 GLU B C 1
ATOM 5581 O O . GLU B 1 302 ? 7.156 12.43 23.547 1 94.75 302 GLU B O 1
ATOM 5586 N N . VAL B 1 303 ? 5.75 13.508 22.25 1 97.31 303 VAL B N 1
ATOM 5587 C CA . VAL B 1 303 ? 5.805 12.562 21.141 1 97.31 303 VAL B CA 1
ATOM 5588 C C . VAL B 1 303 ? 6.277 13.281 19.875 1 97.31 303 VAL B C 1
ATOM 5590 O O . VAL B 1 303 ? 5.461 13.688 19.047 1 97.31 303 VAL B O 1
ATOM 5593 N N . ASP B 1 304 ? 7.496 13.273 19.578 1 97.19 304 ASP B N 1
ATOM 5594 C CA . ASP B 1 304 ? 8.172 14.195 18.672 1 97.19 304 ASP B CA 1
ATOM 5595 C C . ASP B 1 304 ? 7.746 13.945 17.219 1 97.19 304 ASP B C 1
ATOM 5597 O O . ASP B 1 304 ? 7.684 14.883 16.422 1 97.19 304 ASP B O 1
ATOM 5601 N N . TRP B 1 305 ? 7.465 12.742 16.906 1 97.69 305 TRP B N 1
ATOM 5602 C CA . TRP B 1 305 ? 7.23 12.43 15.5 1 97.69 305 TRP B CA 1
ATOM 5603 C C . TRP B 1 305 ? 5.875 12.961 15.039 1 97.69 305 TRP B C 1
ATOM 5605 O O . TRP B 1 305 ? 5.703 13.312 13.875 1 97.69 305 TRP B O 1
ATOM 5615 N N . ILE B 1 306 ? 4.902 13.109 15.969 1 98.12 306 ILE B N 1
ATOM 5616 C CA . ILE B 1 306 ? 3.547 13.492 15.594 1 98.12 306 ILE B CA 1
ATOM 5617 C C . ILE B 1 306 ? 3.215 14.859 16.172 1 98.12 306 ILE B C 1
ATOM 5619 O O . ILE B 1 306 ? 2.486 15.648 15.57 1 98.12 306 ILE B O 1
ATOM 5623 N N . LEU B 1 307 ? 3.732 15.164 17.344 1 97.69 307 LEU B N 1
ATOM 5624 C CA . LEU B 1 307 ? 3.506 16.406 18.062 1 97.69 307 LEU B CA 1
ATOM 5625 C C . LEU B 1 307 ? 4.824 17 18.562 1 97.69 307 LEU B C 1
ATOM 5627 O O . LEU B 1 307 ? 5.035 17.125 19.766 1 97.69 307 LEU B O 1
ATOM 5631 N N . PRO B 1 308 ? 5.602 17.422 17.562 1 97.19 308 PRO B N 1
ATOM 5632 C CA . PRO B 1 308 ? 6.918 17.922 17.953 1 97.19 308 PRO B CA 1
ATOM 5633 C C . PRO B 1 308 ? 6.832 19.141 18.875 1 97.19 308 PRO B C 1
ATOM 5635 O O . PRO B 1 308 ? 6.266 20.172 18.5 1 97.19 308 PRO B O 1
ATOM 5638 N N . LYS B 1 309 ? 7.371 18.969 20.109 1 94.88 309 LYS B N 1
ATOM 5639 C CA . LYS B 1 309 ? 7.559 20.016 21.094 1 94.88 309 LYS B CA 1
ATOM 5640 C C . LYS B 1 309 ? 6.223 20.5 21.656 1 94.88 309 LYS B C 1
ATOM 5642 O O . LYS B 1 309 ? 6.121 21.609 22.172 1 94.88 309 LYS B O 1
ATOM 5647 N N . VAL B 1 310 ? 5.238 19.766 21.516 1 96.44 310 VAL B N 1
ATOM 5648 C CA . VAL B 1 310 ? 3.979 20.016 22.203 1 96.44 310 VAL B CA 1
ATOM 5649 C C . VAL B 1 310 ? 3.984 19.328 23.562 1 96.44 310 VAL B C 1
ATOM 5651 O O . VAL B 1 310 ? 4.16 18.109 23.656 1 96.44 310 VAL B O 1
ATOM 5654 N N . PRO B 1 311 ? 3.807 20.109 24.594 1 95.88 311 PRO B N 1
ATOM 5655 C CA . PRO B 1 311 ? 3.777 19.484 25.922 1 95.88 311 PRO B CA 1
ATOM 5656 C C . PRO B 1 311 ? 2.615 18.5 26.094 1 95.88 311 PRO B C 1
ATOM 5658 O O . PRO B 1 311 ? 1.602 18.625 25.406 1 95.88 311 PRO B O 1
ATOM 5661 N N . PRO B 1 312 ? 2.814 17.516 27.016 1 95.62 312 PRO B N 1
ATOM 5662 C CA . PRO B 1 312 ? 1.737 16.547 27.25 1 95.62 312 PRO B CA 1
ATOM 5663 C C . PRO B 1 312 ? 0.406 17.219 27.578 1 95.62 312 PRO B C 1
ATOM 5665 O O . PRO B 1 312 ? 0.365 18.172 28.359 1 95.62 312 PRO B O 1
ATOM 5668 N N . THR B 1 313 ? -0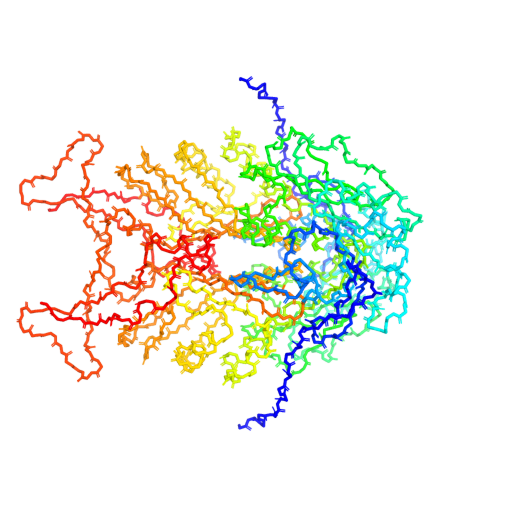.621 16.781 26.984 1 96.19 313 THR B N 1
ATOM 5669 C CA . THR B 1 313 ? -1.957 17.344 27.172 1 96.19 313 THR B CA 1
ATOM 5670 C C . THR B 1 313 ? -2.818 16.406 28.016 1 96.19 313 THR B C 1
ATOM 5672 O O . THR B 1 313 ? -3.871 16.797 28.516 1 96.19 313 THR B O 1
ATOM 5675 N N . GLY B 1 314 ? -2.416 15.109 28.078 1 96.5 314 GLY B N 1
ATOM 5676 C CA . GLY B 1 314 ? -3.189 14.109 28.797 1 96.5 314 GLY B CA 1
ATOM 5677 C C . GLY B 1 314 ? -4.348 13.562 27.984 1 96.5 314 GLY B C 1
ATOM 5678 O O . GLY B 1 314 ? -5.039 12.641 28.422 1 96.5 314 GLY B O 1
ATOM 5679 N N . ARG B 1 315 ? -4.559 14.008 26.797 1 97.5 315 ARG B N 1
ATOM 5680 C CA . ARG B 1 315 ? -5.676 13.578 25.969 1 97.5 315 ARG B CA 1
ATOM 5681 C C . ARG B 1 315 ? -5.395 12.219 25.328 1 97.5 315 ARG B C 1
ATOM 5683 O O . ARG B 1 315 ? -4.266 11.945 24.922 1 97.5 315 ARG B O 1
ATOM 5690 N N . LYS B 1 316 ? -6.43 11.375 25.234 1 98 316 LYS B N 1
ATOM 5691 C CA . LYS B 1 316 ? -6.348 10.141 24.469 1 98 316 LYS B CA 1
ATOM 5692 C C . LYS B 1 316 ? -6.539 10.406 22.984 1 98 316 LYS B C 1
ATOM 5694 O O . LYS B 1 316 ? -7.465 11.117 22.578 1 98 316 LYS B O 1
ATOM 5699 N N . LEU B 1 317 ? -5.648 9.906 22.203 1 98.12 317 LEU B N 1
ATOM 5700 C CA . LEU B 1 317 ? -5.691 10.102 20.766 1 98.12 317 LEU B CA 1
ATOM 5701 C C . LEU B 1 317 ? -5.895 8.773 20.031 1 98.12 317 LEU B C 1
ATOM 5703 O O . LEU B 1 317 ? -5.355 7.742 20.453 1 98.12 317 LEU B O 1
ATOM 5707 N N . GLU B 1 318 ? -6.688 8.75 19.031 1 98.25 318 GLU B N 1
ATOM 5708 C CA . GLU B 1 318 ? -6.844 7.691 18.047 1 98.25 318 GLU B CA 1
ATOM 5709 C C . GLU B 1 318 ? -6.73 8.242 16.625 1 98.25 318 GLU B C 1
ATOM 5711 O O . GLU B 1 318 ? -7.477 9.148 16.234 1 98.25 318 GLU B O 1
ATOM 5716 N N . ILE B 1 319 ? -5.801 7.723 15.883 1 98.06 319 ILE B N 1
ATOM 5717 C CA . ILE B 1 319 ? -5.461 8.344 14.602 1 98.06 319 ILE B CA 1
ATOM 5718 C C . ILE B 1 319 ? -5.301 7.27 13.531 1 98.06 319 ILE B C 1
ATOM 5720 O O . ILE B 1 319 ? -4.539 6.316 13.711 1 98.06 319 ILE B O 1
ATOM 5724 N N . PRO B 1 320 ? -6.051 7.359 12.398 1 98.06 320 PRO B N 1
ATOM 5725 C CA . PRO B 1 320 ? -5.727 6.496 11.258 1 98.06 320 PRO B CA 1
ATOM 5726 C C . PRO B 1 320 ? -4.383 6.848 10.617 1 98.06 320 PRO B C 1
ATOM 5728 O O . PRO B 1 320 ? -4.098 8.023 10.383 1 98.06 320 PRO B O 1
ATOM 5731 N N . LEU B 1 321 ? -3.568 5.852 10.414 1 98.44 321 LEU B N 1
ATOM 5732 C CA . LEU B 1 321 ? -2.268 6.047 9.781 1 98.44 321 LEU B CA 1
ATOM 5733 C C . LEU B 1 321 ? -2.09 5.094 8.602 1 98.44 321 LEU B C 1
ATOM 5735 O O . LEU B 1 321 ? -2.783 4.078 8.508 1 98.44 321 LEU B O 1
ATOM 5739 N N . THR B 1 322 ? -1.268 5.48 7.676 1 98.69 322 THR B N 1
ATOM 5740 C CA . THR B 1 322 ? -0.747 4.613 6.625 1 98.69 322 THR B CA 1
ATOM 5741 C C . THR B 1 322 ? 0.779 4.59 6.648 1 98.69 322 THR B C 1
ATOM 5743 O O . THR B 1 322 ? 1.421 5.641 6.723 1 98.69 322 THR B O 1
ATOM 5746 N N . ALA B 1 323 ? 1.342 3.438 6.652 1 98.75 323 ALA B N 1
ATOM 5747 C CA . ALA B 1 323 ? 2.787 3.256 6.539 1 98.75 323 ALA B CA 1
ATOM 5748 C C . ALA B 1 323 ? 3.15 2.564 5.227 1 98.75 323 ALA B C 1
ATOM 5750 O O . ALA B 1 323 ? 2.701 1.446 4.961 1 98.75 323 ALA B O 1
ATOM 5751 N N . VAL B 1 324 ? 3.857 3.232 4.367 1 98.75 324 VAL B N 1
ATOM 5752 C CA . VAL B 1 324 ? 4.441 2.645 3.166 1 98.75 324 VAL B CA 1
ATOM 5753 C C . VAL B 1 324 ? 5.914 2.324 3.412 1 98.75 324 VAL B C 1
ATOM 5755 O O . VAL B 1 324 ? 6.742 3.232 3.531 1 98.75 324 VAL B O 1
ATOM 5758 N N . VAL B 1 325 ? 6.238 1.075 3.445 1 98.81 325 VAL B N 1
ATOM 5759 C CA . VAL B 1 325 ? 7.562 0.596 3.826 1 98.81 325 VAL B CA 1
ATOM 5760 C C . VAL B 1 325 ? 8.234 -0.074 2.629 1 98.81 325 VAL B C 1
ATOM 5762 O O . VAL B 1 325 ? 7.773 -1.115 2.154 1 98.81 325 VAL B O 1
ATOM 5765 N N . ASN B 1 326 ? 9.227 0.533 2.166 1 98.75 326 ASN B N 1
ATOM 5766 C CA . ASN B 1 326 ? 9.969 -0.005 1.032 1 98.75 326 ASN B CA 1
ATOM 5767 C C . ASN B 1 326 ? 11.148 -0.864 1.489 1 98.75 326 ASN B C 1
ATOM 5769 O O . ASN B 1 326 ? 11.852 -0.502 2.43 1 98.75 326 ASN B O 1
ATOM 5773 N N . VAL B 1 327 ? 11.305 -2.016 0.872 1 98.62 327 VAL B N 1
ATOM 5774 C CA . VAL B 1 327 ? 12.367 -2.967 1.197 1 98.62 327 VAL B CA 1
ATOM 5775 C C . VAL B 1 327 ? 13.25 -3.197 -0.026 1 98.62 327 VAL B C 1
ATOM 5777 O O . VAL B 1 327 ? 12.75 -3.318 -1.147 1 98.62 327 VAL B O 1
ATOM 5780 N N . ARG B 1 328 ? 14.516 -3.191 0.099 1 97.88 328 ARG B N 1
ATOM 5781 C CA . ARG B 1 328 ? 15.484 -3.631 -0.9 1 97.88 328 ARG B CA 1
ATOM 5782 C C . ARG B 1 328 ? 16.078 -4.984 -0.527 1 97.88 328 ARG B C 1
ATOM 5784 O O . ARG B 1 328 ? 16.906 -5.078 0.378 1 97.88 328 ARG B O 1
ATOM 5791 N N . GLY B 1 329 ? 15.656 -5.98 -1.306 1 97.38 329 GLY B N 1
ATOM 5792 C CA . GLY B 1 329 ? 16.016 -7.32 -0.873 1 97.38 329 GLY B CA 1
ATOM 5793 C C . GLY B 1 329 ? 15.383 -7.711 0.448 1 97.38 329 GLY B C 1
ATOM 5794 O O . GLY B 1 329 ? 14.156 -7.801 0.553 1 97.38 329 GLY B O 1
ATOM 5795 N N . ASP B 1 330 ? 16.188 -7.898 1.447 1 97.5 330 ASP B N 1
ATOM 5796 C CA . ASP B 1 330 ? 15.672 -8.305 2.75 1 97.5 330 ASP B CA 1
ATOM 5797 C C . ASP B 1 330 ? 16.031 -7.289 3.828 1 97.5 330 ASP B C 1
ATOM 5799 O O . ASP B 1 330 ? 16.203 -7.645 4.996 1 97.5 330 ASP B O 1
ATOM 5803 N N . ARG B 1 331 ? 16.156 -5.957 3.428 1 97.38 331 ARG B N 1
ATOM 5804 C CA . ARG B 1 331 ? 16.406 -4.855 4.352 1 97.38 331 ARG B CA 1
ATOM 5805 C C . ARG B 1 331 ? 15.477 -3.676 4.055 1 97.38 331 ARG B C 1
ATOM 5807 O O . ARG B 1 331 ? 15.18 -3.389 2.893 1 97.38 331 ARG B O 1
ATOM 5814 N N . LEU B 1 332 ? 15.141 -2.971 5.121 1 98 332 LEU B N 1
ATOM 5815 C CA . LEU B 1 332 ? 14.25 -1.824 4.965 1 98 332 LEU B CA 1
ATOM 5816 C C . LEU B 1 332 ? 15 -0.631 4.383 1 98 332 LEU B C 1
ATOM 5818 O O . LEU B 1 332 ? 16.094 -0.296 4.84 1 98 332 LEU B O 1
ATOM 5822 N N . TYR B 1 333 ? 14.453 -0.018 3.312 1 97.75 333 TYR B N 1
ATOM 5823 C CA . TYR B 1 333 ? 15.062 1.169 2.721 1 97.75 333 TYR B CA 1
ATOM 5824 C C . TYR B 1 333 ? 14.406 2.439 3.258 1 97.75 333 TYR B C 1
ATOM 5826 O O . TYR B 1 333 ? 15.094 3.307 3.809 1 97.75 333 TYR B O 1
ATOM 5834 N N . HIS B 1 334 ? 13.023 2.486 3.139 1 97.69 334 HIS B N 1
ATOM 5835 C CA . HIS B 1 334 ? 12.461 3.715 3.686 1 97.69 334 HIS B CA 1
ATOM 5836 C C . HIS B 1 334 ? 11.039 3.49 4.199 1 97.69 334 HIS B C 1
ATOM 5838 O O . HIS B 1 334 ? 10.43 2.461 3.906 1 97.69 334 HIS B O 1
ATOM 5844 N N . GLU B 1 335 ? 10.586 4.434 4.988 1 98.44 335 GLU B N 1
ATOM 5845 C CA . GLU B 1 335 ? 9.219 4.523 5.488 1 98.44 335 GLU B CA 1
ATOM 5846 C C . GLU B 1 335 ? 8.602 5.887 5.176 1 98.44 335 GLU B C 1
ATOM 5848 O O . GLU B 1 335 ? 9.211 6.922 5.445 1 98.44 335 GLU B O 1
ATOM 5853 N N . HIS B 1 336 ? 7.5 5.895 4.535 1 98.62 336 HIS B N 1
ATOM 5854 C CA . HIS B 1 336 ? 6.578 7.023 4.52 1 98.62 336 HIS B CA 1
ATOM 5855 C C . HIS B 1 336 ? 5.391 6.777 5.445 1 98.62 336 HIS B C 1
ATOM 5857 O O . HIS B 1 336 ? 4.609 5.848 5.23 1 98.62 336 HIS B O 1
ATOM 5863 N N . ILE B 1 337 ? 5.301 7.543 6.457 1 98.62 337 ILE B N 1
ATOM 5864 C CA . ILE B 1 337 ? 4.184 7.426 7.387 1 98.62 337 ILE B CA 1
ATOM 5865 C C . ILE B 1 337 ? 3.283 8.656 7.273 1 98.62 337 ILE B C 1
ATOM 5867 O O . ILE B 1 337 ? 3.752 9.789 7.391 1 98.62 337 ILE B O 1
ATOM 5871 N N . SER B 1 338 ? 2.031 8.406 7.023 1 98.56 338 SER B N 1
ATOM 5872 C CA . SER B 1 338 ? 1.09 9.492 6.789 1 98.56 338 SER B CA 1
ATOM 5873 C C . SER B 1 338 ? -0.102 9.406 7.738 1 98.56 338 SER B C 1
ATOM 5875 O O . SER B 1 338 ? -0.511 8.312 8.133 1 98.56 338 SER B O 1
ATOM 5877 N N . TRP B 1 339 ? -0.586 10.531 8.102 1 98.38 339 TRP B N 1
ATOM 5878 C CA . TRP B 1 339 ? -1.846 10.672 8.82 1 98.38 339 TRP B CA 1
ATOM 5879 C C . TRP B 1 339 ? -2.457 12.047 8.578 1 98.38 339 TRP B C 1
ATOM 5881 O O . TRP B 1 339 ? -1.888 12.867 7.855 1 98.38 339 TRP B O 1
ATOM 5891 N N . ASP B 1 340 ? -3.67 12.258 9.039 1 98.25 340 ASP B N 1
ATOM 5892 C CA . ASP B 1 340 ? -4.34 13.555 8.992 1 98.25 340 ASP B CA 1
ATOM 5893 C C . ASP B 1 340 ? -4.062 14.359 10.258 1 98.25 340 ASP B C 1
ATOM 5895 O O . ASP B 1 340 ? -4.684 14.117 11.297 1 98.25 340 ASP B O 1
ATOM 5899 N N . GLN B 1 341 ? -3.207 15.344 10.125 1 98.31 341 GLN B N 1
ATOM 5900 C CA . GLN B 1 341 ? -2.818 16.141 11.281 1 98.31 341 GLN B CA 1
ATOM 5901 C C . GLN B 1 341 ? -4 16.953 11.812 1 98.31 341 GLN B C 1
ATOM 5903 O O . GLN B 1 341 ? -4.043 17.297 12.992 1 98.31 341 GLN B O 1
ATOM 5908 N N . ALA B 1 342 ? -4.996 17.281 10.953 1 98.06 342 ALA B N 1
ATOM 5909 C CA . ALA B 1 342 ? -6.195 17.969 11.43 1 98.06 342 ALA B CA 1
ATOM 5910 C C . ALA B 1 342 ? -6.953 17.125 12.438 1 98.06 342 ALA B C 1
ATOM 5912 O O . ALA B 1 342 ? -7.473 17.625 13.43 1 98.06 342 ALA B O 1
ATOM 5913 N N . THR B 1 343 ? -7.055 15.82 12.188 1 97.81 343 THR B N 1
ATOM 5914 C CA . THR B 1 343 ? -7.695 14.891 13.109 1 97.81 343 THR B CA 1
ATOM 5915 C C . THR B 1 343 ? -7.016 14.938 14.477 1 97.81 343 THR B C 1
ATOM 5917 O O . THR B 1 343 ? -7.684 14.953 15.508 1 97.81 343 THR B O 1
ATOM 5920 N N . VAL B 1 344 ? -5.691 15.023 14.516 1 98.31 344 VAL B N 1
ATOM 5921 C CA . VAL B 1 344 ? -4.918 15.102 15.75 1 98.31 344 VAL B CA 1
ATOM 5922 C C . VAL B 1 344 ? -5.242 16.406 16.484 1 98.31 344 VAL B C 1
ATOM 5924 O O . VAL B 1 344 ? -5.539 16.391 17.688 1 98.31 344 VAL B O 1
ATOM 5927 N N . LEU B 1 345 ? -5.223 17.516 15.742 1 97.81 345 LEU B N 1
ATOM 5928 C CA . LEU B 1 345 ? -5.449 18.828 16.328 1 97.81 345 LEU B CA 1
ATOM 5929 C C . LEU B 1 345 ? -6.855 18.922 16.906 1 97.81 345 LEU B C 1
ATOM 5931 O O . LEU B 1 345 ? -7.051 19.531 17.969 1 97.81 345 LEU B O 1
ATOM 5935 N N . VAL B 1 346 ? -7.832 18.328 16.25 1 97.69 346 VAL B N 1
ATOM 5936 C CA . VAL B 1 346 ? -9.203 18.328 16.75 1 97.69 346 VAL B CA 1
ATOM 5937 C C . VAL B 1 346 ? -9.289 17.547 18.047 1 97.69 346 VAL B C 1
ATOM 5939 O O . VAL B 1 346 ? -9.891 18 19.031 1 97.69 346 VAL B O 1
ATOM 5942 N N . GLN B 1 347 ? -8.695 16.391 18.078 1 97.69 347 GLN B N 1
ATOM 5943 C CA . GLN B 1 347 ? -8.766 15.531 19.25 1 97.69 347 GLN B CA 1
ATOM 5944 C C . GLN B 1 347 ? -8.062 16.172 20.438 1 97.69 347 GLN B C 1
ATOM 5946 O O . GLN B 1 347 ? -8.43 15.922 21.594 1 97.69 347 GLN B O 1
ATOM 5951 N N . LEU B 1 348 ? -7.066 17.062 20.188 1 97.56 348 LEU B N 1
ATOM 5952 C CA . LEU B 1 348 ? -6.336 17.75 21.234 1 97.56 348 LEU B CA 1
ATOM 5953 C C . LEU B 1 348 ? -7.098 18.984 21.703 1 97.56 348 LEU B C 1
ATOM 5955 O O . LEU B 1 348 ? -6.746 19.594 22.719 1 97.56 348 LEU B O 1
ATOM 5959 N N . GLY B 1 349 ? -8.086 19.375 20.922 1 96.5 349 GLY B N 1
ATOM 5960 C CA . GLY B 1 349 ? -8.844 20.578 21.234 1 96.5 349 GLY B CA 1
ATOM 5961 C C . GLY B 1 349 ? -8.164 21.844 20.766 1 96.5 349 GLY B C 1
ATOM 5962 O O . GLY B 1 349 ? -8.477 22.938 21.25 1 96.5 349 GLY B O 1
ATOM 5963 N N . PHE B 1 350 ? -7.148 21.75 19.891 1 97 350 PHE B N 1
ATOM 5964 C CA . PHE B 1 350 ? -6.434 22.906 19.375 1 97 350 PHE B CA 1
ATOM 5965 C C . PHE B 1 350 ? -7.219 23.578 18.25 1 97 350 PHE B C 1
ATOM 5967 O O . PHE B 1 350 ? -7.273 24.797 18.156 1 97 350 PHE B O 1
ATOM 5974 N N . LEU B 1 351 ? -7.812 22.781 17.344 1 96.88 351 LEU B N 1
ATOM 5975 C CA . LEU B 1 351 ? -8.453 23.25 16.125 1 96.88 351 LEU B CA 1
ATOM 5976 C C . LEU B 1 351 ? -9.93 23.562 16.359 1 96.88 351 LEU B C 1
ATOM 5978 O O . LEU B 1 351 ? -10.719 22.672 16.656 1 96.88 351 LEU B O 1
ATOM 5982 N N . PRO B 1 352 ? -10.336 24.812 16.25 1 94.81 352 PRO B N 1
ATOM 5983 C CA . PRO B 1 352 ? -11.742 25.141 16.453 1 94.81 352 PRO B CA 1
ATOM 5984 C C . PRO B 1 352 ? -12.641 24.609 15.328 1 94.81 352 PRO B C 1
ATOM 5986 O O . PRO B 1 352 ? -12.141 24.219 14.266 1 94.81 352 PRO B O 1
ATOM 5989 N N . GLU B 1 353 ? -13.914 24.609 15.57 1 95 353 GLU B N 1
ATOM 5990 C CA . GLU B 1 353 ? -14.898 24.109 14.617 1 95 353 GLU B CA 1
ATOM 5991 C C . GLU B 1 353 ? -14.945 24.984 13.367 1 95 353 GLU B C 1
ATOM 5993 O O . GLU B 1 353 ? -15.242 24.5 12.273 1 95 353 GLU B O 1
ATOM 5998 N N . TYR B 1 354 ? -14.727 26.297 13.562 1 95.75 354 TYR B N 1
ATOM 5999 C CA . TYR B 1 354 ? -14.719 27.266 12.477 1 95.75 354 TYR B CA 1
ATOM 6000 C C . TYR B 1 354 ? -13.391 28 12.414 1 95.75 354 TYR B C 1
ATOM 6002 O O . TYR B 1 354 ? -12.766 28.266 13.445 1 95.75 354 TYR B O 1
ATOM 6010 N N . LEU B 1 355 ? -12.984 28.328 11.258 1 95.62 355 LEU B N 1
ATOM 6011 C CA . LEU B 1 355 ? -11.797 29.141 11.023 1 95.62 355 LEU B CA 1
ATOM 6012 C C . LEU B 1 355 ? -12.125 30.344 10.141 1 95.62 355 LEU B C 1
ATOM 6014 O O . LEU B 1 355 ? -13.117 30.328 9.414 1 95.62 355 LEU B O 1
ATOM 6018 N N . PRO B 1 356 ? -11.305 31.344 10.266 1 94.19 356 PRO B N 1
ATOM 6019 C CA . PRO B 1 356 ? -11.539 32.5 9.391 1 94.19 356 PRO B CA 1
ATOM 6020 C C . PRO B 1 356 ? -11.484 32.125 7.91 1 94.19 356 PRO B C 1
ATOM 6022 O O . PRO B 1 356 ? -10.648 31.328 7.5 1 94.19 356 PRO B O 1
ATOM 6025 N N . TYR B 1 357 ? -12.375 32.656 7.168 1 95.56 357 TYR B N 1
ATOM 6026 C CA . TYR B 1 357 ? -12.414 32.562 5.711 1 95.56 357 TYR B CA 1
ATOM 6027 C C . TYR B 1 357 ? -12.039 33.906 5.086 1 95.56 357 TYR B C 1
ATOM 6029 O O . TYR B 1 357 ? -12.875 34.812 5.004 1 95.56 357 TYR B O 1
ATOM 6037 N N . PRO B 1 358 ? -10.836 34 4.562 1 94.06 358 PRO B N 1
ATOM 6038 C CA . PRO B 1 358 ? -10.305 35.344 4.227 1 94.06 358 PRO B CA 1
ATOM 6039 C C . PRO B 1 358 ? -10.594 35.719 2.783 1 94.06 358 PRO B C 1
ATOM 6041 O O . PRO B 1 358 ? -9.969 36.656 2.256 1 94.06 358 PRO B O 1
ATOM 6044 N N . TYR B 1 359 ? -11.5 35.062 2.117 1 95.38 359 TYR B N 1
ATOM 6045 C CA . TYR B 1 359 ? -11.766 35.344 0.708 1 95.38 359 TYR B CA 1
ATOM 6046 C C . TYR B 1 359 ? -13.164 35.906 0.515 1 95.38 359 TYR B C 1
ATOM 6048 O O . TYR B 1 359 ? -14.039 35.719 1.358 1 95.38 359 TYR B O 1
ATOM 6056 N N . PRO B 1 360 ? -13.367 36.688 -0.608 1 94.56 360 PRO B N 1
ATOM 6057 C CA . PRO B 1 360 ? -14.742 37.031 -0.954 1 94.56 360 PRO B CA 1
ATOM 6058 C C . PRO B 1 360 ? -15.594 35.812 -1.31 1 94.56 360 PRO B C 1
ATOM 6060 O O . PRO B 1 360 ? -15.062 34.812 -1.791 1 94.56 360 PRO B O 1
ATOM 6063 N N . LEU B 1 361 ? -16.828 35.938 -1.052 1 94.31 361 LEU B N 1
ATOM 6064 C CA . LEU B 1 361 ? -17.734 34.906 -1.516 1 94.31 361 LEU B CA 1
ATOM 6065 C C . LEU B 1 361 ? -17.859 34.938 -3.035 1 94.31 361 LEU B C 1
ATOM 6067 O O . LEU B 1 361 ? -17.453 35.906 -3.682 1 94.31 361 LEU B O 1
ATOM 6071 N N . PRO B 1 362 ? -18.375 33.844 -3.643 1 91.31 362 PRO B N 1
ATOM 6072 C CA . PRO B 1 362 ? -18.438 33.75 -5.102 1 91.31 362 PRO B CA 1
ATOM 6073 C C . PRO B 1 362 ? -19.203 34.906 -5.734 1 91.31 362 PRO B C 1
ATOM 6075 O O . PRO B 1 362 ? -18.922 35.312 -6.871 1 91.31 362 PRO B O 1
ATOM 6078 N N . ASP B 1 363 ? -20.125 35.5 -4.98 1 92.81 363 ASP B N 1
ATOM 6079 C CA . ASP B 1 363 ? -20.922 36.625 -5.496 1 92.81 363 ASP B CA 1
ATOM 6080 C C . ASP B 1 363 ? -20.219 37.969 -5.254 1 92.81 363 ASP B C 1
ATOM 6082 O O . ASP B 1 363 ? -20.781 39.031 -5.516 1 92.81 363 ASP B O 1
ATOM 6086 N N . GLY B 1 364 ? -19.094 37.938 -4.723 1 93 364 GLY B N 1
ATOM 6087 C CA . GLY B 1 364 ? -18.281 39.125 -4.512 1 93 364 GLY B CA 1
ATOM 6088 C C . GLY B 1 364 ? -18.453 39.719 -3.127 1 93 364 GLY B C 1
ATOM 6089 O O . GLY B 1 364 ? -17.734 40.656 -2.756 1 93 364 GLY B O 1
ATOM 6090 N N . ARG B 1 365 ? -19.359 39.25 -2.365 1 92.88 365 ARG B N 1
ATOM 6091 C CA . ARG B 1 365 ? -19.656 39.812 -1.045 1 92.88 365 ARG B CA 1
ATOM 6092 C C . ARG B 1 365 ? -18.453 39.656 -0.118 1 92.88 365 ARG B C 1
ATOM 6094 O O . ARG B 1 365 ? -17.781 38.625 -0.104 1 92.88 365 ARG B O 1
ATOM 6101 N N . THR B 1 366 ? -18.078 40.594 0.583 1 94.75 366 THR B N 1
ATOM 6102 C CA . THR B 1 366 ? -17.109 40.625 1.671 1 94.75 366 THR B CA 1
ATOM 6103 C C . THR B 1 366 ? -17.797 40.875 3.008 1 94.75 366 THR B C 1
ATOM 6105 O O . THR B 1 366 ? -18.969 41.25 3.047 1 94.75 366 THR B O 1
ATOM 6108 N N . PRO B 1 367 ? -17.078 40.594 4.02 1 95.19 367 PRO B N 1
ATOM 6109 C CA . PRO B 1 367 ? -17.75 40.75 5.316 1 95.19 367 PRO B CA 1
ATOM 6110 C C . PRO B 1 367 ? -18.172 42.188 5.59 1 95.19 367 PRO B C 1
ATOM 6112 O O . PRO B 1 367 ? -17.484 43.125 5.164 1 95.19 367 PRO B O 1
ATOM 6115 N N . ALA B 1 368 ? -19.234 42.375 6.367 1 95.38 368 ALA B N 1
ATOM 6116 C CA . ALA B 1 368 ? -19.656 43.688 6.844 1 95.38 368 ALA B CA 1
ATOM 6117 C C . ALA B 1 368 ? -18.609 44.281 7.781 1 95.38 368 ALA B C 1
ATOM 6119 O O . ALA B 1 368 ? -17.766 43.562 8.32 1 95.38 368 ALA B O 1
ATOM 6120 N N . PRO B 1 369 ? -18.672 45.625 7.895 1 94.62 369 PRO B N 1
ATOM 6121 C CA . PRO B 1 369 ? -17.703 46.25 8.812 1 94.62 369 PRO B CA 1
ATOM 6122 C C . PRO B 1 369 ? -17.766 45.656 10.219 1 94.62 369 PRO B C 1
ATOM 6124 O O . PRO B 1 369 ? -18.844 45.531 10.797 1 94.62 369 PRO B O 1
ATOM 6127 N N . GLY B 1 370 ? -16.656 45.25 10.703 1 94.5 370 GLY B N 1
ATOM 6128 C CA . GLY B 1 370 ? -16.562 44.688 12.039 1 94.5 370 GLY B CA 1
ATOM 6129 C C . GLY B 1 370 ? -16.875 43.188 12.094 1 94.5 370 GLY B C 1
ATOM 6130 O O . GLY B 1 370 ? -16.812 42.594 13.164 1 94.5 370 GLY B O 1
ATOM 6131 N N . LYS B 1 371 ? -17.219 42.656 10.984 1 96.38 371 LYS B N 1
ATOM 6132 C CA . LYS B 1 371 ? -17.547 41.219 10.914 1 96.38 371 LYS B CA 1
ATOM 6133 C C . LYS B 1 371 ? -16.484 40.469 10.133 1 96.38 371 LYS B C 1
ATOM 6135 O O . LYS B 1 371 ? -15.539 41.062 9.625 1 96.38 371 LYS B O 1
ATOM 6140 N N . ARG B 1 372 ? -16.609 39.156 10.188 1 95.81 372 ARG B N 1
ATOM 6141 C CA . ARG B 1 372 ? -15.719 38.281 9.406 1 95.81 372 ARG B CA 1
ATOM 6142 C C . ARG B 1 372 ? -16.453 37.062 8.906 1 95.81 372 ARG B C 1
ATOM 6144 O O . ARG B 1 372 ? -17.469 36.656 9.477 1 95.81 372 ARG B O 1
ATOM 6151 N N . PHE B 1 373 ? -15.953 36.531 7.836 1 96.62 373 PHE B N 1
ATOM 6152 C CA . PHE B 1 373 ? -16.406 35.219 7.379 1 96.62 373 PHE B CA 1
ATOM 6153 C C . PHE B 1 373 ? -15.641 34.094 8.078 1 96.62 373 PHE B C 1
ATOM 6155 O O . PHE B 1 373 ? -14.438 34.219 8.305 1 96.62 373 PHE B O 1
ATOM 6162 N N . GLU B 1 374 ? -16.391 33.125 8.477 1 96.81 374 GLU B N 1
ATOM 6163 C CA . GLU B 1 374 ? -15.805 31.891 8.992 1 96.81 374 GLU B CA 1
ATOM 6164 C C . GLU B 1 374 ? -16.312 30.672 8.227 1 96.81 374 GLU B C 1
ATOM 6166 O O . GLU B 1 374 ? -17.406 30.703 7.672 1 96.81 374 GLU B O 1
ATOM 6171 N N . VAL B 1 375 ? -15.508 29.734 8.125 1 96.12 375 VAL B N 1
ATOM 6172 C CA . VAL B 1 375 ? -15.852 28.516 7.398 1 96.12 375 VAL B CA 1
ATOM 6173 C C . VAL B 1 375 ? -15.789 27.312 8.336 1 96.12 375 VAL B C 1
ATOM 6175 O O . VAL B 1 375 ? -14.914 27.25 9.203 1 96.12 375 VAL B O 1
ATOM 6178 N N . LEU B 1 376 ? -16.766 26.438 8.211 1 96.5 376 LEU B N 1
ATOM 6179 C CA . LEU B 1 376 ? -16.688 25.156 8.922 1 96.5 376 LEU B CA 1
ATOM 6180 C C . LEU B 1 376 ? -15.453 24.375 8.5 1 96.5 376 LEU B C 1
ATOM 6182 O O . LEU B 1 376 ? -15.258 24.109 7.305 1 96.5 376 LEU B O 1
ATOM 6186 N N . VAL B 1 377 ? -14.617 24.062 9.469 1 95.5 377 VAL B N 1
ATOM 6187 C CA . VAL B 1 377 ? -13.398 23.328 9.156 1 95.5 377 VAL B CA 1
ATOM 6188 C C . VAL B 1 377 ? -13.758 21.938 8.641 1 95.5 377 VAL B C 1
ATOM 6190 O O . VAL B 1 377 ? -14.523 21.203 9.273 1 95.5 377 VAL B O 1
ATOM 6193 N N . PRO B 1 378 ? -13.289 21.516 7.457 1 95.94 378 PRO B N 1
ATOM 6194 C CA . PRO B 1 378 ? -13.641 20.219 6.863 1 95.94 378 PRO B CA 1
ATOM 6195 C C . PRO B 1 378 ? -12.867 19.062 7.484 1 95.94 378 PRO B C 1
ATOM 6197 O O . PRO B 1 378 ? -12.102 18.391 6.797 1 95.94 378 PRO B O 1
ATOM 6200 N N . THR B 1 379 ? -13.07 18.766 8.672 1 95.19 379 THR B N 1
ATOM 6201 C CA . THR B 1 379 ? -12.508 17.625 9.398 1 95.19 379 THR B CA 1
ATOM 6202 C C . THR B 1 379 ? -13.508 17.094 10.414 1 95.19 379 THR B C 1
ATOM 6204 O O . THR B 1 379 ? -14.438 17.797 10.812 1 95.19 379 THR B O 1
ATOM 6207 N N . VAL B 1 380 ? -13.344 15.82 10.805 1 93.88 380 VAL B N 1
ATOM 6208 C CA . VAL B 1 380 ? -14.375 15.227 11.648 1 93.88 380 VAL B CA 1
ATOM 6209 C C . VAL B 1 380 ? -13.734 14.547 12.859 1 93.88 380 VAL B C 1
ATOM 6211 O O . VAL B 1 380 ? -14.406 13.844 13.617 1 93.88 380 VAL B O 1
ATOM 6214 N N . GLY B 1 381 ? -12.445 14.688 13.07 1 93.94 381 GLY B N 1
ATOM 6215 C CA . GLY B 1 381 ? -11.766 14.195 14.258 1 93.94 381 GLY B CA 1
ATOM 6216 C C . GLY B 1 381 ? -11.867 12.688 14.422 1 93.94 381 GLY B C 1
ATOM 6217 O O . GLY B 1 381 ? -11.547 11.93 13.508 1 93.94 381 GLY B O 1
ATOM 6218 N N . VAL B 1 382 ? -12.453 12.219 15.547 1 94.19 382 VAL B N 1
ATOM 6219 C CA . VAL B 1 382 ? -12.445 10.82 15.953 1 94.19 382 VAL B CA 1
ATOM 6220 C C . VAL B 1 382 ? -13.352 10.008 15.031 1 94.19 382 VAL B C 1
ATOM 6222 O O . VAL B 1 382 ? -13.172 8.797 14.883 1 94.19 382 VAL B O 1
ATOM 6225 N N . ASP B 1 383 ? -14.258 10.648 14.359 1 95.81 383 ASP B N 1
ATOM 6226 C CA . ASP B 1 383 ? -15.164 9.93 13.469 1 95.81 383 ASP B CA 1
ATOM 6227 C C . ASP B 1 383 ? -14.406 9.289 12.312 1 95.81 383 ASP B C 1
ATOM 6229 O O . ASP B 1 383 ? -14.844 8.281 11.75 1 95.81 383 ASP B O 1
ATOM 6233 N N . THR B 1 384 ? -13.242 9.906 11.898 1 96.5 384 THR B N 1
ATOM 6234 C CA . THR B 1 384 ? -12.406 9.281 10.875 1 96.5 384 THR B CA 1
ATOM 6235 C C . THR B 1 384 ? -11.953 7.895 11.312 1 96.5 384 THR B C 1
ATOM 6237 O O . THR B 1 384 ? -11.891 6.969 10.5 1 96.5 384 THR B O 1
ATOM 6240 N N . VAL B 1 385 ? -11.672 7.711 12.57 1 96.38 385 VAL B N 1
ATOM 6241 C CA . VAL B 1 385 ? -11.188 6.469 13.164 1 96.38 385 VAL B CA 1
ATOM 6242 C C . VAL B 1 385 ? -12.32 5.449 13.234 1 96.38 385 VAL B C 1
ATOM 6244 O O . VAL B 1 385 ? -12.148 4.293 12.836 1 96.38 385 VAL B O 1
ATOM 6247 N N . ASN B 1 386 ? -13.43 5.949 13.742 1 95.44 386 ASN B N 1
ATOM 6248 C CA . ASN B 1 386 ? -14.594 5.07 13.852 1 95.44 386 ASN B CA 1
ATOM 6249 C C . ASN B 1 386 ? -14.992 4.496 12.5 1 95.44 386 ASN B C 1
ATOM 6251 O O . ASN B 1 386 ? -15.234 3.293 12.375 1 95.44 386 ASN B O 1
ATOM 6255 N N . LYS B 1 387 ? -15.008 5.363 11.539 1 95.94 387 LYS B N 1
ATOM 6256 C CA . LYS B 1 387 ? -15.391 4.918 10.203 1 95.94 387 LYS B CA 1
ATOM 6257 C C . LYS B 1 387 ? -14.367 3.938 9.633 1 95.94 387 LYS B C 1
ATOM 6259 O O . LYS B 1 387 ? -14.734 2.988 8.938 1 95.94 387 LYS B O 1
ATOM 6264 N N . MET B 1 388 ? -13.125 4.168 9.844 1 94.69 388 MET B N 1
ATOM 6265 C CA . MET B 1 388 ? -12.07 3.264 9.383 1 94.69 388 MET B CA 1
ATOM 6266 C C . MET B 1 388 ? -12.211 1.889 10.031 1 94.69 388 MET B C 1
ATOM 6268 O O . MET B 1 388 ? -12.008 0.866 9.375 1 94.69 388 MET B O 1
ATOM 6272 N N . ARG B 1 389 ? -12.594 1.879 11.32 1 91.81 389 ARG B N 1
ATOM 6273 C CA . ARG B 1 389 ? -12.773 0.631 12.055 1 91.81 389 ARG B CA 1
ATOM 6274 C C . ARG B 1 389 ? -13.992 -0.133 11.539 1 91.81 389 ARG B C 1
ATOM 6276 O O . ARG B 1 389 ? -13.938 -1.354 11.375 1 91.81 389 ARG B O 1
ATOM 6283 N N . ASP B 1 390 ? -15.008 0.619 11.359 1 91.25 390 ASP B N 1
ATOM 6284 C CA . ASP B 1 390 ? -16.281 0.106 10.867 1 91.25 390 ASP B CA 1
ATOM 6285 C C . ASP B 1 390 ? -16.953 1.104 9.922 1 91.25 390 ASP B C 1
ATOM 6287 O O . ASP B 1 390 ? -17.469 2.127 10.359 1 91.25 390 ASP B O 1
ATOM 6291 N N . LYS B 1 391 ? -16.969 0.737 8.664 1 92.81 391 LYS B N 1
ATOM 6292 C CA . LYS B 1 391 ? -17.438 1.655 7.633 1 92.81 391 LYS B CA 1
ATOM 6293 C C . LYS B 1 391 ? -18.875 2.1 7.91 1 92.81 391 LYS B C 1
ATOM 6295 O O . LYS B 1 391 ? -19.312 3.146 7.426 1 92.81 391 LYS B O 1
ATOM 6300 N N . ASN B 1 392 ? -19.625 1.34 8.719 1 93 392 ASN B N 1
ATOM 6301 C CA . ASN B 1 392 ? -21.047 1.635 8.953 1 93 392 ASN B CA 1
ATOM 6302 C C . ASN B 1 392 ? -21.234 2.428 10.242 1 93 392 ASN B C 1
ATOM 6304 O O . ASN B 1 392 ? -22.359 2.797 10.578 1 93 392 ASN B O 1
ATOM 6308 N N . SER B 1 393 ? -20.172 2.738 10.953 1 93.44 393 SER B N 1
ATOM 6309 C CA . SER B 1 393 ? -20.281 3.352 12.273 1 93.44 393 SER B CA 1
ATOM 6310 C C . SER B 1 393 ? -20.719 4.809 12.172 1 93.44 393 SER B C 1
ATOM 6312 O O . SER B 1 393 ? -21.312 5.352 13.109 1 93.44 393 SER B O 1
ATOM 6314 N N . VAL B 1 394 ? -20.328 5.516 11.109 1 95.25 394 VAL B N 1
ATOM 6315 C CA . VAL B 1 394 ? -20.656 6.918 10.883 1 95.25 394 VAL B CA 1
ATOM 6316 C C . VAL B 1 394 ? -21.141 7.117 9.445 1 95.25 394 VAL B C 1
ATOM 6318 O O . VAL B 1 394 ? -20.578 6.531 8.516 1 95.25 394 VAL B O 1
ATOM 6321 N N . PRO B 1 395 ? -22.203 7.871 9.305 1 95.44 395 PRO B N 1
ATOM 6322 C CA . PRO B 1 395 ? -22.641 8.125 7.938 1 95.44 395 PRO B CA 1
ATOM 6323 C C . PRO B 1 395 ? -21.641 8.953 7.129 1 95.44 395 PRO B C 1
ATOM 6325 O O . PRO B 1 395 ? -20.938 9.797 7.691 1 95.44 395 PRO B O 1
ATOM 6328 N N . SER B 1 396 ? -21.609 8.719 5.836 1 97.31 396 SER B N 1
ATOM 6329 C CA . SER B 1 396 ? -20.781 9.508 4.926 1 97.31 396 SER B CA 1
ATOM 6330 C C . SER B 1 396 ? -21.438 10.852 4.613 1 97.31 396 SER B C 1
ATOM 6332 O O . SER B 1 396 ? -22.656 11 4.719 1 97.31 396 SER B O 1
ATOM 6334 N N . ASN B 1 397 ? -20.594 11.883 4.293 1 97.75 397 ASN B N 1
ATOM 6335 C CA . ASN B 1 397 ? -20.984 13.109 3.609 1 97.75 397 ASN B CA 1
ATOM 6336 C C . ASN B 1 397 ? -21.703 14.078 4.555 1 97.75 397 ASN B C 1
ATOM 6338 O O . ASN B 1 397 ? -22.469 14.93 4.113 1 97.75 397 ASN B O 1
ATOM 6342 N N . GLN B 1 398 ? -21.453 13.953 5.824 1 95.62 398 GLN B N 1
ATOM 6343 C CA . GLN B 1 398 ? -22.078 14.844 6.793 1 95.62 398 GLN B CA 1
ATOM 6344 C C . GLN B 1 398 ? -21.562 16.266 6.648 1 95.62 398 GLN B C 1
ATOM 6346 O O . GLN B 1 398 ? -22.281 17.234 6.953 1 95.62 398 GLN B O 1
ATOM 6351 N N . LEU B 1 399 ? -20.406 16.484 6.133 1 95.5 399 LEU B N 1
ATOM 6352 C CA . LEU B 1 399 ? -19.781 17.797 5.996 1 95.5 399 LEU B CA 1
ATOM 6353 C C . LEU B 1 399 ? -20.422 18.578 4.852 1 95.5 399 LEU B C 1
ATOM 6355 O O . LEU B 1 399 ? -20.141 19.766 4.684 1 95.5 399 LEU B O 1
ATOM 6359 N N . PHE B 1 400 ? -21.297 17.984 4.059 1 94.88 400 PHE B N 1
ATOM 6360 C CA . PHE B 1 400 ? -21.969 18.672 2.965 1 94.88 400 PHE B CA 1
ATOM 6361 C C . PHE B 1 400 ? -22.969 19.688 3.502 1 94.88 400 PHE B C 1
ATOM 6363 O O . PHE B 1 400 ? -23.438 20.562 2.76 1 94.88 400 PHE B O 1
ATOM 6370 N N . GLU B 1 401 ? -23.234 19.672 4.742 1 88.88 401 GLU B N 1
ATOM 6371 C CA . GLU B 1 401 ? -24.141 20.625 5.363 1 88.88 401 GLU B CA 1
ATOM 6372 C C . GLU B 1 401 ? -23.391 21.859 5.848 1 88.88 401 GLU B C 1
ATOM 6374 O O . GLU B 1 401 ? -24 22.797 6.371 1 88.88 401 GLU B O 1
ATOM 6379 N N . GLY B 1 402 ? -22.188 21.953 5.598 1 86 402 GLY B N 1
ATOM 6380 C CA . GLY B 1 402 ? -21.391 23.078 6.082 1 86 402 GLY B CA 1
ATOM 6381 C C . GLY B 1 402 ? -21.422 24.281 5.156 1 86 402 GLY B C 1
ATOM 6382 O O . GLY B 1 402 ? -22.391 24.484 4.43 1 86 402 GLY B O 1
ATOM 6383 N N . GLY B 1 403 ? -20.422 25.156 5.34 1 89.5 403 GLY B N 1
ATOM 6384 C CA . GLY B 1 403 ? -20.344 26.375 4.543 1 89.5 403 GLY B CA 1
ATOM 6385 C C . GLY B 1 403 ? -19.766 27.547 5.305 1 89.5 403 GLY B C 1
ATOM 6386 O O . GLY B 1 403 ? -19.109 27.375 6.332 1 89.5 403 GLY B O 1
ATOM 6387 N N . VAL B 1 404 ? -19.953 28.656 4.652 1 95.19 404 VAL B N 1
ATOM 6388 C CA . VAL B 1 404 ? -19.406 29.906 5.203 1 95.19 404 VAL B CA 1
ATOM 6389 C C . VAL B 1 404 ? -20.5 30.641 5.977 1 95.19 404 VAL B C 1
ATOM 6391 O O . VAL B 1 404 ? -21.656 30.688 5.547 1 95.19 404 VAL B O 1
ATOM 6394 N N . ARG B 1 405 ? -20.125 31.156 7.117 1 95.88 405 ARG B N 1
ATOM 6395 C CA . ARG B 1 405 ? -21.016 32.031 7.883 1 95.88 405 ARG B CA 1
ATOM 6396 C C . ARG B 1 405 ? -20.344 33.375 8.172 1 95.88 405 ARG B C 1
ATOM 6398 O O . ARG B 1 405 ? -19.125 33.5 8.062 1 95.88 405 ARG B O 1
ATOM 6405 N N . GLU B 1 406 ? -21.203 34.312 8.438 1 96.06 406 GLU B N 1
ATOM 6406 C CA . GLU B 1 406 ? -20.719 35.625 8.844 1 96.06 406 GLU B CA 1
ATOM 6407 C C . GLU B 1 406 ? -20.938 35.875 10.336 1 96.06 406 GLU B C 1
ATOM 6409 O O . GLU B 1 406 ? -22.016 35.594 10.859 1 96.06 406 GLU B O 1
ATOM 6414 N N . VAL B 1 407 ? -19.906 36.406 10.977 1 96.31 407 VAL B N 1
ATOM 6415 C CA . VAL B 1 407 ? -20 36.594 12.422 1 96.31 407 VAL B CA 1
ATOM 6416 C C . VAL B 1 407 ? -19.391 37.906 12.82 1 96.31 407 VAL B C 1
ATOM 6418 O O . VAL B 1 407 ? -18.484 38.438 12.148 1 96.31 407 VAL B O 1
#

Secondary structure (DSSP, 8-state):
-------PPPPPPPP--EEEETTEEEE---SSS--B-EEEEEE-TTSPPTT-EETTEEPHHHHHHHTT-EEEEEEGGGGGSS-HHHHHHHHHHH-TTB-SSS-EEEEESSHHHHHHHHTSTTGGG--EEEEEEEGGGGGGSPP-SS-EEEEEESPPPS---BSSSEEEEEETT-SSGGGGSTTSTT--HHHHHHHHHHHHHHHHHHHT-----HHHHHHHHHIIIIIS--HHHHHHTEEEEEEEEETTTTEEEESHHHHHHHIIIIITT-S-TT-EEEEEEEEE-SSEEEEEEEEEEE--S--TTTSTTPPP---EEEEEEEEEEEEETTEEEEEEEEE-HHHHHHHHT-S-SEEE--S--TT---PPTT--EEEE-S--TTHHHHHHH-TTSS-S-GGGG--EEE-/-------PPPPPPPP--EEEETTEEEE---SSS--B-EEEEEE-TTSPPTT-EETTEEPHHHHHHHTT-EEEEEEGGGGGSS-HHHHHHHHHHH-TTB-SSS-EEEEESSHHHHHHHHTSTTGGG--EEEEEEEGGGGGGSPP-SS-EEEEEESPPPS---BSSSEEEEEETT-SSGGGGSTTSTT--HHHHHHHHHHHHHHHHHHHT-----HHHHHHHHHIIIIIS--HHHHHHTEEEEEEEEETTTTEEEESHHHHHHHIIIIITT-S-TT-EEEEEEEEE-SSEEEEEEEEEEE--S--TTTSTTPPP---EEEEEEEEEEEEETTEEEEEEEEE-HHHHHHHHT-S-SEEE--S--TTS--PPTT--EEEE-S--TTHHHHHHH-TTSS-S-GGGG--EEE-

pLDDT: mean 95.28, std 7.39, range [22.33, 98.94]

Solvent-accessible surface area (backbone atoms only — not comparable to full-atom values): 42224 Å² total; per-residue (Å²): 133,76,80,76,73,81,74,78,80,58,81,77,77,74,89,57,75,42,80,77,48,84,49,30,35,36,30,63,28,47,35,86,83,48,41,12,27,32,31,37,36,38,39,61,73,86,52,69,57,56,80,37,66,56,98,73,38,50,21,73,46,37,48,45,8,26,42,17,19,24,22,36,36,36,27,48,72,30,59,74,56,76,57,49,64,47,53,51,53,53,52,41,59,66,35,83,46,26,45,57,64,76,32,24,38,36,39,18,66,27,54,68,54,40,45,56,49,64,70,37,92,45,41,84,61,37,47,24,36,36,37,25,28,31,53,88,41,61,87,71,48,74,86,70,93,48,26,34,38,38,43,21,14,21,64,65,68,96,80,71,52,80,49,93,51,39,30,52,45,61,37,57,91,34,85,45,41,49,27,64,37,62,89,42,94,56,42,36,68,34,59,30,50,39,52,49,53,53,46,50,51,56,40,23,66,68,50,71,36,86,79,67,66,60,67,58,52,52,51,52,37,50,38,20,39,72,70,70,51,32,60,70,57,31,55,48,44,34,46,81,59,19,34,37,34,28,39,52,46,35,19,50,16,72,29,46,67,44,30,49,50,30,38,62,74,39,40,49,80,35,60,51,88,68,52,42,76,44,74,45,39,72,42,58,32,88,48,34,42,34,38,34,30,34,40,34,33,48,32,70,46,54,33,42,58,75,37,32,49,41,72,47,73,62,44,68,43,63,42,52,35,37,37,44,34,35,38,42,46,74,22,36,36,35,38,44,36,40,40,33,53,41,34,54,33,37,59,70,64,43,51,63,69,55,33,57,40,94,61,56,45,96,87,63,51,62,60,56,93,95,41,40,36,29,26,51,50,66,60,55,31,60,53,39,37,45,26,71,66,33,69,82,72,46,80,59,45,66,48,62,75,50,31,75,47,79,86,130,74,79,76,72,82,72,78,80,59,82,78,76,75,90,59,74,44,79,79,46,85,49,29,36,36,29,63,27,46,34,87,83,48,41,12,27,29,32,37,35,37,39,60,72,85,53,68,58,58,79,37,65,58,96,74,38,50,21,75,46,36,47,44,7,26,42,17,19,23,22,35,35,36,26,47,71,30,59,74,55,77,58,48,63,47,53,50,54,51,50,38,59,66,36,84,46,25,43,58,65,76,32,25,38,37,39,19,64,26,54,68,55,38,43,59,50,64,68,37,92,46,41,84,62,39,49,24,36,36,36,24,28,32,52,88,40,60,86,71,49,74,85,70,92,47,28,35,37,36,43,20,15,20,66,66,68,96,80,72,51,81,49,94,53,39,30,52,46,60,37,56,89,34,85,44,40,47,27,63,37,62,89,40,94,56,41,35,67,33,60,29,51,40,51,50,53,52,46,50,52,55,42,22,65,68,49,71,38,88,81,66,66,60,67,59,52,51,50,53,38,48,38,20,38,71,71,70,51,32,60,69,59,30,55,50,44,34,45,81,59,19,34,38,36,28,40,53,46,36,19,50,14,72,29,45,68,44,29,49,50,29,37,61,75,39,39,48,78,36,59,51,90,69,52,43,77,45,72,46,39,72,39,57,31,87,46,35,41,35,38,34,29,34,41,31,31,48,33,71,47,55,33,43,57,76,37,30,49,40,73,45,73,63,44,66,44,63,42,53,35,38,38,46,34,34,37,42,47,75,21,38,36,36,37,42,36,41,41,34,55,41,36,54,33,37,60,70,64,42,51,63,69,55,33,58,39,94,61,54,44,96,88,62,52,65,61,57,92,95,40,39,36,30,26,54,49,67,61,57,30,60,53,41,37,46,25,70,65,32,70,81,72,45,79,58,46,67,49,61,75,51,30,75,45,79,85

Sequence (814 aa):
MGSTTDIPLQPLPVPRTETLAPGLSLIPPLSRRGSGPGMIVLVPDGTPHAINIDKGAPSPALKWAEESYTVIEIRESALDEGDPLVRAIEELRKYEKCTPKDAVGLVAYSPKLWAKAASSKAIGQITAASVYATVSDIESIVSTSVPIVQHLAGVAPHRLQRTSELFQYAYEDMKTANFAIPKSTEFHYATEAVSHTRNLTFLKKHMDGPYFDLEAIWDEHTYFEFDNRSVEHTMSTMVQEPYVNHIPTITGGIGRDRLTDFYRHHFIFNNPKDTKMELISRTVGIDRVVDEFIMTFTHDSEVDWILPKVPPTGRKLEIPLTAVVNVRGDRLYHEHISWDQATVLVQLGFLPEYLPYPYPLPDGRTPAPGKRFEVLVPTVGVDTVNKMRDKNSVPSNQLFEGGVREVMGSTTDIPLQPLPVPRTETLAPGLSLIPPLSRRGSGPGMIVLVPDGTPHAINIDKGAPSPALKWAEESYTVIEIRESALDEGDPLVRAIEELRKYEKCTPKDAVGLVAYSPKLWAKAASSKAIGQITAASVYATVSDIESIVSTSVPIVQHLAGVAPHRLQRTSELFQYAYEDMKTANFAIPKSTEFHYATEAVSHTRNLTFLKKHMDGPYFDLEAIWDEHTYFEFDNRSVEHTMSTMVQEPYVNHIPTITGGIGRDRLTDFYRHHFIFNNPKDTKMELISRTVGIDRVVDEFIMTFTHDSEVDWILPKVPPTGRKLEIPLTAVVNVRGDRLYHEHISWDQATVLVQLGFLPEYLPYPYPLPDGRTPAPGKRFEVLVPTVGVDTVNKMRDKNSVPSNQLFEGGVREV

Foldseek 3Di:
DPPLPCPDFDDFDDWDWDDPDVQKIKTWAGDPLRAEAAEEEEDEPPFDDQADADLNRGFPNNLVSLLRHTYIYGYPVVLVPPHVVVVSLVCLCPDPRHPPSQEYEYEYLELVRQVSNQPHPCVVSYQAYEYQWAQVCVVVRDDDQHQYEYEHEADDDPDADPDLRYHYDYDHVQDTSCCQGPPPPRPDPVVNVVVVLVVLVNRCVRRVDPADPQVVLVVQLVCCQEPVLPLSNNLSQAHQFAWEAADVVRDAATGSVRNSVCSVPAGSVFDAPPWDKAWLDWDDGSFKIKTWIKIKDFQQTDHCSLHNPDGRQRFIAIWIKMWIWGHNNRGTRYIYIYTDNVLVCVSSVNDDQKDFDPDADPVRDAADVPKTKIWGDPDDHCVVVVCSVPVPRDDPDPCVPITIDMD/DPDPPCPDFDDFDDWDWDDPDVQKIKTWAREPLRAEAEEEEEDEPPFDDQADADLNRGFPNNLVSLLRHTYIYGYPVNLVPPHVVVVRLVCLCPDPRHPPSQEYEYEYLELVRQVSNQPHPCVVSYQAYEYQFAQVCVVVRDDDQHQYEYEHEADDDPDADDDLRYHYDYDHPQDTSCCQGPPPPRPDPVVNVVVVLVVLVNSCVRRVDPADPQVVLVVQLVCCQEPVLPLSNNLSQAHQFAWEAADVVRDAATGSVRNSVCSVPAGSVFDAPPWDKAWLDWDDGSFKIKTWIKIKDFQQTDHCSLHNPDGHQRFIAIWIKMWIWGHNNRGTRYIYIYTDNVLVCVSSVNDDQKDFDQDADPVRDAADVPKTKIWGDPDDHCVVVVCSVPVPRDDPDPCVPITIDMD

Nearest PDB structures (foldseek):
  3kkg-assembly1_A-2  TM=7.114E-01  e=2.021E-06  Jannaschia sp. CCS1
  2gey-assembly3_C-2  TM=7.480E-01  e=4.642E-06  Streptomyces galilaeus
  8r20-assembly1_B  TM=7.007E-01  e=2.599E-05  Micromonospora
  1sjw-assembly1_A  TM=7.102E-01  e=4.435E-05  Streptomyces nogalater
  4gb5-assembly1_A  TM=5.536E-01  e=3.049E-02  Kribbella flavida DSM 17836

Organism: Aspergillus terreus (NCBI:txid33178)

Radius of gyration: 27.75 Å; Cα contacts (8 Å, |Δi|>4): 1946; chains: 2; bounding box: 67×86×70 Å